Protein AF-0000000078677940 (afdb_homodimer)

Structure (mmCIF, N/CA/C/O backbone):
data_AF-0000000078677940-model_v1
#
loop_
_entity.id
_entity.type
_entity.pdbx_description
1 polymer 'Fibronectin type III domain containing 7'
#
loop_
_atom_site.group_PDB
_atom_site.id
_atom_site.type_symbol
_atom_site.label_atom_id
_atom_site.label_alt_id
_atom_site.label_comp_id
_atom_site.label_asym_id
_atom_site.label_entity_id
_atom_site.label_seq_id
_atom_site.pdbx_PDB_ins_code
_atom_site.Cartn_x
_atom_site.Cartn_y
_atom_site.Cartn_z
_atom_site.occupancy
_atom_site.B_iso_or_equiv
_atom_site.auth_seq_id
_atom_site.auth_comp_id
_atom_site.auth_asym_id
_atom_site.auth_atom_id
_atom_site.pdbx_PDB_model_num
ATOM 1 N N . ALA A 1 1 ? 33.531 -176.25 -99.812 1 46.12 1 ALA A N 1
ATOM 2 C CA . ALA A 1 1 ? 33.312 -174.75 -99.75 1 46.12 1 ALA A CA 1
ATOM 3 C C . ALA A 1 1 ? 33.125 -174.25 -98.312 1 46.12 1 ALA A C 1
ATOM 5 O O . ALA A 1 1 ? 32.312 -174.875 -97.562 1 46.12 1 ALA A O 1
ATOM 6 N N . PRO A 1 2 ? 34.062 -173.375 -97.812 1 52.03 2 PRO A N 1
ATOM 7 C CA . PRO A 1 2 ? 33.969 -173 -96.438 1 52.03 2 PRO A CA 1
ATOM 8 C C . PRO A 1 2 ? 32.656 -172.25 -96.125 1 52.03 2 PRO A C 1
ATOM 10 O O . PRO A 1 2 ? 32.094 -171.625 -97 1 52.03 2 PRO A O 1
ATOM 13 N N . GLU A 1 3 ? 31.984 -172.75 -95.062 1 58.88 3 GLU A N 1
ATOM 14 C CA . GLU A 1 3 ? 30.672 -172.25 -94.625 1 58.88 3 GLU A CA 1
ATOM 15 C C . GLU A 1 3 ? 30.703 -170.75 -94.375 1 58.88 3 GLU A C 1
ATOM 17 O O . GLU A 1 3 ? 31.641 -170.25 -93.75 1 58.88 3 GLU A O 1
ATOM 22 N N . VAL A 1 4 ? 30.156 -169.75 -95.125 1 60.09 4 VAL A N 1
ATOM 23 C CA . VAL A 1 4 ? 30.078 -168.375 -95 1 60.09 4 VAL A CA 1
ATOM 24 C C . VAL A 1 4 ? 29.078 -167.875 -93.938 1 60.09 4 VAL A C 1
ATOM 26 O O . VAL A 1 4 ? 27.984 -168.5 -93.812 1 60.09 4 VAL A O 1
ATOM 29 N N . PRO A 1 5 ? 29.625 -167.125 -92.938 1 63.81 5 PRO A N 1
ATOM 30 C CA . PRO A 1 5 ? 28.719 -166.75 -91.875 1 63.81 5 PRO A CA 1
ATOM 31 C C . PRO A 1 5 ? 27.547 -165.875 -92.375 1 63.81 5 PRO A C 1
ATOM 33 O O . PRO A 1 5 ? 27.688 -165.25 -93.375 1 63.81 5 PRO A O 1
ATOM 36 N N . ALA A 1 6 ? 26.312 -166.25 -92.062 1 63.12 6 ALA A N 1
ATOM 37 C CA . ALA A 1 6 ? 25.078 -165.625 -92.5 1 63.12 6 ALA A CA 1
ATOM 38 C C . ALA A 1 6 ? 24.562 -164.625 -91.375 1 63.12 6 ALA A C 1
ATOM 40 O O . ALA A 1 6 ? 24.594 -165 -90.188 1 63.12 6 ALA A O 1
ATOM 41 N N . ILE A 1 7 ? 24.328 -163.25 -91.688 1 64 7 ILE A N 1
ATOM 42 C CA . ILE A 1 7 ? 23.719 -162.375 -90.75 1 64 7 ILE A CA 1
ATOM 43 C C . ILE A 1 7 ? 22.297 -162.75 -90.438 1 64 7 ILE A C 1
ATOM 45 O O . ILE A 1 7 ? 21.469 -162.875 -91.375 1 64 7 ILE A O 1
ATOM 49 N N . GLU A 1 8 ? 22.031 -163.25 -89.25 1 70.38 8 GLU A N 1
ATOM 50 C CA . GLU A 1 8 ? 20.688 -163.75 -88.875 1 70.38 8 GLU A CA 1
ATOM 51 C C . GLU A 1 8 ? 19.734 -162.625 -88.75 1 70.38 8 GLU A C 1
ATOM 53 O O . GLU A 1 8 ? 18.609 -162.625 -89.25 1 70.38 8 GLU A O 1
ATOM 58 N N . GLN A 1 9 ? 20.094 -161.5 -87.875 1 71.38 9 GLN A N 1
ATOM 59 C CA . GLN A 1 9 ? 19.188 -160.375 -87.688 1 71.38 9 GLN A CA 1
ATOM 60 C C . GLN A 1 9 ? 19.969 -159.125 -87.375 1 71.38 9 GLN A C 1
ATOM 62 O O . GLN A 1 9 ? 21 -159.125 -86.75 1 71.38 9 GLN A O 1
ATOM 67 N N . ALA A 1 10 ? 19.656 -157.875 -88.125 1 66.94 10 ALA A N 1
ATOM 68 C CA . ALA A 1 10 ? 20.203 -156.625 -87.812 1 66.94 10 ALA A CA 1
ATOM 69 C C . ALA A 1 10 ? 19.078 -155.625 -87.5 1 66.94 10 ALA A C 1
ATOM 71 O O . ALA A 1 10 ? 18.078 -155.5 -88.25 1 66.94 10 ALA A O 1
ATOM 72 N N . TYR A 1 11 ? 19.031 -155 -86.25 1 71.88 11 TYR A N 1
ATOM 73 C CA . TYR A 1 11 ? 18 -154 -85.875 1 71.88 11 TYR A CA 1
ATOM 74 C C . TYR A 1 11 ? 18.625 -152.875 -85.188 1 71.88 11 TYR A C 1
ATOM 76 O O . TYR A 1 11 ? 19.75 -152.875 -84.688 1 71.88 11 TYR A O 1
ATOM 84 N N . SER A 1 12 ? 18.047 -151.5 -85.25 1 70 12 SER A N 1
ATOM 85 C CA . SER A 1 12 ? 18.484 -150.25 -84.688 1 70 12 SER A CA 1
ATOM 86 C C . SER A 1 12 ? 17.531 -149.75 -83.562 1 70 12 SER A C 1
ATOM 88 O O . SER A 1 12 ? 16.328 -149.625 -83.812 1 70 12 SER A O 1
ATOM 90 N N . LYS A 1 13 ? 18.094 -149.625 -82.25 1 67.88 13 LYS A N 1
ATOM 91 C CA . LYS A 1 13 ? 17.297 -149.125 -81.125 1 67.88 13 LYS A CA 1
ATOM 92 C C . LYS A 1 13 ? 17.531 -147.625 -81 1 67.88 13 LYS A C 1
ATOM 94 O O . LYS A 1 13 ? 16.641 -146.875 -80.5 1 67.88 13 LYS A O 1
ATOM 99 N N . HIS A 1 14 ? 18.688 -147.125 -81.312 1 72.81 14 HIS A N 1
ATOM 100 C CA . HIS A 1 14 ? 19.047 -145.75 -81.188 1 72.81 14 HIS A CA 1
ATOM 101 C C . HIS A 1 14 ? 19.484 -145.125 -82.562 1 72.81 14 HIS A C 1
ATOM 103 O O . HIS A 1 14 ? 19.984 -145.875 -83.438 1 72.81 14 HIS A O 1
ATOM 109 N N . SER A 1 15 ? 19.141 -143.875 -82.875 1 72.56 15 SER A N 1
ATOM 110 C CA . SER A 1 15 ? 19.422 -143.25 -84.125 1 72.56 15 SER A CA 1
ATOM 111 C C . SER A 1 15 ? 20.906 -143.375 -84.5 1 72.56 15 SER A C 1
ATOM 113 O O . SER A 1 15 ? 21.312 -143.25 -85.625 1 72.56 15 SER A O 1
ATOM 115 N N . ASP A 1 16 ? 21.812 -143.625 -83.5 1 66.5 16 ASP A N 1
ATOM 116 C CA . ASP A 1 16 ? 23.25 -143.625 -83.812 1 66.5 16 ASP A CA 1
ATOM 117 C C . ASP A 1 16 ? 23.844 -145 -83.688 1 66.5 16 ASP A C 1
ATOM 119 O O . ASP A 1 16 ? 25.062 -145.125 -83.688 1 66.5 16 ASP A O 1
ATOM 123 N N . SER A 1 17 ? 23.031 -146.125 -83.625 1 68.06 17 SER A N 1
ATOM 124 C CA . SER A 1 17 ? 23.656 -147.375 -83.438 1 68.06 17 SER A CA 1
ATOM 125 C C . SER A 1 17 ? 22.812 -148.5 -84.125 1 68.06 17 SER A C 1
ATOM 127 O O . SER A 1 17 ? 21.594 -148.375 -84.25 1 68.06 17 SER A O 1
ATOM 129 N N . ILE A 1 18 ? 23.547 -149.625 -84.812 1 69.44 18 ILE A N 1
ATOM 130 C CA . ILE A 1 18 ? 22.938 -150.875 -85.438 1 69.44 18 ILE A CA 1
ATOM 131 C C . ILE A 1 18 ? 23.469 -152.125 -84.688 1 69.44 18 ILE A C 1
ATOM 133 O O . ILE A 1 18 ? 24.672 -152.25 -84.438 1 69.44 18 ILE A O 1
ATOM 137 N N . THR A 1 19 ? 22.625 -152.875 -84.25 1 69.5 19 THR A N 1
ATOM 138 C CA . THR A 1 19 ? 23.016 -154.25 -83.625 1 69.5 19 THR A CA 1
ATOM 139 C C . THR A 1 19 ? 22.859 -155.375 -84.688 1 69.5 19 THR A C 1
ATOM 141 O O . THR A 1 19 ? 21.797 -155.5 -85.25 1 69.5 19 THR A O 1
ATOM 144 N N . VAL A 1 20 ? 23.969 -156.125 -85 1 69.69 20 VAL A N 1
ATOM 145 C CA . VAL A 1 20 ? 24 -157.25 -86 1 69.69 20 VAL A CA 1
ATOM 146 C C . VAL A 1 20 ? 24.281 -158.625 -85.312 1 69.69 20 VAL A C 1
ATOM 148 O O . VAL A 1 20 ? 25.25 -158.625 -84.5 1 69.69 20 VAL A O 1
ATOM 151 N N . GLU A 1 21 ? 23.297 -159.625 -85.375 1 70.44 21 GLU A N 1
ATOM 152 C CA . GLU A 1 21 ? 23.484 -160.875 -84.938 1 70.44 21 GLU A CA 1
ATOM 153 C C . GLU A 1 21 ? 23.844 -161.875 -86.062 1 70.44 21 GLU A C 1
ATOM 155 O O . GLU A 1 21 ? 23.219 -161.875 -87.125 1 70.44 21 GLU A O 1
ATOM 160 N N . PHE A 1 22 ? 24.906 -162.75 -86.062 1 69.75 22 PHE A N 1
ATOM 161 C CA . PHE A 1 22 ? 25.359 -163.625 -87.125 1 69.75 22 PHE A CA 1
ATOM 162 C C . PHE A 1 22 ? 25.734 -165 -86.562 1 69.75 22 PHE A C 1
ATOM 164 O O . PHE A 1 22 ? 25.969 -165.125 -85.375 1 69.75 22 PHE A O 1
ATOM 171 N N . THR A 1 23 ? 25.547 -166 -87.5 1 68.38 23 THR A N 1
ATOM 172 C CA . THR A 1 23 ? 25.859 -167.5 -87.125 1 68.38 23 THR A CA 1
ATOM 173 C C . THR A 1 23 ? 27.359 -167.625 -87.125 1 68.38 23 THR A C 1
ATOM 175 O O . THR A 1 23 ? 28.062 -167.125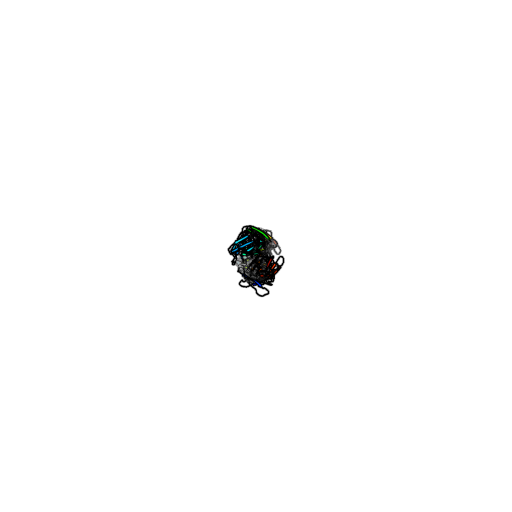 -88 1 68.38 23 THR A O 1
ATOM 178 N N . GLU A 1 24 ? 27.844 -168.375 -86.125 1 67.19 24 GLU A N 1
ATOM 179 C CA . GLU A 1 24 ? 29.25 -168.75 -86 1 67.19 24 GLU A CA 1
ATOM 180 C C . GLU A 1 24 ? 29.625 -169.875 -87 1 67.19 24 GLU A C 1
ATOM 182 O O . GLU A 1 24 ? 28.828 -170.875 -87.188 1 67.19 24 GLU A O 1
ATOM 187 N N . VAL A 1 25 ? 30.5 -169.75 -87.875 1 66.38 25 VAL A N 1
ATOM 188 C CA . VAL A 1 25 ? 31.031 -170.875 -88.688 1 66.38 25 VAL A CA 1
ATOM 189 C C . VAL A 1 25 ? 32.281 -171.375 -88.062 1 66.38 25 VAL A C 1
ATOM 191 O O . VAL A 1 25 ? 33.094 -170.75 -87.438 1 66.38 25 VAL A O 1
ATOM 194 N N . SER A 1 26 ? 32.344 -172.75 -88 1 66.88 26 SER A N 1
ATOM 195 C CA . SER A 1 26 ? 33.438 -173.5 -87.438 1 66.88 26 SER A CA 1
ATOM 196 C C . SER A 1 26 ? 34.75 -173.125 -88.125 1 66.88 26 SER A C 1
ATOM 198 O O . SER A 1 26 ? 34.812 -173.125 -89.375 1 66.88 26 SER A O 1
ATOM 200 N N . GLY A 1 27 ? 35.938 -172.75 -87.375 1 64.38 27 GLY A N 1
ATOM 201 C CA . GLY A 1 27 ? 37.281 -172.5 -87.812 1 64.38 27 GLY A CA 1
ATOM 202 C C . GLY A 1 27 ? 37.562 -171 -88.062 1 64.38 27 GLY A C 1
ATOM 203 O O . GLY A 1 27 ? 38.688 -170.625 -88.375 1 64.38 27 GLY A O 1
ATOM 204 N N . ALA A 1 28 ? 36.531 -170.25 -88.062 1 61.19 28 ALA A N 1
ATOM 205 C CA . ALA A 1 28 ? 36.781 -168.875 -88.312 1 61.19 28 ALA A CA 1
ATOM 206 C C . ALA A 1 28 ? 37.312 -168.125 -87 1 61.19 28 ALA A C 1
ATOM 208 O O . ALA A 1 28 ? 36.812 -168.375 -85.938 1 61.19 28 ALA A O 1
ATOM 209 N N . THR A 1 29 ? 38.469 -167.5 -87 1 64.94 29 THR A N 1
ATOM 210 C CA . THR A 1 29 ? 39.125 -166.875 -85.875 1 64.94 29 THR A CA 1
ATOM 211 C C . THR A 1 29 ? 38.5 -165.5 -85.625 1 64.94 29 THR A C 1
ATOM 213 O O . THR A 1 29 ? 38.5 -165 -84.5 1 64.94 29 THR A O 1
ATOM 216 N N . SER A 1 30 ? 38.188 -164.75 -86.688 1 65.44 30 SER A N 1
ATOM 217 C CA . SER A 1 30 ? 37.594 -163.375 -86.438 1 65.44 30 SER A CA 1
ATOM 218 C C . SER A 1 30 ? 36.594 -163 -87.5 1 65.44 30 SER A C 1
ATOM 220 O O . SER A 1 30 ? 36.594 -163.625 -88.562 1 65.44 30 SER A O 1
ATOM 222 N N . TYR A 1 31 ? 35.469 -162.5 -87.062 1 65.56 31 TYR A N 1
ATOM 223 C CA . TYR A 1 31 ? 34.469 -162 -88 1 65.56 31 TYR A CA 1
ATOM 224 C C . TYR A 1 31 ? 34.531 -160.5 -88.062 1 65.56 31 TYR A C 1
ATOM 226 O O . TYR A 1 31 ? 34.844 -159.75 -87.062 1 65.56 31 TYR A O 1
ATOM 234 N N . VAL A 1 32 ? 34.75 -159.75 -89.125 1 64.62 32 VAL A N 1
ATOM 235 C CA . VAL A 1 32 ? 34.719 -158.375 -89.312 1 64.62 32 VAL A CA 1
ATOM 236 C C . VAL A 1 32 ? 33.406 -157.875 -90 1 64.62 32 VAL A C 1
ATOM 238 O O . VAL A 1 32 ? 33.062 -158.375 -91.062 1 64.62 32 VAL A O 1
ATOM 241 N N . LEU A 1 33 ? 32.5 -157.25 -89.188 1 63.59 33 LEU A N 1
ATOM 242 C CA . LEU A 1 33 ? 31.281 -156.625 -89.75 1 63.59 33 LEU A CA 1
ATOM 243 C C . LEU A 1 33 ? 31.531 -155.25 -90.312 1 63.59 33 LEU A C 1
ATOM 245 O O . LEU A 1 33 ? 32.188 -154.5 -89.688 1 63.59 33 LEU A O 1
ATOM 249 N N . ARG A 1 34 ? 31.438 -155.125 -91.625 1 60.22 34 ARG A N 1
ATOM 250 C CA . ARG A 1 34 ? 31.594 -153.875 -92.312 1 60.22 34 ARG A CA 1
ATOM 251 C C . ARG A 1 34 ? 30.25 -153.25 -92.688 1 60.22 34 ARG A C 1
ATOM 253 O O . ARG A 1 34 ? 29.391 -153.875 -93.25 1 60.22 34 ARG A O 1
ATOM 260 N N . ALA A 1 35 ? 29.688 -152.25 -92.125 1 59.62 35 ALA A N 1
ATOM 261 C CA . ALA A 1 35 ? 28.5 -151.5 -92.5 1 59.62 35 ALA A CA 1
ATOM 262 C C . ALA A 1 35 ? 28.891 -150.25 -93.375 1 59.62 35 ALA A C 1
ATOM 264 O O . ALA A 1 35 ? 29.828 -149.5 -93.062 1 59.62 35 ALA A O 1
ATOM 265 N N . GLU A 1 36 ? 28.766 -150.375 -94.812 1 53.06 36 GLU A N 1
ATOM 266 C CA . GLU A 1 36 ? 29.234 -149.375 -95.812 1 53.06 36 GLU A CA 1
ATOM 267 C C . GLU A 1 36 ? 28.406 -148.125 -95.75 1 53.06 36 GLU A C 1
ATOM 269 O O . GLU A 1 36 ? 27.469 -148 -96.562 1 53.06 36 GLU A O 1
ATOM 274 N N . SER A 1 37 ? 27.656 -147.75 -94.875 1 49.28 37 SER A N 1
ATOM 275 C CA . SER A 1 37 ? 27.266 -146.5 -95.312 1 49.28 37 SER A CA 1
ATOM 276 C C . SER A 1 37 ? 28.5 -145.625 -95.625 1 49.28 37 SER A C 1
ATOM 278 O O . SER A 1 37 ? 29.625 -146 -95.375 1 49.28 37 SER A O 1
ATOM 280 N N . ASP A 1 38 ? 28.516 -144.375 -96.062 1 47.38 38 ASP A N 1
ATOM 281 C CA . ASP A 1 38 ? 29.734 -143.625 -96.375 1 47.38 38 ASP A CA 1
ATOM 282 C C . ASP A 1 38 ? 30.891 -144 -95.438 1 47.38 38 ASP A C 1
ATOM 284 O O . ASP A 1 38 ? 32.062 -144 -95.875 1 47.38 38 ASP A O 1
ATOM 288 N N . ILE A 1 39 ? 30.812 -143.875 -94.062 1 43.53 39 ILE A N 1
ATOM 289 C CA . ILE A 1 39 ? 32 -144.125 -93.312 1 43.53 39 ILE A CA 1
ATOM 290 C C . ILE A 1 39 ? 31.953 -145.5 -92.75 1 43.53 39 ILE A C 1
ATOM 292 O O . ILE A 1 39 ? 31.031 -145.875 -92 1 43.53 39 ILE A O 1
ATOM 296 N N . ALA A 1 40 ? 32.562 -146.5 -93.5 1 47.47 40 ALA A N 1
ATOM 297 C CA . ALA A 1 40 ? 32.812 -147.875 -93.25 1 47.47 40 ALA A CA 1
ATOM 298 C C . ALA A 1 40 ? 33.094 -148.25 -91.75 1 47.47 40 ALA A C 1
ATOM 300 O O . ALA A 1 40 ? 33.969 -147.5 -91.188 1 47.47 40 ALA A O 1
ATOM 301 N N . ILE A 1 41 ? 32.25 -148.25 -90.875 1 49.5 41 ILE A N 1
ATOM 302 C CA . ILE A 1 41 ? 32.625 -148.625 -89.5 1 49.5 41 ILE A CA 1
ATOM 303 C C . ILE A 1 41 ? 32.75 -150.125 -89.375 1 49.5 41 ILE A C 1
ATOM 305 O O . ILE A 1 41 ? 31.797 -150.875 -89.688 1 49.5 41 ILE A O 1
ATOM 309 N N . LEU A 1 42 ? 34.062 -150.5 -89.438 1 50.16 42 LEU A N 1
ATOM 310 C CA . LEU A 1 42 ? 34.531 -151.875 -89.312 1 50.16 42 LEU A CA 1
ATOM 311 C C . LEU A 1 42 ? 34.531 -152.375 -87.875 1 50.16 42 LEU A C 1
ATOM 313 O O . LEU A 1 42 ? 35.031 -151.625 -87 1 50.16 42 LEU A O 1
ATOM 317 N N . GLN A 1 43 ? 33.531 -153 -87.25 1 55.44 43 GLN A N 1
ATOM 318 C CA . GLN A 1 43 ? 33.719 -153.375 -85.875 1 55.44 43 GLN A CA 1
ATOM 319 C C . GLN A 1 43 ? 34 -155 -85.875 1 55.44 43 GLN A C 1
ATOM 321 O O . GLN A 1 43 ? 33.312 -155.75 -86.625 1 55.44 43 GLN A O 1
ATOM 326 N N . ARG A 1 44 ? 35.156 -155.25 -85.375 1 55.78 44 ARG A N 1
ATOM 327 C CA . ARG A 1 44 ? 35.656 -156.625 -85.25 1 55.78 44 ARG A CA 1
ATOM 328 C C . ARG A 1 44 ? 34.875 -157.375 -84.125 1 55.78 44 ARG A C 1
ATOM 330 O O . ARG A 1 44 ? 34.625 -156.875 -83.062 1 55.78 44 ARG A O 1
ATOM 337 N N . ALA A 1 45 ? 33.875 -158.25 -84.562 1 54.19 45 ALA A N 1
ATOM 338 C CA . ALA A 1 45 ? 33.094 -159 -83.5 1 54.19 45 ALA A CA 1
ATOM 339 C C . ALA A 1 45 ? 33.812 -160.25 -83.125 1 54.19 45 ALA A C 1
ATOM 341 O O . ALA A 1 45 ? 34.375 -161 -84 1 54.19 45 ALA A O 1
ATOM 342 N N . LYS A 1 46 ? 34.25 -160.25 -81.812 1 52.34 46 LYS A N 1
ATOM 343 C CA . LYS A 1 46 ? 34.75 -161.5 -81.312 1 52.34 46 LYS A CA 1
ATOM 344 C C . LYS A 1 46 ? 33.719 -162.625 -81.375 1 52.34 46 LYS A C 1
ATOM 346 O O . LYS A 1 46 ? 32.5 -162.375 -81.5 1 52.34 46 LYS A O 1
ATOM 351 N N . ARG A 1 47 ? 34.125 -164 -81.125 1 50.78 47 ARG A N 1
ATOM 352 C CA . ARG A 1 47 ? 33.344 -165.25 -81.125 1 50.78 47 ARG A CA 1
ATOM 353 C C . ARG A 1 47 ? 32.156 -165.125 -80.125 1 50.78 47 ARG A C 1
ATOM 355 O O . ARG A 1 47 ? 32.312 -164.625 -79 1 50.78 47 ARG A O 1
ATOM 362 N N . GLY A 1 48 ? 30.953 -165.375 -80.625 1 50.38 48 GLY A N 1
ATOM 363 C CA . GLY A 1 48 ? 29.766 -165.625 -79.812 1 50.38 48 GLY A CA 1
ATOM 364 C C . GLY A 1 48 ? 28.953 -164.375 -79.562 1 50.38 48 GLY A C 1
ATOM 365 O O . GLY A 1 48 ? 27.875 -164.375 -78.938 1 50.38 48 GLY A O 1
ATOM 366 N N . HIS A 1 49 ? 29.625 -163.125 -79.5 1 53.97 49 HIS A N 1
ATOM 367 C CA . HIS A 1 49 ? 28.797 -162 -79 1 53.97 49 HIS A CA 1
ATOM 368 C C . HIS A 1 49 ? 28.281 -161.125 -80.062 1 53.97 49 HIS A C 1
ATOM 370 O O . HIS A 1 49 ? 28.969 -160.875 -81.062 1 53.97 49 HIS A O 1
ATOM 376 N N . PRO A 1 50 ? 26.906 -160.875 -80.062 1 56.56 50 PRO A N 1
ATOM 377 C CA . PRO A 1 50 ? 26.328 -159.875 -80.938 1 56.56 50 PRO A CA 1
ATOM 378 C C . PRO A 1 50 ? 27.078 -158.5 -80.938 1 56.56 50 PRO A C 1
ATOM 380 O O . PRO A 1 50 ? 27.641 -158.125 -79.875 1 56.56 50 PRO A O 1
ATOM 383 N N . VAL A 1 51 ? 27.688 -157.875 -82 1 57.84 51 VAL A N 1
ATOM 384 C CA . VAL A 1 51 ? 28.406 -156.625 -82.125 1 57.84 51 VAL A CA 1
ATOM 385 C C . VAL A 1 51 ? 27.453 -155.5 -82.5 1 57.84 51 VAL A C 1
ATOM 387 O O . VAL A 1 51 ? 26.516 -155.75 -83.25 1 57.84 51 VAL A O 1
ATOM 390 N N . ASN A 1 52 ? 27.5 -154.375 -81.688 1 54.47 52 ASN A N 1
ATOM 391 C CA . ASN A 1 52 ? 26.703 -153.25 -81.938 1 54.47 52 ASN A CA 1
ATOM 392 C C . ASN A 1 52 ? 27.516 -152.125 -82.562 1 54.47 52 ASN A C 1
ATOM 394 O O . ASN A 1 52 ? 28.125 -151.25 -81.938 1 54.47 52 ASN A O 1
ATOM 398 N N . PRO A 1 53 ? 27.781 -152.125 -83.938 1 55.72 53 PRO A N 1
ATOM 399 C CA . PRO A 1 53 ? 28.531 -151 -84.562 1 55.72 53 PRO A CA 1
ATOM 400 C C . PRO A 1 53 ? 27.812 -149.75 -84.438 1 55.72 53 PRO A C 1
ATOM 402 O O . PRO A 1 53 ? 26.594 -149.625 -84.5 1 55.72 53 PRO A O 1
ATOM 405 N N . VAL A 1 54 ? 28.5 -148.5 -84 1 57.03 54 VAL A N 1
ATOM 406 C CA . VAL A 1 54 ? 28.016 -147.25 -83.875 1 57.03 54 VAL A CA 1
ATOM 407 C C . VAL A 1 54 ? 27.953 -146.5 -85.25 1 57.03 54 VAL A C 1
ATOM 409 O O . VAL A 1 54 ? 28.906 -146.625 -86 1 57.03 54 VAL A O 1
ATOM 412 N N . VAL A 1 55 ? 26.734 -146.375 -85.938 1 54.41 55 VAL A N 1
ATOM 413 C CA . VAL A 1 55 ? 26.562 -145.75 -87.25 1 54.41 55 VAL A CA 1
ATOM 414 C C . VAL A 1 55 ? 26.359 -144.25 -87 1 54.41 55 VAL A C 1
ATOM 416 O O . VAL A 1 55 ? 25.672 -143.75 -86.062 1 54.41 55 VAL A O 1
ATOM 419 N N . THR A 1 56 ? 27.203 -143.375 -87.562 1 52.84 56 THR A N 1
ATOM 420 C CA . THR A 1 56 ? 27.188 -141.875 -87.375 1 52.84 56 THR A CA 1
ATOM 421 C C . THR A 1 56 ? 25.922 -141.375 -88 1 52.84 56 THR A C 1
ATOM 423 O O . THR A 1 56 ? 25.516 -140.25 -87.625 1 52.84 56 THR A O 1
ATOM 426 N N . LEU A 1 57 ? 25.516 -141.75 -89.375 1 53.19 57 LEU A N 1
ATOM 427 C CA . LEU A 1 57 ? 24.406 -141 -90 1 53.19 57 LEU A CA 1
ATOM 428 C C . LEU A 1 57 ? 23.094 -141.75 -89.75 1 53.19 57 LEU A C 1
ATOM 430 O O . LEU A 1 57 ? 22.969 -143 -90.062 1 53.19 57 LEU A O 1
ATOM 434 N N . ALA A 1 58 ? 22.156 -141.25 -89.125 1 55.38 58 ALA A N 1
ATOM 435 C CA . ALA A 1 58 ? 20.812 -141.75 -88.812 1 55.38 58 ALA A CA 1
ATOM 436 C C . ALA A 1 58 ? 19.984 -141.875 -90.062 1 55.38 58 ALA A C 1
ATOM 438 O O . ALA A 1 58 ? 20.109 -141.125 -91 1 55.38 58 ALA A O 1
ATOM 439 N N . CYS A 1 59 ? 19.125 -142.875 -90.375 1 55.94 59 CYS A N 1
ATOM 440 C CA . CYS A 1 59 ? 18.109 -143.125 -91.375 1 55.94 59 CYS A CA 1
ATOM 441 C C . CYS A 1 59 ? 18.75 -143.75 -92.625 1 55.94 59 CYS A C 1
ATOM 443 O O . CYS A 1 59 ? 18.062 -144.125 -93.562 1 55.94 59 CYS A O 1
ATOM 445 N N . CYS A 1 60 ? 20.109 -143.625 -92.875 1 53.53 60 CYS A N 1
ATOM 446 C CA . CYS A 1 60 ? 20.594 -144.125 -94.188 1 53.53 60 CYS A CA 1
ATOM 447 C C . CYS A 1 60 ? 21 -145.625 -94.125 1 53.53 60 CYS A C 1
ATOM 449 O O . CYS A 1 60 ? 21.281 -146.125 -93.062 1 53.53 60 CYS A O 1
ATOM 451 N N . LEU A 1 61 ? 20.578 -146.375 -95.375 1 52.38 61 LEU A N 1
ATOM 452 C CA . LEU A 1 61 ? 20.844 -147.75 -95.812 1 52.38 61 LEU A CA 1
ATOM 453 C C . LEU A 1 61 ? 22.328 -148.125 -95.625 1 52.38 61 LEU A C 1
ATOM 455 O O . LEU A 1 61 ? 23.172 -147.375 -96.25 1 52.38 61 LEU A O 1
ATOM 459 N N . THR A 1 62 ? 22.766 -148.5 -94.562 1 55.81 62 THR A N 1
ATOM 460 C CA . THR A 1 62 ? 24.172 -149 -94.438 1 55.81 62 THR A CA 1
ATOM 461 C C . THR A 1 62 ? 24.344 -150.375 -94.812 1 55.81 62 THR A C 1
ATOM 463 O O . THR A 1 62 ? 23.641 -151.25 -94.25 1 55.81 62 THR A O 1
ATOM 466 N N . PRO A 1 63 ? 24.844 -150.75 -96.062 1 59.84 63 PRO A N 1
ATOM 467 C CA . PRO A 1 63 ? 25.172 -152.25 -96.375 1 59.84 63 PRO A CA 1
ATOM 468 C C . PRO A 1 63 ? 26.078 -152.875 -95.312 1 59.84 63 PRO A C 1
ATOM 470 O O . PRO A 1 63 ? 27 -152.25 -94.812 1 59.84 63 PRO A O 1
ATOM 473 N N . LEU A 1 64 ? 25.641 -154 -94.75 1 61.28 64 LEU A N 1
ATOM 474 C CA . LEU A 1 64 ? 26.438 -154.75 -93.75 1 61.28 64 LEU A CA 1
ATOM 475 C C . LEU A 1 64 ? 27.109 -156 -94.438 1 61.28 64 LEU A C 1
ATOM 477 O O . LEU A 1 64 ? 26.5 -156.625 -95.25 1 61.28 64 LEU A O 1
ATOM 481 N N . ALA A 1 65 ? 28.375 -156 -94.5 1 65.31 65 ALA A N 1
ATOM 482 C CA . ALA A 1 65 ? 29.125 -157.125 -94.938 1 65.31 65 ALA A CA 1
ATOM 483 C C . ALA A 1 65 ? 29.922 -157.75 -93.812 1 65.31 65 ALA A C 1
ATOM 485 O O . ALA A 1 65 ? 30.422 -157 -92.938 1 65.31 65 ALA A O 1
ATOM 486 N N . ILE A 1 66 ? 29.703 -159.125 -93.5 1 62.69 66 ILE A N 1
ATOM 487 C CA . ILE A 1 66 ? 30.469 -159.875 -92.5 1 62.69 66 ILE A CA 1
ATOM 488 C C . ILE A 1 66 ? 31.578 -160.625 -93.188 1 62.69 66 ILE A C 1
ATOM 490 O O . ILE A 1 66 ? 31.375 -161.25 -94.25 1 62.69 66 ILE A O 1
ATOM 494 N N . HIS A 1 67 ? 32.75 -160.375 -92.688 1 64 67 HIS A N 1
ATOM 495 C CA . HIS A 1 67 ? 33.938 -161 -93.188 1 64 67 HIS A CA 1
ATOM 496 C C . HIS A 1 67 ? 34.438 -162 -92.125 1 64 67 HIS A C 1
ATOM 498 O O . HIS A 1 67 ? 34.375 -161.75 -90.938 1 64 67 HIS A O 1
ATOM 504 N N . LYS A 1 68 ? 34.5 -163.375 -92.5 1 63.69 68 LYS A N 1
ATOM 505 C CA . LYS A 1 68 ? 35.219 -164.25 -91.625 1 63.69 68 LYS A CA 1
ATOM 506 C C . LYS A 1 68 ? 36.719 -164.375 -92 1 63.69 68 LYS A C 1
ATOM 508 O O . LYS A 1 68 ? 37.062 -164.25 -93.188 1 63.69 68 LYS A O 1
ATOM 513 N N . THR A 1 69 ? 37.5 -164.125 -91.188 1 62.5 69 THR A N 1
ATOM 514 C CA . THR A 1 69 ? 38.906 -164.25 -91.438 1 62.5 69 THR A CA 1
ATOM 515 C C . THR A 1 69 ? 39.375 -165.625 -90.938 1 62.5 69 THR A C 1
ATOM 517 O O . THR A 1 69 ? 39 -166 -89.875 1 62.5 69 THR A O 1
ATOM 520 N N . MET A 1 70 ? 39.625 -166.5 -91.938 1 56.91 70 MET A N 1
ATOM 521 C CA . MET A 1 70 ? 40.25 -167.75 -91.562 1 56.91 70 MET A CA 1
ATOM 522 C C . MET A 1 70 ? 41.75 -167.625 -91.375 1 56.91 70 MET A C 1
ATOM 524 O O . MET A 1 70 ? 42.312 -166.625 -91.812 1 56.91 70 MET A O 1
ATOM 528 N N . ARG A 1 71 ? 42.344 -168.5 -90.688 1 59.59 71 ARG A N 1
ATOM 529 C CA . ARG A 1 71 ? 43.781 -168.5 -90.438 1 59.59 71 ARG A CA 1
ATOM 530 C C . ARG A 1 71 ? 44.531 -168.375 -91.75 1 59.59 71 ARG A C 1
ATOM 532 O O . ARG A 1 71 ? 45.594 -167.75 -91.875 1 59.59 71 ARG A O 1
ATOM 539 N N . THR A 1 72 ? 44.062 -169.125 -92.812 1 59.19 72 THR A N 1
ATOM 540 C CA . THR A 1 72 ? 44.844 -169.25 -94 1 59.19 72 THR A CA 1
ATOM 541 C C . THR A 1 72 ? 44.562 -168 -94.875 1 59.19 72 THR A C 1
ATOM 543 O O . THR A 1 72 ? 45.031 -168 -96.062 1 59.19 72 THR A O 1
ATOM 546 N N . GLY A 1 73 ? 44.188 -166.875 -94.5 1 52.22 73 GLY A N 1
ATOM 547 C CA . GLY A 1 73 ? 44.188 -165.5 -95.062 1 52.22 73 GLY A CA 1
ATOM 548 C C . GLY A 1 73 ? 42.906 -165.25 -95.875 1 52.22 73 GLY A C 1
ATOM 549 O O . GLY A 1 73 ? 42.75 -164.125 -96.375 1 52.22 73 GLY A O 1
ATOM 550 N N . PHE A 1 74 ? 42.344 -166.25 -96.688 1 47.44 74 PHE A N 1
ATOM 551 C CA . PHE A 1 74 ? 41.375 -165.75 -97.688 1 47.44 74 PHE A CA 1
ATOM 552 C C . PHE A 1 74 ? 40.062 -165.375 -97 1 47.44 74 PHE A C 1
ATOM 554 O O . PHE A 1 74 ? 39.625 -166 -96 1 47.44 74 PHE A O 1
ATOM 561 N N . SER A 1 75 ? 39.781 -164.125 -97.125 1 47.28 75 SER A N 1
ATOM 562 C CA . SER A 1 75 ? 38.656 -163.5 -96.562 1 47.28 75 SER A CA 1
ATOM 563 C C . SER A 1 75 ? 37.469 -163.5 -97.5 1 47.28 75 SER A C 1
ATOM 565 O O . SER A 1 75 ? 37.594 -163.125 -98.688 1 47.28 75 SER A O 1
ATOM 567 N N . LEU A 1 76 ? 36.625 -164.375 -97.812 1 47.84 76 LEU A N 1
ATOM 568 C CA . LEU A 1 76 ? 35.5 -164.375 -98.75 1 47.84 76 LEU A CA 1
ATOM 569 C C . LEU A 1 76 ? 34.344 -163.5 -98.188 1 47.84 76 LEU A C 1
ATOM 571 O O . LEU A 1 76 ? 34.094 -163.625 -96.938 1 47.84 76 LEU A O 1
ATOM 575 N N . TYR A 1 77 ? 34.094 -162.375 -98.938 1 47.78 77 TYR A N 1
ATOM 576 C CA . TYR A 1 77 ? 33.156 -161.25 -98.562 1 47.78 77 TYR A CA 1
ATOM 577 C C . TYR A 1 77 ? 31.734 -161.625 -98.875 1 47.78 77 TYR A C 1
ATOM 579 O O . TYR A 1 77 ? 31.469 -162.25 -99.938 1 47.78 77 TYR A O 1
ATOM 587 N N . LEU A 1 78 ? 30.859 -162 -97.938 1 44.5 78 LEU A N 1
ATOM 588 C CA . LEU A 1 78 ? 29.438 -162.125 -98.312 1 44.5 78 LEU A CA 1
ATOM 589 C C . LEU A 1 78 ? 28.688 -160.875 -97.938 1 44.5 78 LEU A C 1
ATOM 591 O O . LEU A 1 78 ? 28.734 -160.375 -96.812 1 44.5 78 LEU A O 1
ATOM 595 N N . ARG A 1 79 ? 28.594 -159.875 -98.875 1 47.22 79 ARG A N 1
ATOM 596 C CA . ARG A 1 79 ? 27.859 -158.625 -98.812 1 47.22 79 ARG A CA 1
ATOM 597 C C . ARG A 1 79 ? 26.375 -158.75 -98.562 1 47.22 79 ARG A C 1
ATOM 599 O O . ARG A 1 79 ? 25.734 -159.625 -99.25 1 47.22 79 ARG A O 1
ATOM 606 N N . GLU A 1 80 ? 25.953 -159 -97.375 1 48.56 80 GLU A N 1
ATOM 607 C CA . GLU A 1 80 ? 24.516 -159.25 -97.25 1 48.56 80 GLU A CA 1
ATOM 608 C C . GLU A 1 80 ? 23.781 -157.875 -97.125 1 48.56 80 GLU A C 1
ATOM 610 O O . GLU A 1 80 ? 24.406 -156.875 -97.125 1 48.56 80 GLU A O 1
ATOM 615 N N . ASP A 1 81 ? 22.703 -157.625 -96.25 1 53.12 81 ASP A N 1
ATOM 616 C CA . ASP A 1 81 ? 21.359 -157.125 -96.188 1 53.12 81 ASP A CA 1
ATOM 617 C C . ASP A 1 81 ? 21.438 -155.625 -95.625 1 53.12 81 ASP A C 1
ATOM 619 O O . ASP A 1 81 ? 22.25 -155.375 -94.812 1 53.12 81 ASP A O 1
ATOM 623 N N . ARG A 1 82 ? 20.891 -154.5 -96.312 1 57.72 82 ARG A N 1
ATOM 624 C CA . ARG A 1 82 ? 20.703 -153 -96.062 1 57.72 82 ARG A CA 1
ATOM 625 C C . ARG A 1 82 ? 19.781 -152.75 -94.938 1 57.72 82 ARG A C 1
ATOM 627 O O . ARG A 1 82 ? 18.766 -153.5 -94.75 1 57.72 82 ARG A O 1
ATOM 634 N N . MET A 1 83 ? 20.422 -152.25 -93.812 1 60.09 83 MET A N 1
ATOM 635 C CA . MET A 1 83 ? 19.516 -151.875 -92.688 1 60.09 83 MET A CA 1
ATOM 636 C C . MET A 1 83 ? 19.438 -150.375 -92.438 1 60.09 83 MET A C 1
ATOM 638 O O . MET A 1 83 ? 20.422 -149.75 -92.688 1 60.09 83 MET A O 1
ATOM 642 N N . TYR A 1 84 ? 18.203 -149.75 -92.188 1 62.28 84 TYR A N 1
ATOM 643 C CA . TYR A 1 84 ? 17.922 -148.375 -91.875 1 62.28 84 TYR A CA 1
ATOM 644 C C . TYR A 1 84 ? 17.938 -148.125 -90.375 1 62.28 84 TYR A C 1
ATOM 646 O O . TYR A 1 84 ? 17.469 -148.875 -89.625 1 62.28 84 TYR A O 1
ATOM 654 N N . THR A 1 85 ? 18.844 -147 -89.812 1 70.56 85 THR A N 1
ATOM 655 C CA . THR A 1 85 ? 18.766 -146.625 -88.438 1 70.56 85 THR A CA 1
ATOM 656 C C . THR A 1 85 ? 17.469 -145.875 -88.188 1 70.56 85 THR A C 1
ATOM 658 O O . THR A 1 85 ? 16.828 -145.375 -89.125 1 70.56 85 THR A O 1
ATOM 661 N N . VAL A 1 86 ? 17.094 -145.875 -86.75 1 75.44 86 VAL A N 1
ATOM 662 C CA . VAL A 1 86 ? 15.883 -145.125 -86.375 1 75.44 86 VAL A CA 1
ATOM 663 C C . VAL A 1 86 ? 16.125 -143.625 -86.438 1 75.44 86 VAL A C 1
ATOM 665 O O . VAL A 1 86 ? 17.281 -143.125 -86.438 1 75.44 86 VAL A O 1
ATOM 668 N N . VAL A 1 87 ? 15.078 -142.625 -86.562 1 79.69 87 VAL A N 1
ATOM 669 C CA . VAL A 1 87 ? 15.133 -141.25 -86.75 1 79.69 87 VAL A CA 1
ATOM 670 C C . VAL A 1 87 ? 15.531 -140.5 -85.5 1 79.69 87 VAL A C 1
ATOM 672 O O . VAL A 1 87 ? 15.273 -141 -84.375 1 79.69 87 VAL A O 1
ATOM 675 N N . GLN A 1 88 ? 16.344 -139.375 -85.562 1 81.69 88 GLN A N 1
ATOM 676 C CA . GLN A 1 88 ? 16.766 -138.5 -84.438 1 81.69 88 GLN A CA 1
ATOM 677 C C . GLN A 1 88 ? 15.586 -137.875 -83.812 1 81.69 88 GLN A C 1
ATOM 679 O O . GLN A 1 88 ? 14.523 -137.75 -84.438 1 81.69 88 GLN A O 1
ATOM 684 N N . ALA A 1 89 ? 15.891 -137.5 -82.5 1 84.5 89 ALA A N 1
ATOM 685 C CA . ALA A 1 89 ? 14.852 -136.75 -81.688 1 84.5 89 ALA A CA 1
ATOM 686 C C . ALA A 1 89 ? 14.625 -135.375 -82.25 1 84.5 89 ALA A C 1
ATOM 688 O O . ALA A 1 89 ? 15.555 -134.75 -82.75 1 84.5 89 ALA A O 1
ATOM 689 N N . PRO A 1 90 ? 13.367 -134.875 -82.188 1 87.5 90 PRO A N 1
ATOM 690 C CA . PRO A 1 90 ? 13.102 -133.5 -82.562 1 87.5 90 PRO A CA 1
ATOM 691 C C . PRO A 1 90 ? 13.617 -132.5 -81.562 1 87.5 90 PRO A C 1
ATOM 693 O O . PRO A 1 90 ? 13.477 -132.625 -80.375 1 87.5 90 PRO A O 1
ATOM 696 N N . MET A 1 91 ? 14.266 -131.375 -82 1 88.12 91 MET A N 1
ATOM 697 C CA . MET A 1 91 ? 14.734 -130.25 -81.188 1 88.12 91 MET A CA 1
ATOM 698 C C . MET A 1 91 ? 13.602 -129.25 -80.812 1 88.12 91 MET A C 1
ATOM 700 O O . MET A 1 91 ? 13.273 -128.375 -81.625 1 88.12 91 MET A O 1
ATOM 704 N N . LEU A 1 92 ? 13.109 -129.375 -79.562 1 88.62 92 LEU A N 1
ATOM 705 C CA . LEU A 1 92 ? 11.945 -128.625 -79.125 1 88.62 92 LEU A CA 1
ATOM 706 C C . LEU A 1 92 ? 12.367 -127.312 -78.5 1 88.62 92 LEU A C 1
ATOM 708 O O . LEU A 1 92 ? 13.352 -127.25 -77.75 1 88.62 92 LEU A O 1
ATOM 712 N N . THR A 1 93 ? 11.789 -126.188 -78.938 1 89.94 93 THR A N 1
ATOM 713 C CA . THR A 1 93 ? 11.859 -124.875 -78.312 1 89.94 93 THR A CA 1
ATOM 714 C C . THR A 1 93 ? 10.5 -124.438 -77.75 1 89.94 93 THR A C 1
ATOM 716 O O . THR A 1 93 ? 9.484 -124.562 -78.438 1 89.94 93 THR A O 1
ATOM 719 N N . THR A 1 94 ? 10.547 -124.125 -76.375 1 90.31 94 THR A N 1
ATOM 720 C CA . THR A 1 94 ? 9.273 -123.812 -75.75 1 90.31 94 THR A CA 1
ATOM 721 C C . THR A 1 94 ? 9.234 -122.375 -75.312 1 90.31 94 THR A C 1
ATOM 723 O O . THR A 1 94 ? 10.266 -121.812 -74.938 1 90.31 94 THR A O 1
ATOM 726 N N . THR A 1 95 ? 8.078 -121.688 -75.312 1 88.12 95 THR A N 1
ATOM 727 C CA . THR A 1 95 ? 7.777 -120.375 -74.812 1 88.12 95 THR A CA 1
ATOM 728 C C . THR A 1 95 ? 6.387 -120.375 -74.188 1 88.12 95 THR A C 1
ATOM 730 O O . THR A 1 95 ? 5.535 -121.188 -74.5 1 88.12 95 THR A O 1
ATOM 733 N N . SER A 1 96 ? 6.266 -119.562 -73.062 1 90.31 96 SER A N 1
ATOM 734 C CA . SER A 1 96 ? 4.949 -119.375 -72.5 1 90.31 96 SER A CA 1
ATOM 735 C C . SER A 1 96 ? 4.426 -117.938 -72.75 1 90.31 96 SER A C 1
ATOM 737 O O . SER A 1 96 ? 4.75 -117 -72.062 1 90.31 96 SER A O 1
ATOM 739 N N . PRO A 1 97 ? 3.59 -117.75 -73.75 1 86.56 97 PRO A N 1
ATOM 740 C CA . PRO A 1 97 ? 3.082 -116.375 -74.062 1 86.56 97 PRO A CA 1
ATOM 741 C C . PRO A 1 97 ? 2.111 -115.875 -73.062 1 86.56 97 PRO A C 1
ATOM 743 O O . PRO A 1 97 ? 1.953 -114.625 -72.938 1 86.56 97 PRO A O 1
ATOM 746 N N . ASN A 1 98 ? 1.304 -116.75 -72.438 1 86.06 98 ASN A N 1
ATOM 747 C CA . ASN A 1 98 ? 0.382 -116.312 -71.375 1 86.06 98 ASN A CA 1
ATOM 748 C C . ASN A 1 98 ? 0.419 -117.25 -70.188 1 86.06 98 ASN A C 1
ATOM 750 O O . ASN A 1 98 ? 1.26 -118.188 -70.125 1 86.06 98 ASN A O 1
ATOM 754 N N . ASP A 1 99 ? -0.471 -117.062 -69.188 1 86.56 99 ASP A N 1
ATOM 755 C CA . ASP A 1 99 ? -0.4 -117.812 -67.938 1 86.56 99 ASP A CA 1
ATOM 756 C C . ASP A 1 99 ? -1.056 -119.188 -68.125 1 86.56 99 ASP A C 1
ATOM 758 O O . ASP A 1 99 ? -1.035 -120 -67.25 1 86.56 99 ASP A O 1
ATOM 762 N N . ARG A 1 100 ? -1.649 -119.5 -69.375 1 87.19 100 ARG A N 1
ATOM 763 C CA . ARG A 1 100 ? -2.363 -120.812 -69.562 1 87.19 100 ARG A CA 1
ATOM 764 C C . ARG A 1 100 ? -1.86 -121.562 -70.75 1 87.19 100 ARG A C 1
ATOM 766 O O . ARG A 1 100 ? -2.412 -122.625 -71.125 1 87.19 100 ARG A O 1
ATOM 773 N N . THR A 1 101 ? -0.806 -121 -71.312 1 88.94 101 THR A N 1
ATOM 774 C CA . THR A 1 101 ? -0.432 -121.688 -72.562 1 88.94 101 THR A CA 1
ATOM 775 C C . THR A 1 101 ? 1.081 -121.875 -72.688 1 88.94 101 THR A C 1
ATOM 777 O O . THR A 1 101 ? 1.836 -121.062 -72.125 1 88.94 101 THR A O 1
ATOM 780 N N . ILE A 1 102 ? 1.438 -122.938 -73.375 1 91.25 102 ILE A N 1
ATOM 781 C CA . ILE A 1 102 ? 2.824 -123.188 -73.75 1 91.25 102 ILE A CA 1
ATOM 782 C C . ILE A 1 102 ? 2.908 -123.438 -75.25 1 91.25 102 ILE A C 1
ATOM 784 O O . ILE A 1 102 ? 2.164 -124.312 -75.75 1 91.25 102 ILE A O 1
ATOM 788 N N . PHE A 1 103 ? 3.742 -122.812 -75.938 1 92 103 PHE A N 1
ATOM 789 C CA . PHE A 1 103 ? 4 -123 -77.375 1 92 103 PHE A CA 1
ATOM 790 C C . PHE A 1 103 ? 5.297 -123.75 -77.625 1 92 103 PHE A C 1
ATOM 792 O O . PHE A 1 103 ? 6.34 -123.375 -77.062 1 92 103 PHE A O 1
ATOM 799 N N . VAL A 1 104 ? 5.164 -124.75 -78.438 1 89.62 104 VAL A N 1
ATOM 800 C CA . VAL A 1 104 ? 6.312 -125.625 -78.75 1 89.62 104 VAL A CA 1
ATOM 801 C C . VAL A 1 104 ? 6.547 -125.625 -80.25 1 89.62 104 VAL A C 1
ATOM 803 O O . VAL A 1 104 ? 5.605 -125.812 -81 1 89.62 104 VAL A O 1
ATOM 806 N N . ASN A 1 105 ? 7.711 -125.438 -80.625 1 90.56 105 ASN A N 1
ATOM 807 C CA . ASN A 1 105 ? 8.117 -125.5 -82 1 90.56 105 ASN A CA 1
ATOM 808 C C . ASN A 1 105 ? 9.406 -126.312 -82.188 1 90.56 105 ASN A C 1
ATOM 810 O O . ASN A 1 105 ? 10.219 -126.375 -81.25 1 90.56 105 ASN A O 1
ATOM 814 N N . TRP A 1 106 ? 9.5 -127.062 -83.375 1 86.88 106 TRP A N 1
ATOM 815 C CA . TRP A 1 106 ? 10.688 -127.812 -83.625 1 86.88 106 TRP A CA 1
ATOM 816 C C . TRP A 1 106 ? 10.945 -127.938 -85.125 1 86.88 106 TRP A C 1
ATOM 818 O O . TRP A 1 106 ? 10.062 -127.562 -85.938 1 86.88 106 TRP A O 1
ATOM 828 N N . THR A 1 107 ? 12.148 -128.25 -85.438 1 86.5 107 THR A N 1
ATOM 829 C CA . THR A 1 107 ? 12.539 -128.375 -86.875 1 86.5 107 THR A CA 1
ATOM 830 C C . THR A 1 107 ? 12.188 -129.75 -87.375 1 86.5 107 THR A C 1
ATOM 832 O O . THR A 1 107 ? 12.227 -130.75 -86.625 1 86.5 107 THR A O 1
ATOM 835 N N . SER A 1 108 ? 11.781 -129.75 -88.688 1 85.88 108 SER A N 1
ATOM 836 C CA . SER A 1 108 ? 11.422 -131 -89.312 1 85.88 108 SER A CA 1
ATOM 837 C C . SER A 1 108 ? 12.609 -132 -89.312 1 85.88 108 SER A C 1
ATOM 839 O O . SER A 1 108 ? 13.734 -131.625 -89.625 1 85.88 108 SER A O 1
ATOM 841 N N . VAL A 1 109 ? 12.328 -133.125 -88.938 1 82.56 109 VAL A N 1
ATOM 842 C CA . VAL A 1 109 ? 13.336 -134.25 -88.938 1 82.56 109 VAL A CA 1
ATOM 843 C C . VAL A 1 109 ? 13.219 -135 -90.25 1 82.56 109 VAL A C 1
ATOM 845 O O . VAL A 1 109 ? 12.109 -135.375 -90.688 1 82.56 109 VAL A O 1
ATOM 848 N N . GLU A 1 110 ? 14.312 -135.25 -90.875 1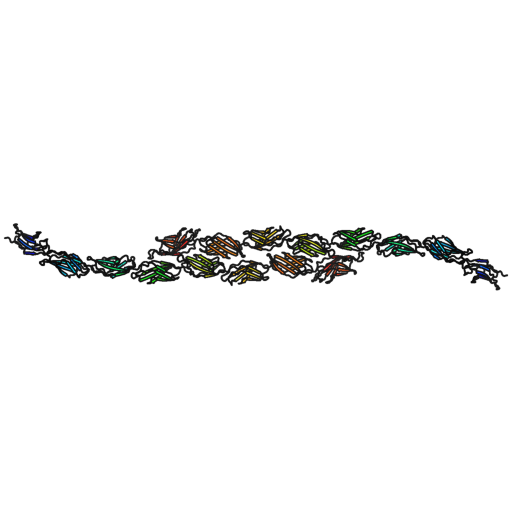 79.31 110 GLU A N 1
ATOM 849 C CA . GLU A 1 110 ? 14.344 -136 -92.125 1 79.31 110 GLU A CA 1
ATOM 850 C C . GLU A 1 110 ? 13.789 -137.5 -91.938 1 79.31 110 GLU A C 1
ATOM 852 O O . GLU A 1 110 ? 14.188 -138.125 -91 1 79.31 110 GLU A O 1
ATOM 857 N N . HIS A 1 111 ? 12.812 -137.875 -92.812 1 77.25 111 HIS A N 1
ATOM 858 C CA . HIS A 1 111 ? 12.188 -139.125 -92.875 1 77.25 111 HIS A CA 1
ATOM 859 C C . HIS A 1 111 ? 11.156 -139.375 -91.75 1 77.25 111 HIS A C 1
ATOM 861 O O . HIS A 1 111 ? 10.734 -140.5 -91.438 1 77.25 111 HIS A O 1
ATOM 867 N N . ALA A 1 112 ? 10.836 -138.25 -91.125 1 77.81 112 ALA A N 1
ATOM 868 C CA . ALA A 1 112 ? 9.805 -138.25 -90.062 1 77.81 112 ALA A CA 1
ATOM 869 C C . ALA A 1 112 ? 8.414 -138.125 -90.688 1 77.81 112 ALA A C 1
ATOM 871 O O . ALA A 1 112 ? 8.188 -137.25 -91.562 1 77.81 112 ALA A O 1
ATOM 872 N N . VAL A 1 113 ? 7.402 -139 -90.375 1 82.5 113 VAL A N 1
ATOM 873 C CA . VAL A 1 113 ? 6.043 -139 -90.875 1 82.5 113 VAL A CA 1
ATOM 874 C C . VAL A 1 113 ? 5.109 -138.5 -89.812 1 82.5 113 VAL A C 1
ATOM 876 O O . VAL A 1 113 ? 4.105 -137.75 -90.062 1 82.5 113 VAL A O 1
ATOM 879 N N . LEU A 1 114 ? 5.492 -138.75 -88.562 1 87.38 114 LEU A N 1
ATOM 880 C CA . LEU A 1 114 ? 4.609 -138.375 -87.438 1 87.38 114 LEU A CA 1
ATOM 881 C C . LEU A 1 114 ? 5.414 -138 -86.188 1 87.38 114 LEU A C 1
ATOM 883 O O . LEU A 1 114 ? 6.469 -138.625 -85.938 1 87.38 114 LEU A O 1
ATOM 887 N N . TYR A 1 115 ? 4.922 -137 -85.625 1 88.31 115 TYR A N 1
ATOM 888 C CA . TYR A 1 115 ? 5.496 -136.625 -84.375 1 88.31 115 TYR A CA 1
ATOM 889 C C . TYR A 1 115 ? 4.512 -136.875 -83.25 1 88.31 115 TYR A C 1
ATOM 891 O O . TYR A 1 115 ? 3.309 -136.625 -83.375 1 88.31 115 TYR A O 1
ATOM 899 N N . THR A 1 116 ? 4.953 -137.375 -82.062 1 88.88 116 THR A N 1
ATOM 900 C CA . THR A 1 116 ? 4.16 -137.5 -80.875 1 88.88 116 THR A CA 1
ATOM 901 C C . THR A 1 116 ? 4.766 -136.625 -79.75 1 88.88 116 THR A C 1
ATOM 903 O O . THR A 1 116 ? 5.93 -136.875 -79.375 1 88.88 116 THR A O 1
ATOM 906 N N . LEU A 1 117 ? 4.004 -135.625 -79.25 1 90.19 117 LEU A N 1
ATOM 907 C CA . LEU A 1 117 ? 4.418 -134.875 -78.125 1 90.19 117 LEU A CA 1
ATOM 908 C C . LEU A 1 117 ? 3.619 -135.125 -76.875 1 90.19 117 LEU A C 1
ATOM 910 O O . LEU A 1 117 ? 2.393 -135.25 -76.938 1 90.19 117 LEU A O 1
ATOM 914 N N . CYS A 1 118 ? 4.371 -135.375 -75.812 1 89.25 118 CYS A N 1
ATOM 915 C CA . CYS A 1 118 ? 3.773 -135.75 -74.5 1 89.25 118 CYS A CA 1
ATOM 916 C C . CYS A 1 118 ? 4.086 -134.625 -73.5 1 89.25 118 CYS A C 1
ATOM 918 O O . CYS A 1 118 ? 5.254 -134.375 -73.188 1 89.25 118 CYS A O 1
ATOM 920 N N . ILE A 1 119 ? 3.033 -133.875 -73 1 88.38 119 ILE A N 1
ATOM 921 C CA . ILE A 1 119 ? 3.201 -132.875 -72 1 88.38 119 ILE A CA 1
ATOM 922 C C . ILE A 1 119 ? 2.828 -133.375 -70.625 1 88.38 119 ILE A C 1
ATOM 924 O O . ILE A 1 119 ? 1.817 -134.125 -70.438 1 88.38 119 ILE A O 1
ATOM 928 N N . ILE A 1 120 ? 3.719 -133.125 -69.562 1 89.31 120 ILE A N 1
ATOM 929 C CA . ILE A 1 120 ? 3.533 -133.625 -68.188 1 89.31 120 ILE A CA 1
ATOM 930 C C . ILE A 1 120 ? 3.783 -132.5 -67.188 1 89.31 120 ILE A C 1
ATOM 932 O O . ILE A 1 120 ? 4.781 -131.75 -67.312 1 89.31 120 ILE A O 1
ATOM 936 N N . ARG A 1 121 ? 2.812 -132.375 -66.312 1 86.12 121 ARG A N 1
ATOM 937 C CA . ARG A 1 121 ? 3.004 -131.375 -65.25 1 86.12 121 ARG A CA 1
ATOM 938 C C . ARG A 1 121 ? 4.059 -131.875 -64.25 1 86.12 121 ARG A C 1
ATOM 940 O O . ARG A 1 121 ? 4.066 -133 -63.875 1 86.12 121 ARG A O 1
ATOM 947 N N . GLU A 1 122 ? 4.961 -130.875 -63.969 1 82.81 122 GLU A N 1
ATOM 948 C CA . GLU A 1 122 ? 5.988 -131.25 -63 1 82.81 122 GLU A CA 1
ATOM 949 C C . GLU A 1 122 ? 5.367 -131.75 -61.688 1 82.81 122 GLU A C 1
ATOM 951 O O . GLU A 1 122 ? 4.594 -131 -61.062 1 82.81 122 GLU A O 1
ATOM 956 N N . GLY A 1 123 ? 5.555 -132.875 -61.156 1 74.75 123 GLY A N 1
ATOM 957 C CA . GLY A 1 123 ? 5.051 -133.5 -59.938 1 74.75 123 GLY A CA 1
ATOM 958 C C . GLY A 1 123 ? 3.787 -134.375 -60.125 1 74.75 123 GLY A C 1
ATOM 959 O O . GLY A 1 123 ? 3.309 -135 -59.219 1 74.75 123 GLY A O 1
ATOM 960 N N . SER A 1 124 ? 3.119 -134.125 -61.219 1 79.5 124 SER A N 1
ATOM 961 C CA . SER A 1 124 ? 1.935 -135 -61.531 1 79.5 124 SER A CA 1
ATOM 962 C C . SER A 1 124 ? 2.27 -136.125 -62.438 1 79.5 124 SER A C 1
ATOM 964 O O . SER A 1 124 ? 3.334 -136.125 -63.062 1 79.5 124 SER A O 1
ATOM 966 N N . SER A 1 125 ? 1.389 -137.25 -62.312 1 78 125 SER A N 1
ATOM 967 C CA . SER A 1 125 ? 1.551 -138.375 -63.188 1 78 125 SER A CA 1
ATOM 968 C C . SER A 1 125 ? 0.627 -138.25 -64.375 1 78 125 SER A C 1
ATOM 970 O O . SER A 1 125 ? 0.688 -139.125 -65.25 1 78 125 SER A O 1
ATOM 972 N N . LEU A 1 126 ? -0.063 -137.25 -64.5 1 78.12 126 LEU A N 1
ATOM 973 C CA . LEU A 1 126 ? -0.998 -137.125 -65.625 1 78.12 126 LEU A CA 1
ATOM 974 C C . LEU A 1 126 ? -0.294 -136.625 -66.875 1 78.12 126 LEU A C 1
ATOM 976 O O . LEU A 1 126 ? 0.335 -135.625 -66.875 1 78.12 126 LEU A O 1
ATOM 980 N N . ARG A 1 127 ? -0.306 -137.625 -67.938 1 82.62 127 ARG A N 1
ATOM 981 C CA . ARG A 1 127 ? 0.346 -137.375 -69.25 1 82.62 127 ARG A CA 1
ATOM 982 C C . ARG A 1 127 ? -0.681 -137.125 -70.312 1 82.62 127 ARG A C 1
ATOM 984 O O . ARG A 1 127 ? -1.747 -137.75 -70.312 1 82.62 127 ARG A O 1
ATOM 991 N N . HIS A 1 128 ? -0.558 -136 -71.062 1 86.62 128 HIS A N 1
ATOM 992 C CA . HIS A 1 128 ? -1.346 -135.75 -72.25 1 86.62 128 HIS A CA 1
ATOM 993 C C . HIS A 1 128 ? -0.49 -135.875 -73.562 1 86.62 128 HIS A C 1
ATOM 995 O O . HIS A 1 128 ? 0.49 -135.125 -73.688 1 86.62 128 HIS A O 1
ATOM 1001 N N . LYS A 1 129 ? -0.858 -136.875 -74.438 1 85.5 129 LYS A N 1
ATOM 1002 C CA . LYS A 1 129 ? -0.113 -137.125 -75.625 1 85.5 129 LYS A CA 1
ATOM 1003 C C . LYS A 1 129 ? -0.849 -136.625 -76.875 1 85.5 129 LYS A C 1
ATOM 1005 O O . LYS A 1 129 ? -2.07 -136.75 -76.938 1 85.5 129 LYS A O 1
ATOM 1010 N N . VAL A 1 130 ? -0.214 -135.875 -77.75 1 89.12 130 VAL A N 1
ATOM 1011 C CA . VAL A 1 130 ? -0.759 -135.375 -79 1 89.12 130 VAL A CA 1
ATOM 1012 C C . VAL A 1 130 ? 0.121 -135.75 -80.125 1 89.12 130 VAL A C 1
ATOM 1014 O O . VAL A 1 130 ? 1.344 -135.625 -80.125 1 89.12 130 VAL A O 1
ATOM 1017 N N . ASN A 1 131 ? -0.582 -136.375 -81.125 1 85.81 131 ASN A N 1
ATOM 1018 C CA . ASN A 1 131 ? 0.087 -136.75 -82.375 1 85.81 131 ASN A CA 1
ATOM 1019 C C . ASN A 1 131 ? -0.148 -135.75 -83.438 1 85.81 131 ASN A C 1
ATOM 1021 O O . ASN A 1 131 ? -1.269 -135.25 -83.625 1 85.81 131 ASN A O 1
ATOM 1025 N N . THR A 1 132 ? 0.798 -135.25 -84 1 85.5 132 THR A N 1
ATOM 1026 C CA . THR A 1 132 ? 0.657 -134.25 -85.062 1 85.5 132 THR A CA 1
ATOM 1027 C C . THR A 1 132 ? 1.683 -134.5 -86.188 1 85.5 132 THR A C 1
ATOM 1029 O O . THR A 1 132 ? 2.727 -135.125 -85.938 1 85.5 132 THR A O 1
ATOM 1032 N N . SER A 1 133 ? 1.278 -134.125 -87.375 1 84.5 133 SER A N 1
ATOM 1033 C CA . SER A 1 133 ? 2.209 -134 -88.5 1 84.5 133 SER A CA 1
ATOM 1034 C C . SER A 1 133 ? 2.818 -132.625 -88.688 1 84.5 133 SER A C 1
ATOM 1036 O O . SER A 1 133 ? 3.688 -132.5 -89.562 1 84.5 133 SER A O 1
ATOM 1038 N N . ASN A 1 134 ? 2.486 -131.625 -87.938 1 85.81 134 ASN A N 1
ATOM 1039 C CA . ASN A 1 134 ? 2.994 -130.375 -88 1 85.81 134 ASN A CA 1
ATOM 1040 C C . ASN A 1 134 ? 4.238 -130.125 -87.125 1 85.81 134 ASN A C 1
ATOM 1042 O O . ASN A 1 134 ? 4.613 -131 -86.375 1 85.81 134 ASN A O 1
ATOM 1046 N N . THR A 1 135 ? 4.953 -129 -87.375 1 89 135 THR A N 1
ATOM 1047 C CA . THR A 1 135 ? 6.168 -128.625 -86.688 1 89 135 THR A CA 1
ATOM 1048 C C . THR A 1 135 ? 5.891 -127.625 -85.562 1 89 135 THR A C 1
ATOM 1050 O O . THR A 1 135 ? 6.812 -127 -85.062 1 89 135 THR A O 1
ATOM 1053 N N . GLU A 1 136 ? 4.668 -127.375 -85.375 1 86.75 136 GLU A N 1
ATOM 1054 C CA . GLU A 1 136 ? 4.328 -126.438 -84.25 1 86.75 136 GLU A CA 1
ATOM 1055 C C . GLU A 1 136 ? 3.064 -126.938 -83.562 1 86.75 136 GLU A C 1
ATOM 1057 O O . GLU A 1 136 ? 2.166 -127.5 -84.188 1 86.75 136 GLU A O 1
ATOM 1062 N N . LEU A 1 137 ? 3.045 -126.75 -82.188 1 89.38 137 LEU A N 1
ATOM 1063 C CA . LEU A 1 137 ? 1.89 -127.125 -81.375 1 89.38 137 LEU A CA 1
ATOM 1064 C C . LEU A 1 137 ? 1.749 -126.188 -80.188 1 89.38 137 LEU A C 1
ATOM 1066 O O . LEU A 1 137 ? 2.75 -125.75 -79.625 1 89.38 137 LEU A O 1
ATOM 1070 N N . THR A 1 138 ? 0.52 -125.812 -79.875 1 86.25 138 THR A N 1
ATOM 1071 C CA . THR A 1 138 ? 0.214 -125 -78.688 1 86.25 138 THR A CA 1
ATOM 1072 C C . THR A 1 138 ? -0.615 -125.75 -77.688 1 86.25 138 THR A C 1
ATOM 1074 O O . THR A 1 138 ? -1.67 -126.312 -78.062 1 86.25 138 THR A O 1
ATOM 1077 N N . PHE A 1 139 ? -0.072 -125.938 -76.5 1 89.62 139 PHE A N 1
ATOM 1078 C CA . PHE A 1 139 ? -0.849 -126.562 -75.438 1 89.62 139 PHE A CA 1
ATOM 1079 C C . PHE A 1 139 ? -1.632 -125.5 -74.688 1 89.62 139 PHE A C 1
ATOM 1081 O O . PHE A 1 139 ? -1.047 -124.5 -74.125 1 89.62 139 PHE A O 1
ATOM 1088 N N . ASP A 1 140 ? -2.947 -125.625 -74.688 1 85.62 140 ASP A N 1
ATOM 1089 C CA . ASP A 1 140 ? -3.826 -124.625 -74 1 85.62 140 ASP A CA 1
ATOM 1090 C C . ASP A 1 140 ? -4.43 -125.25 -72.75 1 85.62 140 ASP A C 1
ATOM 1092 O O . ASP A 1 140 ? -4.344 -126.438 -72.5 1 85.62 140 ASP A O 1
ATOM 1096 N N . GLY A 1 141 ? -4.945 -124.375 -71.75 1 85.5 141 GLY A N 1
ATOM 1097 C CA . GLY A 1 141 ? -5.637 -124.812 -70.5 1 85.5 141 GLY A CA 1
ATOM 1098 C C . GLY A 1 141 ? -4.695 -125.188 -69.375 1 85.5 141 GLY A C 1
ATOM 1099 O O . GLY A 1 141 ? -5.035 -126.062 -68.562 1 85.5 141 GLY A O 1
ATOM 1100 N N . LEU A 1 142 ? -3.559 -124.75 -69.438 1 88 142 LEU A N 1
ATOM 1101 C CA . LEU A 1 142 ? -2.598 -125.125 -68.375 1 88 142 LEU A CA 1
ATOM 1102 C C . LEU A 1 142 ? -2.773 -124.188 -67.188 1 88 142 LEU A C 1
ATOM 1104 O O . LEU A 1 142 ? -3.457 -123.188 -67.25 1 88 142 LEU A O 1
ATOM 1108 N N . GLU A 1 143 ? -2.172 -124.75 -66 1 88.56 143 GLU 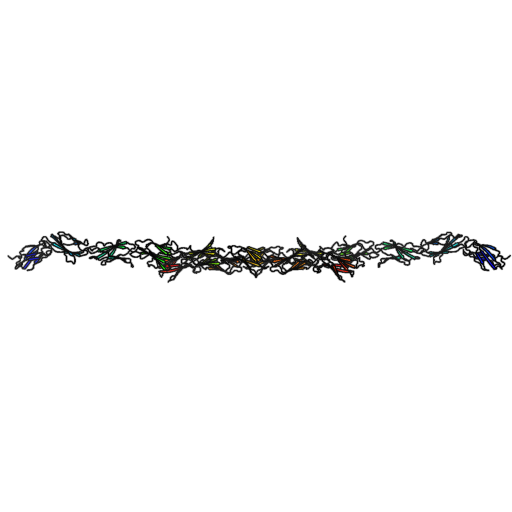A N 1
ATOM 1109 C CA . GLU A 1 143 ? -2.229 -124 -64.75 1 88.56 143 GLU A CA 1
ATOM 1110 C C . GLU A 1 143 ? -1.138 -122.938 -64.688 1 88.56 143 GLU A C 1
ATOM 1112 O O . GLU A 1 143 ? -0.004 -123.188 -65.125 1 88.56 143 GLU A O 1
ATOM 1117 N N . ALA A 1 144 ? -1.485 -121.75 -64.125 1 88.75 144 ALA A N 1
ATOM 1118 C CA . ALA A 1 144 ? -0.555 -120.625 -64.062 1 88.75 144 ALA A CA 1
ATOM 1119 C C . ALA A 1 144 ? 0.571 -120.938 -63.094 1 88.75 144 ALA A C 1
ATOM 1121 O O . ALA A 1 144 ? 0.338 -121.438 -62 1 88.75 144 ALA A O 1
ATOM 1122 N N . GLY A 1 145 ? 1.787 -120.5 -63.344 1 88.5 145 GLY A N 1
ATOM 1123 C CA . GLY A 1 145 ? 2.959 -120.625 -62.5 1 88.5 145 GLY A CA 1
ATOM 1124 C C . GLY A 1 145 ? 3.398 -122.062 -62.281 1 88.5 145 GLY A C 1
ATOM 1125 O O . GLY A 1 145 ? 3.938 -122.375 -61.219 1 88.5 145 GLY A O 1
ATOM 1126 N N . THR A 1 146 ? 3.201 -122.938 -63.125 1 89.12 146 THR A N 1
ATOM 1127 C CA . THR A 1 146 ? 3.545 -124.312 -62.969 1 89.12 146 THR A CA 1
ATOM 1128 C C . THR A 1 146 ? 4.461 -124.812 -64.125 1 89.12 146 THR A C 1
ATOM 1130 O O . THR A 1 146 ? 4.289 -124.375 -65.25 1 89.12 146 THR A O 1
ATOM 1133 N N . THR A 1 147 ? 5.285 -125.688 -63.781 1 89.81 147 THR A N 1
ATOM 1134 C CA . THR A 1 147 ? 6.25 -126.188 -64.75 1 89.81 147 THR A CA 1
ATOM 1135 C C . THR A 1 147 ? 5.723 -127.438 -65.438 1 89.81 147 THR A C 1
ATOM 1137 O O . THR A 1 147 ? 5.262 -128.375 -64.75 1 89.81 147 THR A O 1
ATOM 1140 N N . TYR A 1 148 ? 5.773 -127.438 -66.688 1 90.19 148 TYR A N 1
ATOM 1141 C CA . TYR A 1 148 ? 5.41 -128.625 -67.5 1 90.19 148 TYR A CA 1
ATOM 1142 C C . TYR A 1 148 ? 6.594 -129.125 -68.375 1 90.19 148 TYR A C 1
ATOM 1144 O O . TYR A 1 148 ? 7.363 -128.25 -68.875 1 90.19 148 TYR A O 1
ATOM 1152 N N . CYS A 1 149 ? 6.73 -130.25 -68.438 1 88.69 149 CYS A N 1
ATOM 1153 C CA . CYS A 1 149 ? 7.773 -130.875 -69.25 1 88.69 149 CYS A CA 1
ATOM 1154 C C . CYS A 1 149 ? 7.172 -131.625 -70.438 1 88.69 149 CYS A C 1
ATOM 1156 O O . CYS A 1 149 ? 6.168 -132.25 -70.375 1 88.69 149 CYS A O 1
ATOM 1158 N N . ILE A 1 150 ? 7.746 -131.375 -71.625 1 90.69 150 ILE A N 1
ATOM 1159 C CA . ILE A 1 150 ? 7.281 -131.875 -72.938 1 90.69 150 ILE A CA 1
ATOM 1160 C C . ILE A 1 150 ? 8.336 -132.875 -73.5 1 90.69 150 ILE A C 1
ATOM 1162 O O . ILE A 1 150 ? 9.484 -132.5 -73.75 1 90.69 150 ILE A O 1
ATOM 1166 N N . LYS A 1 151 ? 7.922 -134 -73.75 1 88.25 151 LYS A N 1
ATOM 1167 C CA . LYS A 1 151 ? 8.75 -135.125 -74.375 1 88.25 151 LYS A CA 1
ATOM 1168 C C . LYS A 1 151 ? 8.312 -135.25 -75.875 1 88.25 151 LYS A C 1
ATOM 1170 O O . LYS A 1 151 ? 7.137 -135.5 -76.125 1 88.25 151 LYS A O 1
ATOM 1175 N N . GLY A 1 152 ? 9.172 -135.125 -76.75 1 89.44 152 GLY A N 1
ATOM 1176 C CA . GLY A 1 152 ? 8.922 -135.375 -78.188 1 89.44 152 GLY A CA 1
ATOM 1177 C C . GLY A 1 152 ? 9.578 -136.625 -78.688 1 89.44 152 GLY A C 1
ATOM 1178 O O . GLY A 1 152 ? 10.758 -136.875 -78.438 1 89.44 152 GLY A O 1
ATOM 1179 N N . THR A 1 153 ? 8.789 -137.5 -79.438 1 87.25 153 THR A N 1
ATOM 1180 C CA . THR A 1 153 ? 9.234 -138.625 -80.125 1 87.25 153 THR A CA 1
ATOM 1181 C C . THR A 1 153 ? 8.914 -138.625 -81.625 1 87.25 153 THR A C 1
ATOM 1183 O O . THR A 1 153 ? 7.852 -138.125 -82 1 87.25 153 THR A O 1
ATOM 1186 N N . VAL A 1 154 ? 9.828 -139 -82.375 1 87.38 154 VAL A N 1
ATOM 1187 C CA . VAL A 1 154 ? 9.656 -139 -83.812 1 87.38 154 VAL A CA 1
ATOM 1188 C C . VAL A 1 154 ? 9.406 -140.375 -84.312 1 87.38 154 VAL A C 1
ATOM 1190 O O . VAL A 1 154 ? 10 -141.375 -83.75 1 87.38 154 VAL A O 1
ATOM 1193 N N . TRP A 1 155 ? 8.445 -140.625 -85.312 1 84.75 155 TRP A N 1
ATOM 1194 C CA . TRP A 1 155 ? 8.133 -141.875 -85.938 1 84.75 155 TRP A CA 1
ATOM 1195 C C . TRP A 1 155 ? 8.492 -141.875 -87.438 1 84.75 155 TRP A C 1
ATOM 1197 O O . TRP A 1 155 ? 8.258 -140.875 -88.125 1 84.75 155 TRP A O 1
ATOM 1207 N N . ASP A 1 156 ? 9.016 -142.875 -87.875 1 77.94 156 ASP A N 1
ATOM 1208 C CA . ASP A 1 156 ? 9.383 -143 -89.312 1 77.94 156 ASP A CA 1
ATOM 1209 C C . ASP A 1 156 ? 8.258 -143.625 -90.062 1 77.94 156 ASP A C 1
ATOM 1211 O O . ASP A 1 156 ? 7.191 -143.875 -89.562 1 77.94 156 ASP A O 1
ATOM 1215 N N . SER A 1 157 ? 8.32 -143.875 -91.5 1 77.25 157 SER A N 1
ATOM 1216 C CA . SER A 1 157 ? 7.301 -144.375 -92.375 1 77.25 157 SER A CA 1
ATOM 1217 C C . SER A 1 157 ? 6.93 -145.75 -92.062 1 77.25 157 SER A C 1
ATOM 1219 O O . SER A 1 157 ? 5.824 -146.25 -92.375 1 77.25 157 SER A O 1
ATOM 1221 N N . GLU A 1 158 ? 7.723 -146.5 -91.375 1 78 158 GLU A N 1
ATOM 1222 C CA . GLU A 1 158 ? 7.449 -147.875 -91 1 78 158 GLU A CA 1
ATOM 1223 C C . GLU A 1 158 ? 6.84 -148 -89.625 1 78 158 GLU A C 1
ATOM 1225 O O . GLU A 1 158 ? 6.578 -149.125 -89.125 1 78 158 GLU A O 1
ATOM 1230 N N . GLY A 1 159 ? 6.637 -146.875 -88.938 1 77.12 159 GLY A N 1
ATOM 1231 C CA . GLY A 1 159 ? 6 -146.875 -87.625 1 77.12 159 GLY A CA 1
ATOM 1232 C C . GLY A 1 159 ? 6.98 -147 -86.5 1 77.12 159 GLY A C 1
ATOM 1233 O O . GLY A 1 159 ? 6.582 -147.375 -85.375 1 77.12 159 GLY A O 1
ATOM 1234 N N . ARG A 1 160 ? 8.328 -147 -86.562 1 75.31 160 ARG A N 1
ATOM 1235 C CA . ARG A 1 160 ? 9.32 -147.125 -85.5 1 75.31 160 ARG A CA 1
ATOM 1236 C C . ARG A 1 160 ? 9.57 -145.75 -84.812 1 75.31 160 ARG A C 1
ATOM 1238 O O . ARG A 1 160 ? 9.727 -144.75 -85.5 1 75.31 160 ARG A O 1
ATOM 1245 N N . PRO A 1 161 ? 9.594 -145.875 -83.375 1 76.69 161 PRO A N 1
ATOM 1246 C CA . PRO A 1 161 ? 9.883 -144.625 -82.625 1 76.69 161 PRO A CA 1
ATOM 1247 C C . PRO A 1 161 ? 11.367 -144.25 -82.625 1 76.69 161 PRO A C 1
ATOM 1249 O O . PRO A 1 161 ? 12.211 -145.25 -82.438 1 76.69 161 PRO A O 1
ATOM 1252 N N . GLY A 1 162 ? 11.719 -143.125 -83.062 1 79.06 162 GLY A N 1
ATOM 1253 C CA . GLY A 1 162 ? 13.086 -142.625 -82.938 1 79.06 162 GLY A CA 1
ATOM 1254 C C . GLY A 1 162 ? 13.469 -142.25 -81.562 1 79.06 162 GLY A C 1
ATOM 1255 O O . GLY A 1 162 ? 12.836 -142.625 -80.562 1 79.06 162 GLY A O 1
ATOM 1256 N N . ASP A 1 163 ? 14.672 -141.5 -81.438 1 80 163 ASP A N 1
ATOM 1257 C CA . ASP A 1 163 ? 15.141 -140.875 -80.188 1 80 163 ASP A CA 1
ATOM 1258 C C . ASP A 1 163 ? 14.164 -139.875 -79.625 1 80 163 ASP A C 1
ATOM 1260 O O . ASP A 1 163 ? 13.406 -139.25 -80.375 1 80 163 ASP A O 1
ATOM 1264 N N . ASP A 1 164 ? 14 -139.75 -78.188 1 82.44 164 ASP A N 1
ATOM 1265 C CA . ASP A 1 164 ? 13.102 -138.75 -77.562 1 82.44 164 ASP A CA 1
ATOM 1266 C C . ASP A 1 164 ? 13.883 -137.75 -76.812 1 82.44 164 ASP A C 1
ATOM 1268 O O . ASP A 1 164 ? 15.031 -137.875 -76.438 1 82.44 164 ASP A O 1
ATOM 1272 N N . LEU A 1 165 ? 13.5 -136.375 -76.812 1 85.94 165 LEU A N 1
ATOM 1273 C CA . LEU A 1 165 ? 14.023 -135.25 -76.062 1 85.94 165 LEU A CA 1
ATOM 1274 C C . LEU A 1 165 ? 12.93 -134.625 -75.188 1 85.94 165 LEU A C 1
ATOM 1276 O O . LEU A 1 165 ? 11.773 -134.5 -75.625 1 85.94 165 LEU A O 1
ATOM 1280 N N . THR A 1 166 ? 13.398 -134.25 -73.812 1 86.44 166 THR A N 1
ATOM 1281 C CA . THR A 1 166 ? 12.461 -133.625 -72.875 1 86.44 166 THR A CA 1
ATOM 1282 C C . THR A 1 166 ? 12.867 -132.25 -72.562 1 86.44 166 THR A C 1
ATOM 1284 O O . THR A 1 166 ? 14.031 -131.875 -72.25 1 86.44 166 THR A O 1
ATOM 1287 N N . VAL A 1 167 ? 11.969 -131.125 -72.75 1 88 167 VAL A N 1
ATOM 1288 C CA . VAL A 1 167 ? 12.164 -129.75 -72.375 1 88 167 VAL A CA 1
ATOM 1289 C C . VAL A 1 167 ? 11.055 -129.375 -71.438 1 88 167 VAL A C 1
ATOM 1291 O O . VAL A 1 167 ? 9.906 -129.75 -71.562 1 88 167 VAL A O 1
ATOM 1294 N N . CYS A 1 168 ? 11.5 -128.625 -70.312 1 88.81 168 CYS A N 1
ATOM 1295 C CA . CYS A 1 168 ? 10.523 -128.125 -69.312 1 88.81 168 CYS A CA 1
ATOM 1296 C C . CYS A 1 168 ? 10.305 -126.625 -69.438 1 88.81 168 CYS A C 1
ATOM 1298 O O . CYS A 1 168 ? 11.234 -125.875 -69.812 1 88.81 168 CYS A O 1
ATOM 1300 N N . GLN A 1 169 ? 9.109 -126.188 -69.375 1 89.69 169 GLN A N 1
ATOM 1301 C CA . GLN A 1 169 ? 8.711 -124.75 -69.438 1 89.69 169 GLN A CA 1
ATOM 1302 C C . GLN A 1 169 ? 7.695 -124.438 -68.375 1 89.69 169 GLN A C 1
ATOM 1304 O O . GLN A 1 169 ? 6.719 -125.125 -68.188 1 89.69 169 GLN A O 1
ATOM 1309 N N . ILE A 1 170 ? 8.039 -123.25 -67.625 1 88.56 170 ILE A N 1
ATOM 1310 C CA . ILE A 1 170 ? 7.094 -122.75 -66.625 1 88.56 170 ILE A CA 1
ATOM 1311 C C . ILE A 1 170 ? 6.141 -121.75 -67.25 1 88.56 170 ILE A C 1
ATOM 1313 O O . ILE A 1 170 ? 6.543 -121 -68.188 1 88.56 170 ILE A O 1
ATOM 1317 N N . THR A 1 171 ? 4.883 -121.812 -66.812 1 90.19 171 THR A N 1
ATOM 1318 C CA . THR A 1 171 ? 3.91 -120.812 -67.312 1 90.19 171 THR A CA 1
ATOM 1319 C C . THR A 1 171 ? 4.039 -119.5 -66.5 1 90.19 171 THR A C 1
ATOM 1321 O O . THR A 1 171 ? 4.59 -119.5 -65.438 1 90.19 171 THR A O 1
ATOM 1324 N N . ARG A 1 172 ? 3.586 -118.438 -67.125 1 88.81 172 ARG A N 1
ATOM 1325 C CA . ARG A 1 172 ? 3.6 -117.125 -66.5 1 88.81 172 ARG A CA 1
ATOM 1326 C C . ARG A 1 172 ? 2.742 -117.125 -65.188 1 88.81 172 ARG A C 1
ATOM 1328 O O . ARG A 1 172 ? 1.784 -117.875 -65.125 1 88.81 172 ARG A O 1
ATOM 1335 N N . PRO A 1 173 ? 3.145 -116.25 -64.312 1 90.88 173 PRO A N 1
ATOM 1336 C CA . PRO A 1 173 ? 2.379 -116.188 -63.031 1 90.88 173 PRO A CA 1
ATOM 1337 C C . PRO A 1 173 ? 1.004 -115.562 -63.188 1 90.88 173 PRO A C 1
ATOM 1339 O O . PRO A 1 173 ? 0.762 -114.875 -64.188 1 90.88 173 PRO A O 1
ATOM 1342 N N . LEU A 1 174 ? 0.066 -115.938 -62.188 1 89.5 174 LEU A N 1
ATOM 1343 C CA . LEU A 1 174 ? -1.232 -115.312 -62.094 1 89.5 174 LEU A CA 1
ATOM 1344 C C . LEU A 1 174 ? -1.083 -113.875 -61.562 1 89.5 174 LEU A C 1
ATOM 1346 O O . LEU A 1 174 ? -0.087 -113.562 -60.906 1 89.5 174 LEU A O 1
ATOM 1350 N N . SER A 1 175 ? -2.086 -113.062 -61.906 1 89.25 175 SER A N 1
ATOM 1351 C CA . SER A 1 175 ? -2.082 -111.688 -61.406 1 89.25 175 SER A CA 1
ATOM 1352 C C . SER A 1 175 ? -2.186 -111.688 -59.906 1 89.25 175 SER A C 1
ATOM 1354 O O . SER A 1 175 ? -3.035 -112.312 -59.312 1 89.25 175 SER A O 1
ATOM 1356 N N . PRO A 1 176 ? -1.246 -110.875 -59.281 1 90.31 176 PRO A N 1
ATOM 1357 C CA . PRO A 1 176 ? -1.342 -110.75 -57.812 1 90.31 176 PRO A CA 1
ATOM 1358 C C . PRO A 1 176 ? -2.525 -109.938 -57.375 1 90.31 176 PRO A C 1
ATOM 1360 O O . PRO A 1 176 ? -3.066 -109.125 -58.156 1 90.31 176 PRO A O 1
ATOM 1363 N N . ASN A 1 177 ? -2.992 -110.188 -56.125 1 88.69 177 ASN A N 1
ATOM 1364 C CA . ASN A 1 177 ? -4.039 -109.438 -55.5 1 88.69 177 ASN A CA 1
ATOM 1365 C C . ASN A 1 177 ? -3.475 -108.5 -54.406 1 88.69 177 ASN A C 1
ATOM 1367 O O . ASN A 1 177 ? -2.881 -109 -53.438 1 88.69 177 ASN A O 1
ATOM 1371 N N . VAL A 1 178 ? -3.662 -107.125 -54.656 1 85.31 178 VAL A N 1
ATOM 1372 C CA . VAL A 1 178 ? -3.23 -106.188 -53.625 1 85.31 178 VAL A CA 1
ATOM 1373 C C . VAL A 1 178 ? -4.184 -106.25 -52.438 1 85.31 178 VAL A C 1
ATOM 1375 O O . VAL A 1 178 ? -5.398 -106.125 -52.625 1 85.31 178 VAL A O 1
ATOM 1378 N N . ILE A 1 179 ? -3.559 -106.5 -51.25 1 80.06 179 ILE A N 1
ATOM 1379 C CA . ILE A 1 179 ? -4.379 -106.688 -50.062 1 80.06 179 ILE A CA 1
ATOM 1380 C C . ILE A 1 179 ? -4.523 -105.375 -49.312 1 80.06 179 ILE A C 1
ATOM 1382 O O . ILE A 1 179 ? -5.598 -105.062 -48.781 1 80.06 179 ILE A O 1
ATOM 1386 N N . HIS A 1 180 ? -3.381 -104.812 -49.156 1 87 180 HIS A N 1
ATOM 1387 C CA . HIS A 1 180 ? -3.424 -103.688 -48.219 1 87 180 HIS A CA 1
ATOM 1388 C C . HIS A 1 180 ? -2.355 -102.688 -48.562 1 87 180 HIS A C 1
ATOM 1390 O O . HIS A 1 180 ? -1.25 -103 -48.969 1 87 180 HIS A O 1
ATOM 1396 N N . ILE A 1 181 ? -2.824 -101.375 -48.594 1 85.94 181 ILE A N 1
ATOM 1397 C CA . ILE A 1 181 ? -1.893 -100.25 -48.719 1 85.94 181 ILE A CA 1
ATOM 1398 C C . ILE A 1 181 ? -1.915 -99.438 -47.438 1 85.94 181 ILE A C 1
ATOM 1400 O O . ILE A 1 181 ? -2.982 -99 -46.969 1 85.94 181 ILE A O 1
ATOM 1404 N N . GLN A 1 182 ? -0.708 -99.25 -46.781 1 80.81 182 GLN A N 1
ATOM 1405 C CA . GLN A 1 182 ? -0.639 -98.5 -45.531 1 80.81 182 GLN A CA 1
ATOM 1406 C C . GLN A 1 182 ? 0.412 -97.375 -45.594 1 80.81 182 GLN A C 1
ATOM 1408 O O . GLN A 1 182 ? 1.503 -97.625 -46.125 1 80.81 182 GLN A O 1
ATOM 1413 N N . MET A 1 183 ? -0.12 -96.25 -45.125 1 78.44 183 MET A N 1
ATOM 1414 C CA . MET A 1 183 ? 0.842 -95.188 -45 1 78.44 183 MET A CA 1
ATOM 1415 C C . MET A 1 183 ? 1.558 -95.25 -43.656 1 78.44 183 MET A C 1
ATOM 1417 O O . MET A 1 183 ? 0.918 -95.375 -42.594 1 78.44 183 MET A O 1
ATOM 1421 N N . THR A 1 184 ? 2.895 -95.375 -43.594 1 70.75 184 THR A N 1
ATOM 1422 C CA . THR A 1 184 ? 3.654 -95.438 -42.344 1 70.75 184 THR A CA 1
ATOM 1423 C C . THR A 1 184 ? 4.133 -94 -41.938 1 70.75 184 THR A C 1
ATOM 1425 O O . THR A 1 184 ? 4.621 -93.25 -42.812 1 70.75 184 THR A O 1
ATOM 1428 N N . GLN A 1 185 ? 3.68 -93.438 -40.719 1 64.56 185 GLN A N 1
ATOM 1429 C CA . GLN A 1 185 ? 3.973 -92.125 -40.219 1 64.56 185 GLN A CA 1
ATOM 1430 C C . GLN A 1 185 ? 5.289 -92.125 -39.438 1 64.56 185 GLN A C 1
ATOM 1432 O O . GLN A 1 185 ? 5.652 -91.062 -38.875 1 64.56 185 GLN A O 1
ATOM 1437 N N . GLY A 1 186 ? 6.344 -92.812 -39.781 1 56.31 186 GLY A N 1
ATOM 1438 C CA . GLY A 1 186 ? 7.59 -92.75 -39.031 1 56.31 186 GLY A CA 1
ATOM 1439 C C . GLY A 1 186 ? 8.477 -91.562 -39.5 1 56.31 186 GLY A C 1
ATOM 1440 O O . GLY A 1 186 ? 7.98 -90.5 -39.875 1 56.31 186 GLY A O 1
ATOM 1441 N N . ARG A 1 187 ? 9.836 -91.562 -39.312 1 59.5 187 ARG A N 1
ATOM 1442 C CA . ARG A 1 187 ? 10.844 -90.562 -39.688 1 59.5 187 ARG A CA 1
ATOM 1443 C C . ARG A 1 187 ? 10.797 -90.25 -41.188 1 59.5 187 ARG A C 1
ATOM 1445 O O . ARG A 1 187 ? 11.094 -89.125 -41.594 1 59.5 187 ARG A O 1
ATOM 1452 N N . SER A 1 188 ? 10.57 -91.188 -42 1 62.31 188 SER A N 1
ATOM 1453 C CA . SER A 1 188 ? 10.367 -91.062 -43.438 1 62.31 188 SER A CA 1
ATOM 1454 C C . SER A 1 188 ? 9.016 -91.625 -43.875 1 62.31 188 SER A C 1
ATOM 1456 O O . SER A 1 188 ? 8.633 -92.75 -43.469 1 62.31 188 SER A O 1
ATOM 1458 N N . LEU A 1 189 ? 8.258 -90.625 -44.469 1 70.94 189 LEU A N 1
ATOM 1459 C CA . LEU A 1 189 ? 6.926 -91.062 -44.906 1 70.94 189 LEU A CA 1
ATOM 1460 C C . LEU A 1 189 ? 7.008 -92 -46.094 1 70.94 189 LEU A C 1
ATOM 1462 O O . LEU A 1 189 ? 7.68 -91.688 -47.094 1 70.94 189 LEU A O 1
ATOM 1466 N N . GLU A 1 190 ? 6.645 -93.312 -45.781 1 79.25 190 GLU A N 1
ATOM 1467 C CA . GLU A 1 190 ? 6.648 -94.312 -46.812 1 79.25 190 GLU A CA 1
ATOM 1468 C C . GLU A 1 190 ? 5.273 -94.938 -46.969 1 79.25 190 GLU A C 1
ATOM 1470 O O . GLU A 1 190 ? 4.465 -94.938 -46.031 1 79.25 190 GLU A O 1
ATOM 1475 N N . VAL A 1 191 ? 5.012 -95.438 -48.188 1 84.44 191 VAL A N 1
ATOM 1476 C CA . VAL A 1 191 ? 3.809 -96.188 -48.469 1 84.44 191 VAL A CA 1
ATOM 1477 C C . VAL A 1 191 ? 4.168 -97.688 -48.562 1 84.44 191 VAL A C 1
ATOM 1479 O O . VAL A 1 191 ? 4.992 -98.125 -49.375 1 84.44 191 VAL A O 1
ATOM 1482 N N . ALA A 1 192 ? 3.65 -98.438 -47.656 1 85.62 192 ALA A N 1
ATOM 1483 C CA . ALA A 1 192 ? 3.846 -99.875 -47.688 1 85.62 192 ALA A CA 1
ATOM 1484 C C . ALA A 1 192 ? 2.742 -100.562 -48.469 1 85.62 192 ALA A C 1
ATOM 1486 O O . ALA A 1 192 ? 1.556 -100.312 -48.25 1 85.62 192 ALA A O 1
ATOM 1487 N N . VAL A 1 193 ? 3.137 -101.375 -49.438 1 88.56 193 VAL A N 1
ATOM 1488 C CA . VAL A 1 193 ? 2.203 -102.125 -50.25 1 88.56 193 VAL A CA 1
ATOM 1489 C C . VAL A 1 193 ? 2.334 -103.625 -49.938 1 88.56 193 VAL A C 1
ATOM 1491 O O . VAL A 1 193 ? 3.434 -104.188 -50 1 88.56 193 VAL A O 1
ATOM 1494 N N . TYR A 1 194 ? 1.11 -104.188 -49.656 1 88.38 194 TYR A N 1
ATOM 1495 C CA . TYR A 1 194 ? 1.062 -105.625 -49.375 1 88.38 194 TYR A CA 1
ATOM 1496 C C . TYR A 1 194 ? 0.247 -106.375 -50.406 1 88.38 194 TYR A C 1
ATOM 1498 O O . TYR A 1 194 ? -0.807 -105.875 -50.844 1 88.38 194 TYR A O 1
ATOM 1506 N N . TRP A 1 195 ? 0.726 -107.562 -50.844 1 90.31 195 TRP A N 1
ATOM 1507 C CA . TRP A 1 195 ? 0.016 -108.438 -51.781 1 90.31 195 TRP A CA 1
ATOM 1508 C C . TRP A 1 195 ? 0.141 -109.875 -51.406 1 90.31 195 TRP A C 1
ATOM 1510 O O . TRP A 1 195 ? 0.917 -110.25 -50.531 1 90.31 195 TRP A O 1
ATOM 1520 N N . LEU A 1 196 ? -0.728 -110.688 -52.031 1 88.12 196 LEU A N 1
ATOM 1521 C CA . LEU A 1 196 ? -0.709 -112.125 -51.812 1 88.12 196 LEU A CA 1
ATOM 1522 C C . LEU A 1 196 ? 0.316 -112.812 -52.719 1 88.12 196 LEU A C 1
ATOM 1524 O O . LEU A 1 196 ? 0.466 -112.438 -53.875 1 88.12 196 LEU A O 1
ATOM 1528 N N . SER A 1 197 ? 0.949 -113.75 -52.125 1 88.56 197 SER A N 1
ATOM 1529 C CA . SER A 1 197 ? 1.915 -114.5 -52.906 1 88.56 197 SER A CA 1
ATOM 1530 C C . SER A 1 197 ? 1.224 -115.312 -53.969 1 88.56 197 SER A C 1
ATOM 1532 O O . SER A 1 197 ? 0.161 -115.875 -53.75 1 88.56 197 SER A O 1
ATOM 1534 N N . VAL A 1 198 ? 1.785 -115.312 -55.156 1 89.12 198 VAL A N 1
ATOM 1535 C CA . VAL A 1 198 ? 1.265 -116.062 -56.312 1 89.12 198 VAL A CA 1
ATOM 1536 C C . VAL A 1 198 ? 2.219 -117.188 -56.656 1 89.12 198 VAL A C 1
ATOM 1538 O O . VAL A 1 198 ? 3.438 -117.062 -56.531 1 89.12 198 VAL A O 1
ATOM 1541 N N . GLN A 1 199 ? 1.636 -118.312 -57 1 86.56 199 GLN A N 1
ATOM 1542 C CA . GLN A 1 199 ? 2.404 -119.5 -57.312 1 86.56 199 GLN A CA 1
ATOM 1543 C C . GLN A 1 199 ? 3.318 -119.25 -58.5 1 86.56 199 GLN A C 1
ATOM 1545 O O . GLN A 1 199 ? 2.877 -118.75 -59.562 1 86.56 199 GLN A O 1
ATOM 1550 N N . GLY A 1 200 ? 4.535 -119.688 -58.281 1 86.62 200 GLY A N 1
ATOM 1551 C CA . GLY A 1 200 ? 5.52 -119.625 -59.375 1 86.62 200 GLY A CA 1
ATOM 1552 C C . GLY A 1 200 ? 6.16 -118.25 -59.531 1 86.62 200 GLY A C 1
ATOM 1553 O O . GLY A 1 200 ? 7.012 -118.062 -60.406 1 86.62 200 GLY A O 1
ATOM 1554 N N . ALA A 1 201 ? 5.652 -117.25 -58.781 1 88.19 201 ALA A N 1
ATOM 1555 C CA . ALA A 1 201 ? 6.207 -115.875 -58.906 1 88.19 201 ALA A CA 1
ATOM 1556 C C . ALA A 1 201 ? 7.559 -115.812 -58.219 1 88.19 201 ALA A C 1
ATOM 1558 O O . ALA A 1 201 ? 7.727 -116.312 -57.094 1 88.19 201 ALA A O 1
ATOM 1559 N N . GLU A 1 202 ? 8.617 -115.188 -58.875 1 88.31 202 GLU A N 1
ATOM 1560 C CA . GLU A 1 202 ? 9.953 -115 -58.344 1 88.31 202 GLU A CA 1
ATOM 1561 C C . GLU A 1 202 ? 10.156 -113.562 -57.844 1 88.31 202 GLU A C 1
ATOM 1563 O O . GLU A 1 202 ? 10.891 -113.375 -56.875 1 88.31 202 GLU A O 1
ATOM 1568 N N . ASN A 1 203 ? 9.633 -112.688 -58.562 1 89.12 203 ASN A N 1
ATOM 1569 C CA . ASN A 1 203 ? 9.75 -111.312 -58.219 1 89.12 203 ASN A CA 1
ATOM 1570 C C . ASN A 1 203 ? 8.43 -110.562 -58.406 1 89.12 203 ASN A C 1
ATOM 1572 O O . ASN A 1 203 ? 7.594 -110.938 -59.219 1 89.12 203 ASN A O 1
ATOM 1576 N N . TYR A 1 204 ? 8.281 -109.625 -57.531 1 92.38 204 TYR A N 1
ATOM 1577 C CA . TYR A 1 204 ? 7.109 -108.75 -57.656 1 92.38 204 TYR A CA 1
ATOM 1578 C C . TYR A 1 204 ? 7.52 -107.312 -57.844 1 92.38 204 TYR A C 1
ATOM 1580 O O . TYR A 1 204 ? 8.516 -106.812 -57.25 1 92.38 204 TYR A O 1
ATOM 1588 N N . ILE A 1 205 ? 6.832 -106.562 -58.688 1 90.88 205 ILE A N 1
ATOM 1589 C CA . ILE A 1 205 ? 7.031 -105.125 -58.844 1 90.88 205 ILE A CA 1
ATOM 1590 C C . ILE A 1 205 ? 5.707 -104.375 -58.625 1 90.88 205 ILE A C 1
ATOM 1592 O O . ILE A 1 205 ? 4.711 -104.688 -59.312 1 90.88 205 ILE A O 1
ATOM 1596 N N . ALA A 1 206 ? 5.809 -103.562 -57.625 1 91.5 206 ALA A N 1
ATOM 1597 C CA . ALA A 1 206 ? 4.664 -102.688 -57.406 1 91.5 206 ALA A CA 1
ATOM 1598 C C . ALA A 1 206 ? 4.895 -101.312 -58.062 1 91.5 206 ALA A C 1
ATOM 1600 O O . ALA A 1 206 ? 5.941 -100.688 -57.875 1 91.5 206 ALA A O 1
ATOM 1601 N N . VAL A 1 207 ? 3.873 -100.875 -58.906 1 88.88 207 VAL A N 1
ATOM 1602 C CA . VAL A 1 207 ? 4.008 -99.625 -59.656 1 88.88 207 VAL A CA 1
ATOM 1603 C C . VAL A 1 207 ? 2.82 -98.688 -59.344 1 88.88 207 VAL A C 1
ATOM 1605 O O . VAL A 1 207 ? 1.671 -99.125 -59.344 1 88.88 207 VAL A O 1
ATOM 1608 N N . THR A 1 208 ? 3.215 -97.438 -58.938 1 86.5 208 THR A N 1
ATOM 1609 C CA . THR A 1 208 ? 2.17 -96.438 -58.688 1 86.5 208 THR A CA 1
ATOM 1610 C C . THR A 1 208 ? 1.774 -95.75 -60 1 86.5 208 THR A C 1
ATOM 1612 O O . THR A 1 208 ? 2.488 -95.812 -61 1 86.5 208 THR A O 1
ATOM 1615 N N . SER A 1 209 ? 0.521 -95.062 -60 1 85.62 209 SER A N 1
ATOM 1616 C CA . SER A 1 209 ? 0.015 -94.375 -61.188 1 85.62 209 SER A CA 1
ATOM 1617 C C . SER A 1 209 ? 0.911 -93.188 -61.562 1 85.62 209 SER A C 1
ATOM 1619 O O . SER A 1 209 ? 0.907 -92.75 -62.719 1 85.62 209 SER A O 1
ATOM 1621 N N . ASN A 1 210 ? 1.686 -92.688 -60.656 1 82.88 210 ASN A N 1
ATOM 1622 C CA . ASN A 1 210 ? 2.564 -91.562 -61 1 82.88 210 ASN A CA 1
ATOM 1623 C C . ASN A 1 210 ? 3.961 -92.062 -61.375 1 82.88 210 ASN A C 1
ATOM 1625 O O . ASN A 1 210 ? 4.863 -91.25 -61.594 1 82.88 210 ASN A O 1
ATOM 1629 N N . GLY A 1 211 ? 4.195 -93.25 -61.438 1 81.56 211 GLY A N 1
ATOM 1630 C CA . GLY A 1 211 ? 5.426 -93.812 -62 1 81.56 211 GLY A CA 1
ATOM 1631 C C . GLY A 1 211 ? 6.422 -94.25 -60.969 1 81.56 211 GLY A C 1
ATOM 1632 O O . GLY A 1 211 ? 7.555 -94.625 -61.281 1 81.56 211 GLY A O 1
ATOM 1633 N N . GLN A 1 212 ? 6.094 -94.188 -59.656 1 86.75 212 GLN A N 1
ATOM 1634 C CA . GLN A 1 212 ? 6.992 -94.75 -58.656 1 86.75 212 GLN A CA 1
ATOM 1635 C C . GLN A 1 212 ? 6.824 -96.25 -58.5 1 86.75 212 GLN A C 1
ATOM 1637 O O . GLN A 1 212 ? 5.746 -96.812 -58.781 1 86.75 212 GLN A O 1
ATOM 1642 N N . ASN A 1 213 ? 8.008 -96.938 -58.281 1 86.62 213 ASN A N 1
ATOM 1643 C CA . ASN A 1 213 ? 7.922 -98.375 -58.156 1 86.62 213 ASN A CA 1
ATOM 1644 C C . ASN A 1 213 ? 8.82 -98.938 -57.062 1 86.62 213 ASN A C 1
ATOM 1646 O O . ASN A 1 213 ? 9.703 -98.188 -56.562 1 86.62 213 ASN A O 1
ATOM 1650 N N . CYS A 1 214 ? 8.414 -99.938 -56.5 1 87 214 CYS A N 1
ATOM 1651 C CA . CYS A 1 214 ? 9.219 -100.75 -55.562 1 87 214 CYS A CA 1
ATOM 1652 C C . CYS A 1 214 ? 9.188 -102.25 -55.969 1 87 214 CYS A C 1
ATOM 1654 O O . CYS A 1 214 ? 8.266 -102.688 -56.656 1 87 214 CYS A O 1
ATOM 1656 N N . SER A 1 215 ? 10.312 -102.875 -55.75 1 87.88 215 SER A N 1
ATOM 1657 C CA . SER A 1 215 ? 10.406 -104.312 -56.125 1 87.88 215 SER A CA 1
ATOM 1658 C C . SER A 1 215 ? 10.758 -105.188 -54.906 1 87.88 215 SER A C 1
ATOM 1660 O O . SER A 1 215 ? 11.359 -104.688 -53.938 1 87.88 215 SER A O 1
ATOM 1662 N N . SER A 1 216 ? 10.195 -106.375 -54.781 1 87.75 216 SER A N 1
ATOM 1663 C CA . SER A 1 216 ? 10.484 -107.312 -53.75 1 87.75 216 SER A CA 1
ATOM 1664 C C . SER A 1 216 ? 10.742 -108.688 -54.312 1 87.75 216 SER A C 1
ATOM 1666 O O . SER A 1 216 ? 10.016 -109.125 -55.219 1 87.75 216 SER A O 1
ATOM 1668 N N . GLU A 1 217 ? 11.828 -109.312 -54.031 1 82.88 217 GLU A N 1
ATOM 1669 C CA . GLU A 1 217 ? 12.164 -110.625 -54.562 1 82.88 217 GLU A CA 1
ATOM 1670 C C . GLU A 1 217 ? 11.359 -111.75 -53.875 1 82.88 217 GLU A C 1
ATOM 1672 O O . GLU A 1 217 ? 10.867 -112.688 -54.5 1 82.88 217 GLU A O 1
ATOM 1677 N N . SER A 1 218 ? 11.242 -111.812 -52.594 1 77 218 SER A N 1
ATOM 1678 C CA . SER A 1 218 ? 10.586 -112.875 -51.906 1 77 218 SER A CA 1
ATOM 1679 C C . SER A 1 218 ? 9.547 -112.375 -50.938 1 77 218 SER A C 1
ATOM 1681 O O . SER A 1 218 ? 8.703 -113.188 -50.438 1 77 218 SER A O 1
ATOM 1683 N N . GLN A 1 219 ? 9.492 -111.188 -50.906 1 81.69 219 GLN A N 1
ATOM 1684 C CA . GLN A 1 219 ? 8.555 -110.688 -49.906 1 81.69 219 GLN A CA 1
ATOM 1685 C C . GLN A 1 219 ? 7.273 -110.188 -50.562 1 81.69 219 GLN A C 1
ATOM 1687 O O . GLN A 1 219 ? 7.254 -109.938 -51.75 1 81.69 219 GLN A O 1
ATOM 1692 N N . THR A 1 220 ? 6.184 -110.375 -49.75 1 87.88 220 THR A N 1
ATOM 1693 C CA . THR A 1 220 ? 4.875 -110 -50.25 1 87.88 220 THR A CA 1
ATOM 1694 C C . THR A 1 220 ? 4.574 -108.5 -49.875 1 87.88 220 THR A C 1
ATOM 1696 O O . THR A 1 220 ? 3.422 -108.188 -49.625 1 87.88 220 THR A O 1
ATOM 1699 N N . TYR A 1 221 ? 5.648 -107.75 -49.688 1 88.44 221 TYR A N 1
ATOM 1700 C CA . TYR A 1 221 ? 5.426 -106.375 -49.469 1 88.44 221 TYR A CA 1
ATOM 1701 C C . TYR A 1 221 ? 6.629 -105.5 -49.906 1 88.44 221 TYR A C 1
ATOM 1703 O O . TYR A 1 221 ? 7.73 -106.062 -50.062 1 88.44 221 TYR A O 1
ATOM 1711 N N . CYS A 1 222 ? 6.477 -104.25 -50.25 1 87.94 222 CYS A N 1
ATOM 1712 C CA . CYS A 1 222 ? 7.551 -103.312 -50.531 1 87.94 222 CYS A CA 1
ATOM 1713 C C . CYS A 1 222 ? 7.141 -101.875 -50.156 1 87.94 222 CYS A C 1
ATOM 1715 O O . CYS A 1 222 ? 5.977 -101.625 -49.844 1 87.94 222 CYS A O 1
ATOM 1717 N N . PHE A 1 223 ? 8.234 -101 -50.031 1 85.94 223 PHE A N 1
ATOM 1718 C CA . PHE A 1 223 ? 8 -99.625 -49.625 1 85.94 223 PHE A CA 1
ATOM 1719 C C . PHE A 1 223 ? 8.289 -98.688 -50.781 1 85.94 223 PHE A C 1
ATOM 1721 O O . PHE A 1 223 ? 9.32 -98.812 -51.438 1 85.94 223 PHE A O 1
ATOM 1728 N N . ILE A 1 224 ? 7.336 -97.875 -51.094 1 84.62 224 ILE A N 1
ATOM 1729 C CA . ILE A 1 224 ? 7.535 -96.812 -52.094 1 84.62 224 ILE A CA 1
ATOM 1730 C C . ILE A 1 224 ? 7.895 -95.5 -51.406 1 84.62 224 ILE A C 1
ATOM 1732 O O . ILE A 1 224 ? 7.148 -95.062 -50.562 1 84.62 224 ILE A O 1
ATOM 1736 N N . THR A 1 225 ? 9.148 -94.938 -51.688 1 81.5 225 THR A N 1
ATOM 1737 C CA . THR A 1 225 ? 9.672 -93.688 -51.188 1 81.5 225 THR A CA 1
ATOM 1738 C C . THR A 1 225 ? 10.227 -92.875 -52.312 1 81.5 225 THR A C 1
ATOM 1740 O O . THR A 1 225 ? 10.703 -93.375 -53.312 1 81.5 225 THR A O 1
ATOM 1743 N N . PRO A 1 226 ? 9.93 -91.25 -52.25 1 76.25 226 PRO A N 1
ATOM 1744 C CA . PRO A 1 226 ? 9.328 -90.312 -51.25 1 76.25 226 PRO A CA 1
ATOM 1745 C C . PRO A 1 226 ? 7.832 -90.125 -51.5 1 76.25 226 PRO A C 1
ATOM 1747 O O . PRO A 1 226 ? 7.352 -90.312 -52.625 1 76.25 226 PRO A O 1
ATOM 1750 N N . VAL A 1 227 ? 7.172 -90 -50.344 1 78.06 227 VAL A N 1
ATOM 1751 C CA . VAL A 1 227 ? 5.742 -89.75 -50.469 1 78.06 227 VAL A CA 1
ATOM 1752 C C . VAL A 1 227 ? 5.5 -88.25 -50.375 1 78.06 227 VAL A C 1
ATOM 1754 O O . VAL A 1 227 ? 6.023 -87.562 -49.5 1 78.06 227 VAL A O 1
ATOM 1757 N N . GLU A 1 228 ? 4.84 -87.688 -51.5 1 82.06 228 GLU A N 1
ATOM 1758 C CA . GLU A 1 228 ? 4.453 -86.312 -51.5 1 82.06 228 GLU A CA 1
ATOM 1759 C C . GLU A 1 228 ? 3.072 -86.062 -50.875 1 82.06 228 GLU A C 1
ATOM 1761 O O . GLU A 1 228 ? 2.252 -87 -50.906 1 82.06 228 GLU A O 1
ATOM 1766 N N . CYS A 1 229 ? 2.867 -84.938 -50.312 1 83.5 229 CYS A N 1
ATOM 1767 C CA . CYS A 1 229 ? 1.577 -84.688 -49.688 1 83.5 229 CYS A CA 1
ATOM 1768 C C . CYS A 1 229 ? 0.501 -84.438 -50.75 1 83.5 229 CYS A C 1
ATOM 1770 O O . CYS A 1 229 ? 0.799 -83.938 -51.844 1 83.5 229 CYS A O 1
ATOM 1772 N N . GLY A 1 230 ? -0.788 -84.75 -50.375 1 85.12 230 GLY A N 1
ATOM 1773 C CA . GLY A 1 230 ? -1.967 -84.438 -51.156 1 85.12 230 GLY A CA 1
ATOM 1774 C C . GLY A 1 230 ? -2.049 -85.188 -52.438 1 85.12 230 GLY A C 1
ATOM 1775 O O . GLY A 1 230 ? -2.453 -84.688 -53.469 1 85.12 230 GLY A O 1
ATOM 1776 N N . GLN A 1 231 ? -1.681 -86.375 -52.375 1 84.56 231 GLN A N 1
ATOM 1777 C CA . GLN A 1 231 ? -1.732 -87.125 -53.594 1 84.56 231 GLN A CA 1
ATOM 1778 C C . GLN A 1 231 ? -2.779 -88.25 -53.5 1 84.56 231 GLN A C 1
ATOM 1780 O O . GLN A 1 231 ? -3.041 -88.75 -52.406 1 84.56 231 GLN A O 1
ATOM 1785 N N . ASN A 1 232 ? -3.488 -88.438 -54.656 1 84.81 232 ASN A N 1
ATOM 1786 C CA . ASN A 1 232 ? -4.43 -89.5 -54.875 1 84.81 232 ASN A CA 1
ATOM 1787 C C . ASN A 1 232 ? -3.99 -90.438 -56.031 1 84.81 232 ASN A C 1
ATOM 1789 O O . ASN A 1 232 ? -4.172 -90.062 -57.188 1 84.81 232 ASN A O 1
ATOM 1793 N N . HIS A 1 233 ? -3.363 -91.5 -55.656 1 85.69 233 HIS A N 1
ATOM 1794 C CA . HIS A 1 233 ? -2.814 -92.375 -56.688 1 85.69 233 HIS A CA 1
ATOM 1795 C C . HIS A 1 233 ? -3.264 -93.812 -56.5 1 85.69 233 HIS A C 1
ATOM 1797 O O . HIS A 1 233 ? -3.973 -94.125 -55.531 1 85.69 233 HIS A O 1
ATOM 1803 N N . SER A 1 234 ? -3.088 -94.625 -57.531 1 87.94 234 SER A N 1
ATOM 1804 C CA . SER A 1 234 ? -3.367 -96.062 -57.469 1 87.94 234 SER A CA 1
ATOM 1805 C C . SER A 1 234 ? -2.09 -96.875 -57.625 1 87.94 234 SER A C 1
ATOM 1807 O O . SER A 1 234 ? -1.087 -96.375 -58.156 1 87.94 234 SER A O 1
ATOM 1809 N N . ILE A 1 235 ? -2.123 -98.125 -57.094 1 88 235 ILE A N 1
ATOM 1810 C CA . ILE A 1 235 ? -0.976 -99 -57.156 1 88 235 ILE A CA 1
ATOM 1811 C C . ILE A 1 235 ? -1.389 -100.312 -57.812 1 88 235 ILE A C 1
ATOM 1813 O O . ILE A 1 235 ? -2.496 -100.812 -57.562 1 88 235 ILE A O 1
ATOM 1817 N N . THR A 1 236 ? -0.622 -100.812 -58.781 1 90.12 236 THR A N 1
ATOM 1818 C CA . THR A 1 236 ? -0.76 -102.125 -59.375 1 90.12 236 THR A CA 1
ATOM 1819 C C . THR A 1 236 ? 0.484 -103 -59.125 1 90.12 236 THR A C 1
ATOM 1821 O O . THR A 1 236 ? 1.6 -102.5 -59.094 1 90.12 236 THR A O 1
ATOM 1824 N N . VAL A 1 237 ? 0.259 -104.25 -58.906 1 91.81 237 VAL A N 1
ATOM 1825 C CA . VAL A 1 237 ? 1.359 -105.188 -58.688 1 91.81 237 VAL A CA 1
ATOM 1826 C C . VAL A 1 237 ? 1.44 -106.25 -59.812 1 91.81 237 VAL A C 1
ATOM 1828 O O . VAL A 1 237 ? 0.417 -106.75 -60.25 1 91.81 237 VAL A O 1
ATOM 1831 N N . ILE A 1 238 ? 2.611 -106.5 -60.312 1 91.75 238 ILE A N 1
ATOM 1832 C CA . ILE A 1 238 ? 2.898 -107.438 -61.375 1 91.75 238 ILE A CA 1
ATOM 1833 C C . ILE A 1 238 ? 3.867 -108.5 -60.844 1 91.75 238 ILE A C 1
ATOM 1835 O O . ILE A 1 238 ? 4.891 -108.188 -60.25 1 91.75 238 ILE A O 1
ATOM 1839 N N . ALA A 1 239 ? 3.504 -109.688 -61.031 1 91.69 239 ALA A N 1
ATOM 1840 C CA . ALA A 1 239 ? 4.379 -110.812 -60.656 1 91.69 239 ALA A CA 1
ATOM 1841 C C . ALA A 1 239 ? 5.207 -111.25 -61.875 1 91.69 239 ALA A C 1
ATOM 1843 O O . ALA A 1 239 ? 4.73 -111.25 -63 1 91.69 239 ALA A O 1
ATOM 1844 N N . TYR A 1 240 ? 6.461 -111.688 -61.562 1 90 240 TYR A N 1
ATOM 1845 C CA . TYR A 1 240 ? 7.379 -112.062 -62.625 1 90 240 TYR A CA 1
ATOM 1846 C C . TYR A 1 240 ? 7.969 -113.438 -62.312 1 90 240 TYR A C 1
ATOM 1848 O O . TYR A 1 240 ? 8.219 -113.812 -61.156 1 90 240 TYR A O 1
ATOM 1856 N N . ASN A 1 241 ? 8.18 -114.188 -63.281 1 88 241 ASN A N 1
ATOM 1857 C CA . ASN A 1 241 ? 9.047 -115.375 -63.281 1 88 241 ASN A CA 1
ATOM 1858 C C . ASN A 1 241 ? 9.875 -115.5 -64.562 1 88 241 ASN A C 1
ATOM 1860 O O . ASN A 1 241 ? 9.945 -114.562 -65.312 1 88 241 ASN A O 1
ATOM 1864 N N . SER A 1 242 ? 10.492 -116.688 -64.812 1 84.31 242 SER A N 1
ATOM 1865 C CA . SER A 1 242 ? 11.383 -116.812 -65.938 1 84.31 242 SER A CA 1
ATOM 1866 C C . SER A 1 242 ? 10.617 -116.812 -67.25 1 84.31 242 SER A C 1
ATOM 1868 O O . SER A 1 242 ? 11.188 -116.5 -68.312 1 84.31 242 SER A O 1
ATOM 1870 N N . ALA A 1 243 ? 9.398 -117.125 -67.188 1 87.25 243 ALA A N 1
ATOM 1871 C CA . ALA A 1 243 ? 8.586 -117.125 -68.375 1 87.25 243 ALA A CA 1
ATOM 1872 C C . ALA A 1 243 ? 8.109 -115.688 -68.75 1 87.25 243 ALA A C 1
ATOM 1874 O O . ALA A 1 243 ? 7.797 -115.438 -69.875 1 87.25 243 ALA A O 1
ATOM 1875 N N . GLY A 1 244 ? 8.008 -114.812 -67.75 1 86.25 244 GLY A N 1
ATOM 1876 C CA . GLY A 1 244 ? 7.559 -113.438 -68 1 86.25 244 GLY A CA 1
ATOM 1877 C C . GLY A 1 244 ? 6.707 -112.875 -66.938 1 86.25 244 GLY A C 1
ATOM 1878 O O . GLY A 1 244 ? 6.602 -113.438 -65.812 1 86.25 244 GLY A O 1
ATOM 1879 N N . PRO A 1 245 ? 6.062 -111.688 -67.312 1 86.69 245 PRO A N 1
ATOM 1880 C CA . PRO A 1 245 ? 5.246 -111 -66.312 1 86.69 245 PRO A CA 1
ATOM 1881 C C . PRO A 1 245 ? 3.797 -111.5 -66.312 1 86.69 245 PRO A C 1
ATOM 1883 O O . PRO A 1 245 ? 3.309 -112 -67.312 1 86.69 245 PRO A O 1
ATOM 1886 N N . SER A 1 246 ? 3.135 -111.312 -65.125 1 88.25 246 SER A N 1
ATOM 1887 C CA . SER A 1 246 ? 1.692 -111.5 -65 1 88.25 246 SER A CA 1
ATOM 1888 C C . SER A 1 246 ? 0.929 -110.312 -65.5 1 88.25 246 SER A C 1
ATOM 1890 O O . SER A 1 246 ? 1.528 -109.25 -65.812 1 88.25 246 SER A O 1
ATOM 1892 N N . ASN A 1 247 ? -0.388 -110.562 -65.812 1 87 247 ASN A N 1
ATOM 1893 C CA . ASN A 1 247 ? -1.227 -109.375 -65.938 1 87 247 ASN A CA 1
ATOM 1894 C C . ASN A 1 247 ? -1.235 -108.5 -64.688 1 87 247 ASN A C 1
ATOM 1896 O O . ASN A 1 247 ? -1.145 -109.062 -63.562 1 87 247 ASN A O 1
ATOM 1900 N N . PRO A 1 248 ? -1.248 -107.188 -64.75 1 87.25 248 PRO A N 1
ATOM 1901 C CA . PRO A 1 248 ? -1.274 -106.312 -63.562 1 87.25 248 PRO A CA 1
ATOM 1902 C C . PRO A 1 248 ? -2.527 -106.562 -62.719 1 87.25 248 PRO A C 1
ATOM 1904 O O . PRO A 1 248 ? -3.584 -106.875 -63.25 1 87.25 248 PRO A O 1
ATOM 1907 N N . SER A 1 249 ? -2.27 -106.438 -61.406 1 89.69 249 SER A N 1
ATOM 1908 C CA . SER A 1 249 ? -3.408 -106.5 -60.5 1 89.69 249 SER A CA 1
ATOM 1909 C C . SER A 1 249 ? -4.387 -105.375 -60.719 1 89.69 249 SER A C 1
ATOM 1911 O O . SER A 1 249 ? -4.082 -104.375 -61.438 1 89.69 249 SER A O 1
ATOM 1913 N N . GLN A 1 250 ? -5.676 -105.562 -60.094 1 88.62 250 GLN A N 1
ATOM 1914 C CA . GLN A 1 250 ? -6.621 -104.438 -60.094 1 88.62 250 GLN A CA 1
ATOM 1915 C C . GLN A 1 250 ? -6.07 -103.25 -59.312 1 88.62 250 GLN A C 1
ATOM 1917 O O . GLN A 1 250 ? -5.508 -103.438 -58.219 1 88.62 250 GLN A O 1
ATOM 1922 N N . PRO A 1 251 ? -6.148 -102.125 -59.906 1 88.38 251 PRO A N 1
ATOM 1923 C CA . PRO A 1 251 ? -5.594 -100.938 -59.281 1 88.38 251 PRO A CA 1
ATOM 1924 C C . PRO A 1 251 ? -6.254 -100.625 -57.938 1 88.38 251 PRO A C 1
ATOM 1926 O O . PRO A 1 251 ? -7.48 -100.688 -57.812 1 88.38 251 PRO A O 1
ATOM 1929 N N . ALA A 1 252 ? -5.406 -100.562 -56.906 1 87.81 252 ALA A N 1
ATOM 1930 C CA . ALA A 1 252 ? -5.871 -100.188 -55.562 1 87.81 252 ALA A CA 1
ATOM 1931 C C . ALA A 1 252 ? -5.57 -98.688 -55.312 1 87.81 252 ALA A C 1
ATOM 1933 O O . ALA A 1 252 ? -4.418 -98.25 -55.375 1 87.81 252 ALA A O 1
ATOM 1934 N N . GLU A 1 253 ? -6.625 -97.938 -55 1 87.25 253 GLU A N 1
ATOM 1935 C CA . GLU A 1 253 ? -6.488 -96.5 -54.781 1 87.25 253 GLU A CA 1
ATOM 1936 C C . GLU A 1 253 ? -5.988 -96.188 -53.375 1 87.25 253 GLU A C 1
ATOM 1938 O O . GLU A 1 253 ? -6.324 -96.875 -52.438 1 87.25 253 GLU A O 1
ATOM 1943 N N . TYR A 1 254 ? -5.059 -95.25 -53.281 1 83.69 254 TYR A N 1
ATOM 1944 C CA . TYR A 1 254 ? -4.625 -94.75 -51.969 1 83.69 254 TYR A CA 1
ATOM 1945 C C . TYR A 1 254 ? -4.457 -93.25 -52 1 83.69 254 TYR A C 1
ATOM 1947 O O . TYR A 1 254 ? -4.293 -92.625 -53.062 1 83.69 254 TYR A O 1
ATOM 1955 N N . ILE A 1 255 ? -4.613 -92.625 -50.75 1 85.25 255 ILE A N 1
ATOM 1956 C CA . ILE A 1 255 ? -4.426 -91.188 -50.594 1 85.25 255 ILE A CA 1
ATOM 1957 C C . ILE A 1 255 ? -3.301 -90.938 -49.594 1 85.25 255 ILE A C 1
ATOM 1959 O O . ILE A 1 255 ? -3.064 -91.688 -48.688 1 85.25 255 ILE A O 1
ATOM 1963 N N . THR A 1 256 ? -2.51 -89.875 -49.844 1 85.19 256 THR A N 1
ATOM 1964 C CA . THR A 1 256 ? -1.483 -89.438 -48.906 1 85.19 256 THR A CA 1
ATOM 1965 C C . THR A 1 256 ? -2.02 -88.375 -47.969 1 85.19 256 THR A C 1
ATOM 1967 O O . THR A 1 256 ? -3.156 -87.938 -48.125 1 85.19 256 THR A O 1
ATOM 1970 N N . TYR A 1 257 ? -1.163 -88.125 -46.969 1 85.19 257 TYR A N 1
ATOM 1971 C CA . TYR A 1 257 ? -1.575 -87.062 -46.031 1 85.19 257 TYR A CA 1
ATOM 1972 C C . TYR A 1 257 ? -1.702 -85.688 -46.75 1 85.19 257 TYR A C 1
ATOM 1974 O O . TYR A 1 257 ? -1.021 -85.5 -47.75 1 85.19 257 TYR A O 1
ATOM 1982 N N . PRO A 1 258 ? -2.59 -84.875 -46.25 1 88.94 258 PRO A N 1
ATOM 1983 C CA . PRO A 1 258 ? -2.777 -83.562 -46.906 1 88.94 258 PRO A CA 1
ATOM 1984 C C . PRO A 1 258 ? -1.588 -82.625 -46.688 1 88.94 258 PRO A C 1
ATOM 1986 O O . PRO A 1 258 ? -0.88 -82.75 -45.688 1 88.94 258 PRO A O 1
ATOM 1989 N N . CYS A 1 259 ? -1.392 -81.812 -47.719 1 87.88 259 CYS A N 1
ATOM 1990 C CA . CYS A 1 259 ? -0.383 -80.75 -47.594 1 87.88 259 CYS A CA 1
ATOM 1991 C C . CYS A 1 259 ? -0.815 -79.688 -46.562 1 87.88 259 CYS A C 1
ATOM 1993 O O . CYS A 1 259 ? -2.01 -79.5 -46.344 1 87.88 259 CYS A O 1
ATOM 1995 N N . PRO A 1 260 ? 0.191 -79.062 -45.875 1 87.75 260 PRO A N 1
ATOM 1996 C CA . PRO A 1 260 ? -0.181 -78 -44.969 1 87.75 260 PRO A CA 1
ATOM 1997 C C . PRO A 1 260 ? -0.695 -76.75 -45.688 1 87.75 260 PRO A C 1
ATOM 1999 O O . PRO A 1 260 ? -0.286 -76.5 -46.844 1 87.75 260 PRO A O 1
ATOM 2002 N N . PRO A 1 261 ? -1.636 -76.062 -45 1 88.81 261 PRO A N 1
ATOM 2003 C CA . PRO A 1 261 ? -2.111 -74.875 -45.656 1 88.81 261 PRO A CA 1
ATOM 2004 C C . PRO A 1 261 ? -1.004 -73.812 -45.844 1 88.81 261 PRO A C 1
ATOM 2006 O O . PRO A 1 261 ? -0.158 -73.625 -44.938 1 88.81 261 PRO A O 1
ATOM 2009 N N . GLU A 1 262 ? -0.992 -73.188 -47 1 82.38 262 GLU A N 1
ATOM 2010 C CA . GLU A 1 262 ? 0.064 -72.25 -47.344 1 82.38 262 GLU A CA 1
ATOM 2011 C C . GLU A 1 262 ? -0.135 -70.938 -46.594 1 82.38 262 GLU A C 1
ATOM 2013 O O . GLU A 1 262 ? 0.833 -70.312 -46.156 1 82.38 262 GLU A O 1
ATOM 2018 N N . ASN A 1 263 ? -1.425 -70.5 -46.531 1 87.75 263 ASN A N 1
ATOM 2019 C CA . ASN A 1 263 ? -1.676 -69.188 -45.906 1 87.75 263 ASN A CA 1
ATOM 2020 C C . ASN A 1 263 ? -2.605 -69.312 -44.719 1 87.75 263 ASN A C 1
ATOM 2022 O O . ASN A 1 263 ? -3.719 -69.812 -44.812 1 87.75 263 ASN A O 1
ATOM 2026 N N . ILE A 1 264 ? -2.025 -69.062 -43.562 1 89.44 264 ILE A N 1
ATOM 2027 C CA . ILE A 1 264 ? -2.791 -68.938 -42.312 1 89.44 264 ILE A CA 1
ATOM 2028 C C . ILE A 1 264 ? -2.734 -67.5 -41.812 1 89.44 264 ILE A C 1
ATOM 2030 O O . ILE A 1 264 ? -1.664 -66.875 -41.781 1 89.44 264 ILE A O 1
ATOM 2034 N N . TRP A 1 265 ? -3.914 -66.875 -41.531 1 89.44 265 TRP A N 1
ATOM 2035 C CA . TRP A 1 265 ? -3.9 -65.562 -40.906 1 89.44 265 TRP A CA 1
ATOM 2036 C C . TRP A 1 265 ? -5.035 -65.438 -39.906 1 89.44 265 TRP A C 1
ATOM 2038 O O . TRP A 1 265 ? -5.934 -66.25 -39.844 1 89.44 265 TRP A O 1
ATOM 2048 N N . VAL A 1 266 ? -4.805 -64.438 -39 1 91.31 266 VAL A N 1
ATOM 2049 C CA . VAL A 1 266 ? -5.805 -64.188 -37.969 1 91.31 266 VAL A CA 1
ATOM 2050 C C . VAL A 1 266 ? -6.531 -62.875 -38.281 1 91.31 266 VAL A C 1
ATOM 2052 O O . VAL A 1 266 ? -5.906 -61.875 -38.656 1 91.31 266 VAL A O 1
ATOM 2055 N N . GLU A 1 267 ? -7.891 -62.938 -38.219 1 90.38 267 GLU A N 1
ATOM 2056 C CA . GLU A 1 267 ? -8.727 -61.75 -38.375 1 90.38 267 GLU A CA 1
ATOM 2057 C C . GLU A 1 267 ? -9.398 -61.375 -37.062 1 90.38 267 GLU A C 1
ATOM 2059 O O . GLU A 1 267 ? -9.797 -62.25 -36.281 1 90.38 267 GLU A O 1
ATOM 2064 N N . GLU A 1 268 ? -9.336 -60.031 -36.812 1 89.5 268 GLU A N 1
ATOM 2065 C CA . GLU A 1 268 ? -10.023 -59.469 -35.656 1 89.5 268 GLU A CA 1
ATOM 2066 C C . GLU A 1 268 ? -11 -58.375 -36.062 1 89.5 268 GLU A C 1
ATOM 2068 O O . GLU A 1 268 ? -10.711 -57.188 -35.906 1 89.5 268 GLU A O 1
ATOM 2073 N N . PRO A 1 269 ? -12.227 -58.656 -36.469 1 83.62 269 PRO A N 1
ATOM 2074 C CA . PRO A 1 269 ? -13.172 -57.625 -36.906 1 83.62 269 PRO A CA 1
ATOM 2075 C C . PRO A 1 269 ? -13.594 -56.719 -35.75 1 83.62 269 PRO A C 1
ATOM 2077 O O . PRO A 1 269 ? -13.695 -55.5 -35.938 1 83.62 269 PRO A O 1
ATOM 2080 N N . THR A 1 270 ? -13.984 -57.312 -34.562 1 82.75 270 THR A N 1
ATOM 2081 C CA . THR A 1 270 ? -14.289 -56.562 -33.375 1 82.75 270 THR A CA 1
ATOM 2082 C C . THR A 1 270 ? -13.352 -56.938 -32.219 1 82.75 270 THR A C 1
ATOM 2084 O O . THR A 1 270 ? -12.852 -58.062 -32.188 1 82.75 270 THR A O 1
ATOM 2087 N N . ALA A 1 271 ? -13.133 -55.938 -31.375 1 81.38 271 ALA A N 1
ATOM 2088 C CA . ALA A 1 271 ? -12.203 -56.188 -30.281 1 81.38 271 ALA A CA 1
ATOM 2089 C C . ALA A 1 271 ? -12.633 -57.438 -29.484 1 81.38 271 ALA A C 1
ATOM 2091 O O . ALA A 1 271 ? -13.781 -57.531 -29.047 1 81.38 271 ALA A O 1
ATOM 2092 N N . GLY A 1 272 ? -11.688 -58.375 -29.406 1 85.06 272 GLY A N 1
ATOM 2093 C CA . GLY A 1 272 ? -11.938 -59.562 -28.594 1 85.06 272 GLY A CA 1
ATOM 2094 C C . GLY A 1 272 ? -12.391 -60.75 -29.422 1 85.06 272 GLY A C 1
ATOM 2095 O O . GLY A 1 272 ? -12.32 -61.906 -28.953 1 85.06 272 GLY A O 1
ATOM 2096 N N . ASN A 1 273 ? -12.977 -60.5 -30.594 1 89.75 273 ASN A N 1
ATOM 2097 C CA . ASN A 1 273 ? -13.461 -61.562 -31.469 1 89.75 273 ASN A CA 1
ATOM 2098 C C . ASN A 1 273 ? -12.469 -61.875 -32.594 1 89.75 273 ASN A C 1
ATOM 2100 O O . ASN A 1 273 ? -12.469 -61.219 -33.625 1 89.75 273 ASN A O 1
ATOM 2104 N N . CYS A 1 274 ? -11.703 -62.969 -32.344 1 92.44 274 CYS A N 1
ATOM 2105 C CA . CYS A 1 274 ? -10.688 -63.344 -33.312 1 92.44 274 CYS A CA 1
ATOM 2106 C C . CYS A 1 274 ? -11.078 -64.625 -34.031 1 92.44 274 CYS A C 1
ATOM 2108 O O . CYS A 1 274 ? -11.883 -65.375 -33.531 1 92.44 274 CYS A O 1
ATOM 2110 N N . SER A 1 275 ? -10.641 -64.688 -35.344 1 93 275 SER A N 1
ATOM 2111 C CA . SER A 1 275 ? -10.836 -65.875 -36.156 1 93 275 SER A CA 1
ATOM 2112 C C . SER A 1 275 ? -9.555 -66.25 -36.906 1 93 275 SER A C 1
ATOM 2114 O O . SER A 1 275 ? -8.922 -65.438 -37.5 1 93 275 SER A O 1
ATOM 2116 N N . VAL A 1 276 ? -9.141 -67.5 -36.688 1 93.69 276 VAL A N 1
ATOM 2117 C CA . VAL A 1 276 ? -8.07 -68 -37.531 1 93.69 276 VAL A CA 1
ATOM 2118 C C . VAL A 1 276 ? -8.633 -68.438 -38.875 1 93.69 276 VAL A C 1
ATOM 2120 O O . VAL A 1 276 ? -9.617 -69.188 -38.906 1 93.69 276 VAL A O 1
ATOM 2123 N N . VAL A 1 277 ? -8.039 -67.938 -39.969 1 93.75 277 VAL A N 1
ATOM 2124 C CA . VAL A 1 277 ? -8.508 -68.25 -41.312 1 93.75 277 VAL A CA 1
ATOM 2125 C C . VAL A 1 277 ? -7.367 -68.875 -42.125 1 93.75 277 VAL A C 1
ATOM 2127 O O . VAL A 1 277 ? -6.207 -68.5 -41.969 1 93.75 277 VAL A O 1
ATOM 2130 N N . TRP A 1 278 ? -7.684 -69.812 -42.969 1 93.06 278 TRP A N 1
ATOM 2131 C CA . TRP A 1 278 ? -6.707 -70.438 -43.844 1 93.06 278 TRP A CA 1
ATOM 2132 C C . TRP A 1 278 ? -7.352 -70.875 -45.156 1 93.06 278 TRP A C 1
ATOM 2134 O O . TRP A 1 278 ? -8.578 -70.812 -45.281 1 93.06 278 TRP A O 1
ATOM 2144 N N . GLU A 1 279 ? -6.457 -71.125 -46.062 1 90.94 279 GLU A N 1
ATOM 2145 C CA . GLU A 1 279 ? -6.926 -71.5 -47.406 1 90.94 279 GLU A CA 1
ATOM 2146 C C . GLU A 1 279 ? -7.281 -73 -47.438 1 90.94 279 GLU A C 1
ATOM 2148 O O . GLU A 1 279 ? -6.676 -73.812 -46.719 1 90.94 279 GLU A O 1
ATOM 2153 N N . GLN A 1 280 ? -8.266 -73.312 -48.25 1 90.44 280 GLN A N 1
ATOM 2154 C CA . GLN A 1 280 ? -8.688 -74.688 -48.406 1 90.44 280 GLN A CA 1
ATOM 2155 C C . GLN A 1 280 ? -7.586 -75.562 -49.031 1 90.44 280 GLN A C 1
ATOM 2157 O O . GLN A 1 280 ? -6.918 -75.125 -49.969 1 90.44 280 GLN A O 1
ATOM 2162 N N . VAL A 1 281 ? -7.395 -76.75 -48.406 1 90.94 281 VAL A N 1
ATOM 2163 C CA . VAL A 1 281 ? -6.41 -77.75 -48.906 1 90.94 281 VAL A CA 1
ATOM 2164 C C . VAL A 1 281 ? -7.125 -78.938 -49.531 1 90.94 281 VAL A C 1
ATOM 2166 O O . VAL A 1 281 ? -8.125 -79.375 -49 1 90.94 281 VAL A O 1
ATOM 2169 N N . PRO A 1 282 ? -6.598 -79.438 -50.656 1 88.81 282 PRO A N 1
ATOM 2170 C CA . PRO A 1 282 ? -7.219 -80.562 -51.312 1 88.81 282 PRO A CA 1
ATOM 2171 C C . PRO A 1 282 ? -7.082 -81.875 -50.5 1 88.81 282 PRO A C 1
ATOM 2173 O O . PRO A 1 282 ? -6.09 -82.062 -49.781 1 88.81 282 PRO A O 1
ATOM 2176 N N . LEU A 1 283 ? -8.109 -82.812 -50.625 1 89.69 283 LEU A N 1
ATOM 2177 C CA . LEU A 1 283 ? -8.141 -84.125 -50.031 1 89.69 283 LEU A CA 1
ATOM 2178 C C . LEU A 1 283 ? -8.102 -84.062 -48.531 1 89.69 283 LEU A C 1
ATOM 2180 O O . LEU A 1 283 ? -7.383 -84.875 -47.875 1 89.69 283 LEU A O 1
ATOM 2184 N N . VAL A 1 284 ? -8.727 -83 -47.938 1 91.31 284 VAL A N 1
ATOM 2185 C CA . VAL A 1 284 ? -8.789 -82.875 -46.5 1 91.31 284 VAL A CA 1
ATOM 2186 C C . VAL A 1 284 ? -10.195 -83.188 -46 1 91.31 284 VAL A C 1
ATOM 2188 O O . VAL A 1 284 ? -11.188 -82.875 -46.625 1 91.31 284 VAL A O 1
ATOM 2191 N N . ASP A 1 285 ? -10.32 -84 -44.844 1 91.31 285 ASP A N 1
ATOM 2192 C CA . ASP A 1 285 ? -11.609 -84.312 -44.219 1 91.31 285 ASP A CA 1
ATOM 2193 C C . ASP A 1 285 ? -11.969 -83.25 -43.188 1 91.31 285 ASP A C 1
ATOM 2195 O O . ASP A 1 285 ? -13.125 -82.875 -43.094 1 91.31 285 ASP A O 1
ATOM 2199 N N . TYR A 1 286 ? -10.984 -83 -42.438 1 91.31 286 TYR A N 1
ATOM 2200 C CA . TYR A 1 286 ? -11.188 -81.938 -41.406 1 91.31 286 TYR A CA 1
ATOM 2201 C C . TYR A 1 286 ? -9.859 -81.312 -41.031 1 91.31 286 TYR A C 1
ATOM 2203 O O . TYR A 1 286 ? -8.789 -81.75 -41.406 1 91.31 286 TYR A O 1
ATOM 2211 N N . TYR A 1 287 ? -9.977 -80.125 -40.406 1 93.25 287 TYR A N 1
ATOM 2212 C CA . TYR A 1 287 ? -8.82 -79.375 -39.938 1 93.25 287 TYR A CA 1
ATOM 2213 C C . TYR A 1 287 ? -8.805 -79.312 -38.406 1 93.25 287 TYR A C 1
ATOM 2215 O O . TYR A 1 287 ? -9.859 -79.25 -37.781 1 93.25 287 TYR A O 1
ATOM 2223 N N . ILE A 1 288 ? -7.574 -79.25 -37.844 1 92.19 288 ILE A N 1
ATOM 2224 C CA . ILE A 1 288 ? -7.406 -78.938 -36.438 1 92.19 288 ILE A CA 1
ATOM 2225 C C . ILE A 1 288 ? -6.5 -77.688 -36.344 1 92.19 288 ILE A C 1
ATOM 2227 O O . ILE A 1 288 ? -5.34 -77.75 -36.75 1 92.19 288 ILE A O 1
ATOM 2231 N N . ALA A 1 289 ? -7.121 -76.688 -35.812 1 92.5 289 ALA A N 1
ATOM 2232 C CA . ALA A 1 289 ? -6.359 -75.5 -35.594 1 92.5 289 ALA A CA 1
ATOM 2233 C C . ALA A 1 289 ? -5.93 -75.375 -34.125 1 92.5 289 ALA A C 1
ATOM 2235 O O . ALA A 1 289 ? -6.738 -75.562 -33.219 1 92.5 289 ALA A O 1
ATOM 2236 N N . PHE A 1 290 ? -4.574 -75.125 -33.969 1 88.75 290 PHE A N 1
ATOM 2237 C CA . PHE A 1 290 ? -4.035 -74.875 -32.656 1 88.75 290 PHE A CA 1
ATOM 2238 C C . PHE A 1 290 ? -3.746 -73.438 -32.406 1 88.75 290 PHE A C 1
ATOM 2240 O O . PHE A 1 290 ? -3.061 -72.812 -33.188 1 88.75 290 PHE A O 1
ATOM 2247 N N . ILE A 1 291 ? -4.309 -72.938 -31.312 1 89.69 291 ILE A N 1
ATOM 2248 C CA . ILE A 1 291 ? -4.109 -71.562 -30.906 1 89.69 291 ILE A CA 1
ATOM 2249 C C . ILE A 1 291 ? -3.396 -71.5 -29.547 1 89.69 291 ILE A C 1
ATOM 2251 O O . ILE A 1 291 ? -3.953 -71.938 -28.531 1 89.69 291 ILE A O 1
ATOM 2255 N N . LYS A 1 292 ? -2.205 -70.938 -29.531 1 82 292 LYS A N 1
ATOM 2256 C CA . LYS A 1 292 ? -1.417 -70.812 -28.312 1 82 292 LYS A CA 1
ATOM 2257 C C . LYS A 1 292 ? -1.185 -69.375 -27.953 1 82 292 LYS A C 1
ATOM 2259 O O . LYS A 1 292 ? -0.712 -68.625 -28.781 1 82 292 LYS A O 1
ATOM 2264 N N . ARG A 1 293 ? -1.515 -69.062 -26.734 1 82.81 293 ARG A N 1
ATOM 2265 C CA . ARG A 1 293 ? -1.277 -67.688 -26.25 1 82.81 293 ARG A CA 1
ATOM 2266 C C . ARG A 1 293 ? 0.122 -67.562 -25.656 1 82.81 293 ARG A C 1
ATOM 2268 O O . ARG A 1 293 ? 0.722 -68.562 -25.25 1 82.81 293 ARG A O 1
ATOM 2275 N N . ASP A 1 294 ? 0.713 -66.375 -25.594 1 75.38 294 ASP A N 1
ATOM 2276 C CA . ASP A 1 294 ? 2.098 -66.125 -25.188 1 75.38 294 ASP A CA 1
ATOM 2277 C C . ASP A 1 294 ? 2.285 -66.375 -23.703 1 75.38 294 ASP A C 1
ATOM 2279 O O . ASP A 1 294 ? 3.416 -66.438 -23.203 1 75.38 294 ASP A O 1
ATOM 2283 N N . ASP A 1 295 ? 1.241 -66.562 -22.953 1 72.75 295 ASP A N 1
ATOM 2284 C CA . ASP A 1 295 ? 1.405 -66.938 -21.547 1 72.75 295 ASP A CA 1
ATOM 2285 C C . ASP A 1 295 ? 1.401 -68.438 -21.375 1 72.75 295 ASP A C 1
ATOM 2287 O O . ASP A 1 295 ? 1.606 -68.938 -20.266 1 72.75 295 ASP A O 1
ATOM 2291 N N . GLY A 1 296 ? 1.118 -69.125 -22.391 1 73 296 GLY A N 1
ATOM 2292 C CA . GLY A 1 296 ? 1.193 -70.562 -22.344 1 73 296 GLY A CA 1
ATOM 2293 C C . GLY A 1 296 ? -0.156 -71.25 -22.516 1 73 296 GLY A C 1
ATOM 2294 O O . GLY A 1 296 ? -0.233 -72.5 -22.656 1 73 296 GLY A O 1
ATOM 2295 N N . MET A 1 297 ? -1.2 -70.562 -22.516 1 81 297 MET A N 1
ATOM 2296 C CA . MET A 1 297 ? -2.523 -71.125 -22.688 1 81 297 MET A CA 1
ATOM 2297 C C . MET A 1 297 ? -2.717 -71.625 -24.125 1 81 297 MET A C 1
ATOM 2299 O O . MET A 1 297 ? -2.355 -70.938 -25.078 1 81 297 MET A O 1
ATOM 2303 N N . GLU A 1 298 ? -3.15 -72.875 -24.203 1 85.31 298 GLU A N 1
ATOM 2304 C CA . GLU A 1 298 ? -3.363 -73.438 -25.516 1 85.31 298 GLU A CA 1
ATOM 2305 C C . GLU A 1 298 ? -4.828 -73.875 -25.719 1 85.31 298 GLU A C 1
ATOM 2307 O O . GLU A 1 298 ? -5.484 -74.312 -24.781 1 85.31 298 GLU A O 1
ATOM 2312 N N . LYS A 1 299 ? -5.363 -73.562 -26.859 1 88.5 299 LYS A N 1
ATOM 2313 C CA . LYS A 1 299 ? -6.695 -73.938 -27.297 1 88.5 299 LYS A CA 1
ATOM 2314 C C . LYS A 1 299 ? -6.656 -74.562 -28.703 1 88.5 299 LYS A C 1
ATOM 2316 O O . LYS A 1 299 ? -5.785 -74.25 -29.5 1 88.5 299 LYS A O 1
ATOM 2321 N N . SER A 1 300 ? -7.504 -75.562 -28.906 1 89.88 300 SER A N 1
ATOM 2322 C CA . SER A 1 300 ? -7.59 -76.188 -30.219 1 89.88 300 SER A CA 1
ATOM 2323 C C . SER A 1 300 ? -9.016 -76.125 -30.766 1 89.88 300 SER A C 1
ATOM 2325 O O . SER A 1 300 ? -9.977 -76 -30 1 89.88 300 SER A O 1
ATOM 2327 N N . CYS A 1 301 ? -9.141 -76 -32.062 1 91.56 301 CYS A N 1
ATOM 2328 C CA . CYS A 1 301 ? -10.406 -76 -32.781 1 91.56 301 CYS A CA 1
ATOM 2329 C C . CYS A 1 301 ? -10.438 -77 -33.906 1 91.56 301 CYS A C 1
ATOM 2331 O O . CYS A 1 301 ? -9.555 -77 -34.781 1 91.56 301 CYS A O 1
ATOM 2333 N N . ASN A 1 302 ? -11.453 -77.875 -33.719 1 91.06 302 ASN A N 1
ATOM 2334 C CA . ASN A 1 302 ? -11.695 -78.875 -34.781 1 91.06 302 ASN A CA 1
ATOM 2335 C C . ASN A 1 302 ? -12.836 -78.5 -35.688 1 91.06 302 ASN A C 1
ATOM 2337 O O . ASN A 1 302 ? -13.953 -78.188 -35.219 1 91.06 302 ASN A O 1
ATOM 2341 N N . THR A 1 303 ? -12.578 -78.312 -37 1 92.12 303 THR A N 1
ATOM 2342 C CA . THR A 1 303 ? -13.609 -77.875 -37.906 1 92.12 303 THR A CA 1
ATOM 2343 C C . THR A 1 303 ? -13.43 -78.5 -39.281 1 92.12 303 THR A C 1
ATOM 2345 O O . THR A 1 303 ? -12.344 -78.938 -39.625 1 92.12 303 THR A O 1
ATOM 2348 N N . THR A 1 304 ? -14.594 -78.562 -40.031 1 92 304 THR A N 1
ATOM 2349 C CA . THR A 1 304 ? -14.547 -78.938 -41.438 1 92 304 THR A CA 1
ATOM 2350 C C . THR A 1 304 ? -14.477 -77.688 -42.344 1 92 304 THR A C 1
ATOM 2352 O O . THR A 1 304 ? -14.289 -77.812 -43.531 1 92 304 THR A O 1
ATOM 2355 N N . GLU A 1 305 ? -14.594 -76.562 -41.719 1 91.94 305 GLU A N 1
ATOM 2356 C CA . GLU A 1 305 ? -14.516 -75.312 -42.469 1 91.94 305 GLU A CA 1
ATOM 2357 C C . GLU A 1 305 ? -13.086 -74.75 -42.469 1 91.94 305 GLU A C 1
ATOM 2359 O O . GLU A 1 305 ? -12.148 -75.5 -42.125 1 91.94 305 GLU A O 1
ATOM 2364 N N . THR A 1 306 ? -12.922 -73.625 -43.062 1 93.69 306 THR A N 1
ATOM 2365 C CA . THR A 1 306 ? -11.594 -73 -43.188 1 93.69 306 THR A CA 1
ATOM 2366 C C . THR A 1 306 ? -11.445 -71.875 -42.188 1 93.69 306 THR A C 1
ATOM 2368 O O . THR A 1 306 ? -10.641 -70.938 -42.406 1 93.69 306 THR A O 1
ATOM 2371 N N . THR A 1 307 ? -12.297 -71.812 -41.219 1 93.81 307 THR A N 1
ATOM 2372 C CA . THR A 1 307 ? -12.211 -70.812 -40.219 1 93.81 307 THR A CA 1
ATOM 2373 C C . THR A 1 307 ? -12.508 -71.375 -38.812 1 93.81 307 THR A C 1
ATOM 2375 O O . THR A 1 307 ? -13.258 -72.312 -38.688 1 93.81 307 THR A O 1
ATOM 2378 N N . CYS A 1 308 ? -11.781 -70.875 -37.844 1 93.56 308 CYS A N 1
ATOM 2379 C CA . CYS A 1 308 ? -12.016 -71.188 -36.438 1 93.56 308 CYS A CA 1
ATOM 2380 C C . CYS A 1 308 ? -12.094 -69.875 -35.625 1 93.56 308 CYS A C 1
ATOM 2382 O O . CYS A 1 308 ? -11.148 -69.125 -35.594 1 93.56 308 CYS A O 1
ATOM 2384 N N . GLN A 1 309 ? -13.234 -69.688 -34.938 1 91.81 309 GLN A N 1
ATOM 2385 C CA . GLN A 1 309 ? -13.43 -68.5 -34.094 1 91.81 309 GLN A CA 1
ATOM 2386 C C . GLN A 1 309 ? -12.961 -68.75 -32.688 1 91.81 309 GLN A C 1
ATOM 2388 O O . GLN A 1 309 ? -13.125 -69.875 -32.156 1 91.81 309 GLN A O 1
ATOM 2393 N N . PHE A 1 310 ? -12.297 -67.75 -32 1 90.62 310 PHE A N 1
ATOM 2394 C CA . PHE A 1 310 ? -11.891 -67.875 -30.609 1 90.62 310 PHE A CA 1
ATOM 2395 C C . PHE A 1 310 ? -11.875 -66.5 -29.953 1 90.62 310 PHE A C 1
ATOM 2397 O O . PHE A 1 310 ? -11.828 -65.438 -30.641 1 90.62 310 PHE A O 1
ATOM 2404 N N . PHE A 1 311 ? -12.039 -66.562 -28.641 1 90.25 311 PHE A N 1
ATOM 2405 C CA . PHE A 1 311 ? -11.945 -65.312 -27.875 1 90.25 311 PHE A CA 1
ATOM 2406 C C . PHE A 1 311 ? -10.492 -64.938 -27.641 1 90.25 311 PHE A C 1
ATOM 2408 O O . PHE A 1 311 ? -9.719 -65.75 -27.109 1 90.25 311 PHE A O 1
ATOM 2415 N N . CYS A 1 312 ? -10.086 -63.75 -28.156 1 90.31 312 CYS A N 1
ATOM 2416 C CA . CYS A 1 312 ? -8.727 -63.281 -27.906 1 90.31 312 CYS A CA 1
ATOM 2417 C C . CYS A 1 312 ? -8.727 -62.094 -26.953 1 90.31 312 CYS A C 1
ATOM 2419 O O . CYS A 1 312 ? -9.492 -61.156 -27.125 1 90.31 312 CYS A O 1
ATOM 2421 N N . MET A 1 313 ? -7.926 -62.219 -25.891 1 89.12 313 MET A N 1
ATOM 2422 C CA . MET A 1 313 ? -7.781 -61.188 -24.891 1 89.12 313 MET A CA 1
ATOM 2423 C C . MET A 1 313 ? -6.852 -60.062 -25.375 1 89.12 313 MET A C 1
ATOM 2425 O O . MET A 1 313 ? -6.02 -60.312 -26.25 1 89.12 313 MET A O 1
ATOM 2429 N N . CYS A 1 314 ? -7.008 -58.938 -24.812 1 88.81 314 CYS A N 1
ATOM 2430 C CA . CYS A 1 314 ? -6.141 -57.812 -25.203 1 88.81 314 CYS A CA 1
ATOM 2431 C C . CYS A 1 314 ? -4.727 -58.031 -24.672 1 88.81 314 CYS A C 1
ATOM 2433 O O . CYS A 1 314 ? -4.539 -58.625 -23.609 1 88.81 314 CYS A O 1
ATOM 2435 N N . GLY A 1 315 ? -3.719 -57.531 -25.484 1 88 315 GLY A N 1
ATOM 2436 C CA . GLY A 1 315 ? -2.332 -57.438 -25.062 1 88 315 GLY A CA 1
ATOM 2437 C C . GLY A 1 315 ? -1.599 -58.781 -25.172 1 88 315 GLY A C 1
ATOM 2438 O O . GLY A 1 315 ? -0.472 -58.906 -24.703 1 88 315 GLY A O 1
ATOM 2439 N N . TYR A 1 316 ? -2.186 -59.688 -25.766 1 85.31 316 TYR A N 1
ATOM 2440 C CA . TYR A 1 316 ? -1.546 -61 -25.891 1 85.31 316 TYR A CA 1
ATOM 2441 C C . TYR A 1 316 ? -1.15 -61.281 -27.328 1 85.31 316 TYR A C 1
ATOM 2443 O O . TYR A 1 316 ? -1.671 -60.656 -28.266 1 85.31 316 TYR A O 1
ATOM 2451 N N . THR A 1 317 ? -0.114 -62.094 -27.406 1 83.5 317 THR A N 1
ATOM 2452 C CA . THR A 1 317 ? 0.268 -62.656 -28.703 1 83.5 317 THR A CA 1
ATOM 2453 C C . THR A 1 317 ? -0.213 -64.062 -28.844 1 83.5 317 THR A C 1
ATOM 2455 O O . THR A 1 317 ? -0.042 -64.875 -27.938 1 83.5 317 THR A O 1
ATOM 2458 N N . TYR A 1 318 ? -0.893 -64.375 -29.938 1 85.44 318 TYR A N 1
ATOM 2459 C CA . TYR A 1 318 ? -1.427 -65.688 -30.219 1 85.44 318 TYR A CA 1
ATOM 2460 C C . TYR A 1 318 ? -0.66 -66.375 -31.359 1 85.44 318 TYR A C 1
ATOM 2462 O O . TYR A 1 318 ? -0.492 -65.75 -32.438 1 85.44 318 TYR A O 1
ATOM 2470 N N . LEU A 1 319 ? -0.169 -67.5 -31.031 1 82.88 319 LEU A N 1
ATOM 2471 C CA . LEU A 1 319 ? 0.468 -68.375 -32.031 1 82.88 319 LEU A CA 1
ATOM 2472 C C . LEU A 1 319 ? -0.517 -69.375 -32.594 1 82.88 319 LEU A C 1
ATOM 2474 O O . LEU A 1 319 ? -1.026 -70.25 -31.844 1 82.88 319 LEU A O 1
ATOM 2478 N N . THR A 1 320 ? -0.722 -69.312 -33.938 1 87.62 320 THR A N 1
ATOM 2479 C CA . THR A 1 320 ? -1.726 -70.188 -34.531 1 87.62 320 THR A CA 1
ATOM 2480 C C . THR A 1 320 ? -1.083 -71.125 -35.531 1 87.62 320 THR A C 1
ATOM 2482 O O . THR A 1 320 ? -0.158 -70.75 -36.25 1 87.62 320 THR A O 1
ATOM 2485 N N . THR A 1 321 ? -1.444 -72.375 -35.406 1 87.12 321 THR A N 1
ATOM 2486 C CA . THR A 1 321 ? -1.041 -73.438 -36.344 1 87.12 321 THR A CA 1
ATOM 2487 C C . THR A 1 321 ? -2.246 -74.25 -36.781 1 87.12 321 THR A C 1
ATOM 2489 O O . THR A 1 321 ? -3.168 -74.5 -36 1 87.12 321 THR A O 1
ATOM 2492 N N . VAL A 1 322 ? -2.242 -74.625 -38.125 1 91.62 322 VAL A N 1
ATOM 2493 C CA . VAL A 1 322 ? -3.35 -75.438 -38.656 1 91.62 322 VAL A CA 1
ATOM 2494 C C . VAL A 1 322 ? -2.814 -76.688 -39.281 1 91.62 322 VAL A C 1
ATOM 2496 O O . VAL A 1 322 ? -1.906 -76.688 -40.094 1 91.62 322 VAL A O 1
ATOM 2499 N N . PHE A 1 323 ? -3.387 -77.812 -38.812 1 90.06 323 PHE A N 1
ATOM 2500 C CA . PHE A 1 323 ? -3.039 -79.125 -39.344 1 90.06 323 PHE A CA 1
ATOM 2501 C C . PHE A 1 323 ? -4.223 -79.75 -40.062 1 90.06 323 PHE A C 1
ATOM 2503 O O . PHE A 1 323 ? -5.289 -79.938 -39.469 1 90.06 323 PHE A O 1
ATOM 2510 N N . PRO A 1 324 ? -4.047 -80 -41.344 1 92.25 324 PRO A N 1
ATOM 2511 C CA . PRO A 1 324 ? -5.07 -80.75 -42.094 1 92.25 324 PRO A CA 1
ATOM 2512 C C . PRO A 1 324 ? -4.98 -82.25 -41.844 1 92.25 324 PRO A C 1
ATOM 2514 O O . PRO A 1 324 ? -3.883 -82.75 -41.688 1 92.25 324 PRO A O 1
ATOM 2517 N N . TYR A 1 325 ? -6.238 -82.875 -41.781 1 89.25 325 TYR A N 1
ATOM 2518 C CA . TYR A 1 325 ? -6.309 -84.312 -41.531 1 89.25 325 TYR A CA 1
ATOM 2519 C C . TYR A 1 325 ? -7.133 -85 -42.594 1 89.25 325 TYR A C 1
ATOM 2521 O O . TYR A 1 325 ? -8.117 -84.438 -43.094 1 89.25 325 TYR A O 1
ATOM 2529 N N . ASN A 1 326 ? -6.641 -86.125 -42.938 1 87.88 326 ASN A N 1
ATOM 2530 C CA . ASN A 1 326 ? -7.422 -87.125 -43.719 1 87.88 326 ASN A CA 1
ATOM 2531 C C . ASN A 1 326 ? -7.211 -88.562 -43.219 1 87.88 326 ASN A C 1
ATOM 2533 O O . ASN A 1 326 ? -6.719 -88.75 -42.094 1 87.88 326 ASN A O 1
ATOM 2537 N N . LEU A 1 327 ? -7.676 -89.562 -44 1 80.88 327 LEU A N 1
ATOM 2538 C CA . LEU A 1 327 ? -7.605 -90.938 -43.562 1 80.88 327 LEU A CA 1
ATOM 2539 C C . LEU A 1 327 ? -6.16 -91.375 -43.438 1 80.88 327 LEU A C 1
ATOM 2541 O O . LEU A 1 327 ? -5.863 -92.375 -42.719 1 80.88 327 LEU A O 1
ATOM 2545 N N . ALA A 1 328 ? -5.332 -90.75 -44.188 1 79.25 328 ALA A N 1
ATOM 2546 C CA . ALA A 1 328 ? -3.92 -91.125 -44.156 1 79.25 328 ALA A CA 1
ATOM 2547 C C . ALA A 1 328 ? -3.195 -90.438 -43 1 79.25 328 ALA A C 1
ATOM 2549 O O . ALA A 1 328 ? -2.035 -90.75 -42.719 1 79.25 328 ALA A O 1
ATOM 2550 N N . GLY A 1 329 ? -3.885 -89.562 -42.312 1 80.88 329 GLY A N 1
ATOM 2551 C CA . GLY A 1 329 ? -3.268 -88.812 -41.188 1 80.88 329 GLY A CA 1
ATOM 2552 C C . GLY A 1 329 ? -3.193 -87.312 -41.406 1 80.88 329 GLY A C 1
ATOM 2553 O O . GLY A 1 329 ? -3.992 -86.75 -42.156 1 80.88 329 GLY A O 1
ATOM 2554 N N . SER A 1 330 ? -2.188 -86.688 -40.594 1 82.88 330 SER A N 1
ATOM 2555 C CA . SER A 1 330 ? -2.037 -85.25 -40.688 1 82.88 330 SER A CA 1
ATOM 2556 C C . SER A 1 330 ? -0.689 -84.875 -41.281 1 82.88 330 SER A C 1
ATOM 2558 O O . SER A 1 330 ? 0.225 -85.688 -41.344 1 82.88 330 SER A O 1
ATOM 2560 N N . SER A 1 331 ? -0.651 -83.625 -41.844 1 79.69 331 SER A N 1
ATOM 2561 C CA . SER A 1 331 ? 0.631 -83.062 -42.25 1 79.69 331 SER A CA 1
ATOM 2562 C C . SER A 1 331 ? 1.621 -83.062 -41.094 1 79.69 331 SER A C 1
ATOM 2564 O O . SER A 1 331 ? 1.249 -82.688 -39.969 1 79.69 331 SER A O 1
ATOM 2566 N N . PRO A 1 332 ? 2.873 -83.5 -41.281 1 73.44 332 PRO A N 1
ATOM 2567 C CA . PRO A 1 332 ? 3.867 -83.562 -40.219 1 73.44 332 PRO A CA 1
ATOM 2568 C C . PRO A 1 332 ? 4.289 -82.125 -39.781 1 73.44 332 PRO A C 1
ATOM 2570 O O . PRO A 1 332 ? 4.828 -82 -38.656 1 73.44 332 PRO A O 1
ATOM 2573 N N . TYR A 1 333 ? 4.188 -81.125 -40.625 1 74.69 333 TYR A N 1
ATOM 2574 C CA . TYR A 1 333 ? 4.586 -79.812 -40.25 1 74.69 333 TYR A CA 1
ATOM 2575 C C . TYR A 1 333 ? 3.514 -78.75 -40.656 1 74.69 333 TYR A C 1
ATOM 2577 O O . TYR A 1 333 ? 2.643 -79.062 -41.469 1 74.69 333 TYR A O 1
ATOM 2585 N N . SER A 1 334 ? 3.4 -77.75 -39.875 1 77.62 334 SER A N 1
ATOM 2586 C CA . SER A 1 334 ? 2.523 -76.625 -40.188 1 77.62 334 SER A CA 1
ATOM 2587 C C . SER A 1 334 ? 3.232 -75.25 -39.969 1 77.62 334 SER A C 1
ATOM 2589 O O . SER A 1 334 ? 4.195 -75.188 -39.219 1 77.62 334 SER A O 1
ATOM 2591 N N . HIS A 1 335 ? 2.785 -74.25 -40.781 1 76.25 335 HIS A N 1
ATOM 2592 C CA . HIS A 1 335 ? 3.299 -72.875 -40.562 1 76.25 335 HIS A CA 1
ATOM 2593 C C . HIS A 1 335 ? 2.684 -72.25 -39.344 1 76.25 335 HIS A C 1
ATOM 2595 O O . HIS A 1 335 ? 1.498 -72.438 -39.062 1 76.25 335 HIS A O 1
ATOM 2601 N N . VAL A 1 336 ? 3.609 -71.562 -38.562 1 78.38 336 VAL A N 1
ATOM 2602 C CA . VAL A 1 336 ? 3.121 -70.812 -37.375 1 78.38 336 VAL A CA 1
ATOM 2603 C C . VAL A 1 336 ? 2.916 -69.375 -37.719 1 78.38 336 VAL A C 1
ATOM 2605 O O . VAL A 1 336 ? 3.768 -68.75 -38.375 1 78.38 336 VAL A O 1
ATOM 2608 N N . ARG A 1 337 ? 1.743 -68.875 -37.406 1 79.5 337 ARG A N 1
ATOM 2609 C CA . ARG A 1 337 ? 1.453 -67.438 -37.562 1 79.5 337 ARG A CA 1
ATOM 2610 C C . ARG A 1 337 ? 1.169 -66.812 -36.219 1 79.5 337 ARG A C 1
ATOM 2612 O O . ARG A 1 337 ? 0.403 -67.312 -35.406 1 79.5 337 ARG A O 1
ATOM 2619 N N . ASN A 1 338 ? 1.911 -65.562 -36.062 1 78.62 338 ASN A N 1
ATOM 2620 C CA . ASN A 1 338 ? 1.719 -64.812 -34.812 1 78.62 338 ASN A CA 1
ATOM 2621 C C . ASN A 1 338 ? 0.774 -63.656 -35 1 78.62 338 ASN A C 1
ATOM 2623 O O . ASN A 1 338 ? 0.788 -63 -36.062 1 78.62 338 ASN A O 1
ATOM 2627 N N . TYR A 1 339 ? -0.117 -63.5 -34.031 1 83.69 339 TYR A N 1
ATOM 2628 C CA . TYR A 1 339 ? -1.007 -62.344 -34 1 83.69 339 TYR A CA 1
ATOM 2629 C C . TYR A 1 339 ? -1.045 -61.719 -32.625 1 83.69 339 TYR A C 1
ATOM 2631 O O . TYR A 1 339 ? -1.338 -62.375 -31.641 1 83.69 339 TYR A O 1
ATOM 2639 N N . THR A 1 340 ? -0.628 -60.406 -32.594 1 83.88 340 THR A N 1
ATOM 2640 C CA . THR A 1 340 ? -0.673 -59.688 -31.328 1 83.88 340 THR A CA 1
ATOM 2641 C C . THR A 1 340 ? -1.894 -58.75 -31.297 1 83.88 340 THR A C 1
ATOM 2643 O O . THR A 1 340 ? -2.178 -58.062 -32.25 1 83.88 340 THR A O 1
ATOM 2646 N N . THR A 1 341 ? -2.641 -58.938 -30.188 1 88.62 341 THR A N 1
ATOM 2647 C CA . THR A 1 341 ? -3.822 -58.094 -30.016 1 88.62 341 THR A CA 1
ATOM 2648 C C . THR A 1 341 ? -3.43 -56.719 -29.531 1 88.62 341 THR A C 1
ATOM 2650 O O . THR A 1 341 ? -2.275 -56.469 -29.156 1 88.62 341 THR A O 1
ATOM 2653 N N . ILE A 1 342 ? -4.402 -55.719 -29.609 1 88 342 ILE A N 1
ATOM 2654 C CA . ILE A 1 342 ? -4.184 -54.344 -29.141 1 88 342 ILE A CA 1
ATOM 2655 C C . ILE A 1 342 ? -3.98 -54.344 -27.641 1 88 342 ILE A C 1
ATOM 2657 O O . ILE A 1 342 ? -4.523 -55.188 -26.922 1 88 342 ILE A O 1
ATOM 2661 N N . PRO A 1 343 ? -3.16 -53.375 -27.156 1 91.5 343 PRO A N 1
ATOM 2662 C CA . PRO A 1 343 ? -2.979 -53.281 -25.703 1 91.5 343 PRO A CA 1
ATOM 2663 C C . PRO A 1 343 ? -4.289 -53.062 -24.953 1 91.5 343 PRO A C 1
ATOM 2665 O O . PRO A 1 343 ? -5.215 -52.438 -25.5 1 91.5 343 PRO A O 1
ATOM 2668 N N . CYS A 1 344 ? -4.332 -53.562 -23.688 1 91.75 344 CYS A N 1
ATOM 2669 C CA . CYS A 1 344 ? -5.523 -53.406 -22.859 1 91.75 344 CYS A CA 1
ATOM 2670 C C . CYS A 1 344 ? -5.609 -51.969 -22.328 1 91.75 344 CYS A C 1
ATOM 2672 O O . CYS A 1 344 ? -4.605 -51.25 -22.281 1 91.75 344 CYS A O 1
ATOM 2674 N N . CYS A 1 345 ? -6.867 -51.562 -22.016 1 92.12 345 CYS A N 1
ATOM 2675 C CA . CYS A 1 345 ? -7.062 -50.281 -21.359 1 92.12 345 CYS A CA 1
ATOM 2676 C C . CYS A 1 345 ? -6.785 -50.375 -19.875 1 92.12 345 CYS A C 1
ATOM 2678 O O . CYS A 1 345 ? -7.094 -51.406 -19.25 1 92.12 345 CYS A O 1
ATOM 2680 N N . PRO A 1 346 ? -6.172 -49.312 -19.328 1 91.81 346 PRO A N 1
ATOM 2681 C CA . PRO A 1 346 ? -6.012 -49.312 -17.875 1 91.81 346 PRO A CA 1
ATOM 2682 C C . PRO A 1 346 ? -7.34 -49.156 -17.141 1 91.81 346 PRO A C 1
ATOM 2684 O O . PRO A 1 346 ? -8.188 -48.375 -17.531 1 91.81 346 PRO A O 1
ATOM 2687 N N . ASP A 1 347 ? -7.66 -50.062 -16.094 1 84.19 347 ASP A N 1
ATOM 2688 C CA . ASP A 1 347 ? -8.93 -50.031 -15.375 1 84.19 347 ASP A CA 1
ATOM 2689 C C . ASP A 1 347 ? -8.859 -49.156 -14.133 1 84.19 347 ASP A C 1
ATOM 2691 O O . ASP A 1 347 ? -9.883 -48.688 -13.625 1 84.19 347 ASP A O 1
ATOM 2695 N N . ASP A 1 348 ? -7.727 -48.875 -13.578 1 90.69 348 ASP A N 1
ATOM 2696 C CA . ASP A 1 348 ? -7.602 -48.156 -12.312 1 90.69 348 ASP A CA 1
ATOM 2697 C C . ASP A 1 348 ? -6.914 -46.812 -12.5 1 90.69 348 ASP A C 1
ATOM 2699 O O . ASP A 1 348 ? -5.887 -46.531 -11.867 1 90.69 348 ASP A O 1
ATOM 2703 N N . VAL A 1 349 ? -7.516 -45.906 -13.32 1 93.06 349 VAL A N 1
ATOM 2704 C CA . VAL A 1 349 ? -6.922 -44.594 -13.523 1 93.06 349 VAL A CA 1
ATOM 2705 C C . VAL A 1 349 ? -7.32 -43.688 -12.375 1 93.06 349 VAL A C 1
ATOM 2707 O O . VAL A 1 349 ? -8.508 -43.5 -12.094 1 93.06 349 VAL A O 1
ATOM 2710 N N . THR A 1 350 ? -6.352 -43.219 -11.641 1 94.31 350 THR A N 1
ATOM 2711 C CA . THR A 1 350 ? -6.57 -42.25 -10.562 1 94.31 350 THR A CA 1
ATOM 2712 C C . THR A 1 350 ? -5.977 -40.906 -10.914 1 94.31 350 THR A C 1
ATOM 2714 O O . THR A 1 350 ? -4.859 -40.812 -11.438 1 94.31 350 THR A O 1
ATOM 2717 N N . ILE A 1 351 ? -6.773 -39.875 -10.758 1 93.62 351 ILE A N 1
ATOM 2718 C CA . ILE A 1 351 ? -6.34 -38.5 -11.023 1 93.62 351 ILE A CA 1
ATOM 2719 C C . ILE A 1 351 ? -6.332 -37.688 -9.719 1 93.62 351 ILE A C 1
ATOM 2721 O O . ILE A 1 351 ? -7.344 -37.625 -9.016 1 93.62 351 ILE A O 1
ATOM 2725 N N . ASN A 1 352 ? -5.176 -37.156 -9.391 1 91.38 352 ASN A N 1
ATOM 2726 C CA . ASN A 1 352 ? -5.031 -36.344 -8.18 1 91.38 352 ASN A CA 1
ATOM 2727 C C . ASN A 1 352 ? -4.504 -34.938 -8.5 1 91.38 352 ASN A C 1
ATOM 2729 O O . ASN A 1 352 ? -3.648 -34.781 -9.375 1 91.38 352 ASN A O 1
ATOM 2733 N N . LEU A 1 353 ? -5.07 -34 -7.832 1 89.5 353 LEU A N 1
ATOM 2734 C CA . LEU A 1 353 ? -4.57 -32.656 -7.93 1 89.5 353 LEU A CA 1
ATOM 2735 C C . LEU A 1 353 ? -3.381 -32.438 -7 1 89.5 353 LEU A C 1
ATOM 2737 O O . LEU A 1 353 ? -3.549 -32.312 -5.781 1 89.5 353 LEU A O 1
ATOM 2741 N N . VAL A 1 354 ? -2.141 -32.312 -7.484 1 86.75 354 VAL A N 1
ATOM 2742 C CA . VAL A 1 354 ? -0.931 -32.188 -6.68 1 86.75 354 VAL A CA 1
ATOM 2743 C C . VAL A 1 354 ? -0.608 -30.719 -6.441 1 86.75 354 VAL A C 1
ATOM 2745 O O . VAL A 1 354 ? -0.04 -30.359 -5.41 1 86.75 354 VAL A O 1
ATOM 2748 N N . SER A 1 355 ? -0.814 -29.922 -7.406 1 86.19 355 SER A N 1
ATOM 2749 C CA . SER A 1 355 ? -0.775 -28.469 -7.289 1 86.19 355 SER A CA 1
ATOM 2750 C C . SER A 1 355 ? -2.02 -27.828 -7.895 1 86.19 355 SER A C 1
ATOM 2752 O O . SER A 1 355 ? -2.844 -28.516 -8.5 1 86.19 355 SER A O 1
ATOM 2754 N N . THR A 1 356 ? -2.178 -26.531 -7.75 1 86.12 356 THR A N 1
ATOM 2755 C CA . THR A 1 356 ? -3.404 -25.875 -8.172 1 86.12 356 THR A CA 1
ATOM 2756 C C . THR A 1 356 ? -3.607 -26.016 -9.672 1 86.12 356 THR A C 1
ATOM 2758 O O . THR A 1 356 ? -4.738 -25.938 -10.164 1 86.12 356 THR A O 1
ATOM 2761 N N . GLU A 1 357 ? -2.551 -26.266 -10.469 1 88.19 357 GLU A N 1
ATOM 2762 C CA . GLU A 1 357 ? -2.674 -26.344 -11.922 1 88.19 357 GLU A CA 1
ATOM 2763 C C . GLU A 1 357 ? -2.008 -27.609 -12.469 1 88.19 357 GLU A C 1
ATOM 2765 O O . GLU A 1 357 ? -1.675 -27.688 -13.656 1 88.19 357 GLU A O 1
ATOM 2770 N N . THR A 1 358 ? -1.718 -28.531 -11.57 1 90.94 358 THR A N 1
ATOM 2771 C CA . THR A 1 358 ? -1.037 -29.75 -11.984 1 90.94 358 THR A CA 1
ATOM 2772 C C . THR A 1 358 ? -1.831 -30.984 -11.555 1 90.94 358 THR A C 1
ATOM 2774 O O . THR A 1 358 ? -2.201 -31.109 -10.391 1 90.94 358 THR A O 1
ATOM 2777 N N . LEU A 1 359 ? -2.049 -31.891 -12.531 1 92.19 359 LEU A N 1
ATOM 2778 C CA . LEU A 1 359 ? -2.715 -33.156 -12.281 1 92.19 359 LEU A CA 1
ATOM 2779 C C . LEU A 1 359 ? -1.728 -34.312 -12.391 1 92.19 359 LEU A C 1
ATOM 2781 O O . LEU A 1 359 ? -0.943 -34.375 -13.344 1 92.19 359 LEU A O 1
ATOM 2785 N N . GLU A 1 360 ? -1.747 -35.094 -11.422 1 93 360 GLU A N 1
ATOM 2786 C CA . GLU A 1 360 ? -0.995 -36.344 -11.469 1 93 360 GLU A CA 1
ATOM 2787 C C . GLU A 1 360 ? -1.91 -37.531 -11.773 1 93 360 GLU A C 1
ATOM 2789 O O . GLU A 1 360 ? -2.869 -37.781 -11.039 1 93 360 GLU A O 1
ATOM 2794 N N . ILE A 1 361 ? -1.637 -38.188 -12.844 1 94.81 361 ILE A N 1
ATOM 2795 C CA . ILE A 1 361 ? -2.426 -39.344 -13.281 1 94.81 361 ILE A CA 1
ATOM 2796 C C . ILE A 1 361 ? -1.63 -40.625 -13.062 1 94.81 361 ILE A C 1
ATOM 2798 O O . ILE A 1 361 ? -0.483 -40.75 -13.508 1 94.81 361 ILE A O 1
ATOM 2802 N N . MET A 1 362 ? -2.244 -41.531 -12.375 1 94 362 MET A N 1
ATOM 2803 C CA . MET A 1 362 ? -1.604 -42.812 -12.109 1 94 362 MET A CA 1
ATOM 2804 C C . MET A 1 362 ? -2.516 -43.969 -12.516 1 94 362 MET A C 1
ATOM 2806 O O . MET A 1 362 ? -3.738 -43.875 -12.398 1 94 362 MET A O 1
ATOM 2810 N N . TRP A 1 363 ? -1.952 -45.062 -13.031 1 94.31 363 TRP A N 1
ATOM 2811 C CA . TRP A 1 363 ? -2.674 -46.281 -13.406 1 94.31 363 TRP A CA 1
ATOM 2812 C C . TRP A 1 363 ? -1.778 -47.5 -13.273 1 94.31 363 TRP A C 1
ATOM 2814 O O . TRP A 1 363 ? -0.573 -47.375 -13.047 1 94.31 363 TRP A O 1
ATOM 2824 N N . SER A 1 364 ? -2.354 -48.625 -13.258 1 92 364 SER A N 1
ATOM 2825 C CA . SER A 1 364 ? -1.587 -49.844 -13.242 1 92 364 SER A CA 1
ATOM 2826 C C . SER A 1 364 ? -1.125 -50.25 -14.641 1 92 364 SER A C 1
ATOM 2828 O O . SER A 1 364 ? -1.845 -50.031 -15.617 1 92 364 SER A O 1
ATOM 2830 N N . PRO A 1 365 ? 0.165 -50.719 -14.727 1 90.12 365 PRO A N 1
ATOM 2831 C CA . PRO A 1 365 ? 0.631 -51.188 -16.031 1 90.12 365 PRO A CA 1
ATOM 2832 C C . PRO A 1 365 ? -0.305 -52.219 -16.672 1 90.12 365 PRO A C 1
ATOM 2834 O O . PRO A 1 365 ? -0.862 -53.062 -15.961 1 90.12 365 PRO A O 1
ATOM 2837 N N . VAL A 1 366 ? -0.498 -52.094 -17.984 1 90.5 366 VAL A N 1
ATOM 2838 C CA . VAL A 1 366 ? -1.402 -53 -18.688 1 90.5 366 VAL A CA 1
ATOM 2839 C C . VAL A 1 366 ? -0.61 -53.875 -19.641 1 90.5 366 VAL A C 1
ATOM 2841 O O . VAL A 1 366 ? 0.464 -53.469 -20.109 1 90.5 366 VAL A O 1
ATOM 2844 N N . LYS A 1 367 ? -1.201 -54.938 -19.844 1 85.06 367 LYS A N 1
ATOM 2845 C CA . LYS A 1 367 ? -0.528 -55.906 -20.719 1 85.06 367 LYS A CA 1
ATOM 2846 C C . LYS A 1 367 ? -0.486 -55.406 -22.156 1 85.06 367 LYS A C 1
ATOM 2848 O O . LYS A 1 367 ? -1.476 -54.875 -22.656 1 85.06 367 LYS A O 1
ATOM 2853 N N . GLY A 1 368 ? 0.688 -55.531 -22.734 1 83.62 368 GLY A N 1
ATOM 2854 C CA . GLY A 1 368 ? 0.849 -55.188 -24.141 1 83.62 368 GLY A CA 1
ATOM 2855 C C . GLY A 1 368 ? 1.289 -53.75 -24.375 1 83.62 368 GLY A C 1
ATOM 2856 O O . GLY A 1 368 ? 1.651 -53.406 -25.5 1 83.62 368 GLY A O 1
ATOM 2857 N N . ALA A 1 369 ? 1.195 -52.969 -23.344 1 88.69 369 ALA A N 1
ATOM 2858 C CA . ALA A 1 369 ? 1.52 -51.562 -23.516 1 88.69 369 ALA A CA 1
ATOM 2859 C C . ALA A 1 369 ? 3.023 -51.344 -23.391 1 88.69 369 ALA A C 1
ATOM 2861 O O . ALA A 1 369 ? 3.676 -51.875 -22.5 1 88.69 369 ALA A O 1
ATOM 2862 N N . GLU A 1 370 ? 3.578 -50.594 -24.391 1 83.44 370 GLU A N 1
ATOM 2863 C CA . GLU A 1 370 ? 4.984 -50.188 -24.375 1 83.44 370 GLU A CA 1
ATOM 2864 C C . GLU A 1 370 ? 5.148 -48.719 -24.078 1 83.44 370 GLU A C 1
ATOM 2866 O O . GLU A 1 370 ? 6.219 -48.281 -23.656 1 83.44 370 GLU A O 1
ATOM 2871 N N . LEU A 1 371 ? 4.152 -48.031 -24.406 1 88.25 371 LEU A N 1
ATOM 2872 C CA . LEU A 1 371 ? 4.082 -46.594 -24.219 1 88.25 371 LEU A CA 1
ATOM 2873 C C . LEU A 1 371 ? 2.66 -46.156 -23.891 1 88.25 371 LEU A C 1
ATOM 2875 O O . LEU A 1 371 ? 1.696 -46.781 -24.328 1 88.25 371 LEU A O 1
ATOM 2879 N N . TYR A 1 372 ? 2.611 -45.219 -23.078 1 92.31 372 TYR A N 1
ATOM 2880 C CA . TYR A 1 372 ? 1.304 -44.656 -22.766 1 92.31 372 TYR A CA 1
ATOM 2881 C C . TYR A 1 372 ? 1.202 -43.219 -23.266 1 92.31 372 TYR A C 1
ATOM 2883 O O . TYR A 1 372 ? 2.066 -42.375 -22.969 1 92.31 372 TYR A O 1
ATOM 2891 N N . GLU A 1 373 ? 0.196 -42.906 -23.984 1 92.5 373 GLU A N 1
ATOM 2892 C CA . GLU A 1 373 ? -0.141 -41.531 -24.391 1 92.5 373 GLU A CA 1
ATOM 2893 C C . GLU A 1 373 ? -1.293 -41 -23.562 1 92.5 373 GLU A C 1
ATOM 2895 O O . GLU A 1 373 ? -2.453 -41.344 -23.781 1 92.5 373 GLU A O 1
ATOM 2900 N N . THR A 1 374 ? -0.92 -40.156 -22.688 1 93.25 374 THR A N 1
ATOM 2901 C CA . THR A 1 374 ? -1.944 -39.531 -21.844 1 93.25 374 THR A CA 1
ATOM 2902 C C . THR A 1 374 ? -2.328 -38.156 -22.391 1 93.25 374 THR A C 1
ATOM 2904 O O . THR A 1 374 ? -1.46 -37.312 -22.641 1 93.25 374 THR A O 1
ATOM 2907 N N . THR A 1 375 ? -3.633 -37.938 -22.547 1 91.19 375 THR A N 1
ATOM 2908 C CA . THR A 1 375 ? -4.121 -36.688 -23.078 1 91.19 375 THR A CA 1
ATOM 2909 C C . THR A 1 375 ? -5.137 -36.062 -22.125 1 91.19 375 THR A C 1
ATOM 2911 O O . THR A 1 375 ? -5.91 -36.75 -21.484 1 91.19 375 THR A O 1
ATOM 2914 N N . ALA A 1 376 ? -4.969 -34.781 -22 1 91.19 376 ALA A N 1
ATOM 2915 C CA . ALA A 1 376 ? -5.977 -34 -21.281 1 91.19 376 ALA A CA 1
ATOM 2916 C C . ALA A 1 376 ? -6.625 -32.969 -22.219 1 91.19 376 ALA A C 1
ATOM 2918 O O . ALA A 1 376 ? -5.953 -32.062 -22.719 1 91.19 376 ALA A O 1
ATOM 2919 N N . GLU A 1 377 ? -7.922 -33.156 -22.344 1 91.31 377 GLU A N 1
ATOM 2920 C CA . GLU A 1 377 ? -8.648 -32.312 -23.281 1 91.31 377 GLU A CA 1
ATOM 2921 C C . GLU A 1 377 ? -9.609 -31.375 -22.562 1 91.31 377 GLU A C 1
ATOM 2923 O O . GLU A 1 377 ? -10.281 -31.781 -21.609 1 91.31 377 GLU A O 1
ATOM 2928 N N . GLN A 1 378 ? -9.469 -30.156 -22.938 1 87.31 378 GLN A N 1
ATOM 2929 C CA . GLN A 1 378 ? -10.453 -29.156 -22.562 1 87.31 378 GLN A CA 1
ATOM 2930 C C . GLN A 1 378 ? -11.086 -28.516 -23.797 1 87.31 378 GLN A C 1
ATOM 2932 O O . GLN A 1 378 ? -10.758 -28.875 -24.922 1 87.31 378 GLN A O 1
ATOM 2937 N N . THR A 1 379 ? -12.094 -27.641 -23.75 1 77.69 379 THR A N 1
ATOM 2938 C CA . THR A 1 379 ? -12.898 -27.094 -24.844 1 77.69 379 THR A CA 1
ATOM 2939 C C . THR A 1 379 ? -12 -26.594 -25.969 1 77.69 379 THR A C 1
ATOM 2941 O O . THR A 1 379 ? -12.281 -26.844 -27.141 1 77.69 379 THR A O 1
ATOM 2944 N N . ASN A 1 380 ? -10.875 -26.031 -25.688 1 80.94 380 ASN A N 1
ATOM 2945 C CA . ASN A 1 380 ? -10.125 -25.406 -26.781 1 80.94 380 ASN A CA 1
ATOM 2946 C C . ASN A 1 380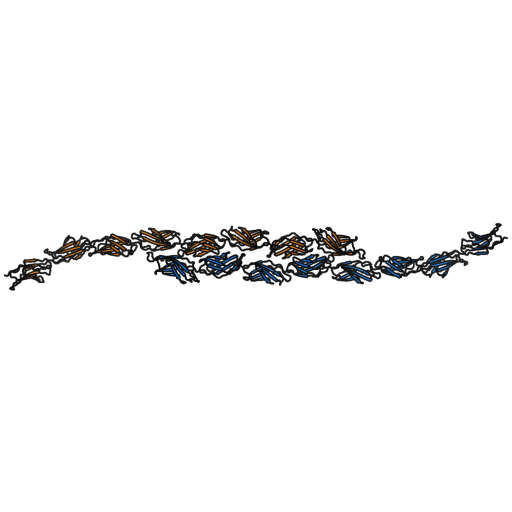 ? -8.656 -25.812 -26.75 1 80.94 380 ASN A C 1
ATOM 2948 O O . ASN A 1 380 ? -7.824 -25.188 -27.422 1 80.94 380 ASN A O 1
ATOM 2952 N N . ASP A 1 381 ? -8.312 -26.75 -25.969 1 82.62 381 ASP A N 1
ATOM 2953 C CA . ASP A 1 381 ? -6.887 -27.062 -25.859 1 82.62 381 ASP A CA 1
ATOM 2954 C C . ASP A 1 381 ? -6.676 -28.516 -25.453 1 82.62 381 ASP A C 1
ATOM 2956 O O . ASP A 1 381 ? -7.523 -29.109 -24.781 1 82.62 381 ASP A O 1
ATOM 2960 N N . VAL A 1 382 ? -5.621 -29.125 -26.078 1 86.19 382 VAL A N 1
ATOM 2961 C CA . VAL A 1 382 ? -5.266 -30.5 -25.734 1 86.19 382 VAL A CA 1
ATOM 2962 C C . VAL A 1 382 ? -3.803 -30.562 -25.297 1 86.19 382 VAL A C 1
ATOM 2964 O O . VAL A 1 382 ? -2.92 -30.062 -26 1 86.19 382 VAL A O 1
ATOM 2967 N N . ILE A 1 383 ? -3.604 -31.203 -24.125 1 85.69 383 ILE A N 1
ATOM 2968 C CA . ILE A 1 383 ? -2.254 -31.406 -23.609 1 85.69 383 ILE A CA 1
ATOM 2969 C C . ILE A 1 383 ? -1.903 -32.875 -23.656 1 85.69 383 ILE A C 1
ATOM 2971 O O . ILE A 1 383 ? -2.738 -33.75 -23.344 1 85.69 383 ILE A O 1
ATOM 2975 N N . HIS A 1 384 ? -0.625 -33.125 -24.062 1 86.75 384 HIS A N 1
ATOM 2976 C CA . HIS A 1 384 ? -0.182 -34.5 -24.234 1 86.75 384 HIS A CA 1
ATOM 2977 C C . HIS A 1 384 ? 0.988 -34.812 -23.312 1 86.75 384 HIS A C 1
ATOM 2979 O O . HIS A 1 384 ? 1.829 -33.969 -23.047 1 86.75 384 HIS A O 1
ATOM 2985 N N . CYS A 1 385 ? 0.957 -36.062 -22.797 1 88.06 385 CYS A N 1
ATOM 2986 C CA . CYS A 1 385 ? 2.076 -36.625 -22.047 1 88.06 385 CYS A CA 1
ATOM 2987 C C . CYS A 1 385 ? 2.344 -38.062 -22.453 1 88.06 385 CYS A C 1
ATOM 2989 O O . CYS A 1 385 ? 1.495 -38.938 -22.266 1 88.06 385 CYS A O 1
ATOM 2991 N N . ASN A 1 386 ? 3.455 -38.25 -23.078 1 88.25 386 ASN A N 1
ATOM 2992 C CA . ASN A 1 386 ? 3.867 -39.594 -23.469 1 88.25 386 ASN A CA 1
ATOM 2993 C C . ASN A 1 386 ? 4.949 -40.156 -22.531 1 88.25 386 ASN A C 1
ATOM 2995 O O . ASN A 1 386 ? 5.98 -39.5 -22.328 1 88.25 386 ASN A O 1
ATOM 2999 N N . ASP A 1 387 ? 4.625 -41.281 -22 1 88.44 387 ASP A N 1
ATOM 3000 C CA . ASP A 1 387 ? 5.602 -41.844 -21.078 1 88.44 387 ASP A CA 1
ATOM 3001 C C . ASP A 1 387 ? 5.562 -43.375 -21.141 1 88.44 387 ASP A C 1
ATOM 3003 O O . ASP A 1 387 ? 4.574 -43.969 -21.578 1 88.44 387 ASP A O 1
ATOM 3007 N N . THR A 1 388 ? 6.703 -43.938 -20.797 1 86.12 388 THR A N 1
ATOM 3008 C CA . THR A 1 388 ? 6.75 -45.406 -20.719 1 86.12 388 THR A CA 1
ATOM 3009 C C . THR A 1 388 ? 6.242 -45.875 -19.359 1 86.12 388 THR A C 1
ATOM 3011 O O . THR A 1 388 ? 5.773 -47 -19.234 1 86.12 388 THR A O 1
ATOM 3014 N N . ALA A 1 389 ? 6.312 -45.031 -18.391 1 88.5 389 ALA A N 1
ATOM 3015 C CA . ALA A 1 389 ? 5.84 -45.375 -17.062 1 88.5 389 ALA A CA 1
ATOM 3016 C C . ALA A 1 389 ? 4.344 -45.094 -16.922 1 88.5 389 ALA A C 1
ATOM 3018 O O . ALA A 1 389 ? 3.797 -44.25 -17.609 1 88.5 389 ALA A O 1
ATOM 3019 N N . PRO A 1 390 ? 3.693 -45.969 -16.047 1 92.44 390 PRO A N 1
ATOM 3020 C CA . PRO A 1 390 ? 2.252 -45.781 -15.844 1 92.44 390 PRO A CA 1
ATOM 3021 C C . PRO A 1 390 ? 1.921 -44.594 -14.938 1 92.44 390 PRO A C 1
ATOM 3023 O O . PRO A 1 390 ? 1.169 -44.75 -13.969 1 92.44 390 PRO A O 1
ATOM 3026 N N . VAL A 1 391 ? 2.486 -43.531 -15.133 1 92.62 391 VAL A N 1
ATOM 3027 C CA . VAL A 1 391 ? 2.248 -42.312 -14.398 1 92.62 391 VAL A CA 1
ATOM 3028 C C . VAL A 1 391 ? 2.562 -41.094 -15.289 1 92.62 391 VAL A C 1
ATOM 3030 O O . VAL A 1 391 ? 3.477 -41.156 -16.109 1 92.62 391 VAL A O 1
ATOM 3033 N N . CYS A 1 392 ? 1.732 -40.094 -15.164 1 92.44 392 CYS A N 1
ATOM 3034 C CA . CYS A 1 392 ? 1.974 -38.844 -15.906 1 92.44 392 CYS A CA 1
ATOM 3035 C C . CYS A 1 392 ? 1.5 -37.656 -15.117 1 92.44 392 CYS A C 1
ATOM 3037 O O . CYS A 1 392 ? 0.556 -37.75 -14.336 1 92.44 392 CYS A O 1
ATOM 3039 N N . ALA A 1 393 ? 2.326 -36.594 -15.273 1 92.81 393 ALA A N 1
ATOM 3040 C CA . ALA A 1 393 ? 1.913 -35.344 -14.68 1 92.81 393 ALA A CA 1
ATOM 3041 C C . ALA A 1 393 ? 1.614 -34.312 -15.766 1 92.81 393 ALA A C 1
ATOM 3043 O O . ALA A 1 393 ? 2.406 -34.125 -16.688 1 92.81 393 ALA A O 1
ATOM 3044 N N . LEU A 1 394 ? 0.453 -33.688 -15.68 1 91.06 394 LEU A N 1
ATOM 3045 C CA . LEU A 1 394 ? 0.084 -32.594 -16.562 1 91.06 394 LEU A CA 1
ATOM 3046 C C . LEU A 1 394 ? 0.106 -31.266 -15.836 1 91.06 394 LEU A C 1
ATOM 3048 O O . LEU A 1 394 ? -0.667 -31.062 -14.891 1 91.06 394 LEU A O 1
ATOM 3052 N N . SER A 1 395 ? 1.009 -30.406 -16.266 1 89.25 395 SER A N 1
ATOM 3053 C CA . SER A 1 395 ? 1.151 -29.109 -15.602 1 89.25 395 SER A CA 1
ATOM 3054 C C . SER A 1 395 ? 0.698 -27.969 -16.516 1 89.25 395 SER A C 1
ATOM 3056 O O . SER A 1 395 ? 0.343 -28.203 -17.672 1 89.25 395 SER A O 1
ATOM 3058 N N . ASP A 1 396 ? 0.632 -26.672 -15.984 1 88.69 396 ASP A N 1
ATOM 3059 C CA . ASP A 1 396 ? 0.242 -25.469 -16.688 1 88.69 396 ASP A CA 1
ATOM 3060 C C . ASP A 1 396 ? -1.204 -25.547 -17.172 1 88.69 396 ASP A C 1
ATOM 3062 O O . ASP A 1 396 ? -1.513 -25.156 -18.297 1 88.69 396 ASP A O 1
ATOM 3066 N N . LEU A 1 397 ? -1.987 -26.156 -16.344 1 90.88 397 LEU A N 1
ATOM 3067 C CA . LEU A 1 397 ? -3.402 -26.25 -16.688 1 90.88 397 LEU A CA 1
ATOM 3068 C C . LEU A 1 397 ? -4.141 -24.969 -16.312 1 90.88 397 LEU A C 1
ATOM 3070 O O . LEU A 1 397 ? -3.703 -24.234 -15.43 1 90.88 397 LEU A O 1
ATOM 3074 N N . THR A 1 398 ? -5.211 -24.703 -17.016 1 91.62 398 THR A N 1
ATOM 3075 C CA . THR A 1 398 ? -6.035 -23.531 -16.703 1 91.62 398 THR A CA 1
ATOM 3076 C C . THR A 1 398 ? -6.824 -23.75 -15.422 1 91.62 398 THR A C 1
ATOM 3078 O O . THR A 1 398 ? -7.332 -24.859 -15.18 1 91.62 398 THR A O 1
ATOM 3081 N N . CYS A 1 399 ? -6.91 -22.781 -14.672 1 91.56 399 CYS A N 1
ATOM 3082 C CA . CYS A 1 399 ? -7.617 -22.891 -13.406 1 91.56 399 CYS A CA 1
ATOM 3083 C C . CYS A 1 399 ? -9.117 -23 -13.625 1 91.56 399 CYS A C 1
ATOM 3085 O O . CYS A 1 399 ? -9.641 -22.562 -14.656 1 91.56 399 CYS A O 1
ATOM 3087 N N . ASN A 1 400 ? -9.789 -23.672 -12.602 1 93 400 ASN A N 1
ATOM 3088 C CA . ASN A 1 400 ? -11.234 -23.859 -12.57 1 93 400 ASN A CA 1
ATOM 3089 C C . ASN A 1 400 ? -11.758 -24.406 -13.898 1 93 400 ASN A C 1
ATOM 3091 O O . ASN A 1 400 ? -12.727 -23.891 -14.453 1 93 400 ASN A O 1
ATOM 3095 N N . THR A 1 401 ? -11.156 -25.391 -14.477 1 91.19 401 THR A N 1
ATOM 3096 C CA . THR A 1 401 ? -11.516 -25.984 -15.758 1 91.19 401 THR A CA 1
ATOM 3097 C C . THR A 1 401 ? -11.562 -27.516 -15.656 1 91.19 401 THR A C 1
ATOM 3099 O O . THR A 1 401 ? -10.711 -28.125 -15.008 1 91.19 401 THR A O 1
ATOM 3102 N N . ALA A 1 402 ? -12.555 -28.078 -16.25 1 91.5 402 ALA A N 1
ATOM 3103 C CA . ALA A 1 402 ? -12.688 -29.531 -16.297 1 91.5 402 ALA A CA 1
ATOM 3104 C C . ALA A 1 402 ? -11.914 -30.125 -17.469 1 91.5 402 ALA A C 1
ATOM 3106 O O . ALA A 1 402 ? -12.094 -29.703 -18.609 1 91.5 402 ALA A O 1
ATOM 3107 N N . TYR A 1 403 ? -11.039 -31.031 -17.125 1 92.44 403 TYR A N 1
ATOM 3108 C CA . TYR A 1 403 ? -10.266 -31.703 -18.156 1 92.44 403 TYR A CA 1
ATOM 3109 C C . TYR A 1 403 ? -10.695 -33.156 -18.281 1 92.44 403 TYR A C 1
ATOM 3111 O O . TYR A 1 403 ? -10.93 -33.844 -17.281 1 92.44 403 TYR A O 1
ATOM 3119 N N . SER A 1 404 ? -10.875 -33.562 -19.516 1 93.88 404 SER A N 1
ATOM 3120 C CA . SER A 1 404 ? -11.094 -34.969 -19.828 1 93.88 404 SER A CA 1
ATOM 3121 C C . SER A 1 404 ? -9.773 -35.688 -20.094 1 93.88 404 SER A C 1
ATOM 3123 O O . SER A 1 404 ? -9.133 -35.469 -21.109 1 93.88 404 SER A O 1
ATOM 3125 N N . VAL A 1 405 ? -9.445 -36.625 -19.188 1 93.56 405 VAL A N 1
ATOM 3126 C CA . VAL A 1 405 ? -8.156 -37.312 -19.266 1 93.56 405 VAL A CA 1
ATOM 3127 C C . VAL A 1 405 ? -8.352 -38.719 -19.812 1 93.56 405 VAL A C 1
ATOM 3129 O O . VAL A 1 405 ? -9.18 -39.5 -19.312 1 93.56 405 VAL A O 1
ATOM 3132 N N . THR A 1 406 ? -7.602 -39.031 -20.859 1 94.12 406 THR A N 1
ATOM 3133 C CA . THR A 1 406 ? -7.625 -40.344 -21.453 1 94.12 406 THR A CA 1
ATOM 3134 C C . THR A 1 406 ? -6.219 -40.938 -21.531 1 94.12 406 THR A C 1
ATOM 3136 O O . THR A 1 406 ? -5.289 -40.281 -22.016 1 94.12 406 THR A O 1
ATOM 3139 N N . VAL A 1 407 ? -6.047 -42.125 -20.922 1 94.75 407 VAL A N 1
ATOM 3140 C CA . VAL A 1 407 ? -4.789 -42.844 -21.031 1 94.75 407 VAL A CA 1
ATOM 3141 C C . VAL A 1 407 ? -4.875 -43.875 -22.172 1 94.75 407 VAL A C 1
ATOM 3143 O O . VAL A 1 407 ? -5.664 -44.812 -22.109 1 94.75 407 VAL A O 1
ATOM 3146 N N . THR A 1 408 ? -4.074 -43.656 -23.172 1 94.38 408 THR A N 1
ATOM 3147 C CA . THR A 1 408 ? -4.066 -44.5 -24.359 1 94.38 408 THR A CA 1
ATOM 3148 C C . THR A 1 408 ? -2.795 -45.344 -24.406 1 94.38 408 THR A C 1
ATOM 3150 O O . THR A 1 408 ? -1.718 -44.844 -24.734 1 94.38 408 THR A O 1
ATOM 3153 N N . PRO A 1 409 ? -2.959 -46.625 -24.094 1 94.25 409 PRO A N 1
ATOM 3154 C CA . PRO A 1 409 ? -1.786 -47.5 -24.219 1 94.25 409 PRO A CA 1
ATOM 3155 C C . PRO A 1 409 ? -1.401 -47.781 -25.672 1 94.25 409 PRO A C 1
ATOM 3157 O O . PRO A 1 409 ? -2.277 -47.938 -26.516 1 94.25 409 PRO A O 1
ATOM 3160 N N . CYS A 1 410 ? -0.053 -47.844 -25.891 1 90.75 410 CYS A N 1
ATOM 3161 C CA . CYS A 1 410 ? 0.438 -48.031 -27.266 1 90.75 410 CYS A CA 1
ATOM 3162 C C . CYS A 1 410 ? 1.465 -49.156 -27.328 1 90.75 410 CYS A C 1
ATOM 3164 O O . CYS A 1 410 ? 2.117 -49.438 -26.328 1 90.75 410 CYS A O 1
ATOM 3166 N N . SER A 1 411 ? 1.479 -49.75 -28.422 1 86.62 411 SER A N 1
ATOM 3167 C CA . SER A 1 411 ? 2.488 -50.75 -28.75 1 86.62 411 SER A CA 1
ATOM 3168 C C . SER A 1 411 ? 3.072 -50.5 -30.125 1 86.62 411 SER A C 1
ATOM 3170 O O . SER A 1 411 ? 2.424 -49.906 -30.984 1 86.62 411 SER A O 1
ATOM 3172 N N . ASP A 1 412 ? 4.293 -50.875 -30.375 1 80.12 412 ASP A N 1
ATOM 3173 C CA . ASP A 1 412 ? 4.953 -50.688 -31.672 1 80.12 412 ASP A CA 1
ATOM 3174 C C . ASP A 1 412 ? 4.289 -51.531 -32.75 1 80.12 412 ASP A C 1
ATOM 3176 O O . ASP A 1 412 ? 4.207 -51.125 -33.906 1 80.12 412 ASP A O 1
ATOM 3180 N N . LEU A 1 413 ? 3.736 -52.594 -32.344 1 76.19 413 LEU A N 1
ATOM 3181 C CA . LEU A 1 413 ? 3.234 -53.594 -33.312 1 76.19 413 LEU A CA 1
ATOM 3182 C C . LEU A 1 413 ? 1.812 -53.25 -33.719 1 76.19 413 LEU A C 1
ATOM 3184 O O . LEU A 1 413 ? 1.471 -53.375 -34.906 1 76.19 413 LEU A O 1
ATOM 3188 N N . ARG A 1 414 ? 0.935 -52.938 -32.844 1 82 414 ARG A N 1
ATOM 3189 C CA . ARG A 1 414 ? -0.488 -52.781 -33.125 1 82 414 ARG A CA 1
ATOM 3190 C C . ARG A 1 414 ? -0.929 -51.344 -33.031 1 82 414 ARG A C 1
ATOM 3192 O O . ARG A 1 414 ? -2.082 -51 -33.312 1 82 414 ARG A O 1
ATOM 3199 N N . GLY A 1 415 ? 0.03 -50.469 -32.625 1 85.62 415 GLY A N 1
ATOM 3200 C CA . GLY A 1 415 ? -0.355 -49.094 -32.438 1 85.62 415 GLY A CA 1
ATOM 3201 C C . GLY A 1 415 ? -0.999 -48.812 -31.078 1 85.62 415 GLY A C 1
ATOM 3202 O O . GLY A 1 415 ? -0.668 -49.469 -30.094 1 85.62 415 GLY A O 1
ATOM 3203 N N . CYS A 1 416 ? -1.923 -47.75 -31.062 1 90.19 416 CYS A N 1
ATOM 3204 C CA . CYS A 1 416 ? -2.482 -47.312 -29.781 1 90.19 416 CYS A CA 1
ATOM 3205 C C . CYS A 1 416 ? -3.947 -47.719 -29.672 1 90.19 416 CYS A C 1
ATOM 3207 O O . CYS A 1 416 ? -4.664 -47.75 -30.672 1 90.19 416 CYS A O 1
ATOM 3209 N N . ASN A 1 417 ? -4.367 -48.156 -28.469 1 91.56 417 ASN A N 1
ATOM 3210 C CA . ASN A 1 417 ? -5.77 -48.438 -28.156 1 91.56 417 ASN A CA 1
ATOM 3211 C C . ASN A 1 417 ? -6.531 -47.156 -27.828 1 91.56 417 ASN A C 1
ATOM 3213 O O . ASN A 1 417 ? -6.496 -46.688 -26.688 1 91.56 417 ASN A O 1
ATOM 3217 N N . ARG A 1 418 ? -7.277 -46.594 -28.688 1 89.44 418 ARG A N 1
ATOM 3218 C CA . ARG A 1 418 ? -7.949 -45.281 -28.516 1 89.44 418 ARG A CA 1
ATOM 3219 C C . ARG A 1 418 ? -9.383 -45.5 -28.047 1 89.44 418 ARG A C 1
ATOM 3221 O O . ARG A 1 418 ? -10.188 -44.562 -28.109 1 89.44 418 ARG A O 1
ATOM 3228 N N . THR A 1 419 ? -9.758 -46.625 -27.609 1 88.31 419 THR A N 1
ATOM 3229 C CA . THR A 1 419 ? -11.125 -46.906 -27.172 1 88.31 419 THR A CA 1
ATOM 3230 C C . THR A 1 419 ? -11.227 -46.781 -25.656 1 88.31 419 THR A C 1
ATOM 3232 O O . THR A 1 419 ? -12.289 -47 -25.078 1 88.31 419 THR A O 1
ATOM 3235 N N . CYS A 1 420 ? -10.141 -46.406 -25.047 1 91.69 420 CYS A N 1
ATOM 3236 C CA . CYS A 1 420 ? -10.141 -46.344 -23.578 1 91.69 420 CYS A CA 1
ATOM 3237 C C . CYS A 1 420 ? -11.023 -45.219 -23.094 1 91.69 420 CYS A C 1
ATOM 3239 O O . CYS A 1 420 ? -11.156 -44.188 -23.766 1 91.69 420 CYS A O 1
ATOM 3241 N N . THR A 1 421 ? -11.656 -45.406 -21.953 1 91.56 421 THR A N 1
ATOM 3242 C CA . THR A 1 421 ? -12.602 -44.469 -21.375 1 91.56 421 THR A CA 1
ATOM 3243 C C . THR A 1 421 ? -11.875 -43.281 -20.797 1 91.56 421 THR A C 1
ATOM 3245 O O . THR A 1 421 ? -10.789 -43.406 -20.219 1 91.56 421 THR A O 1
ATOM 3248 N N . SER A 1 422 ? -12.539 -42.125 -20.938 1 92.31 422 SER A N 1
ATOM 3249 C CA . SER A 1 422 ? -11.984 -40.906 -20.375 1 92.31 422 SER A CA 1
ATOM 3250 C C . SER A 1 422 ? -12.516 -40.625 -18.969 1 92.31 422 SER A C 1
ATOM 3252 O O . SER A 1 422 ? -13.609 -41.094 -18.625 1 92.31 422 SER A O 1
ATOM 3254 N N . HIS A 1 423 ? -11.695 -40 -18.156 1 93.19 423 HIS A N 1
ATOM 3255 C CA . HIS A 1 423 ? -12.07 -39.594 -16.812 1 93.19 423 HIS A CA 1
ATOM 3256 C C . HIS A 1 423 ? -11.977 -38.062 -16.656 1 93.19 423 HIS A C 1
ATOM 3258 O O . HIS A 1 423 ? -10.984 -37.469 -17.062 1 93.19 423 HIS A O 1
ATOM 3264 N N . THR A 1 424 ? -12.992 -37.438 -16.141 1 91.31 424 THR A N 1
ATOM 3265 C CA . THR A 1 424 ? -13.016 -36 -16.031 1 91.31 424 THR A CA 1
ATOM 3266 C C . THR A 1 424 ? -12.602 -35.562 -14.625 1 91.31 424 THR A C 1
ATOM 3268 O O . THR A 1 424 ? -12.992 -36.188 -13.633 1 91.31 424 THR A O 1
ATOM 3271 N N . HIS A 1 425 ? -11.766 -34.562 -14.555 1 92.75 425 HIS A N 1
ATOM 3272 C CA . HIS A 1 425 ? -11.344 -33.969 -13.297 1 92.75 425 HIS A CA 1
ATOM 3273 C C . HIS A 1 425 ? -11.203 -32.438 -13.445 1 92.75 425 HIS A C 1
ATOM 3275 O O . HIS A 1 425 ? -10.719 -31.969 -14.477 1 92.75 425 HIS A O 1
ATOM 3281 N N . GLU A 1 426 ? -11.648 -31.766 -12.438 1 91.31 426 GLU A N 1
ATOM 3282 C CA . GLU A 1 426 ? -11.562 -30.297 -12.469 1 91.31 426 GLU A CA 1
ATOM 3283 C C . GLU A 1 426 ? -10.336 -29.797 -11.719 1 91.31 426 GLU A C 1
ATOM 3285 O O . GLU A 1 426 ? -9.914 -30.406 -10.727 1 91.31 426 GLU A O 1
ATOM 3290 N N . THR A 1 427 ? -9.719 -28.672 -12.258 1 92.56 427 THR A N 1
ATOM 3291 C CA . THR A 1 427 ? -8.578 -28.062 -11.594 1 92.56 427 THR A CA 1
ATOM 3292 C C . THR A 1 427 ? -9.055 -27.109 -10.492 1 92.56 427 THR A C 1
ATOM 3294 O O . THR A 1 427 ? -10.25 -26.859 -10.359 1 92.56 427 THR A O 1
ATOM 3297 N N . ALA A 1 428 ? -8.117 -26.656 -9.641 1 93.5 428 ALA A N 1
ATOM 3298 C CA . ALA A 1 428 ? -8.445 -25.734 -8.547 1 93.5 428 ALA A CA 1
ATOM 3299 C C . ALA A 1 428 ? -8.961 -24.406 -9.086 1 93.5 428 ALA A C 1
ATOM 3301 O O . ALA A 1 428 ? -8.672 -24.047 -10.234 1 93.5 428 ALA A O 1
ATOM 3302 N N . PRO A 1 429 ? -9.812 -23.703 -8.289 1 94.94 429 PRO A N 1
ATOM 3303 C CA . PRO A 1 429 ? -10.344 -22.422 -8.758 1 94.94 429 PRO A CA 1
ATOM 3304 C C . PRO A 1 429 ? -9.258 -21.375 -8.953 1 94.94 429 PRO A C 1
ATOM 3306 O O . PRO A 1 429 ? -8.18 -21.484 -8.367 1 94.94 429 PRO A O 1
ATOM 3309 N N . CYS A 1 430 ? -9.57 -20.359 -9.766 1 94.31 430 CYS A N 1
ATOM 3310 C CA . CYS A 1 430 ? -8.672 -19.25 -10.039 1 94.31 430 CYS A CA 1
ATOM 3311 C C . CYS A 1 430 ? -8.609 -18.297 -8.852 1 94.31 430 CYS A C 1
ATOM 3313 O O . CYS A 1 430 ? -9.578 -18.188 -8.094 1 94.31 430 CYS A O 1
ATOM 3315 N N . ALA A 1 431 ? -7.484 -17.672 -8.773 1 94.69 431 ALA A N 1
ATOM 3316 C CA . ALA A 1 431 ? -7.301 -16.719 -7.684 1 94.69 431 ALA A CA 1
ATOM 3317 C C . ALA A 1 431 ? -8.117 -15.445 -7.926 1 94.69 431 ALA A C 1
ATOM 3319 O O . ALA A 1 431 ? -8.039 -14.844 -9 1 94.69 431 ALA A O 1
ATOM 3320 N N . PRO A 1 432 ? -8.883 -15.062 -6.938 1 95.62 432 PRO A N 1
ATOM 3321 C CA . PRO A 1 432 ? -9.602 -13.797 -7.074 1 95.62 432 PRO A CA 1
ATOM 3322 C C . PRO A 1 432 ? -8.695 -12.578 -6.902 1 95.62 432 PRO A C 1
ATOM 3324 O O . PRO A 1 432 ? -7.664 -12.664 -6.227 1 95.62 432 PRO A O 1
ATOM 3327 N N . GLU A 1 433 ? -9 -11.469 -7.547 1 95.19 433 GLU A N 1
ATOM 3328 C CA . GLU A 1 433 ? -8.258 -10.219 -7.426 1 95.19 433 GLU A CA 1
ATOM 3329 C C . GLU A 1 433 ? -9.078 -9.156 -6.699 1 95.19 433 GLU A C 1
ATOM 3331 O O . GLU A 1 433 ? -10.234 -8.93 -7.031 1 95.19 433 GLU A O 1
ATOM 3336 N N . ILE A 1 434 ? -8.43 -8.547 -5.688 1 95.62 434 ILE A N 1
ATOM 3337 C CA . ILE A 1 434 ? -9.109 -7.48 -4.965 1 95.62 434 ILE A CA 1
ATOM 3338 C C . ILE A 1 434 ? -9.188 -6.234 -5.84 1 95.62 434 ILE A C 1
ATOM 3340 O O . ILE A 1 434 ? -8.156 -5.699 -6.266 1 95.62 434 ILE A O 1
ATOM 3344 N N . LEU A 1 435 ? -10.32 -5.777 -6.078 1 93.88 435 LEU A N 1
ATOM 3345 C CA . LEU A 1 435 ? -10.531 -4.656 -6.988 1 93.88 435 LEU A CA 1
ATOM 3346 C C . LEU A 1 435 ? -10.625 -3.342 -6.223 1 93.88 435 LEU A C 1
ATOM 3348 O O . LEU A 1 435 ? -10 -2.352 -6.602 1 93.88 435 LEU A O 1
ATOM 3352 N N . ASN A 1 436 ? -11.5 -3.359 -5.168 1 93.75 436 ASN A N 1
ATOM 3353 C CA . ASN A 1 436 ? -11.719 -2.119 -4.43 1 93.75 436 ASN A CA 1
ATOM 3354 C C . ASN A 1 436 ? -12.031 -2.389 -2.961 1 93.75 436 ASN A C 1
ATOM 3356 O O . ASN A 1 436 ? -12.609 -3.426 -2.625 1 93.75 436 ASN A O 1
ATOM 3360 N N . LEU A 1 437 ? -11.586 -1.461 -2.195 1 93.56 437 LEU A N 1
ATOM 3361 C CA . LEU A 1 437 ? -11.891 -1.436 -0.77 1 93.56 437 LEU A CA 1
ATOM 3362 C C . LEU A 1 437 ? -12.625 -0.153 -0.393 1 93.56 437 LEU A C 1
ATOM 3364 O O . LEU A 1 437 ? -12.055 0.938 -0.464 1 93.56 437 LEU A O 1
ATOM 3368 N N . THR A 1 438 ? -13.867 -0.226 -0.002 1 92.69 438 THR A N 1
ATOM 3369 C CA . THR A 1 438 ? -14.672 0.955 0.305 1 92.69 438 THR A CA 1
ATOM 3370 C C . THR A 1 438 ? -15.141 0.928 1.757 1 92.69 438 THR A C 1
ATOM 3372 O O . THR A 1 438 ? -15.594 -0.107 2.248 1 92.69 438 THR A O 1
ATOM 3375 N N . GLN A 1 439 ? -15.016 2.02 2.383 1 90.56 439 GLN A N 1
ATOM 3376 C CA . GLN A 1 439 ? -15.5 2.141 3.754 1 90.56 439 GLN A CA 1
ATOM 3377 C C . GLN A 1 439 ? -17 2.43 3.781 1 90.56 439 GLN A C 1
ATOM 3379 O O . GLN A 1 439 ? -17.469 3.387 3.16 1 90.56 439 GLN A O 1
ATOM 3384 N N . THR A 1 440 ? -17.781 1.681 4.441 1 89.94 440 THR A N 1
ATOM 3385 C CA . THR A 1 440 ? -19.219 1.868 4.527 1 89.94 440 THR A CA 1
ATOM 3386 C C . THR A 1 440 ? -19.609 2.572 5.828 1 89.94 440 THR A C 1
ATOM 3388 O O . THR A 1 440 ? -20.5 3.416 5.844 1 89.94 440 THR A O 1
ATOM 3391 N N . ASN A 1 441 ? -19.047 2.148 6.949 1 86.19 441 ASN A N 1
ATOM 3392 C CA . ASN A 1 441 ? -19.203 2.779 8.25 1 86.19 441 ASN A CA 1
ATOM 3393 C C . ASN A 1 441 ? -17.859 2.973 8.953 1 86.19 441 ASN A C 1
ATOM 3395 O O . ASN A 1 441 ? -16.812 2.73 8.359 1 86.19 441 ASN A O 1
ATOM 3399 N N . SER A 1 442 ? -17.891 3.432 10.211 1 83.56 442 SER A N 1
ATOM 3400 C CA . SER A 1 442 ? -16.672 3.762 10.93 1 83.56 442 SER A CA 1
ATOM 3401 C C . SER A 1 442 ? -15.797 2.527 11.133 1 83.56 442 SER A C 1
ATOM 3403 O O . SER A 1 442 ? -14.57 2.629 11.188 1 83.56 442 SER A O 1
ATOM 3405 N N . SER A 1 443 ? -16.422 1.344 11.203 1 89.56 443 SER A N 1
ATOM 3406 C CA . SER A 1 443 ? -15.633 0.157 11.492 1 89.56 443 SER A CA 1
ATOM 3407 C C . SER A 1 443 ? -15.906 -0.955 10.484 1 89.56 443 SER A C 1
ATOM 3409 O O . SER A 1 443 ? -15.57 -2.117 10.727 1 89.56 443 SER A O 1
ATOM 3411 N N . THR A 1 444 ? -16.641 -0.603 9.422 1 93.5 444 THR A N 1
ATOM 3412 C CA . THR A 1 444 ? -17.016 -1.632 8.453 1 93.5 444 THR A CA 1
ATOM 3413 C C . THR A 1 444 ? -16.516 -1.265 7.059 1 93.5 444 THR A C 1
ATOM 3415 O O . THR A 1 444 ? -16.641 -0.114 6.633 1 93.5 444 THR A O 1
ATOM 3418 N N . TYR A 1 445 ? -15.914 -2.246 6.402 1 95 445 TYR A N 1
ATOM 3419 C CA . TYR A 1 445 ? -15.406 -2.062 5.047 1 95 445 TYR A CA 1
ATOM 3420 C C . TYR A 1 445 ? -15.953 -3.133 4.109 1 95 445 TYR A C 1
ATOM 3422 O O . TYR A 1 445 ? -16.062 -4.301 4.492 1 95 445 TYR A O 1
ATOM 3430 N N . ARG A 1 446 ? -16.391 -2.771 2.9 1 95.44 446 ARG A N 1
ATOM 3431 C CA . ARG A 1 446 ? -16.812 -3.695 1.858 1 95.44 446 ARG A CA 1
ATOM 3432 C C . ARG A 1 446 ? -15.695 -3.969 0.866 1 95.44 446 ARG A C 1
ATOM 3434 O O . ARG A 1 446 ? -15.109 -3.035 0.315 1 95.44 446 ARG A O 1
ATOM 3441 N N . VAL A 1 447 ? -15.32 -5.246 0.675 1 96.06 447 VAL A N 1
ATOM 3442 C CA . VAL A 1 447 ? -14.266 -5.676 -0.235 1 96.06 447 VAL A CA 1
ATOM 3443 C C . VAL A 1 447 ? -14.875 -6.195 -1.532 1 96.06 447 VAL A C 1
ATOM 3445 O O . VAL A 1 447 ? -15.672 -7.137 -1.516 1 96.06 447 VAL A O 1
ATOM 3448 N N . PHE A 1 448 ? -14.539 -5.547 -2.629 1 96.25 448 PHE A N 1
ATOM 3449 C CA . PHE A 1 448 ? -14.945 -6.016 -3.949 1 96.25 448 PHE A CA 1
ATOM 3450 C C . PHE A 1 448 ? -13.82 -6.793 -4.617 1 96.25 448 PHE A C 1
ATOM 3452 O O . PHE A 1 448 ? -12.672 -6.34 -4.641 1 96.25 448 PHE A O 1
ATOM 3459 N N . PHE A 1 449 ? -14.07 -7.93 -5.164 1 95.81 449 PHE A N 1
ATOM 3460 C CA . PHE A 1 449 ? -13.055 -8.75 -5.809 1 95.81 449 PHE A CA 1
ATOM 3461 C C . PHE A 1 449 ? -13.609 -9.422 -7.059 1 95.81 449 PHE A C 1
ATOM 3463 O O . PHE A 1 449 ? -14.828 -9.469 -7.254 1 95.81 449 PHE A O 1
ATOM 3470 N N . SER A 1 450 ? -12.742 -9.883 -7.891 1 94.5 450 SER A N 1
ATOM 3471 C CA . SER A 1 450 ? -13.125 -10.555 -9.125 1 94.5 450 SER A CA 1
ATOM 3472 C C . SER A 1 450 ? -13.602 -11.977 -8.852 1 94.5 450 SER A C 1
ATOM 3474 O O . SER A 1 450 ? -13.117 -12.633 -7.926 1 94.5 450 SER A O 1
ATOM 3476 N N . SER A 1 451 ? -14.562 -12.391 -9.633 1 92.25 451 SER A N 1
ATOM 3477 C CA . SER A 1 451 ? -15.078 -13.75 -9.523 1 92.25 451 SER A CA 1
ATOM 3478 C C . SER A 1 451 ? -14.898 -14.516 -10.828 1 92.25 451 SER A C 1
ATOM 3480 O O . SER A 1 451 ? -15.867 -14.797 -11.531 1 92.25 451 SER A O 1
ATOM 3482 N N . PRO A 1 452 ? -13.688 -14.977 -11.125 1 91.31 452 PRO A N 1
ATOM 3483 C CA . PRO A 1 452 ? -13.406 -15.656 -12.398 1 91.31 452 PRO A CA 1
ATOM 3484 C C . PRO A 1 452 ? -13.891 -17.094 -12.414 1 91.31 452 PRO A C 1
ATOM 3486 O O . PRO A 1 452 ? -13.836 -17.766 -13.453 1 91.31 452 PRO A O 1
ATOM 3489 N N . ASN A 1 453 ? -14.383 -17.609 -11.336 1 93.56 453 ASN A N 1
ATOM 3490 C CA . ASN A 1 453 ? -14.695 -19.031 -11.188 1 93.56 453 ASN A CA 1
ATOM 3491 C C . ASN A 1 453 ? -16.172 -19.297 -11.414 1 93.56 453 ASN A C 1
ATOM 3493 O O . ASN A 1 453 ? -16.969 -18.375 -11.609 1 93.56 453 ASN A O 1
ATOM 3497 N N . ALA A 1 454 ? -16.562 -20.562 -11.555 1 90.75 454 ALA A N 1
ATOM 3498 C CA . ALA A 1 454 ? -17.953 -21 -11.75 1 90.75 454 ALA A CA 1
ATOM 3499 C C . ALA A 1 454 ? -18.844 -20.469 -10.633 1 90.75 454 ALA A C 1
ATOM 3501 O O . ALA A 1 454 ? -18.375 -20.125 -9.555 1 90.75 454 ALA A O 1
ATOM 3502 N N . PRO A 1 455 ? -20.125 -20.484 -10.93 1 88.56 455 PRO A N 1
ATOM 3503 C CA . PRO A 1 455 ? -21.047 -20.016 -9.898 1 88.56 455 PRO A CA 1
ATOM 3504 C C . PRO A 1 455 ? -21.047 -20.891 -8.648 1 88.56 455 PRO A C 1
ATOM 3506 O O . PRO A 1 455 ? -20.75 -22.078 -8.734 1 88.56 455 PRO A O 1
ATOM 3509 N N . ASN A 1 456 ? -21.25 -20.531 -7.5 1 87.31 456 ASN A N 1
ATOM 3510 C CA . ASN A 1 456 ? -21.328 -21.203 -6.211 1 87.31 456 ASN A CA 1
ATOM 3511 C C . ASN A 1 456 ? -19.938 -21.438 -5.613 1 87.31 456 ASN A C 1
ATOM 3513 O O . ASN A 1 456 ? -19.781 -22.297 -4.734 1 87.31 456 ASN A O 1
ATOM 3517 N N . THR A 1 457 ? -18.953 -20.891 -6.262 1 93.62 457 THR A N 1
ATOM 3518 C CA . THR A 1 457 ? -17.625 -20.906 -5.652 1 93.62 457 THR A CA 1
ATOM 3519 C C . THR A 1 457 ? -17.609 -20.078 -4.371 1 93.62 457 THR A C 1
ATOM 3521 O O . THR A 1 457 ? -18.188 -19 -4.32 1 93.62 457 THR A O 1
ATOM 3524 N N . ASN A 1 458 ? -17.062 -20.688 -3.354 1 95.75 458 ASN A N 1
ATOM 3525 C CA . ASN A 1 458 ? -16.953 -19.984 -2.08 1 95.75 458 ASN A CA 1
ATOM 3526 C C . ASN A 1 458 ? -15.688 -19.125 -2.023 1 95.75 458 ASN A C 1
ATOM 3528 O O . ASN A 1 458 ? -14.594 -19.609 -2.311 1 95.75 458 ASN A O 1
ATOM 3532 N N . TYR A 1 459 ? -15.906 -17.875 -1.729 1 96.06 459 TYR A N 1
ATOM 3533 C CA . TYR A 1 459 ? -14.773 -16.969 -1.577 1 96.06 459 TYR A CA 1
ATOM 3534 C C . TYR A 1 459 ? -14.562 -16.594 -0.114 1 96.06 459 TYR A C 1
ATOM 3536 O O . TYR A 1 459 ? -15.516 -16.25 0.59 1 96.06 459 TYR A O 1
ATOM 3544 N N . THR A 1 460 ? -13.336 -16.75 0.342 1 96.75 460 THR A N 1
ATOM 3545 C CA . THR A 1 460 ? -12.969 -16.359 1.695 1 96.75 460 THR A CA 1
ATOM 3546 C C . THR A 1 460 ? -12.008 -15.172 1.667 1 96.75 460 THR A C 1
ATOM 3548 O O . THR A 1 460 ? -10.906 -15.266 1.119 1 96.75 460 THR A O 1
ATOM 3551 N N . VAL A 1 461 ? -12.438 -14.086 2.236 1 96.38 461 VAL A N 1
ATOM 3552 C CA . VAL A 1 461 ? -11.609 -12.898 2.334 1 96.38 461 VAL A CA 1
ATOM 3553 C C . VAL A 1 461 ? -11.039 -12.773 3.744 1 96.38 461 VAL A C 1
ATOM 3555 O O . VAL A 1 461 ? -11.773 -12.852 4.73 1 96.38 461 VAL A O 1
ATOM 3558 N N . THR A 1 462 ? -9.781 -12.672 3.812 1 96 462 THR A N 1
ATOM 3559 C CA . THR A 1 462 ? -9.117 -12.578 5.109 1 96 462 THR A CA 1
ATOM 3560 C C . THR A 1 462 ? -8.32 -11.281 5.219 1 96 462 THR A C 1
ATOM 3562 O O . THR A 1 462 ? -7.559 -10.938 4.316 1 96 462 THR A O 1
ATOM 3565 N N . ALA A 1 463 ? -8.539 -10.562 6.227 1 95.5 463 ALA A N 1
ATOM 3566 C CA . ALA A 1 463 ? -7.746 -9.391 6.586 1 95.5 463 ALA A CA 1
ATOM 3567 C C . ALA A 1 463 ? -6.82 -9.688 7.762 1 95.5 463 ALA A C 1
ATOM 3569 O O . ALA A 1 463 ? -7.277 -9.844 8.898 1 95.5 463 ALA A O 1
ATOM 3570 N N . THR A 1 464 ? -5.562 -9.688 7.473 1 94.5 464 THR A N 1
ATOM 3571 C CA . THR A 1 464 ? -4.582 -10.031 8.5 1 94.5 464 THR A CA 1
ATOM 3572 C C . THR A 1 464 ? -3.871 -8.773 9.008 1 94.5 464 THR A C 1
ATOM 3574 O O . THR A 1 464 ? -3.221 -8.07 8.234 1 94.5 464 THR A O 1
ATOM 3577 N N . GLY A 1 465 ? -3.984 -8.539 10.266 1 90.62 465 GLY A N 1
ATOM 3578 C CA . GLY A 1 465 ? -3.307 -7.426 10.914 1 90.62 465 GLY A CA 1
ATOM 3579 C C . GLY A 1 465 ? -2.131 -7.859 11.766 1 90.62 465 GLY A C 1
ATOM 3580 O O . GLY A 1 465 ? -1.701 -9.016 11.703 1 90.62 465 GLY A O 1
ATOM 3581 N N . HIS A 1 466 ? -1.548 -6.957 12.508 1 84.5 466 HIS A N 1
ATOM 3582 C CA . HIS A 1 466 ? -0.402 -7.25 13.359 1 84.5 466 HIS A CA 1
ATOM 3583 C C . HIS A 1 466 ? -0.8 -8.148 14.523 1 84.5 466 HIS A C 1
ATOM 3585 O O . HIS A 1 466 ? -0.046 -9.047 14.906 1 84.5 466 HIS A O 1
ATOM 3591 N N . TYR A 1 467 ? -2.051 -7.992 15.031 1 85.75 467 TYR A N 1
ATOM 3592 C CA . TYR A 1 467 ? -2.42 -8.719 16.25 1 85.75 467 TYR A CA 1
ATOM 3593 C C . TYR A 1 467 ? -3.721 -9.484 16.047 1 85.75 467 TYR A C 1
ATOM 3595 O O . TYR A 1 467 ? -4.125 -10.266 16.906 1 85.75 467 TYR A O 1
ATOM 3603 N N . ASP A 1 468 ? -4.418 -9.18 14.969 1 90.19 468 ASP A N 1
ATOM 3604 C CA . ASP A 1 468 ? -5.723 -9.812 14.797 1 90.19 468 ASP A CA 1
ATOM 3605 C C . ASP A 1 468 ? -5.961 -10.188 13.336 1 90.19 468 ASP A C 1
ATOM 3607 O O . ASP A 1 468 ? -5.215 -9.758 12.453 1 90.19 468 ASP A O 1
ATOM 3611 N N . LYS A 1 469 ? -6.969 -11.133 13.227 1 94 469 LYS A N 1
ATOM 3612 C CA . LYS A 1 469 ? -7.391 -11.602 11.914 1 94 469 LYS A CA 1
ATOM 3613 C C . LYS A 1 469 ? -8.914 -11.555 11.773 1 94 469 LYS A C 1
ATOM 3615 O O . LYS A 1 469 ? -9.633 -11.938 12.695 1 94 469 LYS A O 1
ATOM 3620 N N . HIS A 1 470 ? -9.375 -10.969 10.695 1 94.56 470 HIS A N 1
ATOM 3621 C CA . HIS A 1 470 ? -10.797 -10.906 10.375 1 94.56 470 HIS A CA 1
ATOM 3622 C C . HIS A 1 470 ? -11.102 -11.617 9.062 1 94.56 470 HIS A C 1
ATOM 3624 O O . HIS A 1 470 ? -10.344 -11.508 8.094 1 94.56 470 HIS A O 1
ATOM 3630 N N . THR A 1 471 ? -12.164 -12.422 9.078 1 95.44 471 THR A N 1
ATOM 3631 C CA . THR A 1 471 ? -12.492 -13.195 7.887 1 95.44 471 THR A CA 1
ATOM 3632 C C . THR A 1 471 ? -13.961 -13.008 7.508 1 95.44 471 THR A C 1
ATOM 3634 O O . THR A 1 471 ? -14.805 -12.766 8.375 1 95.44 471 THR A O 1
ATOM 3637 N N . CYS A 1 472 ? -14.289 -12.992 6.27 1 94.94 472 CYS A N 1
ATOM 3638 C CA . CYS A 1 472 ? -15.648 -13.016 5.73 1 94.94 472 CYS A CA 1
ATOM 3639 C C . CYS A 1 472 ? -15.75 -13.992 4.562 1 94.94 472 CYS A C 1
ATOM 3641 O O . CYS A 1 472 ? -14.797 -14.164 3.803 1 94.94 472 CYS A O 1
ATOM 3643 N N . GLN A 1 473 ? -16.812 -14.742 4.496 1 95.69 473 GLN A N 1
ATOM 3644 C CA . GLN A 1 473 ? -17.062 -15.727 3.443 1 95.69 473 GLN A CA 1
ATOM 3645 C C . GLN A 1 473 ? -18.312 -15.367 2.643 1 95.69 473 GLN A C 1
ATOM 3647 O O . GLN A 1 473 ? -19.297 -14.891 3.203 1 95.69 473 GLN A O 1
ATOM 3652 N N . THR A 1 474 ? -18.203 -15.547 1.321 1 94.62 474 THR A N 1
ATOM 3653 C CA . THR A 1 474 ? -19.328 -15.25 0.458 1 94.62 474 THR A CA 1
ATOM 3654 C C . THR A 1 474 ? -19.25 -16.047 -0.839 1 94.62 474 THR A C 1
ATOM 3656 O O . THR A 1 474 ? -18.219 -16.625 -1.148 1 94.62 474 THR A O 1
ATOM 3659 N N . THR A 1 475 ? -20.359 -16.172 -1.569 1 94.12 475 THR A N 1
ATOM 3660 C CA . THR A 1 475 ? -20.406 -16.75 -2.91 1 94.12 475 THR A CA 1
ATOM 3661 C C . THR A 1 475 ? -20.641 -15.656 -3.955 1 94.12 475 THR A C 1
ATOM 3663 O O . THR A 1 475 ? -20.734 -15.945 -5.148 1 94.12 475 THR A O 1
ATOM 3666 N N . ASN A 1 476 ? -20.672 -14.406 -3.414 1 92.56 476 ASN A N 1
ATOM 3667 C CA . ASN A 1 476 ? -20.875 -13.266 -4.297 1 92.56 476 ASN A CA 1
ATOM 3668 C C . ASN A 1 476 ? -19.562 -12.555 -4.602 1 92.56 476 ASN A C 1
ATOM 3670 O O . ASN A 1 476 ? -18.484 -13.109 -4.383 1 92.56 476 ASN A O 1
ATOM 3674 N N . SER A 1 477 ? -19.609 -11.352 -5.203 1 93.19 477 SER A N 1
ATOM 3675 C CA . SER A 1 477 ? -18.422 -10.633 -5.645 1 93.19 477 SER A CA 1
ATOM 3676 C C . SER A 1 477 ? -17.969 -9.609 -4.605 1 93.19 477 SER A C 1
ATOM 3678 O O . SER A 1 477 ? -17.094 -8.789 -4.875 1 93.19 477 SER A O 1
ATOM 3680 N N . SER A 1 478 ? -18.641 -9.602 -3.496 1 94.75 478 SER A N 1
ATOM 3681 C CA . SER A 1 478 ? -18.234 -8.664 -2.449 1 94.75 478 SER A CA 1
ATOM 3682 C C . SER A 1 478 ? -18.484 -9.258 -1.062 1 94.75 478 SER A C 1
ATOM 3684 O O . SER A 1 478 ? -19.297 -10.172 -0.902 1 94.75 478 SER A O 1
ATOM 3686 N N . CYS A 1 479 ? -17.734 -8.789 -0.144 1 94.31 479 CYS A N 1
ATOM 3687 C CA . CYS A 1 479 ? -17.828 -9.211 1.25 1 94.31 479 CYS A CA 1
ATOM 3688 C C . CYS A 1 479 ? -17.578 -8.031 2.189 1 94.31 479 CYS A C 1
ATOM 3690 O O . CYS A 1 479 ? -16.922 -7.062 1.82 1 94.31 479 CYS A O 1
ATOM 3692 N N . GLU A 1 480 ? -18.141 -8.086 3.436 1 94.81 480 GLU A N 1
ATOM 3693 C CA . GLU A 1 480 ? -18 -6.996 4.398 1 94.81 480 GLU A CA 1
ATOM 3694 C C . GLU A 1 480 ? -17.156 -7.434 5.602 1 94.81 480 GLU A C 1
ATOM 3696 O O . GLU A 1 480 ? -17.406 -8.5 6.176 1 94.81 480 GLU A O 1
ATOM 3701 N N . LEU A 1 481 ? -16.188 -6.699 5.828 1 94.75 481 LEU A N 1
ATOM 3702 C CA . LEU A 1 481 ? -15.398 -6.879 7.047 1 94.75 481 LEU A CA 1
ATOM 3703 C C . LEU A 1 481 ? -15.891 -5.949 8.148 1 94.75 481 LEU A C 1
ATOM 3705 O O . LEU A 1 481 ? -15.898 -4.727 7.98 1 94.75 481 LEU A O 1
ATOM 3709 N N . THR A 1 482 ? -16.297 -6.504 9.289 1 92.94 482 THR A N 1
ATOM 3710 C CA . THR A 1 482 ? -16.906 -5.707 10.344 1 92.94 482 THR A CA 1
ATOM 3711 C C . THR A 1 482 ? -15.992 -5.641 11.57 1 92.94 482 THR A C 1
ATOM 3713 O O . THR A 1 482 ? -15.078 -6.453 11.711 1 92.94 482 THR A O 1
ATOM 3716 N N . GLN A 1 483 ? -16.172 -4.602 12.375 1 91.75 483 GLN A N 1
ATOM 3717 C CA . GLN A 1 483 ? -15.555 -4.406 13.68 1 91.75 483 GLN A CA 1
ATOM 3718 C C . GLN A 1 483 ? -14.039 -4.262 13.555 1 91.75 483 GLN A C 1
ATOM 3720 O O . GLN A 1 483 ? -13.289 -4.867 14.328 1 91.75 483 GLN A O 1
ATOM 3725 N N . LEU A 1 484 ? -13.633 -3.549 12.508 1 92 484 LEU A N 1
ATOM 3726 C CA . LEU A 1 484 ? -12.203 -3.27 12.406 1 92 484 LEU A CA 1
ATOM 3727 C C . LEU A 1 484 ? -11.805 -2.111 13.312 1 92 484 LEU A C 1
ATOM 3729 O O . LEU A 1 484 ? -12.414 -1.039 13.258 1 92 484 LEU A O 1
ATOM 3733 N N . PRO A 1 485 ? -10.93 -2.369 14.188 1 92.25 485 PRO A N 1
ATOM 3734 C CA . PRO A 1 485 ? -10.5 -1.295 15.086 1 92.25 485 PRO A CA 1
ATOM 3735 C C . PRO A 1 485 ? -9.922 -0.096 14.336 1 92.25 485 PRO A C 1
ATOM 3737 O O . PRO A 1 485 ? -9.398 -0.247 13.227 1 92.25 485 PRO A O 1
ATOM 3740 N N . CYS A 1 486 ? -9.969 1.097 14.953 1 91.38 486 CYS A N 1
ATOM 3741 C CA . CYS A 1 486 ? -9.398 2.299 14.352 1 91.38 486 CYS A CA 1
ATOM 3742 C C . CYS A 1 486 ? -7.879 2.301 14.469 1 91.38 486 CYS A C 1
ATOM 3744 O O . CYS A 1 486 ? -7.32 1.654 15.359 1 91.38 486 CYS A O 1
ATOM 3746 N N . GLY A 1 487 ? -7.273 2.998 13.469 1 93 487 GLY A N 1
ATOM 3747 C CA . GLY A 1 487 ? -5.832 3.189 13.484 1 93 487 GLY A CA 1
ATOM 3748 C C . GLY A 1 487 ? -5.059 1.907 13.242 1 93 487 GLY A C 1
ATOM 3749 O O . GLY A 1 487 ? -3.992 1.698 13.828 1 93 487 GLY A O 1
ATOM 3750 N N . SER A 1 488 ? -5.578 1.023 12.539 1 91.88 488 SER A N 1
ATOM 3751 C CA . SER A 1 488 ? -4.926 -0.252 12.258 1 91.88 488 SER A CA 1
ATOM 3752 C C . SER A 1 488 ? -4.723 -0.452 10.758 1 91.88 488 SER A C 1
ATOM 3754 O O . SER A 1 488 ? -5.34 0.239 9.945 1 91.88 488 SER A O 1
ATOM 3756 N N . THR A 1 489 ? -3.693 -1.325 10.43 1 92.19 489 THR A N 1
ATOM 3757 C CA . THR A 1 489 ? -3.414 -1.692 9.047 1 92.19 489 THR A CA 1
ATOM 3758 C C . THR A 1 489 ? -3.588 -3.193 8.844 1 92.19 489 THR A C 1
ATOM 3760 O O . THR A 1 489 ? -3.162 -3.994 9.68 1 92.19 489 THR A O 1
ATOM 3763 N N . TYR A 1 490 ? -4.234 -3.562 7.711 1 93.69 490 TYR A N 1
ATOM 3764 C CA . TYR A 1 490 ? -4.5 -4.965 7.406 1 93.69 490 TYR A CA 1
ATOM 3765 C C . TYR A 1 490 ? -4.062 -5.309 5.984 1 93.69 490 TYR A C 1
ATOM 3767 O O . TYR A 1 490 ? -4.117 -4.461 5.09 1 93.69 490 TYR A O 1
ATOM 3775 N N . ASP A 1 491 ? -3.605 -6.531 5.867 1 94.81 491 ASP A N 1
ATOM 3776 C CA . ASP A 1 491 ? -3.422 -7.117 4.543 1 94.81 491 ASP A CA 1
ATOM 3777 C C . ASP A 1 491 ? -4.633 -7.953 4.141 1 94.81 491 ASP A C 1
ATOM 3779 O O . ASP A 1 491 ? -4.895 -9 4.734 1 94.81 491 ASP A O 1
ATOM 3783 N N . VAL A 1 492 ? -5.309 -7.516 3.055 1 95.88 492 VAL A N 1
ATOM 3784 C CA . VAL A 1 492 ? -6.543 -8.172 2.652 1 95.88 492 VAL A CA 1
ATOM 3785 C C . VAL A 1 492 ? -6.277 -9.078 1.448 1 95.88 492 VAL A C 1
ATOM 3787 O O . VAL A 1 492 ? -5.703 -8.641 0.45 1 95.88 492 VAL A O 1
ATOM 3790 N N . MET A 1 493 ? -6.645 -10.273 1.592 1 95.81 493 MET A N 1
ATOM 3791 C CA . MET A 1 493 ? -6.484 -11.25 0.518 1 95.81 493 MET A CA 1
ATOM 3792 C C . MET A 1 493 ? -7.727 -12.125 0.387 1 95.81 493 MET A C 1
ATOM 3794 O O . MET A 1 493 ? -8.461 -12.312 1.355 1 95.81 493 MET A O 1
ATOM 3798 N N . ALA A 1 494 ? -7.969 -12.625 -0.815 1 96.06 494 ALA A N 1
ATOM 3799 C CA . ALA A 1 494 ? -9.109 -13.5 -1.081 1 96.06 494 ALA A CA 1
ATOM 3800 C C . ALA A 1 494 ? -8.648 -14.844 -1.641 1 96.06 494 ALA A C 1
ATOM 3802 O O . ALA A 1 494 ? -7.656 -14.914 -2.363 1 96.06 494 ALA A O 1
ATOM 3803 N N . VAL A 1 495 ? -9.328 -15.859 -1.233 1 95.69 495 VAL A N 1
ATOM 3804 C CA . VAL A 1 495 ? -9.055 -17.219 -1.708 1 95.69 495 VAL A CA 1
ATOM 3805 C C . VAL A 1 495 ? -10.359 -17.875 -2.15 1 95.69 495 VAL A C 1
ATOM 3807 O O . VAL A 1 495 ? -11.398 -17.719 -1.505 1 95.69 495 VAL A O 1
ATOM 3810 N N . ALA A 1 496 ? -10.312 -18.5 -3.279 1 96.12 496 ALA A N 1
ATOM 3811 C CA . ALA A 1 496 ? -11.461 -19.234 -3.779 1 96.12 496 ALA A CA 1
ATOM 3812 C C . ALA A 1 496 ? -11.359 -20.719 -3.406 1 96.12 496 ALA A C 1
ATOM 3814 O O . ALA A 1 496 ? -10.281 -21.297 -3.461 1 96.12 496 ALA A O 1
ATOM 3815 N N . THR A 1 497 ? -12.445 -21.297 -2.984 1 94.69 497 THR A N 1
ATOM 3816 C CA . THR A 1 497 ? -12.5 -22.719 -2.629 1 94.69 497 THR A CA 1
ATOM 3817 C C . THR A 1 497 ? -13.688 -23.391 -3.307 1 94.69 497 THR A C 1
ATOM 3819 O O . THR A 1 497 ? -14.805 -22.859 -3.301 1 94.69 497 THR A O 1
ATOM 3822 N N . THR A 1 498 ? -13.484 -24.453 -3.967 1 91.81 498 THR A N 1
ATOM 3823 C CA . THR A 1 498 ? -14.523 -25.297 -4.551 1 91.81 498 THR A CA 1
ATOM 3824 C C . THR A 1 498 ? -14.5 -26.688 -3.928 1 91.81 498 THR A C 1
ATOM 3826 O O . THR A 1 498 ? -13.789 -26.922 -2.943 1 91.81 498 THR A O 1
ATOM 3829 N N . LYS A 1 499 ? -15.281 -27.688 -4.484 1 88.44 499 LYS A N 1
ATOM 3830 C CA . LYS A 1 499 ? -15.32 -29.062 -3.975 1 88.44 499 LYS A CA 1
ATOM 3831 C C . LYS A 1 499 ? -14 -29.781 -4.227 1 88.44 499 LYS A C 1
ATOM 3833 O O . LYS A 1 499 ? -13.633 -30.688 -3.479 1 88.44 499 LYS A O 1
ATOM 3838 N N . VAL A 1 500 ? -13.305 -29.344 -5.242 1 87.31 500 VAL A N 1
ATOM 3839 C CA . VAL A 1 500 ? -12.062 -30 -5.629 1 87.31 500 VAL A CA 1
ATOM 3840 C C . VAL A 1 500 ? -10.938 -29.578 -4.676 1 87.31 500 VAL A C 1
ATOM 3842 O O . VAL A 1 500 ? -10.055 -30.391 -4.359 1 87.31 500 VAL A O 1
ATOM 3845 N N . GLY A 1 501 ? -11.023 -28.281 -4.277 1 88.38 501 GLY A N 1
ATOM 3846 C CA . GLY A 1 501 ? -9.992 -27.797 -3.379 1 88.38 501 GLY A CA 1
ATOM 3847 C C . GLY A 1 501 ? -9.875 -26.281 -3.35 1 88.38 501 GLY A C 1
ATOM 3848 O O . GLY A 1 501 ? -10.781 -25.578 -3.795 1 88.38 501 GLY A O 1
ATOM 3849 N N . ARG A 1 502 ? -8.703 -25.891 -2.719 1 91.5 502 ARG A N 1
ATOM 3850 C CA . ARG A 1 502 ? -8.422 -24.469 -2.566 1 91.5 502 ARG A CA 1
ATOM 3851 C C . ARG A 1 502 ? -7.516 -23.969 -3.684 1 91.5 502 ARG A C 1
ATOM 3853 O O . ARG A 1 502 ? -6.574 -24.656 -4.086 1 91.5 502 ARG A O 1
ATOM 3860 N N . GLY A 1 503 ? -7.891 -22.812 -4.207 1 92.88 503 GLY A N 1
ATOM 3861 C CA . GLY A 1 503 ? -7.035 -22.203 -5.219 1 92.88 503 GLY A CA 1
ATOM 3862 C C . GLY A 1 503 ? -5.891 -21.406 -4.629 1 92.88 503 GLY A C 1
ATOM 3863 O O . GLY A 1 503 ? -5.699 -21.391 -3.41 1 92.88 503 GLY A O 1
ATOM 3864 N N . LEU A 1 504 ? -5.094 -20.812 -5.527 1 93.31 504 LEU A N 1
ATOM 3865 C CA . LEU A 1 504 ? -4.035 -19.906 -5.098 1 93.31 504 LEU A CA 1
ATOM 3866 C C . LEU A 1 504 ? -4.617 -18.641 -4.473 1 93.31 504 LEU A C 1
ATOM 3868 O O . LEU A 1 504 ? -5.66 -18.156 -4.91 1 93.31 504 LEU A O 1
ATOM 3872 N N . PRO A 1 505 ? -4.012 -18.219 -3.445 1 94.19 505 PRO A N 1
ATOM 3873 C CA . PRO A 1 505 ? -4.484 -16.953 -2.881 1 94.19 505 PRO A CA 1
ATOM 3874 C C . PRO A 1 505 ? -4.266 -15.773 -3.822 1 94.19 505 PRO A C 1
ATOM 3876 O O . PRO A 1 505 ? -3.254 -15.719 -4.527 1 94.19 505 PRO A O 1
ATOM 3879 N N . GLY A 1 506 ? -5.25 -14.883 -3.859 1 94.12 506 GLY A N 1
ATOM 3880 C CA . GLY A 1 506 ? -5.055 -13.656 -4.613 1 94.12 506 GLY A CA 1
ATOM 3881 C C . GLY A 1 506 ? -4.016 -12.734 -4.004 1 94.12 506 GLY A C 1
ATOM 3882 O O . GLY A 1 506 ? -3.547 -12.977 -2.889 1 94.12 506 GLY A O 1
ATOM 3883 N N . PHE A 1 507 ? -3.635 -11.711 -4.777 1 94.88 507 PHE A N 1
ATOM 3884 C CA . PHE A 1 507 ? -2.68 -10.734 -4.266 1 94.88 507 PHE A CA 1
ATOM 3885 C C . PHE A 1 507 ? -3.309 -9.883 -3.168 1 94.88 507 PHE A C 1
ATOM 3887 O O . PHE A 1 507 ? -4.484 -9.531 -3.252 1 94.88 507 PHE A O 1
ATOM 3894 N N . SER A 1 508 ? -2.508 -9.602 -2.266 1 95.31 508 SER A N 1
ATOM 3895 C CA . SER A 1 508 ? -3.01 -8.859 -1.117 1 95.31 508 SER A CA 1
ATOM 3896 C C . SER A 1 508 ? -2.994 -7.355 -1.383 1 95.31 508 SER A C 1
ATOM 3898 O O . SER A 1 508 ? -2.188 -6.867 -2.178 1 95.31 508 SER A O 1
ATOM 3900 N N . LYS A 1 509 ? -3.936 -6.676 -0.769 1 93.94 509 LYS A N 1
ATOM 3901 C CA . LYS A 1 509 ? -4.016 -5.219 -0.774 1 93.94 509 LYS A CA 1
ATOM 3902 C C . LYS A 1 509 ? -4.055 -4.664 0.648 1 93.94 509 LYS A C 1
ATOM 3904 O O . LYS A 1 509 ? -4.699 -5.242 1.526 1 93.94 509 LYS A O 1
ATOM 3909 N N . THR A 1 510 ? -3.363 -3.635 0.839 1 92.56 510 THR A N 1
ATOM 3910 C CA . THR A 1 510 ? -3.287 -3.055 2.176 1 92.56 510 THR A CA 1
ATOM 3911 C C . THR A 1 510 ? -4.527 -2.215 2.473 1 92.56 510 THR A C 1
ATOM 3913 O O . THR A 1 510 ? -4.938 -1.394 1.65 1 92.56 510 THR A O 1
ATOM 3916 N N . LEU A 1 511 ? -5.133 -2.463 3.627 1 93.06 511 LEU A N 1
ATOM 3917 C CA . LEU A 1 511 ? -6.266 -1.698 4.141 1 93.06 511 LEU A CA 1
ATOM 3918 C C . LEU A 1 511 ? -5.895 -0.977 5.434 1 93.06 511 LEU A C 1
ATOM 3920 O O . LEU A 1 511 ? -5.488 -1.612 6.41 1 93.06 511 LEU A O 1
ATOM 3924 N N . GLU A 1 512 ? -5.961 0.3 5.41 1 92.62 512 GLU A N 1
ATOM 3925 C CA . GLU A 1 512 ? -5.699 1.105 6.598 1 92.62 512 GLU A CA 1
ATOM 3926 C C . GLU A 1 512 ? -6.98 1.753 7.121 1 92.62 512 GLU A C 1
ATOM 3928 O O . GLU A 1 512 ? -7.719 2.381 6.359 1 92.62 512 GLU A O 1
ATOM 3933 N N . THR A 1 513 ? -7.25 1.542 8.391 1 92.5 513 THR A N 1
ATOM 3934 C CA . THR A 1 513 ? -8.383 2.211 9.016 1 92.5 513 THR A CA 1
ATOM 3935 C C . THR A 1 513 ? -7.988 3.596 9.523 1 92.5 513 THR A C 1
ATOM 3937 O O . THR A 1 513 ? -6.824 3.826 9.859 1 92.5 513 THR A O 1
ATOM 3940 N N . GLY A 1 514 ? -8.875 4.504 9.523 1 91.81 514 GLY A N 1
ATOM 3941 C CA . GLY A 1 514 ? -8.594 5.84 10.016 1 91.81 514 GLY A CA 1
ATOM 3942 C C . GLY A 1 514 ? -8.086 5.852 11.445 1 91.81 514 GLY A C 1
ATOM 3943 O O . GLY A 1 514 ? -8.438 4.984 12.242 1 91.81 514 GLY A O 1
ATOM 3944 N N . PRO A 1 515 ? -7.227 6.855 11.711 1 94.5 515 PRO A N 1
ATOM 3945 C CA . PRO A 1 515 ? -6.742 6.957 13.086 1 94.5 515 PRO A CA 1
ATOM 3946 C C . PRO A 1 515 ? -7.871 7.133 14.102 1 94.5 515 PRO A C 1
ATOM 3948 O O . PRO A 1 515 ? -8.945 7.637 13.75 1 94.5 515 PRO A O 1
ATOM 3951 N N . CYS A 1 516 ? -7.617 6.691 15.352 1 94.88 516 CYS A N 1
ATOM 3952 C CA . CYS A 1 516 ? -8.602 6.863 16.406 1 94.88 516 CYS A CA 1
ATOM 3953 C C . CYS A 1 516 ? -8.672 8.32 16.859 1 94.88 516 CYS A C 1
ATOM 3955 O O . CYS A 1 516 ? -7.648 9 16.922 1 94.88 516 CYS A O 1
ATOM 3957 N N . CYS A 1 517 ? -9.875 8.75 17.172 1 94.56 517 CYS A N 1
ATOM 3958 C CA . CYS A 1 517 ? -10.039 10.078 17.75 1 94.56 517 CYS A CA 1
ATOM 3959 C C . CYS A 1 517 ? -9.508 10.117 19.172 1 94.56 517 CYS A C 1
ATOM 3961 O O . CYS A 1 517 ? -9.688 9.164 19.938 1 94.56 517 CYS A O 1
ATOM 3963 N N . PRO A 1 518 ? -8.797 11.227 19.484 1 95.06 518 PRO A N 1
ATOM 3964 C CA . PRO A 1 518 ? -8.391 11.359 20.891 1 95.06 518 PRO A CA 1
ATOM 3965 C C . PRO A 1 518 ? -9.562 11.281 21.859 1 95.06 518 PRO A C 1
ATOM 3967 O O . PRO A 1 518 ? -10.656 11.781 21.562 1 95.06 518 PRO A O 1
ATOM 3970 N N . SER A 1 519 ? -9.352 10.625 23.016 1 93.19 519 SER A N 1
ATOM 3971 C CA . SER A 1 519 ? -10.422 10.383 23.984 1 93.19 519 SER A CA 1
ATOM 3972 C C . SER A 1 519 ? -10.867 11.68 24.656 1 93.19 519 SER A C 1
ATOM 3974 O O . SER A 1 519 ? -12.008 11.789 25.094 1 93.19 519 SER A O 1
ATOM 3976 N N . SER A 1 520 ? -9.891 12.609 24.75 1 92.44 520 SER A N 1
ATOM 3977 C CA . SER A 1 520 ? -10.242 13.859 25.406 1 92.44 520 SER A CA 1
ATOM 3978 C C . SER A 1 520 ? -9.516 15.047 24.781 1 92.44 520 SER A C 1
ATOM 3980 O O . SER A 1 520 ? -8.391 14.906 24.297 1 92.44 520 SER A O 1
ATOM 3982 N N . VAL A 1 521 ? -10.219 16.172 24.734 1 94.62 521 VAL A N 1
ATOM 3983 C CA . VAL A 1 521 ? -9.664 17.453 24.281 1 94.62 521 VAL A CA 1
ATOM 3984 C C . VAL A 1 521 ? -9.969 18.531 25.328 1 94.62 521 VAL A C 1
ATOM 3986 O O . VAL A 1 521 ? -11.078 18.594 25.859 1 94.62 521 VAL A O 1
ATOM 3989 N N . ASN A 1 522 ? -8.914 19.219 25.703 1 95.25 522 ASN A N 1
ATOM 3990 C CA . ASN A 1 522 ? -9.062 20.312 26.656 1 95.25 522 ASN A CA 1
ATOM 3991 C C . ASN A 1 522 ? -8.602 21.641 26.062 1 95.25 522 ASN A C 1
ATOM 3993 O O . ASN A 1 522 ? -7.488 21.75 25.531 1 95.25 522 ASN A O 1
ATOM 3997 N N . VAL A 1 523 ? -9.531 22.609 26.141 1 94.38 523 VAL A N 1
ATOM 3998 C CA . VAL A 1 523 ? -9.195 23.953 25.703 1 94.38 523 VAL A CA 1
ATOM 3999 C C . VAL A 1 523 ? -9.047 24.875 26.906 1 94.38 523 VAL A C 1
ATOM 4001 O O . VAL A 1 523 ? -10 25.062 27.672 1 94.38 523 VAL A O 1
ATOM 4004 N N . SER A 1 524 ? -7.844 25.422 27.062 1 92.75 524 SER A N 1
ATOM 4005 C CA . SER A 1 524 ? -7.574 26.344 28.172 1 92.75 524 SER A CA 1
ATOM 4006 C C . SER A 1 524 ? -7.156 27.719 27.641 1 92.75 524 SER A C 1
ATOM 4008 O O . SER A 1 524 ? -6.262 27.828 26.797 1 92.75 524 SER A O 1
ATOM 4010 N N . GLN A 1 525 ? -7.84 28.703 28.125 1 91.19 525 GLN A N 1
ATOM 4011 C CA . GLN A 1 525 ? -7.488 30.062 27.734 1 91.19 525 GLN A CA 1
ATOM 4012 C C . GLN A 1 525 ? -6.258 30.547 28.5 1 91.19 525 GLN A C 1
ATOM 4014 O O . GLN A 1 525 ? -6.203 30.453 29.734 1 91.19 525 GLN A O 1
ATOM 4019 N N . VAL A 1 526 ? -5.238 31.031 27.812 1 90.44 526 VAL A N 1
ATOM 4020 C CA . VAL A 1 526 ? -3.984 31.5 28.406 1 90.44 526 VAL A CA 1
ATOM 4021 C C . VAL A 1 526 ? -4.027 33 28.578 1 90.44 526 VAL A C 1
ATOM 4023 O O . VAL A 1 526 ? -3.564 33.531 29.594 1 90.44 526 VAL A O 1
ATOM 4026 N N . THR A 1 527 ? -4.414 33.75 27.578 1 91.62 527 THR A N 1
ATOM 4027 C CA . THR A 1 527 ? -4.688 35.188 27.609 1 91.62 527 THR A CA 1
ATOM 4028 C C . THR A 1 527 ? -6.055 35.469 27 1 91.62 527 THR A C 1
ATOM 4030 O O . THR A 1 527 ? -6.812 34.562 26.688 1 91.62 527 THR A O 1
ATOM 4033 N N . GLN A 1 528 ? -6.352 36.719 26.938 1 88.31 528 GLN A N 1
ATOM 4034 C CA . GLN A 1 528 ? -7.652 37.062 26.375 1 88.31 528 GLN A CA 1
ATOM 4035 C C . GLN A 1 528 ? -7.785 36.594 24.938 1 88.31 528 GLN A C 1
ATOM 4037 O O . GLN A 1 528 ? -8.891 36.281 24.484 1 88.31 528 GLN A O 1
ATOM 4042 N N . ALA A 1 529 ? -6.648 36.5 24.203 1 90.69 529 ALA A N 1
ATOM 4043 C CA . ALA A 1 529 ? -6.742 36.188 22.781 1 90.69 529 ALA A CA 1
ATOM 4044 C C . ALA A 1 529 ? -5.98 34.906 22.453 1 90.69 529 ALA A C 1
ATOM 4046 O O . ALA A 1 529 ? -5.82 34.562 21.297 1 90.69 529 ALA A O 1
ATOM 4047 N N . MET A 1 530 ? -5.508 34.188 23.484 1 92.62 530 MET A N 1
ATOM 4048 C CA . MET A 1 530 ? -4.723 32.969 23.25 1 92.62 530 MET A CA 1
ATOM 4049 C C . MET A 1 530 ? -5.297 31.797 24.016 1 92.62 530 MET A C 1
ATOM 4051 O O . MET A 1 530 ? -5.707 31.938 25.172 1 92.62 530 MET A O 1
ATOM 4055 N N . THR A 1 531 ? -5.285 30.688 23.359 1 93 531 THR A N 1
ATOM 4056 C CA . THR A 1 531 ? -5.734 29.453 23.969 1 93 531 THR A CA 1
ATOM 4057 C C . THR A 1 531 ? -4.73 28.328 23.734 1 93 531 THR A C 1
ATOM 4059 O O . THR A 1 531 ? -3.98 28.359 22.75 1 93 531 THR A O 1
ATOM 4062 N N . ASN A 1 532 ? -4.688 27.469 24.688 1 94.5 532 ASN A N 1
ATOM 4063 C CA . ASN A 1 532 ? -3.928 26.234 24.547 1 94.5 532 ASN A CA 1
ATOM 4064 C C . ASN A 1 532 ? -4.848 25.016 24.484 1 94.5 532 ASN A C 1
ATOM 4066 O O . ASN A 1 532 ? -5.613 24.766 25.406 1 94.5 532 ASN A O 1
ATOM 4070 N N . VAL A 1 533 ? -4.785 24.391 23.375 1 95.31 533 VAL A N 1
ATOM 4071 C CA . VAL A 1 533 ? -5.586 23.188 23.203 1 95.31 533 VAL A CA 1
ATOM 4072 C C . VAL A 1 533 ? -4.711 21.953 23.406 1 95.31 533 VAL A C 1
ATOM 4074 O O . VAL A 1 533 ? -3.658 21.812 22.781 1 95.31 533 VAL A O 1
ATOM 4077 N N . THR A 1 534 ? -5.133 21.078 24.297 1 96.25 534 THR A N 1
ATOM 4078 C CA . THR A 1 534 ? -4.422 19.828 24.578 1 96.25 534 THR A CA 1
ATOM 4079 C C . THR A 1 534 ? -5.332 18.625 24.359 1 96.25 534 THR A C 1
ATOM 4081 O O . THR A 1 534 ? -6.539 18.703 24.594 1 96.25 534 THR A O 1
ATOM 4084 N N . TRP A 1 535 ? -4.789 17.5 23.891 1 96.25 535 TRP A N 1
ATOM 4085 C CA . TRP A 1 535 ? -5.574 16.281 23.656 1 96.25 535 TRP A CA 1
ATOM 4086 C C . TRP A 1 535 ? -4.734 15.039 23.891 1 96.25 535 TRP A C 1
ATOM 4088 O O . TRP A 1 535 ? -3.516 15.125 24.062 1 96.25 535 TRP A O 1
ATOM 4098 N N . SER A 1 536 ? -5.387 13.914 24.062 1 95.69 536 SER A N 1
ATOM 4099 C CA . SER A 1 536 ? -4.703 12.633 24.188 1 95.69 536 SER A CA 1
ATOM 4100 C C . SER A 1 536 ? -4.262 12.102 22.828 1 95.69 536 SER A C 1
ATOM 4102 O O . SER A 1 536 ? -4.766 12.531 21.797 1 95.69 536 SER A O 1
ATOM 4104 N N . SER A 1 537 ? -3.293 11.211 22.875 1 94.75 537 SER A N 1
ATOM 4105 C CA . SER A 1 537 ? -2.818 10.633 21.625 1 94.75 537 SER A CA 1
ATOM 4106 C C . SER A 1 537 ? -3.844 9.664 21.031 1 94.75 537 SER A C 1
ATOM 4108 O O . SER A 1 537 ? -4.504 8.93 21.766 1 94.75 537 SER A O 1
ATOM 4110 N N . GLY A 1 538 ? -4.059 9.781 19.766 1 93 538 GLY A N 1
ATOM 4111 C CA . GLY A 1 538 ? -4.895 8.828 19.047 1 93 538 GLY A CA 1
ATOM 4112 C C . GLY A 1 538 ? -4.102 7.707 18.406 1 93 538 GLY A C 1
ATOM 4113 O O . GLY A 1 538 ? -3.111 7.957 17.719 1 93 538 GLY A O 1
ATOM 4114 N N . THR A 1 539 ? -4.551 6.504 18.641 1 93.12 539 THR A N 1
ATOM 4115 C CA . THR A 1 539 ? -3.861 5.371 18.031 1 93.12 539 THR A CA 1
ATOM 4116 C C . THR A 1 539 ? -3.857 5.488 16.516 1 93.12 539 THR A C 1
ATOM 4118 O O . THR A 1 539 ? -4.902 5.719 15.898 1 93.12 539 THR A O 1
ATOM 4121 N N . GLY A 1 540 ? -2.668 5.379 15.891 1 93.06 540 GLY A N 1
ATOM 4122 C CA . GLY A 1 540 ? -2.539 5.422 14.438 1 93.06 540 GLY A CA 1
ATOM 4123 C C . GLY A 1 540 ? -2.328 6.824 13.898 1 93.06 540 GLY A C 1
ATOM 4124 O O . GLY A 1 540 ? -2.092 7.008 12.703 1 93.06 540 GLY A O 1
ATOM 4125 N N . ALA A 1 541 ? -2.498 7.805 14.742 1 95.12 541 ALA A N 1
ATOM 4126 C CA . ALA A 1 541 ? -2.342 9.188 14.297 1 95.12 541 ALA A CA 1
ATOM 4127 C C . ALA A 1 541 ? -0.892 9.648 14.43 1 95.12 541 ALA A C 1
ATOM 4129 O O . ALA A 1 541 ? -0.232 9.352 15.43 1 95.12 541 ALA A O 1
ATOM 4130 N N . ARG A 1 542 ? -0.379 10.328 13.461 1 93.94 542 ARG A N 1
ATOM 4131 C CA . ARG A 1 542 ? 0.96 10.906 13.5 1 93.94 542 ARG A CA 1
ATOM 4132 C C . ARG A 1 542 ? 0.9 12.414 13.75 1 93.94 542 ARG A C 1
ATOM 4134 O O . ARG A 1 542 ? 1.749 12.969 14.445 1 93.94 542 ARG A O 1
ATOM 4141 N N . SER A 1 543 ? -0.057 13.016 13.117 1 94.44 543 SER A N 1
ATOM 4142 C CA . SER A 1 543 ? -0.217 14.461 13.266 1 94.44 543 SER A CA 1
ATOM 4143 C C . SER A 1 543 ? -1.678 14.836 13.484 1 94.44 543 SER A C 1
ATOM 4145 O O . SER A 1 543 ? -2.57 14 13.32 1 94.44 543 SER A O 1
ATOM 4147 N N . TYR A 1 544 ? -1.89 16.078 13.938 1 95.44 544 TYR A N 1
ATOM 4148 C CA . TYR A 1 544 ? -3.23 16.547 14.273 1 95.44 544 TYR A CA 1
ATOM 4149 C C . TYR A 1 544 ? -3.475 17.938 13.727 1 95.44 544 TYR A C 1
ATOM 4151 O O . TYR A 1 544 ? -2.564 18.781 13.703 1 95.44 544 TYR A O 1
ATOM 4159 N N . ILE A 1 545 ? -4.68 18.172 13.273 1 95.38 545 ILE A N 1
ATOM 4160 C CA . ILE A 1 545 ? -5.164 19.5 12.953 1 95.38 545 ILE A CA 1
ATOM 4161 C C . ILE A 1 545 ? -6.328 19.875 13.867 1 95.38 545 ILE A C 1
ATOM 4163 O O . ILE A 1 545 ? -7.367 19.203 13.859 1 95.38 545 ILE A O 1
ATOM 4167 N N . THR A 1 546 ? -6.109 20.828 14.633 1 94.62 546 THR A N 1
ATOM 4168 C CA . THR A 1 546 ? -7.168 21.312 15.508 1 94.62 546 THR A CA 1
ATOM 4169 C C . THR A 1 546 ? -7.707 22.656 15.016 1 94.62 546 THR A C 1
ATOM 4171 O O . THR A 1 546 ? -6.941 23.5 14.547 1 94.62 546 THR A O 1
ATOM 4174 N N . THR A 1 547 ? -9 22.781 15.055 1 94.62 547 THR A N 1
ATOM 4175 C CA . THR A 1 547 ? -9.656 23.984 14.562 1 94.62 547 THR A CA 1
ATOM 4176 C C . THR A 1 547 ? -10.695 24.484 15.562 1 94.62 547 THR A C 1
ATOM 4178 O O . THR A 1 547 ? -11.492 23.703 16.078 1 94.62 547 THR A O 1
ATOM 4181 N N . LEU A 1 548 ? -10.594 25.75 15.859 1 94.06 548 LEU A N 1
ATOM 4182 C CA . LEU A 1 548 ? -11.633 26.469 16.594 1 94.06 548 LEU A CA 1
ATOM 4183 C C . LEU A 1 548 ? -12.422 27.391 15.656 1 94.06 548 LEU A C 1
ATOM 4185 O O . LEU A 1 548 ? -11.859 28.312 15.078 1 94.06 548 LEU A O 1
ATOM 4189 N N . THR A 1 549 ? -13.656 27.094 15.539 1 93.19 549 THR A N 1
ATOM 4190 C CA . THR A 1 549 ? -14.453 27.844 14.578 1 93.19 549 THR A CA 1
ATOM 4191 C C . THR A 1 549 ? -15.625 28.547 15.273 1 93.19 549 THR A C 1
ATOM 4193 O O . THR A 1 549 ? -16.266 27.953 16.156 1 93.19 549 THR A O 1
ATOM 4196 N N . SER A 1 550 ? -15.75 29.781 15 1 91.94 550 SER A N 1
ATOM 4197 C CA . SER A 1 550 ? -16.891 30.594 15.406 1 91.94 550 SER A CA 1
ATOM 4198 C C . SER A 1 550 ? -17.25 31.625 14.344 1 91.94 550 SER A C 1
ATOM 4200 O O . SER A 1 550 ? -16.5 31.797 13.375 1 91.94 550 SER A O 1
ATOM 4202 N N . SER A 1 551 ? -18.406 32.281 14.328 1 87.56 551 SER A N 1
ATOM 4203 C CA . SER A 1 551 ? -18.797 33.312 13.391 1 87.56 551 SER A CA 1
ATOM 4204 C C . SER A 1 551 ? -17.906 34.562 13.531 1 87.56 551 SER A C 1
ATOM 4206 O O . SER A 1 551 ? -17.75 35.312 12.578 1 87.56 551 SER A O 1
ATOM 4208 N N . ARG A 1 552 ? -17.219 34.688 14.633 1 87.12 552 ARG A N 1
ATOM 4209 C CA . ARG A 1 552 ? -16.438 35.875 14.898 1 87.12 552 ARG A CA 1
ATOM 4210 C C . ARG A 1 552 ? -14.945 35.562 14.914 1 87.12 552 ARG A C 1
ATOM 4212 O O . ARG A 1 552 ? -14.117 36.438 15.219 1 87.12 552 ARG A O 1
ATOM 4219 N N . GLY A 1 553 ? -14.656 34.281 14.68 1 84.31 553 GLY A N 1
ATOM 4220 C CA . GLY A 1 553 ? -13.242 33.938 14.727 1 84.31 553 GLY A CA 1
ATOM 4221 C C . GLY A 1 553 ? -12.93 32.562 14.219 1 84.31 553 GLY A C 1
ATOM 4222 O O . GLY A 1 553 ? -13.789 31.672 14.242 1 84.31 553 GLY A O 1
ATOM 4223 N N . HIS A 1 554 ? -11.703 32.375 13.742 1 89.56 554 HIS A N 1
ATOM 4224 C CA . HIS A 1 554 ? -11.219 31.109 13.227 1 89.56 554 HIS A CA 1
ATOM 4225 C C . HIS A 1 554 ? -9.742 30.891 13.555 1 89.56 554 HIS A C 1
ATOM 4227 O O . HIS A 1 554 ? -8.93 31.797 13.359 1 89.56 554 HIS A O 1
ATOM 4233 N N . ALA A 1 555 ? -9.5 29.797 14.234 1 90.38 555 ALA A N 1
ATOM 4234 C CA . ALA A 1 555 ? -8.109 29.438 14.523 1 90.38 555 ALA A CA 1
ATOM 4235 C C . ALA A 1 555 ? -7.836 27.984 14.156 1 90.38 555 ALA A C 1
ATOM 4237 O O . ALA A 1 555 ? -8.672 27.109 14.383 1 90.38 555 ALA A O 1
ATOM 4238 N N . LYS A 1 556 ? -6.703 27.734 13.539 1 92.38 556 LYS A N 1
ATOM 4239 C CA . LYS A 1 556 ? -6.309 26.406 13.094 1 92.38 556 LYS A CA 1
ATOM 4240 C C . LYS A 1 556 ? -4.836 26.141 13.398 1 92.38 556 LYS A C 1
ATOM 4242 O O . LYS A 1 556 ? -4.008 27.047 13.344 1 92.38 556 LYS A O 1
ATOM 4247 N N . CYS A 1 557 ? -4.531 24.953 13.773 1 93 557 CYS A N 1
ATOM 4248 C CA . CYS A 1 557 ? -3.166 24.562 14.117 1 93 557 CYS A CA 1
ATOM 4249 C C . CYS A 1 557 ? -2.877 23.141 13.664 1 93 557 CYS A C 1
ATOM 4251 O O . CYS A 1 557 ? -3.66 22.219 13.93 1 93 557 CYS A O 1
ATOM 4253 N N . HIS A 1 558 ? -1.819 22.922 12.891 1 92.62 558 HIS A N 1
ATOM 4254 C CA . HIS A 1 558 ? -1.342 21.625 12.453 1 92.62 558 HIS A CA 1
ATOM 4255 C C . HIS A 1 558 ? -0.033 21.25 13.141 1 92.62 558 HIS A C 1
ATOM 4257 O O . HIS A 1 558 ? 0.974 21.953 12.984 1 92.62 558 HIS A O 1
ATOM 4263 N N . THR A 1 559 ? -0.023 20.156 13.883 1 92.56 559 THR A N 1
ATOM 4264 C CA . THR A 1 559 ? 1.152 19.828 14.688 1 92.56 559 THR A CA 1
ATOM 4265 C C . THR A 1 559 ? 1.336 18.312 14.773 1 92.56 559 THR A C 1
ATOM 4267 O O . THR A 1 559 ? 0.424 17.547 14.445 1 92.56 559 THR A O 1
ATOM 4270 N N . LEU A 1 560 ? 2.568 17.906 15.156 1 93.31 560 LEU A N 1
ATOM 4271 C CA . LEU A 1 560 ? 2.889 16.516 15.461 1 93.31 560 LEU A CA 1
ATOM 4272 C C . LEU A 1 560 ? 2.684 16.219 16.953 1 93.31 560 LEU A C 1
ATOM 4274 O O . LEU A 1 560 ? 2.65 15.055 17.359 1 93.31 560 LEU A O 1
ATOM 4278 N N . ASP A 1 561 ? 2.479 17.312 17.688 1 93.19 561 ASP A N 1
ATOM 4279 C CA . ASP A 1 561 ? 2.354 17.188 19.125 1 93.19 561 ASP A CA 1
ATOM 4280 C C . ASP A 1 561 ? 0.895 17 19.547 1 93.19 561 ASP A C 1
ATOM 4282 O O . ASP A 1 561 ? 0.01 16.922 18.688 1 93.19 561 ASP A O 1
ATOM 4286 N N . THR A 1 562 ? 0.707 16.812 20.875 1 95.44 562 THR A N 1
ATOM 4287 C CA . THR A 1 562 ? -0.642 16.641 21.406 1 95.44 562 THR A CA 1
ATOM 4288 C C . THR A 1 562 ? -1.159 17.922 22.016 1 95.44 562 THR A C 1
ATOM 4290 O O . THR A 1 562 ? -1.978 17.891 22.938 1 95.44 562 THR A O 1
ATOM 4293 N N . HIS A 1 563 ? -0.584 19 21.625 1 94.81 563 HIS A N 1
ATOM 4294 C CA . HIS A 1 563 ? -1.024 20.312 22.078 1 94.81 563 HIS A CA 1
ATOM 4295 C C . HIS A 1 563 ? -0.72 21.375 21.031 1 94.81 563 HIS A C 1
ATOM 4297 O O . HIS A 1 563 ? 0.146 21.188 20.172 1 94.81 563 HIS A O 1
ATOM 4303 N N . CYS A 1 564 ? -1.446 22.469 21.109 1 93.56 564 CYS A N 1
ATOM 4304 C CA . CYS A 1 564 ? -1.246 23.578 20.188 1 93.56 564 CYS A CA 1
ATOM 4305 C C . CYS A 1 564 ? -1.67 24.906 20.812 1 93.56 564 CYS A C 1
ATOM 4307 O O . CYS A 1 564 ? -2.723 24.984 21.438 1 93.56 564 CYS A O 1
ATOM 4309 N N . LEU A 1 565 ? -0.755 25.781 20.672 1 93.56 565 LEU A N 1
ATOM 4310 C CA . LEU A 1 565 ? -1.069 27.156 21.062 1 93.56 565 LEU A CA 1
ATOM 4311 C C . LEU A 1 565 ? -1.722 27.922 19.922 1 93.56 565 LEU A C 1
ATOM 4313 O O . LEU A 1 565 ? -1.16 28 18.828 1 93.56 565 LEU A O 1
ATOM 4317 N N . MET A 1 566 ? -2.895 28.406 20.188 1 91.75 566 MET A N 1
ATOM 4318 C CA . MET A 1 566 ? -3.615 29.125 19.141 1 91.75 566 MET A CA 1
ATOM 4319 C C . MET A 1 566 ? -3.961 30.531 19.594 1 91.75 566 MET A C 1
ATOM 4321 O O . MET A 1 566 ? -4.363 30.75 20.734 1 91.75 566 MET A O 1
ATOM 4325 N N . GLY A 1 567 ? -3.729 31.453 18.703 1 89.69 567 GLY A N 1
ATOM 4326 C CA . GLY A 1 567 ? -4.035 32.844 18.984 1 89.69 567 GLY A CA 1
ATOM 4327 C C . GLY A 1 567 ? -5.188 33.375 18.172 1 89.69 567 GLY A C 1
ATOM 4328 O O . GLY A 1 567 ? -5.922 32.625 17.531 1 89.69 567 GLY A O 1
ATOM 4329 N N . CYS A 1 568 ? -5.488 34.656 18.312 1 84.31 568 CYS A N 1
ATOM 4330 C CA . CYS A 1 568 ? -6.496 35.406 17.578 1 84.31 568 CYS A CA 1
ATOM 4331 C C . CYS A 1 568 ? -7.898 34.969 17.953 1 84.31 568 CYS A C 1
ATOM 4333 O O . CYS A 1 568 ? -8.789 34.906 17.094 1 84.31 568 CYS A O 1
ATOM 4335 N N . ILE A 1 569 ? -8.016 34.594 19.188 1 89.94 569 ILE A N 1
ATOM 4336 C CA . ILE A 1 569 ? -9.336 34.219 19.703 1 89.94 569 ILE A CA 1
ATOM 4337 C C . ILE A 1 569 ? -10.078 35.5 20.125 1 89.94 569 ILE A C 1
ATOM 4339 O O . ILE A 1 569 ? -9.516 36.344 20.797 1 89.94 569 ILE A O 1
ATOM 4343 N N . THR A 1 570 ? -11.32 35.562 19.719 1 89.06 570 THR A N 1
ATOM 4344 C CA . THR A 1 570 ? -12.141 36.719 20.078 1 89.06 570 THR A CA 1
ATOM 4345 C C . THR A 1 570 ? -12.789 36.5 21.438 1 89.06 570 THR A C 1
ATOM 4347 O O . THR A 1 570 ? -13.305 35.438 21.734 1 89.06 570 THR A O 1
ATOM 4350 N N . CYS A 1 571 ? -12.734 37.5 22.25 1 87.31 571 CYS A N 1
ATOM 4351 C CA . CYS A 1 571 ? -13.312 37.406 23.578 1 87.31 571 CYS A CA 1
ATOM 4352 C C . CYS A 1 571 ? -14.836 37.312 23.5 1 87.31 571 CYS A C 1
ATOM 4354 O O . CYS A 1 571 ? -15.438 37.812 22.547 1 87.31 571 CYS A O 1
ATOM 4356 N N . GLY A 1 572 ? -15.414 36.594 24.531 1 86.31 572 GLY A N 1
ATOM 4357 C CA . GLY A 1 572 ? -16.859 36.438 24.656 1 86.31 572 GLY A CA 1
ATOM 4358 C C . GLY A 1 572 ? -17.484 35.688 23.5 1 86.31 572 GLY A C 1
ATOM 4359 O O . GLY A 1 572 ? -18.562 36.062 23.031 1 86.31 572 GLY A O 1
ATOM 4360 N N . THR A 1 573 ? -16.828 34.781 22.953 1 89.38 573 THR A N 1
ATOM 4361 C CA . THR A 1 573 ? -17.297 34.031 21.781 1 89.38 573 THR A CA 1
ATOM 4362 C C . THR A 1 573 ? -17.25 32.531 22.031 1 89.38 573 THR A C 1
ATOM 4364 O O . THR A 1 573 ? -16.328 32.031 22.672 1 89.38 573 THR A O 1
ATOM 4367 N N . ASN A 1 574 ? -18.344 31.859 21.547 1 91.81 574 ASN A N 1
ATOM 4368 C CA . ASN A 1 574 ? -18.375 30.406 21.594 1 91.81 574 ASN A CA 1
ATOM 4369 C C . ASN A 1 574 ? -17.734 29.781 20.359 1 91.81 574 ASN A C 1
ATOM 4371 O O . ASN A 1 574 ? -18.031 30.188 19.234 1 91.81 574 ASN A O 1
ATOM 4375 N N . TYR A 1 575 ? -16.875 28.844 20.625 1 94.19 575 TYR A N 1
ATOM 4376 C CA . TYR A 1 575 ? -16.172 28.188 19.531 1 94.19 575 TYR A CA 1
ATOM 4377 C C . TYR A 1 575 ? -16.516 26.703 19.469 1 94.19 575 TYR A C 1
ATOM 4379 O O . TYR A 1 575 ? -16.656 26.062 20.5 1 94.19 575 TYR A O 1
ATOM 4387 N N . SER A 1 576 ? -16.719 26.188 18.234 1 95.06 576 SER A N 1
ATOM 4388 C CA . SER A 1 576 ? -16.734 24.75 18.031 1 95.06 576 SER A CA 1
ATOM 4389 C C . SER A 1 576 ? -15.32 24.188 17.953 1 95.06 576 SER A C 1
ATOM 4391 O O . SER A 1 576 ? -14.422 24.828 17.406 1 95.06 576 SER A O 1
ATOM 4393 N N . VAL A 1 577 ? -15.164 23.047 18.641 1 95 577 VAL A N 1
ATOM 4394 C CA . VAL A 1 577 ? -13.844 22.422 18.656 1 95 577 VAL A CA 1
ATOM 4395 C C . VAL A 1 577 ? -13.844 21.188 17.766 1 95 577 VAL A C 1
ATOM 4397 O O . VAL A 1 577 ? -14.555 20.219 18.047 1 95 577 VAL A O 1
ATOM 4400 N N . ASN A 1 578 ? -13.07 21.25 16.688 1 95.56 578 ASN A N 1
ATOM 4401 C CA . ASN A 1 578 ? -12.891 20.141 15.758 1 95.56 578 ASN A CA 1
ATOM 4402 C C . ASN A 1 578 ? -11.43 19.703 15.688 1 95.56 578 ASN A C 1
ATOM 4404 O O . ASN A 1 578 ? -10.523 20.531 15.703 1 95.56 578 ASN A O 1
ATOM 4408 N N . LEU A 1 579 ? -11.273 18.422 15.719 1 96.44 579 LEU A N 1
ATOM 4409 C CA . LEU A 1 579 ? -9.922 17.859 15.625 1 96.44 579 LEU A CA 1
ATOM 4410 C C . LEU A 1 579 ? -9.844 16.797 14.539 1 96.44 579 LEU A C 1
ATOM 4412 O O . LEU A 1 579 ? -10.727 15.93 14.453 1 96.44 579 LEU A O 1
ATOM 4416 N N . GLU A 1 580 ? -8.836 16.922 13.688 1 96.12 580 GLU A N 1
ATOM 4417 C CA . GLU A 1 580 ? -8.555 15.914 12.672 1 96.12 580 GLU A CA 1
ATOM 4418 C C . GLU A 1 580 ? -7.301 15.117 13.016 1 96.12 580 GLU A C 1
ATOM 4420 O O . GLU A 1 580 ? -6.219 15.695 13.164 1 96.12 580 GLU A O 1
ATOM 4425 N N . ALA A 1 581 ? -7.488 13.875 13.203 1 96.25 581 ALA A N 1
ATOM 4426 C CA . ALA A 1 581 ? -6.34 12.992 13.383 1 96.25 581 ALA A CA 1
ATOM 4427 C C . ALA A 1 581 ? -5.867 12.43 12.047 1 96.25 581 ALA A C 1
ATOM 4429 O O . ALA A 1 581 ? -6.664 11.906 11.266 1 96.25 581 ALA A O 1
ATOM 4430 N N . ILE A 1 582 ? -4.547 12.461 11.734 1 95.56 582 ILE A N 1
ATOM 4431 C CA . ILE A 1 582 ? -4.012 12.07 10.438 1 95.56 582 ILE A CA 1
ATOM 4432 C C . ILE A 1 582 ? -2.939 11 10.617 1 95.56 582 ILE A C 1
ATOM 4434 O O . ILE A 1 582 ? -2.037 11.148 11.445 1 95.56 582 ILE A O 1
ATOM 4438 N N . SER A 1 583 ? -3.012 10.016 9.844 1 94.88 583 SER A N 1
ATOM 4439 C CA . SER A 1 583 ? -2.035 8.93 9.914 1 94.88 583 SER A CA 1
ATOM 4440 C C . SER A 1 583 ? -0.783 9.266 9.109 1 94.88 583 SER A C 1
ATOM 4442 O O . SER A 1 583 ? -0.711 10.312 8.469 1 94.88 583 SER A O 1
ATOM 4444 N N . SER A 1 584 ? 0.225 8.398 9.125 1 93.88 584 SER A N 1
ATOM 4445 C CA . SER A 1 584 ? 1.483 8.602 8.414 1 93.88 584 SER A CA 1
ATOM 4446 C C . SER A 1 584 ? 1.277 8.555 6.906 1 93.88 584 SER A C 1
ATOM 4448 O O . SER A 1 584 ? 2.039 9.164 6.152 1 93.88 584 SER A O 1
ATOM 4450 N N . THR A 1 585 ? 0.227 7.863 6.48 1 93.38 585 THR A N 1
ATOM 4451 C CA . THR A 1 585 ? -0.027 7.723 5.051 1 93.38 585 THR A CA 1
ATOM 4452 C C . THR A 1 585 ? -0.984 8.805 4.562 1 93.38 585 THR A C 1
ATOM 4454 O O . THR A 1 585 ? -1.238 8.922 3.363 1 93.38 585 THR A O 1
ATOM 4457 N N . GLY A 1 586 ? -1.595 9.547 5.5 1 92.44 586 GLY A N 1
ATOM 4458 C CA . GLY A 1 586 ? -2.447 10.656 5.109 1 92.44 586 GLY A CA 1
ATOM 4459 C C . GLY A 1 586 ? -3.922 10.391 5.348 1 92.44 586 GLY A C 1
ATOM 4460 O O . GLY A 1 586 ? -4.77 11.219 5 1 92.44 586 GLY A O 1
ATOM 4461 N N . HIS A 1 587 ? -4.254 9.227 5.844 1 92.25 587 HIS A N 1
ATOM 4462 C CA . HIS A 1 587 ? -5.641 8.953 6.199 1 92.25 587 HIS A CA 1
ATOM 4463 C C . HIS A 1 587 ? -6.102 9.836 7.355 1 92.25 587 HIS A C 1
ATOM 4465 O O . HIS A 1 587 ? -5.395 9.977 8.352 1 92.25 587 HIS A O 1
ATOM 4471 N N . THR A 1 588 ? -7.316 10.445 7.227 1 93.62 588 THR A N 1
ATOM 4472 C CA . THR A 1 588 ? -7.777 11.438 8.188 1 93.62 588 THR A CA 1
ATOM 4473 C C . THR A 1 588 ? -9.078 10.984 8.852 1 93.62 588 THR A C 1
ATOM 4475 O O . THR A 1 588 ? -9.922 10.367 8.211 1 93.62 588 THR A O 1
ATOM 4478 N N . SER A 1 589 ? -9.219 11.148 10.164 1 93.81 589 SER A N 1
ATOM 4479 C CA . SER A 1 589 ? -10.445 10.969 10.93 1 93.81 589 SER A CA 1
ATOM 4480 C C . SER A 1 589 ? -10.922 12.297 11.523 1 93.81 589 SER A C 1
ATOM 4482 O O . SER A 1 589 ? -10.148 13 12.172 1 93.81 589 SER A O 1
ATOM 4484 N N . GLU A 1 590 ? -12.117 12.664 11.273 1 93.62 590 GLU A N 1
ATOM 4485 C CA . GLU A 1 590 ? -12.703 13.883 11.828 1 93.62 590 GLU A CA 1
ATOM 4486 C C . GLU A 1 590 ? -13.32 13.625 13.195 1 93.62 590 GLU A C 1
ATOM 4488 O O . GLU A 1 590 ? -14.164 12.742 13.352 1 93.62 590 GLU A O 1
ATOM 4493 N N . CYS A 1 591 ? -12.852 14.414 14.141 1 94.81 591 CYS A N 1
ATOM 4494 C CA . CYS A 1 591 ? -13.32 14.273 15.516 1 94.81 591 CYS A CA 1
ATOM 4495 C C . CYS A 1 591 ? -13.984 15.555 16 1 94.81 591 CYS A C 1
ATOM 4497 O O . CYS A 1 591 ? -13.43 16.641 15.859 1 94.81 591 CYS A O 1
ATOM 4499 N N . ARG A 1 592 ? -15.195 15.398 16.578 1 93.75 592 ARG A N 1
ATOM 4500 C CA . ARG A 1 592 ? -15.93 16.547 17.109 1 93.75 592 ARG A CA 1
ATOM 4501 C C . ARG A 1 592 ? -16.047 16.469 18.625 1 93.75 592 ARG A C 1
ATOM 4503 O O . ARG A 1 592 ? -16.297 15.383 19.188 1 93.75 592 ARG A O 1
ATOM 4510 N N . TYR A 1 593 ? -15.797 17.625 19.234 1 93.81 593 TYR A N 1
ATOM 4511 C CA . TYR A 1 593 ? -15.852 17.672 20.688 1 93.81 593 TYR A CA 1
ATOM 4512 C C . TYR A 1 593 ? -16.766 18.812 21.156 1 93.81 593 TYR A C 1
ATOM 4514 O O . TYR A 1 593 ? -17.281 19.578 20.344 1 93.81 593 TYR A O 1
ATOM 4522 N N . ARG A 1 594 ? -16.891 18.844 22.484 1 89.81 594 ARG A N 1
ATOM 4523 C CA . ARG A 1 594 ? -17.703 19.891 23.062 1 89.81 594 ARG A CA 1
ATOM 4524 C C . ARG A 1 594 ? -17.078 21.266 22.812 1 89.81 594 ARG A C 1
ATOM 4526 O O . ARG A 1 594 ? -15.859 21.422 22.859 1 89.81 594 ARG A O 1
ATOM 4533 N N . GLY A 1 595 ? -17.859 22.188 22.578 1 89.88 595 GLY A N 1
ATOM 4534 C CA . GLY A 1 595 ? -17.406 23.531 22.266 1 89.88 595 GLY A CA 1
ATOM 4535 C C . GLY A 1 595 ? -16.734 24.234 23.422 1 89.88 595 GLY A C 1
ATOM 4536 O O . GLY A 1 595 ? -16.734 23.719 24.547 1 89.88 595 GLY A O 1
ATOM 4537 N N . PHE A 1 596 ? -16.031 25.328 23.219 1 89.88 596 PHE A N 1
ATOM 4538 C CA . PHE A 1 596 ? -15.305 26.188 24.125 1 89.88 596 PHE A CA 1
ATOM 4539 C C . PHE A 1 596 ? -15.844 27.625 24.078 1 89.88 596 PHE A C 1
ATOM 4541 O O . PHE A 1 596 ? -16.188 28.109 23 1 89.88 596 PHE A O 1
ATOM 4548 N N . SER A 1 597 ? -16.016 28.156 25.219 1 89.88 597 SER A N 1
ATOM 4549 C CA . SER A 1 597 ? -16.406 29.562 25.281 1 89.88 597 SER A CA 1
ATOM 4550 C C . SER A 1 597 ? -15.297 30.422 25.859 1 89.88 597 SER A C 1
ATOM 4552 O O . SER A 1 597 ? -14.82 30.156 26.969 1 89.88 597 SER A O 1
ATOM 4554 N N . SER A 1 598 ? -14.914 31.438 25.141 1 89.88 598 SER A N 1
ATOM 4555 C CA . SER A 1 598 ? -13.875 32.344 25.625 1 89.88 598 SER A CA 1
ATOM 4556 C C . SER A 1 598 ? -14.43 33.281 26.688 1 89.88 598 SER A C 1
ATOM 4558 O O . SER A 1 598 ? -15.641 33.5 26.781 1 89.88 598 SER A O 1
ATOM 4560 N N . SER A 1 599 ? -13.523 33.844 27.484 1 88.81 599 SER A N 1
ATOM 4561 C CA . SER A 1 599 ? -13.906 34.781 28.531 1 88.81 599 SER A CA 1
ATOM 4562 C C . SER A 1 599 ? -14.461 36.094 27.938 1 88.81 599 SER A C 1
ATOM 4564 O O . SER A 1 599 ? -14.133 36.438 26.812 1 88.81 599 SER A O 1
ATOM 4566 N N . PRO A 1 600 ? -15.336 36.719 28.719 1 88.56 600 PRO A N 1
ATOM 4567 C CA . PRO A 1 600 ? -15.836 38 28.25 1 88.56 600 PRO A CA 1
ATOM 4568 C C . PRO A 1 600 ? -14.727 39.031 28.016 1 88.56 600 PRO A C 1
ATOM 4570 O O . PRO A 1 600 ? -13.664 38.938 28.641 1 88.56 600 PRO A O 1
ATOM 4573 N N . CYS A 1 601 ? -14.992 40.062 27.172 1 87.5 601 CYS A N 1
ATOM 4574 C CA . CYS A 1 601 ? -14.008 41.094 26.828 1 87.5 601 CYS A CA 1
ATOM 4575 C C . CYS A 1 601 ? -13.828 42.062 27.984 1 87.5 601 CYS A C 1
ATOM 4577 O O . CYS A 1 601 ? -14.789 42.406 28.672 1 87.5 601 CYS A O 1
ATOM 4579 N N . CYS A 1 602 ? -12.609 42.5 28.078 1 87.12 602 CYS A N 1
ATOM 4580 C CA . CYS A 1 602 ? -12.344 43.594 29.031 1 87.12 602 CYS A CA 1
ATOM 4581 C C . CYS A 1 602 ? -12.969 44.906 28.562 1 87.12 602 CYS A C 1
ATOM 4583 O O . CYS A 1 602 ? -13 45.188 27.359 1 87.12 602 CYS A O 1
ATOM 4585 N N . PRO A 1 603 ? -13.461 45.656 29.516 1 87.31 603 PRO A N 1
ATOM 4586 C CA . PRO A 1 603 ? -14.055 46.938 29.141 1 87.31 603 PRO A CA 1
ATOM 4587 C C . PRO A 1 603 ? -13.023 47.906 28.578 1 87.31 603 PRO A C 1
ATOM 4589 O O . PRO A 1 603 ? -11.828 47.781 28.859 1 87.31 603 PRO A O 1
ATOM 4592 N N . THR A 1 604 ? -13.594 48.844 27.703 1 83.88 604 THR A N 1
ATOM 4593 C CA . THR A 1 604 ? -12.742 49.844 27.078 1 83.88 604 THR A CA 1
ATOM 4594 C C . THR A 1 604 ? -13.109 51.25 27.594 1 83.88 604 THR A C 1
ATOM 4596 O O . THR A 1 604 ? -14.141 51.406 28.234 1 83.88 604 THR A O 1
ATOM 4599 N N . ASN A 1 605 ? -12.203 52.156 27.406 1 84.06 605 ASN A N 1
ATOM 4600 C CA . ASN A 1 605 ? -12.438 53.562 27.734 1 84.06 605 ASN A CA 1
ATOM 4601 C C . ASN A 1 605 ? -12.688 53.75 29.234 1 84.06 605 ASN A C 1
ATOM 4603 O O . ASN A 1 605 ? -13.68 54.375 29.625 1 84.06 605 ASN A O 1
ATOM 4607 N N . LEU A 1 606 ? -11.844 53.188 29.984 1 86.81 606 LEU A N 1
ATOM 4608 C CA . LEU A 1 606 ? -11.93 53.344 31.438 1 86.81 606 LEU A CA 1
ATOM 4609 C C . LEU A 1 606 ? -11.516 54.781 31.844 1 86.81 606 LEU A C 1
ATOM 4611 O O . LEU A 1 606 ? -10.422 55.219 31.531 1 86.81 606 LEU A O 1
ATOM 4615 N N . LYS A 1 607 ? -12.469 55.406 32.531 1 84.12 607 LYS A N 1
ATOM 4616 C CA . LYS A 1 607 ? -12.211 56.75 33 1 84.12 607 LYS A CA 1
ATOM 4617 C C . LYS A 1 607 ? -12.555 56.906 34.5 1 84.12 607 LYS A C 1
ATOM 4619 O O . LYS A 1 607 ? -13.438 56.219 35 1 84.12 607 LYS A O 1
ATOM 4624 N N . LEU A 1 608 ? -11.742 57.656 35.125 1 85.44 608 LEU A N 1
ATOM 4625 C CA . LEU A 1 608 ? -11.992 57.969 36.531 1 85.44 608 LEU A CA 1
ATOM 4626 C C . LEU A 1 608 ? -12.344 59.438 36.719 1 85.44 608 LEU A C 1
ATOM 4628 O O . LEU A 1 608 ? -11.602 60.312 36.281 1 85.44 608 LEU A O 1
ATOM 4632 N N . TYR A 1 609 ? -13.539 59.656 37.281 1 81.62 609 TYR A N 1
ATOM 4633 C CA . TYR A 1 609 ? -14.023 61 37.531 1 81.62 609 TYR A CA 1
ATOM 4634 C C . TYR A 1 609 ? -14.156 61.281 39 1 81.62 609 TYR A C 1
ATOM 4636 O O . TYR A 1 609 ? -14.508 60.375 39.781 1 81.62 609 TYR A O 1
ATOM 4644 N N . ARG A 1 610 ? -13.75 62.406 39.406 1 79.31 610 ARG A N 1
ATOM 4645 C CA . ARG A 1 610 ? -14.086 62.844 40.75 1 79.31 610 ARG A CA 1
ATOM 4646 C C . ARG A 1 610 ? -15.367 63.688 40.75 1 79.31 610 ARG A C 1
ATOM 4648 O O . ARG A 1 610 ? -15.469 64.688 40 1 79.31 610 ARG A O 1
ATOM 4655 N N . MET A 1 611 ? -16.219 63.219 41.5 1 77.31 611 MET A N 1
ATOM 4656 C CA . MET A 1 611 ? -17.516 63.906 41.562 1 77.31 611 MET A CA 1
ATOM 4657 C C . MET A 1 611 ? -17.547 64.875 42.719 1 77.31 611 MET A C 1
ATOM 4659 O O . MET A 1 611 ? -16.656 64.875 43.562 1 77.31 611 MET A O 1
ATOM 4663 N N . ASP A 1 612 ? -18.531 65.812 42.719 1 72.12 612 ASP A N 1
ATOM 4664 C CA . ASP A 1 612 ? -18.688 66.875 43.719 1 72.12 612 ASP A CA 1
ATOM 4665 C C . ASP A 1 612 ? -18.828 66.312 45.125 1 72.12 612 ASP A C 1
ATOM 4667 O O . ASP A 1 612 ? -18.391 66.938 46.094 1 72.12 612 ASP A O 1
ATOM 4671 N N . ASN A 1 613 ? -19.406 65.312 45.406 1 71.5 613 ASN A N 1
ATOM 4672 C CA . ASN A 1 613 ? -19.672 64.812 46.719 1 71.5 613 ASN A CA 1
ATOM 4673 C C . ASN A 1 613 ? -18.547 63.844 47.188 1 71.5 613 ASN A C 1
ATOM 4675 O O . ASN A 1 613 ? -18.812 62.875 47.875 1 71.5 613 ASN A O 1
ATOM 4679 N N . ASN A 1 614 ? -17.266 64.125 46.906 1 78.31 614 ASN A N 1
ATOM 4680 C CA . ASN A 1 614 ? -16.109 63.344 47.281 1 78.31 614 ASN A CA 1
ATOM 4681 C C . ASN A 1 614 ? -16.266 61.906 46.812 1 78.31 614 ASN A C 1
ATOM 4683 O O . ASN A 1 614 ? -15.938 60.969 47.562 1 78.31 614 ASN A O 1
ATOM 4687 N N . THR A 1 615 ? -17.031 61.812 45.844 1 84.19 615 THR A N 1
ATOM 4688 C CA . THR A 1 615 ? -17.188 60.469 45.25 1 84.19 615 THR A CA 1
ATOM 4689 C C . THR A 1 615 ? -16.391 60.344 43.969 1 84.19 615 THR A C 1
ATOM 4691 O O . THR A 1 615 ? -16.219 61.344 43.219 1 84.19 615 THR A O 1
ATOM 4694 N N . LEU A 1 616 ? -15.773 59.156 43.875 1 86.94 616 LEU A N 1
ATOM 4695 C CA . LEU A 1 616 ? -15.078 58.812 42.625 1 86.94 616 LEU A CA 1
ATOM 4696 C C . LEU A 1 616 ? -15.953 57.938 41.75 1 86.94 616 LEU A C 1
ATOM 4698 O O . LEU A 1 616 ? -16.609 57 42.219 1 86.94 616 LEU A O 1
ATOM 4702 N N . ARG A 1 617 ? -16.156 58.281 40.562 1 90.31 617 ARG A N 1
ATOM 4703 C CA . ARG A 1 617 ? -16.891 57.469 39.594 1 90.31 617 ARG A CA 1
ATOM 4704 C C . ARG A 1 617 ? -15.953 56.875 38.562 1 90.31 617 ARG A C 1
ATOM 4706 O O . ARG A 1 617 ? -15.219 57.625 37.875 1 90.31 617 ARG A O 1
ATOM 4713 N N . VAL A 1 618 ? -15.969 55.531 38.5 1 91.19 618 VAL A N 1
ATOM 4714 C CA . VAL A 1 618 ? -15.281 54.844 37.406 1 91.19 618 VAL A CA 1
ATOM 4715 C C . VAL A 1 618 ? -16.266 54.531 36.312 1 91.19 618 VAL A C 1
ATOM 4717 O O . VAL A 1 618 ? -17.297 53.875 36.531 1 91.19 618 VAL A O 1
ATOM 4720 N N . GLN A 1 619 ? -15.969 55.094 35.094 1 90.75 619 GLN A N 1
ATOM 4721 C CA . GLN A 1 619 ? -16.828 54.844 33.938 1 90.75 619 GLN A CA 1
ATOM 4722 C C . GLN A 1 619 ? -16.062 54.125 32.844 1 90.75 619 GLN A C 1
ATOM 4724 O O . GLN A 1 619 ? -14.875 54.375 32.625 1 90.75 619 GLN A O 1
ATOM 4729 N N . TRP A 1 620 ? -16.812 53.156 32.156 1 90.25 620 TRP A N 1
ATOM 4730 C CA . TRP A 1 620 ? -16.188 52.375 31.078 1 90.25 620 TRP A CA 1
ATOM 4731 C C . TRP A 1 620 ? -17.188 52.062 29.969 1 90.25 620 TRP A C 1
ATOM 4733 O O . TRP A 1 620 ? -18.359 52.406 30.078 1 90.25 620 TRP A O 1
ATOM 4743 N N . ARG A 1 621 ? -16.609 51.594 28.812 1 86.88 621 ARG A N 1
ATOM 4744 C CA . ARG A 1 621 ? -17.422 51.094 27.703 1 86.88 621 ARG A CA 1
ATOM 4745 C C . ARG A 1 621 ? -17.266 49.594 27.562 1 86.88 621 ARG A C 1
ATOM 4747 O O . ARG A 1 621 ? -16.141 49.062 27.594 1 86.88 621 ARG A O 1
ATOM 4754 N N . SER A 1 622 ? -18.375 48.938 27.594 1 82.62 622 SER A N 1
ATOM 4755 C CA . SER A 1 622 ? -18.344 47.5 27.453 1 82.62 622 SER A CA 1
ATOM 4756 C C . SER A 1 622 ? -18.484 47.094 25.984 1 82.62 622 SER A C 1
ATOM 4758 O O . SER A 1 622 ? -19.219 47.719 25.219 1 82.62 622 SER A O 1
ATOM 4760 N N . ILE A 1 623 ? -17.594 46.156 25.688 1 75.69 623 ILE A N 1
ATOM 4761 C CA . ILE A 1 623 ? -17.656 45.594 24.344 1 75.69 623 ILE A CA 1
ATOM 4762 C C . ILE A 1 623 ? -18.516 44.312 24.359 1 75.69 623 ILE A C 1
ATOM 4764 O O . ILE A 1 623 ? -18.297 43.438 25.188 1 75.69 623 ILE A O 1
ATOM 4768 N N . GLY A 1 624 ? -19.562 44.219 23.516 1 69.44 624 GLY A N 1
ATOM 4769 C CA . GLY A 1 624 ? -20.391 43.031 23.375 1 69.44 624 GLY A CA 1
ATOM 4770 C C . GLY A 1 624 ? -21.703 43.125 24.156 1 69.44 624 GLY A C 1
ATOM 4771 O O . GLY A 1 624 ? -22.109 44.219 24.578 1 69.44 624 GLY A O 1
ATOM 4772 N N . PRO A 1 625 ? -22.359 41.906 24.328 1 66.94 625 PRO A N 1
ATOM 4773 C CA . PRO A 1 625 ? -23.656 41.906 25.016 1 66.94 625 PRO A CA 1
ATOM 4774 C C . PRO A 1 625 ? -23.531 42.219 26.5 1 66.94 625 PRO A C 1
ATOM 4776 O O . PRO A 1 625 ? -22.562 41.812 27.141 1 66.94 625 PRO A O 1
ATOM 4779 N N . GLN A 1 626 ? -24.109 43.219 26.984 1 68.31 626 GLN A N 1
ATOM 4780 C CA . GLN A 1 626 ? -24.062 43.719 28.344 1 68.31 626 GLN A CA 1
ATOM 4781 C C . GLN A 1 626 ? -24.75 42.781 29.312 1 68.31 626 GLN A C 1
ATOM 4783 O O . GLN A 1 626 ? -25.688 43.156 30.016 1 68.31 626 GLN A O 1
ATOM 4788 N N . THR A 1 627 ? -24.188 41.562 29.297 1 74.75 627 THR A N 1
ATOM 4789 C CA . THR A 1 627 ? -24.859 40.562 30.109 1 74.75 627 THR A CA 1
ATOM 4790 C C . THR A 1 627 ? -24.031 40.219 31.344 1 74.75 627 THR A C 1
ATOM 4792 O O . THR A 1 627 ? -24.469 39.438 32.188 1 74.75 627 THR A O 1
ATOM 4795 N N . HIS A 1 628 ? -22.922 40.906 31.531 1 85 628 HIS A N 1
ATOM 4796 C CA . HIS A 1 628 ? -22.078 40.469 32.625 1 85 628 HIS A CA 1
ATOM 4797 C C . HIS A 1 628 ? -21.953 41.562 33.688 1 85 628 HIS A C 1
ATOM 4799 O O . HIS A 1 628 ? -21.969 42.75 33.375 1 85 628 HIS A O 1
ATOM 4805 N N . ASN A 1 629 ? -21.844 41.062 34.875 1 87.81 629 ASN A N 1
ATOM 4806 C CA . ASN A 1 629 ? -21.469 41.969 35.969 1 87.81 629 ASN A CA 1
ATOM 4807 C C . ASN A 1 629 ? -20.016 42.406 35.844 1 87.81 629 ASN A C 1
ATOM 4809 O O . ASN A 1 629 ? -19.203 41.688 35.219 1 87.81 629 ASN A O 1
ATOM 4813 N N . HIS A 1 630 ? -19.75 43.625 36.312 1 91.94 630 HIS A N 1
ATOM 4814 C CA . HIS A 1 630 ? -18.375 44.094 36.312 1 91.94 630 HIS A CA 1
ATOM 4815 C C . HIS A 1 630 ? -17.891 44.406 37.719 1 91.94 630 HIS A C 1
ATOM 4817 O O . HIS A 1 630 ? -18.641 44.875 38.562 1 91.94 630 HIS A O 1
ATOM 4823 N N . THR A 1 631 ? -16.734 43.906 38 1 91.81 631 THR A N 1
ATOM 4824 C CA . THR A 1 631 ? -16.062 44.25 39.219 1 91.81 631 THR A CA 1
ATOM 4825 C C . THR A 1 631 ? -15.023 45.344 39 1 91.81 631 THR A C 1
ATOM 4827 O O . THR A 1 631 ? -14.219 45.25 38.062 1 91.81 631 THR A O 1
ATOM 4830 N N . VAL A 1 632 ? -15.039 46.375 39.781 1 93.38 632 VAL A N 1
ATOM 4831 C CA . VAL A 1 632 ? -14.109 47.5 39.656 1 93.38 632 VAL A CA 1
ATOM 4832 C C . VAL A 1 632 ? -13.242 47.625 40.906 1 93.38 632 VAL A C 1
ATOM 4834 O O . VAL A 1 632 ? -13.766 47.75 42 1 93.38 632 VAL A O 1
ATOM 4837 N N . ASP A 1 633 ? -11.953 47.531 40.719 1 91.94 633 ASP A N 1
ATOM 4838 C CA . ASP A 1 633 ? -11 47.656 41.812 1 91.94 633 ASP A CA 1
ATOM 4839 C C . ASP A 1 633 ? -10.148 48.906 41.656 1 91.94 633 ASP A C 1
ATOM 4841 O O . ASP A 1 633 ? -9.609 49.156 40.594 1 91.94 633 ASP A O 1
ATOM 4845 N N . LEU A 1 634 ? -10.102 49.625 42.719 1 89.81 634 LEU A N 1
ATOM 4846 C CA . LEU A 1 634 ? -9.227 50.781 42.812 1 89.81 634 LEU A CA 1
ATOM 4847 C C . LEU A 1 634 ? -8.125 50.562 43.812 1 89.81 634 LEU A C 1
ATOM 4849 O O . LEU A 1 634 ? -8.398 50.438 45.031 1 89.81 634 LEU A O 1
ATOM 4853 N N . TYR A 1 635 ? -6.918 50.531 43.281 1 87.44 635 TYR A N 1
ATOM 4854 C CA . TYR A 1 635 ? -5.773 50.344 44.156 1 87.44 635 TYR A CA 1
ATOM 4855 C C . TYR A 1 635 ? -5.051 51.688 44.406 1 87.44 635 TYR A C 1
ATOM 4857 O O . TYR A 1 635 ? -4.449 52.219 43.469 1 87.44 635 TYR A O 1
ATOM 4865 N N . GLY A 1 636 ? -5.043 52.062 45.5 1 77.69 636 GLY A N 1
ATOM 4866 C CA . GLY A 1 636 ? -4.336 53.281 45.906 1 77.69 636 GLY A CA 1
ATOM 4867 C C . GLY A 1 636 ? -3.156 53.031 46.812 1 77.69 636 GLY A C 1
ATOM 4868 O O . GLY A 1 636 ? -2.895 51.875 47.188 1 77.69 636 GLY A O 1
ATOM 4869 N N . THR A 1 637 ? -2.24 53.969 47.094 1 73.62 637 THR A N 1
ATOM 4870 C CA . THR A 1 637 ? -1.108 53.844 48 1 73.62 637 THR A CA 1
ATOM 4871 C C . THR A 1 637 ? -1.589 53.594 49.406 1 73.62 637 THR A C 1
ATOM 4873 O O . THR A 1 637 ? -0.951 52.844 50.156 1 73.62 637 THR A O 1
ATOM 4876 N N . GLY A 1 638 ? -2.689 54.094 49.781 1 71.62 638 GLY A N 1
ATOM 4877 C CA . GLY A 1 638 ? -3.146 53.938 51.156 1 71.62 638 GLY A CA 1
ATOM 4878 C C . GLY A 1 638 ? -4.363 53.062 51.281 1 71.62 638 GLY A C 1
ATOM 4879 O O . GLY A 1 638 ? -4.488 52.312 52.281 1 71.62 638 GLY A O 1
ATOM 4880 N N . THR A 1 639 ? -5.367 53.188 50.438 1 80.06 639 THR A N 1
ATOM 4881 C CA . THR A 1 639 ? -6.613 52.438 50.562 1 80.06 639 THR A CA 1
ATOM 4882 C C . THR A 1 639 ? -7.008 51.812 49.219 1 80.06 639 THR A C 1
ATOM 4884 O O . THR A 1 639 ? -6.758 52.375 48.156 1 80.06 639 THR A O 1
ATOM 4887 N N . ASN A 1 640 ? -7.488 50.469 49.344 1 87.88 640 ASN A N 1
ATOM 4888 C CA . ASN A 1 640 ? -8.062 49.812 48.188 1 87.88 640 ASN A CA 1
ATOM 4889 C C . ASN A 1 640 ? -9.586 49.781 48.219 1 87.88 640 ASN A C 1
ATOM 4891 O O . ASN A 1 640 ? -10.172 49.656 49.312 1 87.88 640 ASN A O 1
ATOM 4895 N N . TYR A 1 641 ? -10.211 50.125 47.125 1 89.75 641 TYR A N 1
ATOM 4896 C CA . TYR A 1 641 ? -11.664 50.094 47 1 89.75 641 TYR A CA 1
ATOM 4897 C C . TYR A 1 641 ? -12.125 49.062 46 1 89.75 641 TYR A C 1
ATOM 4899 O O . TYR A 1 641 ? -11.398 48.75 45.031 1 89.75 641 TYR A O 1
ATOM 4907 N N . THR A 1 642 ? -13.188 48.375 46.312 1 91.25 642 THR A N 1
ATOM 4908 C CA . THR A 1 642 ? -13.82 47.469 45.344 1 91.25 642 THR A CA 1
ATOM 4909 C C . THR A 1 642 ? -15.297 47.812 45.188 1 91.25 642 THR A C 1
ATOM 4911 O O . THR A 1 642 ? -15.977 48.156 46.188 1 91.25 642 THR A O 1
ATOM 4914 N N . CYS A 1 643 ? -15.758 47.906 44.031 1 91.56 643 CYS A N 1
ATOM 4915 C CA . CYS A 1 643 ? -17.172 48.125 43.719 1 91.56 643 CYS A CA 1
ATOM 4916 C C . CYS A 1 643 ? -17.641 47.156 42.656 1 91.56 643 CYS A C 1
ATOM 4918 O O . CYS A 1 643 ? -16.859 46.688 41.844 1 91.56 643 CYS A O 1
ATOM 4920 N N . ILE A 1 644 ? -18.922 46.688 42.688 1 91.5 644 ILE A N 1
ATOM 4921 C CA . ILE A 1 644 ? -19.516 45.781 41.719 1 91.5 644 ILE A CA 1
ATOM 4922 C C . ILE A 1 644 ? -20.625 46.5 40.969 1 91.5 644 ILE A C 1
ATOM 4924 O O . ILE A 1 644 ? -21.516 47.094 41.562 1 91.5 644 ILE A O 1
ATOM 4928 N N . ALA A 1 645 ? -20.453 46.531 39.656 1 91.69 645 ALA A N 1
ATOM 4929 C CA . ALA A 1 645 ? -21.484 47.062 38.781 1 91.69 645 ALA A CA 1
ATOM 4930 C C . ALA A 1 645 ? -22.328 45.969 38.156 1 91.69 645 ALA A C 1
ATOM 4932 O O . ALA A 1 645 ? -21.781 44.969 37.656 1 91.69 645 ALA A O 1
ATOM 4933 N N . ALA A 1 646 ? -23.688 46.094 38.281 1 88.69 646 ALA A N 1
ATOM 4934 C CA . ALA A 1 646 ? -24.578 45.094 37.719 1 88.69 646 ALA A CA 1
ATOM 4935 C C . ALA A 1 646 ? -24.516 45.094 36.219 1 88.69 646 ALA A C 1
ATOM 4937 O O . ALA A 1 646 ? -23.984 46.031 35.594 1 88.69 646 ALA A O 1
ATOM 4938 N N . ALA A 1 647 ? -25.141 44 35.562 1 85.88 647 ALA A N 1
ATOM 4939 C CA . ALA A 1 647 ? -25.156 43.875 34.125 1 85.88 647 ALA A CA 1
ATOM 4940 C C . ALA A 1 647 ? -25.859 45.062 33.469 1 85.88 647 ALA A C 1
ATOM 4942 O O . ALA A 1 647 ? -26.953 45.469 33.875 1 85.88 647 ALA A O 1
ATOM 4943 N N . GLY A 1 648 ? -25.188 45.656 32.531 1 85.56 648 GLY A N 1
ATOM 4944 C CA . GLY A 1 648 ? -25.781 46.781 31.812 1 85.56 648 GLY A CA 1
ATOM 4945 C C . GLY A 1 648 ? -25.328 48.125 32.312 1 85.56 648 GLY A C 1
ATOM 4946 O O . GLY A 1 648 ? -25.438 49.125 31.609 1 85.56 648 GLY A O 1
ATOM 4947 N N . ILE A 1 649 ? -24.828 48.156 33.625 1 88.88 649 ILE A N 1
ATOM 4948 C CA . ILE A 1 649 ? -24.328 49.406 34.188 1 88.88 649 ILE A CA 1
ATOM 4949 C C . ILE A 1 649 ? -22.875 49.594 33.781 1 88.88 649 ILE A C 1
ATOM 4951 O O . ILE A 1 649 ? -22.062 48.656 33.781 1 88.88 649 ILE A O 1
ATOM 4955 N N . ARG A 1 650 ? -22.562 50.844 33.312 1 90.94 650 ARG A N 1
ATOM 4956 C CA . ARG A 1 650 ? -21.234 51.094 32.781 1 90.94 650 ARG A CA 1
ATOM 4957 C C . ARG A 1 650 ? -20.453 52.031 33.688 1 90.94 650 ARG A C 1
ATOM 4959 O O . ARG A 1 650 ? -19.531 52.719 33.25 1 90.94 650 ARG A O 1
ATOM 4966 N N . TYR A 1 651 ? -20.859 52.156 34.906 1 91.81 651 TYR A N 1
ATOM 4967 C CA . TYR A 1 651 ? -20.109 52.969 35.875 1 91.81 651 TYR A CA 1
ATOM 4968 C C . TYR A 1 651 ? -20.203 52.406 37.281 1 91.81 651 TYR A C 1
ATOM 4970 O O . TYR A 1 651 ? -21.078 51.594 37.562 1 91.81 651 TYR A O 1
ATOM 4978 N N . CYS A 1 652 ? -19.25 52.75 38.125 1 91.88 652 CYS A N 1
ATOM 4979 C CA . CYS A 1 652 ? -19.219 52.406 39.562 1 91.88 652 CYS A CA 1
ATOM 4980 C C . CYS A 1 652 ? -18.781 53.594 40.406 1 91.88 652 CYS A C 1
ATOM 4982 O O . CYS A 1 652 ? -17.75 54.219 40.094 1 91.88 652 CYS A O 1
ATOM 4984 N N . ASP A 1 653 ? -19.562 53.844 41.375 1 90.25 653 ASP A N 1
ATOM 4985 C CA . ASP A 1 653 ? -19.266 54.969 42.25 1 90.25 653 ASP A CA 1
ATOM 4986 C C . ASP A 1 653 ? -18.641 54.5 43.562 1 90.25 653 ASP A C 1
ATOM 4988 O O . ASP A 1 653 ? -19.125 53.531 44.156 1 90.25 653 ASP A O 1
ATOM 4992 N N . ILE A 1 654 ? -17.578 55.125 43.938 1 88.88 654 ILE A N 1
ATOM 4993 C CA . ILE A 1 654 ? -16.859 54.781 45.156 1 88.88 654 ILE A CA 1
ATOM 4994 C C . ILE A 1 654 ? -16.688 56.031 46 1 88.88 654 ILE A C 1
ATOM 4996 O O . ILE A 1 654 ? -16.359 57.125 45.5 1 88.88 654 ILE A O 1
ATOM 5000 N N . GLN A 1 655 ? -16.891 55.906 47.281 1 84.5 655 GLN A N 1
ATOM 5001 C CA . GLN A 1 655 ? -16.688 57.031 48.188 1 84.5 655 GLN A CA 1
ATOM 5002 C C . GLN A 1 655 ? -15.211 57.219 48.5 1 84.5 655 GLN A C 1
ATOM 5004 O O . GLN A 1 655 ? -14.531 56.281 48.938 1 84.5 655 GLN A O 1
ATOM 5009 N N . GLU A 1 656 ? -14.734 58.406 48.062 1 78.75 656 GLU A N 1
ATOM 5010 C CA . GLU A 1 656 ? -13.32 58.75 48.25 1 78.75 656 GLU A CA 1
ATOM 5011 C C . GLU A 1 656 ? -13.031 59.125 49.719 1 78.75 656 GLU A C 1
ATOM 5013 O O . GLU A 1 656 ? -13.703 60 50.281 1 78.75 656 GLU A O 1
ATOM 5018 N N . GLU A 1 657 ? -12.141 58.531 50.344 1 72.75 657 GLU A N 1
ATOM 5019 C CA . GLU A 1 657 ? -11.789 58.875 51.719 1 72.75 657 GLU A CA 1
ATOM 5020 C C . GLU A 1 657 ? -10.617 59.844 51.781 1 72.75 657 GLU A C 1
ATOM 5022 O O . GLU A 1 657 ? -10.555 60.719 52.656 1 72.75 657 GLU A O 1
ATOM 5027 N N . ILE A 1 658 ? -9.625 59.719 50.938 1 70.31 658 ILE A N 1
ATOM 5028 C CA . ILE A 1 658 ? -8.43 60.531 50.938 1 70.31 658 ILE A CA 1
ATOM 5029 C C . ILE A 1 658 ? -8.203 61.156 49.562 1 70.31 658 ILE A C 1
ATOM 5031 O O . ILE A 1 658 ? -8.211 60.438 48.562 1 70.31 658 ILE A O 1
ATOM 5035 N N . CYS A 1 659 ? -8.125 62.531 49.562 1 68.94 659 CYS A N 1
ATOM 5036 C CA . CYS A 1 659 ? -7.863 63.156 48.281 1 68.94 659 CYS A CA 1
ATOM 5037 C C . CYS A 1 659 ? -6.371 63.188 47.969 1 68.94 659 CYS A C 1
ATOM 5039 O O . CYS A 1 659 ? -5.551 62.938 48.875 1 68.94 659 CYS A O 1
ATOM 5041 N N . GLY A 1 660 ? -5.949 63.156 46.656 1 63.44 660 GLY A N 1
ATOM 5042 C CA . GLY A 1 660 ? -4.574 63.344 46.219 1 63.44 660 GLY A CA 1
ATOM 5043 C C . GLY A 1 660 ? -3.846 62.062 45.969 1 63.44 660 GLY A C 1
ATOM 5044 O O . GLY A 1 660 ? -2.613 62 45.938 1 63.44 660 GLY A O 1
ATOM 5045 N N . GLU A 1 661 ? -4.504 61.031 45.781 1 70.31 661 GLU A N 1
ATOM 5046 C CA . GLU A 1 661 ? -3.852 59.75 45.594 1 70.31 661 GLU A CA 1
ATOM 5047 C C . GLU A 1 661 ? -3.848 59.344 44.125 1 70.31 661 GLU A C 1
ATOM 5049 O O . GLU A 1 661 ? -4.605 59.906 43.312 1 70.31 661 GLU A O 1
ATOM 5054 N N . VAL A 1 662 ? -2.789 58.531 43.812 1 74.25 662 VAL A N 1
ATOM 5055 C CA . VAL A 1 662 ? -2.744 57.875 42.5 1 74.25 662 VAL A CA 1
ATOM 5056 C C . VAL A 1 662 ? -3.398 56.5 42.625 1 74.25 662 VAL A C 1
ATOM 5058 O O . VAL A 1 662 ? -3.059 55.719 43.5 1 74.25 662 VAL A O 1
ATOM 5061 N N . TYR A 1 663 ? -4.43 56.344 41.781 1 81.06 663 TYR A N 1
ATOM 5062 C CA . TYR A 1 663 ? -5.148 55.062 41.781 1 81.06 663 TYR A CA 1
ATOM 5063 C C . TYR A 1 663 ? -4.832 54.25 40.562 1 81.06 663 TYR A C 1
ATOM 5065 O O . TYR A 1 663 ? -4.758 54.781 39.438 1 81.06 663 TYR A O 1
ATOM 5073 N N . ARG A 1 664 ? -4.66 52.844 40.844 1 86.56 664 ARG A N 1
ATOM 5074 C CA . ARG A 1 664 ? -4.715 51.875 39.75 1 86.56 664 ARG A CA 1
ATOM 5075 C C . ARG A 1 664 ? -6.102 51.25 39.656 1 86.56 664 ARG A C 1
ATOM 5077 O O . ARG A 1 664 ? -6.551 50.562 40.594 1 86.56 664 ARG A O 1
ATOM 5084 N N . VAL A 1 665 ? -6.699 51.562 38.594 1 89.38 665 VAL A N 1
ATOM 5085 C CA . VAL A 1 665 ? -8.094 51.125 38.438 1 89.38 665 VAL A CA 1
ATOM 5086 C C . VAL A 1 665 ? -8.18 49.969 37.469 1 89.38 665 VAL A C 1
ATOM 5088 O O . VAL A 1 665 ? -7.578 49.969 36.406 1 89.38 665 VAL A O 1
ATOM 5091 N N . VAL A 1 666 ? -8.852 48.844 37.969 1 90.38 666 VAL A N 1
ATOM 5092 C CA . VAL A 1 666 ? -9.102 47.688 37.125 1 90.38 666 VAL A CA 1
ATOM 5093 C C . VAL A 1 666 ? -10.594 47.406 37.062 1 90.38 666 VAL A C 1
ATOM 5095 O O . VAL A 1 666 ? -11.25 47.344 38.125 1 90.38 666 VAL A O 1
ATOM 5098 N N . ALA A 1 667 ? -11.117 47.375 35.875 1 91.06 667 ALA A N 1
ATOM 5099 C CA . ALA A 1 667 ? -12.492 46.906 35.656 1 91.06 667 ALA A CA 1
ATOM 5100 C C . ALA A 1 667 ? -12.523 45.594 34.938 1 91.06 667 ALA A C 1
ATOM 5102 O O . ALA A 1 667 ? -11.961 45.469 33.844 1 91.06 667 ALA A O 1
ATOM 5103 N N . ALA A 1 668 ? -13.141 44.562 35.562 1 91.25 668 ALA A N 1
ATOM 5104 C CA . ALA A 1 668 ? -13.172 43.25 34.938 1 91.25 668 ALA A CA 1
ATOM 5105 C C . ALA A 1 668 ? -14.578 42.656 34.969 1 91.25 668 ALA A C 1
ATOM 5107 O O . ALA A 1 668 ? -15.305 42.812 35.969 1 91.25 668 ALA A O 1
ATOM 5108 N N . PRO A 1 669 ? -14.961 42.094 33.875 1 90.69 669 PRO A N 1
ATOM 5109 C CA . PRO A 1 669 ? -16.25 41.375 33.875 1 90.69 669 PRO A CA 1
ATOM 5110 C C . PRO A 1 669 ? -16.219 40.062 34.656 1 90.69 669 PRO A C 1
ATOM 5112 O O . PRO A 1 669 ? -15.148 39.469 34.812 1 90.69 669 PRO A O 1
ATOM 5115 N N . VAL A 1 670 ? -17.359 39.719 35.219 1 87.94 670 VAL A N 1
ATOM 5116 C CA . VAL A 1 670 ? -17.5 38.438 35.906 1 87.94 670 VAL A CA 1
ATOM 5117 C C . VAL A 1 670 ? -18.25 37.469 35 1 87.94 670 VAL A C 1
ATOM 5119 O O . VAL A 1 670 ? -19.359 37.75 34.562 1 87.94 670 VAL A O 1
ATOM 5122 N N . GLY A 1 671 ? -17.547 36.344 34.719 1 78.88 671 GLY A N 1
ATOM 5123 C CA . GLY A 1 671 ? -18.141 35.344 33.844 1 78.88 671 GLY A CA 1
ATOM 5124 C C . GLY A 1 671 ? -19.375 34.688 34.406 1 78.88 671 GLY A C 1
ATOM 5125 O O . GLY A 1 671 ? -19.75 34.969 35.562 1 78.88 671 GLY A O 1
ATOM 5126 N N . GLN A 1 672 ? -20.016 33.812 33.562 1 73.5 672 GLN A N 1
ATOM 5127 C CA . GLN A 1 672 ? -21.219 33.125 33.969 1 73.5 672 GLN A CA 1
ATOM 5128 C C . GLN A 1 672 ? -20.953 32.188 35.156 1 73.5 672 GLN A C 1
ATOM 5130 O O . GLN A 1 672 ? -21.844 31.938 35.969 1 73.5 672 GLN A O 1
ATOM 5135 N N . ASN A 1 673 ? -19.703 31.812 35.25 1 73.69 673 ASN A N 1
ATOM 5136 C CA . ASN A 1 673 ? -19.344 30.922 36.344 1 73.69 673 ASN A CA 1
ATOM 5137 C C . ASN A 1 673 ? -18.953 31.703 37.594 1 73.69 673 ASN A C 1
ATOM 5139 O O . ASN A 1 673 ? -18.609 31.125 38.625 1 73.69 673 ASN A O 1
ATOM 5143 N N . GLY A 1 674 ? -19.094 33 37.562 1 76.19 674 GLY A N 1
ATOM 5144 C CA . GLY A 1 674 ? -18.812 33.844 38.719 1 76.19 674 GLY A CA 1
ATOM 5145 C C . GLY A 1 674 ? -17.344 34.188 38.875 1 76.19 674 GLY A C 1
ATOM 5146 O O . GLY A 1 674 ? -16.938 34.781 39.844 1 76.19 674 GLY A O 1
ATOM 5147 N N . VAL A 1 675 ? -16.594 33.656 37.938 1 81.06 675 VAL A N 1
ATOM 5148 C CA . VAL A 1 675 ? -15.164 33.875 38.062 1 81.06 675 VAL A CA 1
ATOM 5149 C C . VAL A 1 675 ? -14.781 35.188 37.344 1 81.06 675 VAL A C 1
ATOM 5151 O O . VAL A 1 675 ? -15.211 35.438 36.219 1 81.06 675 VAL A O 1
ATOM 5154 N N . LYS A 1 676 ? -14.125 36.062 38.094 1 86.62 676 LYS A N 1
ATOM 5155 C CA . LYS A 1 676 ? -13.617 37.312 37.531 1 86.62 676 LYS A CA 1
ATOM 5156 C C . LYS A 1 676 ? -12.562 37.062 36.469 1 86.62 676 LYS A C 1
ATOM 5158 O O . LYS A 1 676 ? -11.711 36.188 36.625 1 86.62 676 LYS A O 1
ATOM 5163 N N . VAL A 1 677 ? -12.727 37.812 35.344 1 86.81 677 VAL A N 1
ATOM 5164 C CA . VAL A 1 677 ? -11.734 37.719 34.281 1 86.81 677 VAL A CA 1
ATOM 5165 C C . VAL A 1 677 ? -10.414 38.312 34.75 1 86.81 677 VAL A C 1
ATOM 5167 O O . VAL A 1 677 ? -10.383 39.469 35.188 1 86.81 677 VAL A O 1
ATOM 5170 N N . ASN A 1 678 ? -9.344 37.594 34.719 1 84.75 678 ASN A N 1
ATOM 5171 C CA . ASN A 1 678 ? -8.055 38.031 35.25 1 84.75 678 ASN A CA 1
ATOM 5172 C C . ASN A 1 678 ? -7.145 38.594 34.156 1 84.75 678 ASN A C 1
ATOM 5174 O O . ASN A 1 678 ? -5.969 38.844 34.375 1 84.75 678 ASN A O 1
ATOM 5178 N N . PHE A 1 679 ? -7.656 38.875 33.031 1 86.38 679 PHE A N 1
ATOM 5179 C CA . PHE A 1 679 ? -6.82 39.312 31.906 1 86.38 679 PHE A CA 1
ATOM 5180 C C . PHE A 1 679 ? -6.848 40.812 31.75 1 86.38 679 PHE A C 1
ATOM 5182 O O . PHE A 1 679 ? -6.07 41.375 30.969 1 86.38 679 PHE A O 1
ATOM 5189 N N . CYS A 1 680 ? -7.723 41.5 32.469 1 87 680 CYS A N 1
ATOM 5190 C CA . CYS A 1 680 ? -7.863 42.938 32.312 1 87 680 CYS A CA 1
ATOM 5191 C C . CYS A 1 680 ? -6.758 43.688 33.031 1 87 680 CYS A C 1
ATOM 5193 O O . CYS A 1 680 ? -6.445 43.375 34.188 1 87 680 CYS A O 1
ATOM 5195 N N . GLN A 1 681 ? -6.176 44.594 32.375 1 84.19 681 GLN A N 1
ATOM 5196 C CA . GLN A 1 681 ? -5.039 45.344 32.906 1 84.19 681 GLN A CA 1
ATOM 5197 C C . GLN A 1 681 ? -5.492 46.594 33.656 1 84.19 681 GLN A C 1
ATOM 5199 O O . GLN A 1 681 ? -6.441 47.25 33.219 1 84.19 681 GLN A O 1
ATOM 5204 N N . PRO A 1 682 ? -4.762 46.875 34.688 1 86.12 682 PRO A N 1
ATOM 5205 C CA . PRO A 1 682 ? -5.098 48.094 35.438 1 86.12 682 PRO A CA 1
ATOM 5206 C C . PRO A 1 682 ? -4.648 49.344 34.719 1 86.12 682 PRO A C 1
ATOM 5208 O O . PRO A 1 682 ? -3.699 49.312 33.938 1 86.12 682 PRO A O 1
ATOM 5211 N N . ARG A 1 683 ? -5.371 50.438 35.062 1 80.81 683 ARG A N 1
ATOM 5212 C CA . ARG A 1 683 ? -5.035 51.781 34.594 1 80.81 683 ARG A CA 1
ATOM 5213 C C . ARG A 1 683 ? -4.781 52.75 35.75 1 80.81 683 ARG A C 1
ATOM 5215 O O . ARG A 1 683 ? -5.453 52.656 36.781 1 80.81 683 ARG A O 1
ATOM 5222 N N . THR A 1 684 ? -3.789 53.594 35.562 1 76.75 684 THR A N 1
ATOM 5223 C CA . THR A 1 684 ? -3.398 54.5 36.625 1 76.75 684 THR A CA 1
ATOM 5224 C C . THR A 1 684 ? -3.986 55.875 36.406 1 76.75 684 THR A C 1
ATOM 5226 O O . THR A 1 684 ? -3.906 56.438 35.312 1 76.75 684 THR A O 1
ATOM 5229 N N . TYR A 1 685 ? -4.594 56.438 37.438 1 77.31 685 TYR A N 1
ATOM 5230 C CA . TYR A 1 685 ? -5.176 57.75 37.406 1 77.31 685 TYR A CA 1
ATOM 5231 C C . TYR A 1 685 ? -4.723 58.562 38.625 1 77.31 685 TYR A C 1
ATOM 5233 O O . TYR A 1 685 ? -4.578 58 39.719 1 77.31 685 TYR A O 1
ATOM 5241 N N . SER A 1 686 ? -4.418 59.812 38.438 1 72.06 686 SER A N 1
ATOM 5242 C CA . SER A 1 686 ? -4.098 60.688 39.562 1 72.06 686 SER A CA 1
ATOM 5243 C C . SER A 1 686 ? -5.273 61.594 39.906 1 72.06 686 SER A C 1
ATOM 5245 O O . SER A 1 686 ? -5.848 62.25 39 1 72.06 686 SER A O 1
ATOM 5247 N N . VAL A 1 687 ? -5.691 61.531 41.188 1 72.62 687 VAL A N 1
ATOM 5248 C CA . VAL A 1 687 ? -6.789 62.375 41.656 1 72.62 687 VAL A CA 1
ATOM 5249 C C . VAL A 1 687 ? -6.238 63.5 42.5 1 72.62 687 VAL A C 1
ATOM 5251 O O . VAL A 1 687 ? -5.562 63.25 43.5 1 72.62 687 VAL A O 1
ATOM 5254 N N . LEU A 1 688 ? -6.484 64.75 42.062 1 65.5 688 LEU A N 1
ATOM 5255 C CA . LEU A 1 688 ? -6.012 65.875 42.812 1 65.5 688 LEU A CA 1
ATOM 5256 C C . LEU A 1 688 ? -7.074 66.375 43.781 1 65.5 688 LEU A C 1
ATOM 5258 O O . LEU A 1 688 ? -8.273 66.188 43.562 1 65.5 688 LEU A O 1
ATOM 5262 N N . CYS A 1 689 ? -6.73 66.812 45.062 1 62.88 689 CYS A N 1
ATOM 5263 C CA . CYS A 1 689 ? -7.637 67.312 46.094 1 62.88 689 CYS A CA 1
ATOM 5264 C C . CYS A 1 689 ? -8.211 68.688 45.688 1 62.88 689 CYS A C 1
ATOM 5266 O O . CYS A 1 689 ? -7.559 69.438 45 1 62.88 689 CYS A O 1
ATOM 5268 N N . PRO A 1 690 ? -9.672 68.75 46.219 1 54.12 690 PRO A N 1
ATOM 5269 C CA . PRO A 1 690 ? -10.281 70.062 46 1 54.12 690 PRO A CA 1
ATOM 5270 C C . PRO A 1 690 ? -9.594 71.125 46.812 1 54.12 690 PRO A C 1
ATOM 5272 O O . PRO A 1 690 ? -9.133 70.938 47.938 1 54.12 690 PRO A O 1
ATOM 5275 N N . GLY A 1 691 ? -9.438 72.5 46.344 1 50.62 691 GLY A N 1
ATOM 5276 C CA . GLY A 1 691 ? -8.805 73.625 46.938 1 50.62 691 GLY A CA 1
ATOM 5277 C C . GLY A 1 691 ? -7.355 73.812 46.531 1 50.62 691 GLY A C 1
ATOM 5278 O O . GLY A 1 691 ? -6.715 74.812 46.906 1 50.62 691 GLY A O 1
ATOM 5279 N N . SER A 1 692 ? -6.746 72.75 46.688 1 43.91 692 SER A N 1
ATOM 5280 C CA . SER A 1 692 ? -5.438 73.125 46.125 1 43.91 692 SER A CA 1
ATOM 5281 C C . SER A 1 692 ? -5.566 73.75 44.781 1 43.91 692 SER A C 1
ATOM 5283 O O . SER A 1 692 ? -6.516 73.5 44.031 1 43.91 692 SER A O 1
ATOM 5285 N N . ASN A 1 693 ? -5.102 75.062 44.75 1 39.22 693 ASN A N 1
ATOM 5286 C CA . ASN A 1 693 ? -5.203 75.938 43.625 1 39.22 693 ASN A CA 1
ATOM 5287 C C . ASN A 1 693 ? -5.383 75.188 42.312 1 39.22 693 ASN A C 1
ATOM 5289 O O . ASN A 1 693 ? -5.234 75.75 41.219 1 39.22 693 ASN A O 1
ATOM 5293 N N . ALA A 1 694 ? -5.148 74 42.438 1 40.53 694 ALA A N 1
ATOM 5294 C CA . ALA A 1 694 ? -5.223 73.312 41.156 1 40.53 694 ALA A CA 1
ATOM 5295 C C . ALA A 1 694 ? -6.641 72.812 40.875 1 40.53 694 ALA A C 1
ATOM 5297 O O . ALA A 1 694 ? -7.254 72.125 41.688 1 40.53 694 ALA A O 1
ATOM 5298 N N . GLY A 1 695 ? -7.602 73.688 40.375 1 33.09 695 GLY A N 1
ATOM 5299 C CA . GLY A 1 695 ? -8.914 73.312 39.906 1 33.09 695 GLY A CA 1
ATOM 5300 C C . GLY A 1 695 ? -9.039 71.812 39.688 1 33.09 695 GLY A C 1
ATOM 5301 O O . GLY A 1 695 ? -8.039 71.125 39.531 1 33.09 695 GLY A O 1
ATOM 5302 N N . VAL A 1 696 ? -10.25 71.312 40.156 1 36.19 696 VAL A N 1
ATOM 5303 C CA . VAL A 1 696 ? -10.875 70 40.156 1 36.19 696 VAL A CA 1
ATOM 5304 C C . VAL A 1 696 ? -10.695 69.375 38.781 1 36.19 696 VAL A C 1
ATOM 5306 O O . VAL A 1 696 ? -11.469 69.625 37.875 1 36.19 696 VAL A O 1
ATOM 5309 N N . GLU A 1 697 ? -10.008 69.875 37.875 1 37.34 697 GLU A N 1
ATOM 5310 C CA . GLU A 1 697 ? -10.266 69.25 36.594 1 37.34 697 GLU A CA 1
ATOM 5311 C C . GLU A 1 697 ? -10.273 67.75 36.719 1 37.34 697 GLU A C 1
ATOM 5313 O O . GLU A 1 697 ? -9.57 67.188 37.562 1 37.34 697 GLU A O 1
ATOM 5318 N N . VAL A 1 698 ? -11.352 67.125 36.281 1 41.47 698 VAL A N 1
ATOM 5319 C CA . VAL A 1 698 ? -11.508 65.812 35.812 1 41.47 698 VAL A CA 1
ATOM 5320 C C . VAL A 1 698 ? -10.141 65.188 35.469 1 41.47 698 VAL A C 1
ATOM 5322 O O . VAL A 1 698 ? -9.375 65.812 34.719 1 41.47 698 VAL A O 1
ATOM 5325 N N . ILE A 1 699 ? -9.531 64.688 36.219 1 44.38 699 ILE A N 1
ATOM 5326 C CA . ILE A 1 699 ? -8.414 64 35.562 1 44.38 699 ILE A CA 1
ATOM 5327 C C . ILE A 1 699 ? -8.852 63.469 34.219 1 44.38 699 ILE A C 1
ATOM 5329 O O . ILE A 1 699 ? -9.062 62.25 34.094 1 44.38 699 ILE A O 1
ATOM 5333 N N . SER A 1 700 ? -10.141 63.781 33.812 1 37.06 700 SER A N 1
ATOM 5334 C CA . SER A 1 700 ? -10.727 63.219 32.594 1 37.06 700 SER A CA 1
ATOM 5335 C C . SER A 1 700 ? -9.852 63.5 31.375 1 37.06 700 SER A C 1
ATOM 5337 O O . SER A 1 700 ? -9.031 64.438 31.406 1 37.06 700 SER A O 1
ATOM 5339 N N . ARG A 1 701 ? -9.727 62.594 30.344 1 34.94 701 ARG A N 1
ATOM 5340 C CA . ARG A 1 701 ? -9.617 62.719 28.891 1 34.94 701 ARG A CA 1
ATOM 5341 C C . ARG A 1 701 ? -10.562 63.812 28.375 1 34.94 701 ARG A C 1
ATOM 5343 O O . ARG A 1 701 ? -11.781 63.625 28.359 1 34.94 701 ARG A O 1
ATOM 5350 N N . GLY A 1 702 ? -10.43 65.062 28.594 1 31.02 702 GLY A N 1
ATOM 5351 C CA . GLY A 1 702 ? -11.281 66.188 28.25 1 31.02 702 GLY A CA 1
ATOM 5352 C C . GLY A 1 702 ? -12.102 66 27 1 31.02 702 GLY A C 1
ATOM 5353 O O . GLY A 1 702 ? -11.805 65.062 26.219 1 31.02 702 GLY A O 1
ATOM 5354 N N . ARG A 1 703 ? -13.164 67.125 26.562 1 31.7 703 ARG A N 1
ATOM 5355 C CA . ARG A 1 703 ? -14.344 67.438 25.766 1 31.7 703 ARG A CA 1
ATOM 5356 C C . ARG A 1 703 ? -14.094 67.125 24.297 1 31.7 703 ARG A C 1
ATOM 5358 O O . ARG A 1 703 ? -12.961 67.188 23.812 1 31.7 703 ARG A O 1
ATOM 5365 N N . ARG A 1 704 ? -15.258 66.812 23.578 1 26.16 704 ARG A N 1
ATOM 5366 C CA . ARG A 1 704 ? -15.625 66.938 22.172 1 26.16 704 ARG A CA 1
ATOM 5367 C C . ARG A 1 704 ? -15.258 68.312 21.625 1 26.16 704 ARG A C 1
ATOM 5369 O O . ARG A 1 704 ? -15.688 69.375 22.172 1 26.16 704 ARG A O 1
ATOM 5376 N N . SER A 1 705 ? -14.164 68.688 21.094 1 17.38 705 SER A N 1
ATOM 5377 C CA . SER A 1 705 ? -14.594 69.5 19.969 1 17.38 705 SER A CA 1
ATOM 5378 C C . SER A 1 705 ? -15.625 68.75 19.109 1 17.38 705 SER A C 1
ATOM 5380 O O . SER A 1 705 ? -15.57 67.562 18.969 1 17.38 705 SER A O 1
ATOM 5382 N N . ALA B 1 1 ? -35.156 176.75 99.312 1 46.84 1 ALA B N 1
ATOM 5383 C CA . ALA B 1 1 ? -35.469 175.75 98.25 1 46.84 1 ALA B CA 1
ATOM 5384 C C . ALA B 1 1 ? -34.688 174.5 98.375 1 46.84 1 ALA B C 1
ATOM 5386 O O . ALA B 1 1 ? -33.469 174.5 98.5 1 46.84 1 ALA B O 1
ATOM 5387 N N . PRO B 1 2 ? -35.406 173.375 98.625 1 51.75 2 PRO B N 1
ATOM 5388 C CA . PRO B 1 2 ? -34.656 172.125 98.875 1 51.75 2 PRO B CA 1
ATOM 5389 C C . PRO B 1 2 ? -33.75 171.75 97.688 1 51.75 2 PRO B C 1
ATOM 5391 O O . PRO B 1 2 ? -34.062 172 96.5 1 51.75 2 PRO B O 1
ATOM 5394 N N . GLU B 1 3 ? -32.469 171.5 98 1 58.56 3 GLU B N 1
ATOM 5395 C CA . GLU B 1 3 ? -31.422 171.25 97 1 58.56 3 GLU B CA 1
ATOM 5396 C C . GLU B 1 3 ? -31.75 170 96.188 1 58.56 3 GLU B C 1
ATOM 5398 O O . GLU B 1 3 ? -32.219 169 96.688 1 58.56 3 GLU B O 1
ATOM 5403 N N . VAL B 1 4 ? -32.094 170 94.875 1 60.16 4 VAL B N 1
ATOM 5404 C CA . VAL B 1 4 ? -32.406 169 93.875 1 60.16 4 VAL B CA 1
ATOM 5405 C C . VAL B 1 4 ? -31.156 168.25 93.5 1 60.16 4 VAL B C 1
ATOM 5407 O O . VAL B 1 4 ? -30.109 168.75 93.25 1 60.16 4 VAL B O 1
ATOM 5410 N N . PRO B 1 5 ? -31.219 166.875 93.75 1 62.62 5 PRO B N 1
ATOM 5411 C CA . PRO B 1 5 ? -30.047 166.125 93.375 1 62.62 5 PRO B CA 1
ATOM 5412 C C . PRO B 1 5 ? -29.703 166.25 91.875 1 62.62 5 PRO B C 1
ATOM 5414 O O . PRO B 1 5 ? -30.609 166.375 91.062 1 62.62 5 PRO B O 1
ATOM 5417 N N . ALA B 1 6 ? -28.484 166.5 91.5 1 62.88 6 ALA B N 1
ATOM 5418 C CA . ALA B 1 6 ? -28 166.75 90.125 1 62.88 6 ALA B CA 1
ATOM 5419 C C . ALA B 1 6 ? -27.234 165.5 89.688 1 62.88 6 ALA B C 1
ATOM 5421 O O . ALA B 1 6 ? -26.453 164.875 90.438 1 62.88 6 ALA B O 1
ATOM 5422 N N . ILE B 1 7 ? -27.672 164.875 88.5 1 64 7 ILE B N 1
ATOM 5423 C CA . ILE B 1 7 ? -26.953 163.75 87.875 1 64 7 ILE B CA 1
ATOM 5424 C C . ILE B 1 7 ? -25.578 164.25 87.438 1 64 7 ILE B C 1
ATOM 5426 O O . ILE B 1 7 ? -25.469 165.125 86.625 1 64 7 ILE B O 1
ATOM 5430 N N . GLU B 1 8 ? -24.516 163.75 88.125 1 69.5 8 GLU B N 1
ATOM 5431 C CA . GLU B 1 8 ? -23.172 164.25 87.812 1 69.5 8 GLU B CA 1
ATOM 5432 C C . GLU B 1 8 ? -22.719 163.625 86.5 1 69.5 8 GLU B C 1
ATOM 5434 O O . GLU B 1 8 ? -22.172 164.25 85.625 1 69.5 8 GLU B O 1
ATOM 5439 N N . GLN B 1 9 ? -22.766 162.25 86.375 1 71.19 9 GLN B N 1
ATOM 5440 C CA . GLN B 1 9 ? -22.297 161.625 85.125 1 71.19 9 GLN B CA 1
ATOM 5441 C C . GLN B 1 9 ? -23.047 160.375 84.812 1 71.19 9 GLN B C 1
ATOM 5443 O O . GLN B 1 9 ? -23.406 159.625 85.75 1 71.19 9 GLN B O 1
ATOM 5448 N N . ALA B 1 10 ? -23.641 160 83.5 1 66.19 10 ALA B N 1
ATOM 5449 C CA . ALA B 1 10 ? -24.219 158.75 83.062 1 66.19 10 ALA B CA 1
ATOM 5450 C C . ALA B 1 10 ? -23.484 158.25 81.812 1 66.19 10 ALA B C 1
ATOM 5452 O O . ALA B 1 10 ? -23.188 159 80.875 1 66.19 10 ALA B O 1
ATOM 5453 N N . TYR B 1 11 ? -22.812 157 81.938 1 72 11 TYR B N 1
ATOM 5454 C CA . TYR B 1 11 ? -22.109 156.375 80.812 1 72 11 TYR B CA 1
ATOM 5455 C C . TYR B 1 11 ? -22.469 155 80.625 1 72 11 TYR B C 1
ATOM 5457 O O . TYR B 1 11 ? -23 154.375 81.562 1 72 11 TYR B O 1
ATOM 5465 N N . SER B 1 12 ? -22.469 154.25 79.312 1 69.62 12 SER B N 1
ATOM 5466 C CA . SER B 1 12 ? -22.766 152.875 79 1 69.62 12 SER B CA 1
ATOM 5467 C C . SER B 1 12 ? -21.516 152.125 78.562 1 69.62 12 SER B C 1
ATOM 5469 O O . SER B 1 12 ? -20.781 152.625 77.688 1 69.62 12 SER B O 1
ATOM 5471 N N . LYS B 1 13 ? -21.141 151 79.312 1 67.94 13 LYS B N 1
ATOM 5472 C CA . LYS B 1 13 ? -20.031 150.125 78.938 1 67.94 13 LYS B CA 1
ATOM 5473 C C . LYS B 1 13 ? -20.5 148.875 78.125 1 67.94 13 LYS B C 1
ATOM 5475 O O . LYS B 1 13 ? -19.75 148.375 77.312 1 67.94 13 LYS B O 1
ATOM 5480 N N . HIS B 1 14 ? -21.688 148.375 78.312 1 73.19 14 HIS B N 1
ATOM 5481 C CA . HIS B 1 14 ? -22.297 147.25 77.625 1 73.19 14 HIS B CA 1
ATOM 5482 C C . HIS B 1 14 ? -23.594 147.75 76.938 1 73.19 14 HIS B C 1
ATOM 5484 O O . HIS B 1 14 ? -24.281 148.625 77.375 1 73.19 14 HIS B O 1
ATOM 5490 N N . SER B 1 15 ? -23.844 147.125 75.812 1 72.31 15 SER B N 1
ATOM 5491 C CA . SER B 1 15 ? -25.031 147.5 75 1 72.31 15 SER B CA 1
ATOM 5492 C C . SER B 1 15 ? -26.297 147.375 75.812 1 72.31 15 SER B C 1
ATOM 5494 O O . SER B 1 15 ? -27.344 147.875 75.5 1 72.31 15 SER B O 1
ATOM 5496 N N . ASP B 1 16 ? -26.344 146.625 76.938 1 66.25 16 ASP B N 1
ATOM 5497 C CA . ASP B 1 16 ? -27.578 146.375 77.625 1 66.25 16 ASP B CA 1
ATOM 5498 C C . ASP B 1 16 ? -27.562 147 79 1 66.25 16 ASP B C 1
ATOM 5500 O O . ASP B 1 16 ? -28.406 146.75 79.875 1 66.25 16 ASP B O 1
ATOM 5504 N N . SER B 1 17 ? -26.625 148 79.312 1 67.88 17 SER B N 1
ATOM 5505 C CA . SER B 1 17 ? -26.609 148.625 80.625 1 67.88 17 SER B CA 1
ATOM 5506 C C . SER B 1 17 ? -26.109 150 80.625 1 67.88 17 SER B C 1
ATOM 5508 O O . SER B 1 17 ? -25.328 150.375 79.75 1 67.88 17 SER B O 1
ATOM 5510 N N . ILE B 1 18 ? -26.797 151.125 81.562 1 69.31 18 ILE B N 1
ATOM 5511 C CA . ILE B 1 18 ? -26.375 152.5 81.812 1 69.31 18 ILE B CA 1
ATOM 5512 C C . ILE B 1 18 ? -25.984 152.625 83.25 1 69.31 18 ILE B C 1
ATOM 5514 O O . ILE B 1 18 ? -26.688 152.125 84.125 1 69.31 18 ILE B O 1
ATOM 5518 N N . THR B 1 19 ? -24.828 153.25 83.5 1 69.31 19 THR B N 1
ATOM 5519 C CA . THR B 1 19 ? -24.391 153.5 84.875 1 69.31 19 THR B CA 1
ATOM 5520 C C . THR B 1 19 ? -24.594 155 85.125 1 69.31 19 THR B C 1
ATOM 5522 O O . THR B 1 19 ? -24.125 155.875 84.312 1 69.31 19 THR B O 1
ATOM 5525 N N . VAL B 1 20 ? -25.422 155.5 86.188 1 69.38 20 VAL B N 1
ATOM 5526 C CA . VAL B 1 20 ? -25.734 156.875 86.562 1 69.38 20 VAL B CA 1
ATOM 5527 C C . VAL B 1 20 ? -25.125 157.25 87.938 1 69.38 20 VAL B C 1
ATOM 5529 O O . VAL B 1 20 ? -25.344 156.5 88.875 1 69.38 20 VAL B O 1
ATOM 5532 N N . GLU B 1 21 ? -24.188 158.375 87.938 1 69.94 21 GLU B N 1
ATOM 5533 C CA . GLU B 1 21 ? -23.656 158.875 89.188 1 69.94 21 GLU B CA 1
ATOM 5534 C C . GLU B 1 21 ? -24.359 160.25 89.562 1 69.94 21 GLU B C 1
ATOM 5536 O O . GLU B 1 21 ? -24.531 161.125 88.688 1 69.94 21 GLU B O 1
ATOM 5541 N N . PHE B 1 22 ? -24.922 160.5 90.75 1 69.62 22 PHE B N 1
ATOM 5542 C CA . PHE B 1 22 ? -25.641 161.625 91.188 1 69.62 22 PHE B CA 1
ATOM 5543 C C . PHE B 1 22 ? -25.188 162.125 92.562 1 69.62 22 PHE B C 1
ATOM 5545 O O . PHE B 1 22 ? -24.594 161.25 93.312 1 69.62 22 PHE B O 1
ATOM 5552 N N . THR B 1 23 ? -25.297 163.5 92.812 1 68.56 23 THR B N 1
ATOM 5553 C CA . THR B 1 23 ? -24.906 164.125 94.062 1 68.56 23 THR B CA 1
ATOM 5554 C C . THR B 1 23 ? -25.953 163.875 95.125 1 68.56 23 THR B C 1
ATOM 5556 O O . THR B 1 23 ? -27.156 163.875 94.875 1 68.56 23 THR B O 1
ATOM 5559 N N . GLU B 1 24 ? -25.469 163.625 96.312 1 67.38 24 GLU B N 1
ATOM 5560 C CA . GLU B 1 24 ? -26.344 163.375 97.5 1 67.38 24 GLU B CA 1
ATOM 5561 C C . GLU B 1 24 ? -26.844 164.625 98.062 1 67.38 24 GLU B C 1
ATOM 5563 O O . GLU B 1 24 ? -26.109 165.625 98.125 1 67.38 24 GLU B O 1
ATOM 5568 N N . VAL B 1 25 ? -28.062 165 98.125 1 66.31 25 VAL B N 1
ATOM 5569 C CA . VAL B 1 25 ? -28.609 166.125 98.812 1 66.31 25 VAL B CA 1
ATOM 5570 C C . VAL B 1 25 ? -28.984 165.75 100.25 1 66.31 25 VAL B C 1
ATOM 5572 O O . VAL B 1 25 ? -29.453 164.625 100.5 1 66.31 25 VAL B O 1
ATOM 5575 N N . SER B 1 26 ? -28.562 166.625 101.125 1 66.12 26 SER B N 1
ATOM 5576 C CA . SER B 1 26 ? -28.797 166.5 102.562 1 66.12 26 SER B CA 1
ATOM 5577 C C . SER B 1 26 ? -30.297 166.375 102.875 1 66.12 26 SER B C 1
ATOM 5579 O O . SER B 1 26 ? -31.062 167.25 102.375 1 66.12 26 SER B O 1
ATOM 5581 N N . GLY B 1 27 ? -30.828 165.375 103.625 1 64.31 27 GLY B N 1
ATOM 5582 C CA . GLY B 1 27 ? -32.188 165.125 104.062 1 64.31 27 GLY B CA 1
ATOM 5583 C C . GLY B 1 27 ? -33 164.25 103.125 1 64.31 27 GLY B C 1
ATOM 5584 O O . GLY B 1 27 ? -34.156 164 103.438 1 64.31 27 GLY B O 1
ATOM 5585 N N . ALA B 1 28 ? -32.469 164 102 1 61.06 28 ALA B N 1
ATOM 5586 C CA . ALA B 1 28 ? -33.25 163.125 101.062 1 61.06 28 ALA B CA 1
ATOM 5587 C C . ALA B 1 28 ? -33.125 161.625 101.5 1 61.06 28 ALA B C 1
ATOM 5589 O O . ALA B 1 28 ? -32.062 161.125 101.875 1 61.06 28 ALA B O 1
ATOM 5590 N N . THR B 1 29 ? -34.219 160.875 101.75 1 64.75 29 THR B N 1
ATOM 5591 C CA . THR B 1 29 ? -34.25 159.5 102.25 1 64.75 29 THR B CA 1
ATOM 5592 C C . THR B 1 29 ? -34.062 158.5 101.062 1 64.75 29 THR B C 1
ATOM 5594 O O . THR B 1 29 ? -33.562 157.375 101.25 1 64.75 29 THR B O 1
ATOM 5597 N N . SER B 1 30 ? -34.625 158.875 99.875 1 64.81 30 SER B N 1
ATOM 5598 C CA . SER B 1 30 ? -34.438 157.875 98.812 1 64.81 30 SER B CA 1
ATOM 5599 C C . SER B 1 30 ? -34.406 158.625 97.438 1 64.81 30 SER B C 1
ATOM 5601 O O . SER B 1 30 ? -34.875 159.75 97.375 1 64.81 30 SER B O 1
ATOM 5603 N N . TYR B 1 31 ? -33.469 158.25 96.562 1 65.19 31 TYR B N 1
ATOM 5604 C CA . TYR B 1 31 ? -33.406 158.75 95.25 1 65.19 31 TYR B CA 1
ATOM 5605 C C . TYR B 1 31 ? -33.938 157.75 94.188 1 65.19 31 TYR B C 1
ATOM 5607 O O . TYR B 1 31 ? -33.781 156.5 94.375 1 65.19 31 TYR B O 1
ATOM 5615 N N . VAL B 1 32 ? -34.906 157.875 93.438 1 63.88 32 VAL B N 1
ATOM 5616 C CA . VAL B 1 32 ? -35.438 157.125 92.375 1 63.88 32 VAL B CA 1
ATOM 5617 C C . VAL B 1 32 ? -35 157.625 91 1 63.88 32 VAL B C 1
ATOM 5619 O O . VAL B 1 32 ? -35.219 158.75 90.688 1 63.88 32 VAL B O 1
ATOM 5622 N N . LEU B 1 33 ? -34.031 156.875 90.375 1 63.31 33 LEU B N 1
ATOM 5623 C CA . LEU B 1 33 ? -33.594 157.125 89.062 1 63.31 33 LEU B CA 1
ATOM 5624 C C . LEU B 1 33 ? -34.531 156.5 88 1 63.31 33 LEU B C 1
ATOM 5626 O O . LEU B 1 33 ? -34.844 155.375 88.125 1 63.31 33 LEU B O 1
ATOM 5630 N N . ARG B 1 34 ? -35.312 157.375 87.25 1 60.03 34 ARG B N 1
ATOM 5631 C CA . ARG B 1 34 ? -36.219 156.875 86.25 1 60.03 34 ARG B CA 1
ATOM 5632 C C . ARG B 1 34 ? -35.625 157.125 84.812 1 60.03 34 ARG B C 1
ATOM 5634 O O . ARG B 1 34 ? -35.094 158.125 84.562 1 60.03 34 ARG B O 1
ATOM 5641 N N . ALA B 1 35 ? -35.156 156.125 84.125 1 59.38 35 ALA B N 1
ATOM 5642 C CA . ALA B 1 35 ? -34.719 156.25 82.688 1 59.38 35 ALA B CA 1
ATOM 5643 C C . ALA B 1 35 ? -35.875 155.875 81.75 1 59.38 35 ALA B C 1
ATOM 5645 O O . ALA B 1 35 ? -36.594 154.875 81.938 1 59.38 35 ALA B O 1
ATOM 5646 N N . GLU B 1 36 ? -36.656 157 81.188 1 52.97 36 GLU B N 1
ATOM 5647 C CA . GLU B 1 36 ? -37.875 156.875 80.375 1 52.97 36 GLU B CA 1
ATOM 5648 C C . GLU B 1 36 ? -37.625 156.25 79.062 1 52.97 36 GLU B C 1
ATOM 5650 O O . GLU B 1 36 ? -37.312 157 78.062 1 52.97 36 GLU B O 1
ATOM 5655 N N . SER B 1 37 ? -36.656 155.5 78.812 1 49.06 37 SER B N 1
ATOM 5656 C CA . SER B 1 37 ? -36.969 155 77.5 1 49.06 37 SER B CA 1
ATOM 5657 C C . SER B 1 37 ? -38.344 154.375 77.438 1 49.06 37 SER B C 1
ATOM 5659 O O . SER B 1 37 ? -39.031 154.25 78.438 1 49.06 37 SER B O 1
ATOM 5661 N N . ASP B 1 38 ? -39.062 153.875 76.375 1 47.66 38 ASP B N 1
ATOM 5662 C CA . ASP B 1 38 ? -40.406 153.25 76.375 1 47.66 38 ASP B CA 1
ATOM 5663 C C . ASP B 1 38 ? -40.688 152.625 77.75 1 47.66 38 ASP B C 1
ATOM 5665 O O . ASP B 1 38 ? -41.844 152.75 78.25 1 47.66 38 ASP B O 1
ATOM 5669 N N . ILE B 1 39 ? -39.906 151.625 78.25 1 43.78 39 ILE B N 1
ATOM 5670 C CA . ILE B 1 39 ? -40.312 151 79.438 1 43.78 39 ILE B CA 1
ATOM 5671 C C . ILE B 1 39 ? -39.531 151.5 80.625 1 43.78 39 ILE B C 1
ATOM 5673 O O . ILE B 1 39 ? -38.281 151.5 80.625 1 43.78 39 ILE B O 1
ATOM 5677 N N . ALA B 1 40 ? -40.094 152.625 81.312 1 47.62 40 ALA B N 1
ATOM 5678 C CA . ALA B 1 40 ? -39.688 153.25 82.562 1 47.62 40 ALA B CA 1
ATOM 5679 C C . ALA B 1 40 ? -39 152.375 83.562 1 47.62 40 ALA B C 1
ATOM 5681 O O . ALA B 1 40 ? -39.5 151.25 83.875 1 47.62 40 ALA B O 1
ATOM 5682 N N . ILE B 1 41 ? -37.781 152 83.438 1 49.75 41 ILE B N 1
ATOM 5683 C CA . ILE B 1 41 ? -37.188 151.125 84.5 1 49.75 41 ILE B CA 1
ATOM 5684 C C . ILE B 1 41 ? -36.688 152 85.625 1 49.75 41 ILE B C 1
ATOM 5686 O O . ILE B 1 41 ? -35.969 153 85.375 1 49.75 41 ILE B O 1
ATOM 5690 N N . LEU B 1 42 ? -37.562 152.125 86.625 1 51.16 42 LEU B N 1
ATOM 5691 C CA . LEU B 1 42 ? -37.406 152.75 87.875 1 51.16 42 LEU B CA 1
ATOM 5692 C C . LEU B 1 42 ? -36.438 152.125 88.812 1 51.16 42 LEU B C 1
ATOM 5694 O O . LEU B 1 42 ? -36.5 150.875 89 1 51.16 42 LEU B O 1
ATOM 5698 N N . GLN B 1 43 ? -35.094 152.375 88.812 1 55.78 43 GLN B N 1
ATOM 5699 C CA . GLN B 1 43 ? -34.281 151.75 89.875 1 55.78 43 GLN B CA 1
ATOM 5700 C C . GLN B 1 43 ? -34 152.625 91.062 1 55.78 43 GLN B C 1
ATOM 5702 O O . GLN B 1 43 ? -33.688 153.875 90.812 1 55.78 43 GLN B O 1
ATOM 5707 N N . ARG B 1 44 ? -34.469 152.25 92.188 1 56.94 44 ARG B N 1
ATOM 5708 C CA . ARG B 1 44 ? -34.344 152.875 93.438 1 56.94 44 ARG B CA 1
ATOM 5709 C C . ARG B 1 44 ? -32.875 152.875 93.938 1 56.94 44 ARG B C 1
ATOM 5711 O O . ARG B 1 44 ? -32.219 151.875 93.875 1 56.94 44 ARG B O 1
ATOM 5718 N N . ALA B 1 45 ? -32.062 154.125 93.688 1 54.59 45 ALA B N 1
ATOM 5719 C CA . ALA B 1 45 ? -30.688 154.125 94.188 1 54.59 45 ALA B CA 1
ATOM 5720 C C . ALA B 1 45 ? -30.609 154.5 95.625 1 54.59 45 ALA B C 1
ATOM 5722 O O . ALA B 1 45 ? -31.344 155.375 96.062 1 54.59 45 ALA B O 1
ATOM 5723 N N . LYS B 1 46 ? -30.109 153.5 96.438 1 53.31 46 LYS B N 1
ATOM 5724 C CA . LYS B 1 46 ? -29.812 153.75 97.812 1 53.31 46 LYS B CA 1
ATOM 5725 C C . LYS B 1 46 ? -28.812 155 97.875 1 53.31 46 LYS B C 1
ATOM 5727 O O . LYS B 1 46 ? -28.094 155.25 96.938 1 53.31 46 LYS B O 1
ATOM 5732 N N . ARG B 1 47 ? -28.547 155.5 99.125 1 50.41 47 ARG B N 1
ATOM 5733 C CA . ARG B 1 47 ? -27.625 156.5 99.625 1 50.41 47 ARG B CA 1
ATOM 5734 C C . ARG B 1 47 ? -26.203 156.125 99.188 1 50.41 47 ARG B C 1
ATOM 5736 O O . ARG B 1 47 ? -25.719 155.125 99.375 1 50.41 47 ARG B O 1
ATOM 5743 N N . GLY B 1 48 ? -25.516 157 98.375 1 50.41 48 GLY B N 1
ATOM 5744 C CA . GLY B 1 48 ? -24.094 157 98.188 1 50.41 48 GLY B CA 1
ATOM 5745 C C . GLY B 1 48 ? -23.688 156.125 97 1 50.41 48 GLY B C 1
ATOM 5746 O O . GLY B 1 48 ? -22.516 156.125 96.625 1 50.41 48 GLY B O 1
ATOM 5747 N N . HIS B 1 49 ? -24.469 155.125 96.625 1 53.09 49 HIS B N 1
ATOM 5748 C CA . HIS B 1 49 ? -23.859 154.25 95.625 1 53.09 49 HIS B CA 1
ATOM 5749 C C . HIS B 1 49 ? -24.391 154.5 94.25 1 53.09 49 HIS B C 1
ATOM 5751 O O . HIS B 1 49 ? -25.578 154.875 94.062 1 53.09 49 HIS B O 1
ATOM 5757 N N . PRO B 1 50 ? -23.422 154.625 93.25 1 56.47 50 PRO B N 1
ATOM 5758 C CA . PRO B 1 50 ? -23.781 154.75 91.812 1 56.47 50 PRO B CA 1
ATOM 5759 C C . PRO B 1 50 ? -24.719 153.625 91.375 1 56.47 50 PRO B C 1
ATOM 5761 O O . PRO B 1 50 ? -24.625 152.5 91.938 1 56.47 50 PRO B O 1
ATOM 5764 N N . VAL B 1 51 ? -25.984 153.75 90.812 1 57.59 51 VAL B N 1
ATOM 5765 C CA . VAL B 1 51 ? -26.938 152.75 90.375 1 57.59 51 VAL B CA 1
ATOM 5766 C C . VAL B 1 51 ? -26.766 152.5 88.875 1 57.59 51 VAL B C 1
ATOM 5768 O O . VAL B 1 51 ? -26.469 153.375 88.125 1 57.59 51 VAL B O 1
ATOM 5771 N N . ASN B 1 52 ? -26.625 151.125 88.5 1 53.28 52 ASN B N 1
ATOM 5772 C CA . ASN B 1 52 ? -26.469 150.75 87.125 1 53.28 52 ASN B CA 1
ATOM 5773 C C . ASN B 1 52 ? -27.797 150.125 86.625 1 53.28 52 ASN B C 1
ATOM 5775 O O . ASN B 1 52 ? -28.078 149 86.688 1 53.28 52 ASN B O 1
ATOM 5779 N N . PRO B 1 53 ? -28.766 151 86.188 1 55.97 53 PRO B N 1
ATOM 5780 C CA . PRO B 1 53 ? -30.016 150.375 85.688 1 55.97 53 PRO B CA 1
ATOM 5781 C C . PRO B 1 53 ? -29.812 149.625 84.375 1 55.97 53 PRO B C 1
ATOM 5783 O O . PRO B 1 53 ? -28.969 150 83.5 1 55.97 53 PRO B O 1
ATOM 5786 N N . VAL B 1 54 ? -30.312 148.375 84.188 1 56.31 54 VAL B N 1
ATOM 5787 C CA . VAL B 1 54 ? -30.266 147.5 83.062 1 56.31 54 VAL B CA 1
ATOM 5788 C C . VAL B 1 54 ? -31.25 148 82 1 56.31 54 VAL B C 1
ATOM 5790 O O . VAL B 1 54 ? -32.406 148.25 82.25 1 56.31 54 VAL B O 1
ATOM 5793 N N . VAL B 1 55 ? -30.812 148.75 80.875 1 54.19 55 VAL B N 1
ATOM 5794 C CA . VAL B 1 55 ? -31.656 149.25 79.75 1 54.19 55 VAL B CA 1
ATOM 5795 C C . VAL B 1 55 ? -31.797 148.125 78.688 1 54.19 55 VAL B C 1
ATOM 5797 O O . VAL B 1 55 ? -30.828 147.375 78.375 1 54.19 55 VAL B O 1
ATOM 5800 N N . THR B 1 56 ? -32.969 147.625 78.5 1 52.78 56 THR B N 1
ATOM 5801 C CA . THR B 1 56 ? -33.312 146.5 77.562 1 52.78 56 THR B CA 1
ATOM 5802 C C . THR B 1 56 ? -32.875 146.875 76.125 1 52.78 56 THR B C 1
ATOM 5804 O O . THR B 1 56 ? -32.688 146 75.25 1 52.78 56 THR B O 1
ATOM 5807 N N . LEU B 1 57 ? -33.312 148.25 75.562 1 53.09 57 LEU B N 1
ATOM 5808 C CA . LEU B 1 57 ? -33.094 148.5 74.188 1 53.09 57 LEU B CA 1
ATOM 5809 C C . LEU B 1 57 ? -31.75 149.25 73.938 1 53.09 57 LEU B C 1
ATOM 5811 O O . LEU B 1 57 ? -31.5 150.25 74.562 1 53.09 57 LEU B O 1
ATOM 5815 N N . ALA B 1 58 ? -30.859 148.625 73.312 1 55.25 58 ALA B N 1
ATOM 5816 C CA . ALA B 1 58 ? -29.531 149.125 73 1 55.25 58 ALA B CA 1
ATOM 5817 C C . ALA B 1 58 ? -29.656 150.375 72.062 1 55.25 58 ALA B C 1
ATOM 5819 O O . ALA B 1 58 ? -30.531 150.5 71.188 1 55.25 58 ALA B O 1
ATOM 5820 N N . CYS B 1 59 ? -28.922 151.5 72.062 1 55.56 59 CYS B N 1
ATOM 5821 C CA . CYS B 1 59 ? -28.672 152.75 71.312 1 55.56 59 CYS B CA 1
ATOM 5822 C C . CYS B 1 59 ? -29.734 153.75 71.562 1 55.56 59 CYS B C 1
ATOM 5824 O O . CYS B 1 59 ? -29.672 154.875 71.062 1 55.56 59 CYS B O 1
ATOM 5826 N N . CYS B 1 60 ? -30.938 153.5 72.188 1 53.06 60 CYS B N 1
ATOM 5827 C CA . CYS B 1 60 ? -31.953 154.5 72.25 1 53.06 60 CYS B CA 1
ATOM 5828 C C . CYS B 1 60 ? -31.812 155.375 73.5 1 53.06 60 CYS B C 1
ATOM 5830 O O . CYS B 1 60 ? -31.234 154.875 74.5 1 53.06 60 CYS B O 1
ATOM 5832 N N . LEU B 1 61 ? -32.031 156.875 73.25 1 52.34 61 LEU B N 1
ATOM 5833 C CA . LEU B 1 61 ? -32.094 158 74.188 1 52.34 61 LEU B CA 1
ATOM 5834 C C . LEU B 1 61 ? -33 157.625 75.375 1 52.34 61 LEU B C 1
ATOM 5836 O O . LEU B 1 61 ? -34.188 157.375 75.188 1 52.34 61 LEU B O 1
ATOM 5840 N N . THR B 1 62 ? -32.531 157.125 76.438 1 55.59 62 THR B N 1
ATOM 5841 C CA . THR B 1 62 ? -33.406 157 77.562 1 55.59 62 THR B CA 1
ATOM 5842 C C . THR B 1 62 ? -33.344 158.125 78.562 1 55.59 62 THR B C 1
ATOM 5844 O O . THR B 1 62 ? -32.25 158.5 78.938 1 55.59 62 THR B O 1
ATOM 5847 N N . PRO B 1 63 ? -34.375 159.125 78.562 1 59.31 63 PRO B N 1
ATOM 5848 C CA . PRO B 1 63 ? -34.375 160.125 79.562 1 59.31 63 PRO B CA 1
ATOM 5849 C C . PRO B 1 63 ? -34.25 159.625 81 1 59.31 63 PRO B C 1
ATOM 5851 O O . PRO B 1 63 ? -34.844 158.625 81.312 1 59.31 63 PRO B O 1
ATOM 5854 N N . LEU B 1 64 ? -33.219 160.25 81.812 1 60.69 64 LEU B N 1
ATOM 5855 C CA . LEU B 1 64 ? -33 159.875 83.188 1 60.69 64 LEU B CA 1
ATOM 5856 C C . LEU B 1 64 ? -33.562 160.875 84.125 1 60.69 64 LEU B C 1
ATOM 5858 O O . LEU B 1 64 ? -33.406 162.125 83.875 1 60.69 64 LEU B O 1
ATOM 5862 N N . ALA B 1 65 ? -34.562 160.625 84.812 1 64.62 65 ALA B N 1
ATOM 5863 C CA . ALA B 1 65 ? -35.062 161.5 85.875 1 64.62 65 ALA B CA 1
ATOM 5864 C C . ALA B 1 65 ? -34.812 161 87.25 1 64.62 65 ALA B C 1
ATOM 5866 O O . ALA B 1 65 ? -34.875 159.75 87.438 1 64.62 65 ALA B O 1
ATOM 5867 N N . ILE B 1 66 ? -34.094 161.75 88.125 1 62.44 66 ILE B N 1
ATOM 5868 C CA . ILE B 1 66 ? -33.844 161.375 89.5 1 62.44 66 ILE B CA 1
ATOM 5869 C C . ILE B 1 66 ? -34.875 162.125 90.438 1 62.44 66 ILE B C 1
ATOM 5871 O O . ILE B 1 66 ? -35.156 163.25 90.25 1 62.44 66 ILE B O 1
ATOM 5875 N N . HIS B 1 67 ? -35.562 161.25 91.062 1 63.5 67 HIS B N 1
ATOM 5876 C CA . HIS B 1 67 ? -36.531 161.75 92.062 1 63.5 67 HIS B CA 1
ATOM 5877 C C . HIS B 1 67 ? -36 161.625 93.5 1 63.5 67 HIS B C 1
ATOM 5879 O O . HIS B 1 67 ? -35.344 160.625 93.812 1 63.5 67 HIS B O 1
ATOM 5885 N N . LYS B 1 68 ? -35.844 162.875 94.25 1 62.97 68 LYS B N 1
ATOM 5886 C CA . LYS B 1 68 ? -35.594 162.75 95.688 1 62.97 68 LYS B CA 1
ATOM 5887 C C . LYS B 1 68 ? -36.906 162.625 96.438 1 62.97 68 LYS B C 1
ATOM 5889 O O . LYS B 1 68 ? -37.906 163.25 96.062 1 62.97 68 LYS B O 1
ATOM 5894 N N . THR B 1 69 ? -37.156 161.75 97.062 1 61.47 69 THR B N 1
ATOM 5895 C CA . THR B 1 69 ? -38.344 161.625 97.938 1 61.47 69 THR B CA 1
ATOM 5896 C C . THR B 1 69 ? -38 162.125 99.312 1 61.47 69 THR B C 1
ATOM 5898 O O . THR B 1 69 ? -36.969 161.75 99.875 1 61.47 69 THR B O 1
ATOM 5901 N N . MET B 1 70 ? -38.375 163.5 99.625 1 55.09 70 MET B N 1
ATOM 5902 C CA . MET B 1 70 ? -38.25 164 101 1 55.09 70 MET B CA 1
ATOM 5903 C C . MET B 1 70 ? -39.344 163.375 101.875 1 55.09 70 MET B C 1
ATOM 5905 O O . MET B 1 70 ? -40.375 162.875 101.375 1 55.09 70 MET B O 1
ATOM 5909 N N . ARG B 1 71 ? -39.094 163.375 103.188 1 58.94 71 ARG B N 1
ATOM 5910 C CA . ARG B 1 71 ? -40.094 163 104.125 1 58.94 71 ARG B CA 1
ATOM 5911 C C . ARG B 1 71 ? -41.438 163.625 103.938 1 58.94 71 ARG B C 1
ATOM 5913 O O . ARG B 1 71 ? -42.5 163.125 104.125 1 58.94 71 ARG B O 1
ATOM 5920 N N . THR B 1 72 ? -41.375 165 103.75 1 57.59 72 THR B N 1
ATOM 5921 C CA . THR B 1 72 ? -42.625 165.875 103.75 1 57.59 72 THR B CA 1
ATOM 5922 C C . THR B 1 72 ? -43.312 165.625 102.375 1 57.59 72 THR B C 1
ATOM 5924 O O . THR B 1 72 ? -44.344 166.375 102.125 1 57.59 72 THR B O 1
ATOM 5927 N N . GLY B 1 73 ? -43.25 164.625 101.625 1 50.5 73 GLY B N 1
ATOM 5928 C CA . GLY B 1 73 ? -44.031 164.25 100.438 1 50.5 73 GLY B CA 1
ATOM 5929 C C . GLY B 1 73 ? -43.594 164.875 99.125 1 50.5 73 GLY B C 1
ATOM 5930 O O . GLY B 1 73 ? -44.125 164.5 98.125 1 50.5 73 GLY B O 1
ATOM 5931 N N . PHE B 1 74 ? -43.344 166.25 99.125 1 45.75 74 PHE B N 1
ATOM 5932 C CA . PHE B 1 74 ? -43.25 166.875 97.812 1 45.75 74 PHE B CA 1
ATOM 5933 C C . PHE B 1 74 ? -42 166.5 97.062 1 45.75 74 PHE B C 1
ATOM 5935 O O . PHE B 1 74 ? -40.938 166.25 97.625 1 45.75 74 PHE B O 1
ATOM 5942 N N . SER B 1 75 ? -42.25 165.625 96.125 1 45 75 SER B N 1
ATOM 5943 C CA . SER B 1 75 ? -41.188 165.125 95.312 1 45 75 SER B CA 1
ATOM 5944 C C . SER B 1 75 ? -40.906 166 94.062 1 45 75 SER B C 1
ATOM 5946 O O . SER B 1 75 ? -41.812 166.375 93.375 1 45 75 SER B O 1
ATOM 5948 N N . LEU B 1 76 ? -40.219 167 94 1 47.62 76 LEU B N 1
ATOM 5949 C CA . LEU B 1 76 ? -40 167.875 92.75 1 47.62 76 LEU B CA 1
ATOM 5950 C C . LEU B 1 76 ? -39 167.125 91.875 1 47.62 76 LEU B C 1
ATOM 5952 O O . LEU B 1 76 ? -38 166.5 92.312 1 47.62 76 LEU B O 1
ATOM 5956 N N . TYR B 1 77 ? -39.594 166.625 90.688 1 47.25 77 TYR B N 1
ATOM 5957 C CA . TYR B 1 77 ? -38.875 165.75 89.688 1 47.25 77 TYR B CA 1
ATOM 5958 C C . TYR B 1 77 ? -38.062 166.625 88.75 1 47.25 77 TYR B C 1
ATOM 5960 O O . TYR B 1 77 ? -38.469 167.75 88.375 1 47.25 77 TYR B O 1
ATOM 5968 N N . LEU B 1 78 ? -36.656 166.75 88.938 1 43.25 78 LEU B N 1
ATOM 5969 C CA . LEU B 1 78 ? -35.875 167.375 87.875 1 43.25 78 LEU B CA 1
ATOM 5970 C C . LEU B 1 78 ? -35.5 166.375 86.75 1 43.25 78 LEU B C 1
ATOM 5972 O O . LEU B 1 78 ? -34.969 165.375 87.062 1 43.25 78 LEU B O 1
ATOM 5976 N N . ARG B 1 79 ? -36.281 166.375 85.625 1 46.78 79 ARG B N 1
ATOM 5977 C CA . ARG B 1 79 ? -36.094 165.625 84.438 1 46.78 79 ARG B CA 1
ATOM 5978 C C . ARG B 1 79 ? -34.812 166 83.688 1 46.78 79 ARG B C 1
ATOM 5980 O O . ARG B 1 79 ? -34.5 167.125 83.5 1 46.78 79 ARG B O 1
ATOM 5987 N N . GLU B 1 80 ? -33.625 165.5 84.125 1 47.59 80 GLU B N 1
ATOM 5988 C CA . GLU B 1 80 ? -32.562 166 83.25 1 47.59 80 GLU B CA 1
ATOM 5989 C C . GLU B 1 80 ? -32.375 165.125 82.062 1 47.59 80 GLU B C 1
ATOM 5991 O O . GLU B 1 80 ? -33.062 164 81.938 1 47.59 80 GLU B O 1
ATOM 5996 N N . ASP B 1 81 ? -31.031 164.5 81.75 1 52.25 81 ASP B N 1
ATOM 5997 C CA . ASP B 1 81 ? -30.156 164.5 80.562 1 52.25 81 ASP B CA 1
ATOM 5998 C C . ASP B 1 81 ? -30.281 163.125 79.875 1 52.25 81 ASP B C 1
ATOM 6000 O O . ASP B 1 81 ? -30.438 162.125 80.562 1 52.25 81 ASP B O 1
ATOM 6004 N N . ARG B 1 82 ? -30.547 162.875 78.5 1 58.06 82 ARG B N 1
ATOM 6005 C CA . ARG B 1 82 ? -30.656 161.75 77.5 1 58.06 82 ARG B CA 1
ATOM 6006 C C . ARG B 1 82 ? -29.312 161.125 77.312 1 58.06 82 ARG B C 1
ATOM 6008 O O . ARG B 1 82 ? -28.281 161.75 77.188 1 58.06 82 ARG B O 1
ATOM 6015 N N . MET B 1 83 ? -29.312 159.75 77.75 1 59.38 83 MET B N 1
ATOM 6016 C CA . MET B 1 83 ? -28.047 159.125 77.5 1 59.38 83 MET B CA 1
ATOM 6017 C C . MET B 1 83 ? -28.266 158 76.5 1 59.38 83 MET B C 1
ATOM 6019 O O . MET B 1 83 ? -29.312 157.375 76.562 1 59.38 83 MET B O 1
ATOM 6023 N N . TYR B 1 84 ? -27.344 157.625 75.438 1 62.47 84 TYR B N 1
ATOM 6024 C CA . TYR B 1 84 ? -27.344 156.625 74.375 1 62.47 84 TYR B CA 1
ATOM 6025 C C . TYR B 1 84 ? -26.5 155.375 74.875 1 62.47 84 TYR B C 1
ATOM 6027 O O . TYR B 1 84 ? -25.438 155.625 75.438 1 62.47 84 TYR B O 1
ATOM 6035 N N . THR B 1 85 ? -27.125 154 74.938 1 70.75 85 THR B N 1
ATOM 6036 C CA . THR B 1 85 ? -26.312 152.875 75.188 1 70.75 85 THR B CA 1
ATOM 6037 C C . THR B 1 85 ? -25.406 152.625 74 1 70.75 85 THR B C 1
ATOM 6039 O O . THR B 1 85 ? -25.641 153.125 72.875 1 70.75 85 THR B O 1
ATOM 6042 N N . VAL B 1 86 ? -24.25 151.75 74.25 1 75.56 86 VAL B N 1
ATOM 6043 C CA . VAL B 1 86 ? -23.328 151.375 73.188 1 75.56 86 VAL B CA 1
ATOM 6044 C C . VAL B 1 86 ? -23.969 150.25 72.312 1 75.56 86 VAL B C 1
ATOM 6046 O O . VAL B 1 86 ? -24.938 149.625 72.688 1 75.56 86 VAL B O 1
ATOM 6049 N N . VAL B 1 87 ? -23.5 150.125 71 1 79.69 87 VAL B N 1
ATOM 6050 C CA . VAL B 1 87 ? -24.078 149.25 69.938 1 79.69 87 VAL B CA 1
ATOM 6051 C C . VAL B 1 87 ? -23.75 147.75 70.188 1 79.69 87 VAL B C 1
ATOM 6053 O O . VAL B 1 87 ? -22.75 147.5 70.875 1 79.69 87 VAL B O 1
ATOM 6056 N N . GLN B 1 88 ? -24.703 146.75 69.875 1 81.5 88 GLN B N 1
ATOM 6057 C CA . GLN B 1 88 ? -24.547 145.375 70 1 81.5 88 GLN B CA 1
ATOM 6058 C C . GLN B 1 88 ? -23.453 144.75 69.062 1 81.5 88 GLN B C 1
ATOM 6060 O O . GLN B 1 88 ? -23.109 145.375 68.125 1 81.5 88 GLN B O 1
ATOM 6065 N N . ALA B 1 89 ? -22.969 143.5 69.5 1 84.44 89 ALA B N 1
ATOM 6066 C CA . ALA B 1 89 ? -21.922 142.875 68.75 1 84.44 89 ALA B CA 1
ATOM 6067 C C . ALA B 1 89 ? -22.469 142.375 67.438 1 84.44 89 ALA B C 1
ATOM 6069 O O . ALA B 1 89 ? -23.641 142 67.312 1 84.44 89 ALA B O 1
ATOM 6070 N N . PRO B 1 90 ? -21.656 142.375 66.312 1 87.44 90 PRO B N 1
ATOM 6071 C CA . PRO B 1 90 ? -22.078 141.75 65.062 1 87.44 90 PRO B CA 1
ATOM 6072 C C . PRO B 1 90 ? -22.109 140.25 65.062 1 87.44 90 PRO B C 1
ATOM 6074 O O . PRO B 1 90 ? -21.203 139.625 65.625 1 87.44 90 PRO B O 1
ATOM 6077 N N . MET B 1 91 ? -23.188 139.625 64.5 1 88.44 91 MET B N 1
ATOM 6078 C CA . MET B 1 91 ? -23.297 138.125 64.438 1 88.44 91 MET B CA 1
ATOM 6079 C C . MET B 1 91 ? -22.516 137.625 63.219 1 88.44 91 MET B C 1
ATOM 6081 O O . MET B 1 91 ? -23 137.625 62.094 1 88.44 91 MET B O 1
ATOM 6085 N N . LEU B 1 92 ? -21.297 137.125 63.531 1 88.94 92 LEU B N 1
ATOM 6086 C CA . LEU B 1 92 ? -20.391 136.625 62.5 1 88.94 92 LEU B CA 1
ATOM 6087 C C . LEU B 1 92 ? -20.688 135.25 62.062 1 88.94 92 LEU B C 1
ATOM 6089 O O . LEU B 1 92 ? -20.969 134.375 62.906 1 88.94 92 LEU B O 1
ATOM 6093 N N . THR B 1 93 ? -20.844 134.875 60.75 1 90.38 93 THR B N 1
ATOM 6094 C CA . THR B 1 93 ? -20.875 133.5 60.156 1 90.38 93 THR B CA 1
ATOM 6095 C C . THR B 1 93 ? -19.641 133.375 59.281 1 90.38 93 THR B C 1
ATOM 6097 O O . THR B 1 93 ? -19.281 134.25 58.469 1 90.38 93 THR B O 1
ATOM 6100 N N . THR B 1 94 ? -18.922 132.25 59.656 1 90.31 94 THR B N 1
ATOM 6101 C CA . THR B 1 94 ? -17.672 132 58.938 1 90.31 94 THR B CA 1
ATOM 6102 C C . THR B 1 94 ? -17.734 130.75 58.125 1 90.31 94 THR B C 1
ATOM 6104 O O . THR B 1 94 ? -18.422 129.75 58.5 1 90.31 94 THR B O 1
ATOM 6107 N N . THR B 1 95 ? -17.109 130.625 56.906 1 88.31 95 THR B N 1
ATOM 6108 C CA . THR B 1 95 ? -16.922 129.5 56.031 1 88.31 95 THR B CA 1
ATOM 6109 C C . THR B 1 95 ? -15.516 129.5 55.438 1 88.31 95 THR B C 1
ATOM 6111 O O . THR B 1 95 ? -14.883 130.5 55.344 1 88.31 95 THR B O 1
ATOM 6114 N N . SER B 1 96 ? -14.992 128.25 55.281 1 90.38 96 SER B N 1
ATOM 6115 C CA . SER B 1 96 ? -13.711 128.125 54.594 1 90.38 96 SER B CA 1
ATOM 6116 C C . SER B 1 96 ? -13.883 127.562 53.188 1 90.38 96 SER B C 1
ATOM 6118 O O . SER B 1 96 ? -13.945 126.312 53.031 1 90.38 96 SER B O 1
ATOM 6120 N N . PRO B 1 97 ? -13.938 128.375 52.125 1 86.5 97 PRO B N 1
ATOM 6121 C CA . PRO B 1 97 ? -14.141 127.812 50.781 1 86.5 97 PRO B CA 1
ATOM 6122 C C . PRO B 1 97 ? -12.93 127.062 50.25 1 86.5 97 PRO B C 1
ATOM 6124 O O . PRO B 1 97 ? -13.07 126.188 49.344 1 86.5 97 PRO B O 1
ATOM 6127 N N . ASN B 1 98 ? -11.734 127.5 50.562 1 86.12 98 ASN B N 1
ATOM 6128 C CA . ASN B 1 98 ? -10.523 126.812 50.156 1 86.12 98 ASN B CA 1
ATOM 6129 C C . ASN B 1 98 ? -9.547 126.625 51.344 1 86.12 98 ASN B C 1
ATOM 6131 O O . ASN B 1 98 ? -9.891 126.938 52.469 1 86.12 98 ASN B O 1
ATOM 6135 N N . ASP B 1 99 ? -8.328 126.062 51.031 1 86.5 99 ASP B N 1
ATOM 6136 C CA . ASP B 1 99 ? -7.398 125.75 52.125 1 86.5 99 ASP B CA 1
ATOM 6137 C C . ASP B 1 99 ? -6.656 127 52.594 1 86.5 99 ASP B C 1
ATOM 6139 O O . ASP B 1 99 ? -5.871 126.938 53.531 1 86.5 99 ASP B O 1
ATOM 6143 N N . ARG B 1 100 ? -6.922 128.25 51.969 1 87.38 100 ARG B N 1
ATOM 6144 C CA . ARG B 1 100 ? -6.141 129.375 52.344 1 87.38 100 ARG B CA 1
ATOM 6145 C C . ARG B 1 100 ? -7.051 130.625 52.656 1 87.38 100 ARG B C 1
ATOM 6147 O O . ARG B 1 100 ? -6.574 131.75 52.906 1 87.38 100 ARG B O 1
ATOM 6154 N N . THR B 1 101 ? -8.328 130.25 52.719 1 88.94 101 THR B N 1
ATOM 6155 C CA . THR B 1 101 ? -9.211 131.5 52.875 1 88.94 101 THR B CA 1
ATOM 6156 C C . THR B 1 101 ? -10.32 131.125 53.875 1 88.94 101 THR B C 1
ATOM 6158 O O . THR B 1 101 ? -10.742 130 54 1 88.94 101 THR B O 1
ATOM 6161 N N . ILE B 1 102 ? -10.719 132.25 54.562 1 91.19 102 ILE B N 1
ATOM 6162 C CA . ILE B 1 102 ? -11.898 132.25 55.406 1 91.19 102 ILE B CA 1
ATOM 6163 C C . ILE B 1 102 ? -12.812 133.375 55.031 1 91.19 102 ILE B C 1
ATOM 6165 O O . ILE B 1 102 ? -12.367 134.5 54.938 1 91.19 102 ILE B O 1
ATOM 6169 N N . PHE B 1 103 ? -14.023 133 54.781 1 92.25 103 PHE B N 1
ATOM 6170 C CA . PHE B 1 103 ? -15.055 134 54.469 1 92.25 103 PHE B CA 1
ATOM 6171 C C . PHE B 1 103 ? -15.93 134.25 55.688 1 92.25 103 PHE B C 1
ATOM 6173 O O . PHE B 1 103 ? -16.438 133.375 56.312 1 92.25 103 PHE B O 1
ATOM 6180 N N . VAL B 1 104 ? -16.062 135.625 56 1 89.5 104 VAL B N 1
ATOM 6181 C CA . VAL B 1 104 ? -16.875 136.125 57.125 1 89.5 104 VAL B CA 1
ATOM 6182 C C . VAL B 1 104 ? -17.969 137 56.656 1 89.5 104 VAL B C 1
ATOM 6184 O O . VAL B 1 104 ? -17.719 138 55.875 1 89.5 104 VAL B O 1
ATOM 6187 N N . ASN B 1 105 ? -19.125 136.75 57.062 1 90.56 105 ASN B N 1
ATOM 6188 C CA . ASN B 1 105 ? -20.266 137.625 56.812 1 90.56 105 ASN B CA 1
ATOM 6189 C C . ASN B 1 105 ? -21.094 137.875 58.094 1 90.56 105 ASN B C 1
ATOM 6191 O O . ASN B 1 105 ? -21.078 137 59 1 90.56 105 ASN B O 1
ATOM 6195 N N . TRP B 1 106 ? -21.688 139.125 58.156 1 86.88 106 TRP B N 1
ATOM 6196 C CA . TRP B 1 106 ? -22.516 139.5 59.312 1 86.88 106 TRP B CA 1
ATOM 6197 C C . TRP B 1 106 ? -23.609 140.5 58.875 1 86.88 106 TRP B C 1
ATOM 6199 O O . TRP B 1 106 ? -23.562 141 57.812 1 86.88 106 TRP B O 1
ATOM 6209 N N . THR B 1 107 ? -24.625 140.5 59.75 1 86.5 107 THR B N 1
ATOM 6210 C CA . THR B 1 107 ? -25.734 141.375 59.5 1 86.5 107 THR B CA 1
ATOM 6211 C C . THR B 1 107 ? -25.422 142.875 60.031 1 86.5 107 THR B C 1
ATOM 6213 O O . THR B 1 107 ? -24.719 143 61.031 1 86.5 107 THR B O 1
ATOM 6216 N N . SER B 1 108 ? -25.938 143.75 59.25 1 85.88 108 SER B N 1
ATOM 6217 C CA . SER B 1 108 ? -25.719 145.25 59.656 1 85.88 108 SER B CA 1
ATOM 6218 C C . SER B 1 108 ? -26.328 145.5 61 1 85.88 108 SER B C 1
ATOM 6220 O O . SER B 1 108 ? -27.453 145 61.312 1 85.88 108 SER B O 1
ATOM 6222 N N . VAL B 1 109 ? -25.578 146.125 61.781 1 82.88 109 VAL B N 1
ATOM 6223 C CA . VAL B 1 109 ? -26.047 146.5 63.094 1 82.88 109 VAL B CA 1
ATOM 6224 C C . VAL B 1 109 ? -26.531 148 63.062 1 82.88 109 VAL B C 1
ATOM 6226 O O . VAL B 1 109 ? -25.891 148.875 62.469 1 82.88 109 VAL B O 1
ATOM 6229 N N . GLU B 1 110 ? -27.656 148.125 63.688 1 79.44 110 GLU B N 1
ATOM 6230 C CA . GLU B 1 110 ? -28.25 149.5 63.719 1 79.44 110 GLU B CA 1
ATOM 6231 C C . GLU B 1 110 ? -27.344 150.5 64.438 1 79.44 110 GLU B C 1
ATOM 6233 O O . GLU B 1 110 ? -26.859 150.25 65.562 1 79.44 110 GLU B O 1
ATOM 6238 N N . HIS B 1 111 ? -27.078 151.75 63.781 1 77.06 111 HIS B N 1
ATOM 6239 C CA . HIS B 1 111 ? -26.297 152.75 64.312 1 77.06 111 HIS B CA 1
ATOM 6240 C C . HIS B 1 111 ? -24.797 152.5 64.25 1 77.06 111 HIS B C 1
ATOM 6242 O O . HIS B 1 111 ? -24 153.125 64.875 1 77.06 111 HIS B O 1
ATOM 6248 N N . ALA B 1 112 ? -24.469 151.375 63.531 1 78.19 112 ALA B N 1
ATOM 6249 C CA . ALA B 1 112 ? -23.047 151.125 63.375 1 78.19 112 ALA B CA 1
ATOM 6250 C C . ALA B 1 112 ? -22.453 151.875 62.188 1 78.19 112 ALA B C 1
ATOM 6252 O O . ALA B 1 112 ? -23.062 151.875 61.125 1 78.19 112 ALA B O 1
ATOM 6253 N N . VAL B 1 113 ? -21.25 152.625 62.344 1 82.56 113 VAL B N 1
ATOM 6254 C CA . VAL B 1 113 ? -20.594 153.25 61.25 1 82.56 113 VAL B CA 1
ATOM 6255 C C . VAL B 1 113 ? -19.375 152.5 60.781 1 82.56 113 VAL B C 1
ATOM 6257 O O . VAL B 1 113 ? -19 152.625 59.594 1 82.56 113 VAL B O 1
ATOM 6260 N N . LEU B 1 114 ? -18.797 151.75 61.688 1 87.31 114 LEU B N 1
ATOM 6261 C CA . LEU B 1 114 ? -17.578 151 61.344 1 87.31 114 LEU B CA 1
ATOM 6262 C C . LEU B 1 114 ? -17.5 149.75 62.094 1 87.31 114 LEU B C 1
ATOM 6264 O O . LEU B 1 114 ? -17.953 149.625 63.219 1 87.31 114 LEU B O 1
ATOM 6268 N N . TYR B 1 115 ? -17.078 148.875 61.344 1 88.31 115 TYR B N 1
ATOM 6269 C CA . TYR B 1 115 ? -16.812 147.5 61.938 1 88.31 115 TYR B CA 1
ATOM 6270 C C . TYR B 1 115 ? -15.312 147.25 61.969 1 88.31 115 TYR B C 1
ATOM 6272 O O . TYR B 1 115 ? -14.594 147.5 61 1 88.31 115 TYR B O 1
ATOM 6280 N N . THR B 1 116 ? -14.75 146.75 63.094 1 89.38 116 THR B N 1
ATOM 6281 C CA . THR B 1 116 ? -13.383 146.25 63.188 1 89.38 116 THR B CA 1
ATOM 6282 C C . THR B 1 116 ? -13.359 144.75 63.406 1 89.38 116 THR B C 1
ATOM 6284 O O . THR B 1 116 ? -13.945 144.25 64.375 1 89.38 116 THR B O 1
ATOM 6287 N N . LEU B 1 117 ? -12.805 143.875 62.438 1 90.19 117 LEU B N 1
ATOM 6288 C CA . LEU B 1 117 ? -12.625 142.5 62.562 1 90.19 117 LEU B CA 1
ATOM 6289 C C . LEU B 1 117 ? -11.164 142.125 62.844 1 90.19 117 LEU B C 1
ATOM 6291 O O . LEU B 1 117 ? -10.266 142.625 62.156 1 90.19 117 LEU B O 1
ATOM 6295 N N . CYS B 1 118 ? -10.961 141.375 63.906 1 89.31 118 CYS B N 1
ATOM 6296 C CA . CYS B 1 118 ? -9.633 140.875 64.312 1 89.31 118 CYS B CA 1
ATOM 6297 C C . CYS B 1 118 ? -9.531 139.375 64.125 1 89.31 118 CYS B C 1
ATOM 6299 O O . CYS B 1 118 ? -10.281 138.625 64.75 1 89.31 118 CYS B O 1
ATOM 6301 N N . ILE B 1 119 ? -8.648 138.875 63.188 1 88.69 119 ILE B N 1
ATOM 6302 C CA . ILE B 1 119 ? -8.43 137.5 63 1 88.69 119 ILE B CA 1
ATOM 6303 C C . ILE B 1 119 ? -7.145 137 63.719 1 88.69 119 ILE B C 1
ATOM 6305 O O . ILE B 1 119 ? -6.129 137.75 63.625 1 88.69 119 ILE B O 1
ATOM 6309 N N . ILE B 1 120 ? -7.199 135.875 64.562 1 89.44 120 ILE B N 1
ATOM 6310 C CA . ILE B 1 120 ? -6.082 135.375 65.312 1 89.44 120 ILE B CA 1
ATOM 6311 C C . ILE B 1 120 ? -5.984 133.875 65.062 1 89.44 120 ILE B C 1
ATOM 6313 O O . ILE B 1 120 ? -6.988 133.125 65.125 1 89.44 120 ILE B O 1
ATOM 6317 N N . ARG B 1 121 ? -4.781 133.375 64.688 1 86.06 121 ARG B N 1
ATOM 6318 C CA . ARG B 1 121 ? -4.516 132 64.562 1 86.06 121 ARG B CA 1
ATOM 6319 C C . ARG B 1 121 ? -4.539 131.25 65.938 1 86.06 121 ARG B C 1
ATOM 6321 O O . ARG B 1 121 ? -3.992 131.875 66.875 1 86.06 121 ARG B O 1
ATOM 6328 N N . GLU B 1 122 ? -5.254 130.25 65.938 1 83.06 122 GLU B N 1
ATOM 6329 C CA . GLU B 1 122 ? -5.293 129.5 67.25 1 83.06 122 GLU B CA 1
ATOM 6330 C C . GLU B 1 122 ? -3.891 129.125 67.688 1 83.06 122 GLU B C 1
ATOM 6332 O O . GLU B 1 122 ? -3.139 128.5 67 1 83.06 122 GLU B O 1
ATOM 6337 N N . GLY B 1 123 ? -3.383 129.5 68.875 1 75.31 123 GLY B N 1
ATOM 6338 C CA . GLY B 1 123 ? -2.082 129.25 69.438 1 75.31 123 GLY B CA 1
ATOM 6339 C C . GLY B 1 123 ? -1.066 130.375 69.188 1 75.31 123 GLY B C 1
ATOM 6340 O O . GLY B 1 123 ? 0.04 130.375 69.688 1 75.31 123 GLY B O 1
ATOM 6341 N N . SER B 1 124 ? -1.312 131.125 68.25 1 80.06 124 SER B N 1
ATOM 6342 C CA . SER B 1 124 ? -0.42 132.25 67.938 1 80.06 124 SER B CA 1
ATOM 6343 C C . SER B 1 124 ? -0.927 133.625 68.562 1 80.06 124 SER B C 1
ATOM 6345 O O . SER B 1 124 ? -2.088 133.625 68.938 1 80.06 124 SER B O 1
ATOM 6347 N N . SER B 1 125 ? 0.103 134.5 68.812 1 78.56 125 SER B N 1
ATOM 6348 C CA . SER B 1 125 ? -0.233 135.75 69.375 1 78.56 125 SER B CA 1
ATOM 6349 C C . SER B 1 125 ? -0.336 136.875 68.25 1 78.56 125 SER B C 1
ATOM 6351 O O . SER B 1 125 ? -0.704 138 68.5 1 78.56 125 SER B O 1
ATOM 6353 N N . LEU B 1 126 ? -0.188 136.375 67.062 1 78.44 126 LEU B N 1
ATOM 6354 C CA . LEU B 1 126 ? -0.224 137.375 66 1 78.44 126 LEU B CA 1
ATOM 6355 C C . LEU B 1 126 ? -1.66 137.75 65.562 1 78.44 126 LEU B C 1
ATOM 6357 O O . LEU B 1 126 ? -2.422 136.75 65.25 1 78.44 126 LEU B O 1
ATOM 6361 N N . ARG B 1 127 ? -2.061 139.125 65.812 1 82.69 127 ARG B N 1
ATOM 6362 C CA . ARG B 1 127 ? -3.404 139.5 65.5 1 82.69 127 ARG B CA 1
ATOM 6363 C C . ARG B 1 127 ? -3.41 140.375 64.25 1 82.69 127 ARG B C 1
ATOM 6365 O O . ARG B 1 127 ? -2.475 141.25 64 1 82.69 127 ARG B O 1
ATOM 6372 N N . HIS B 1 128 ? -4.258 140.125 63.281 1 86.88 128 HIS B N 1
ATOM 6373 C CA . HIS B 1 128 ? -4.508 141 62.125 1 86.88 128 HIS B CA 1
ATOM 6374 C C . HIS B 1 128 ? -5.891 141.625 62.188 1 86.88 128 HIS B C 1
ATOM 6376 O O . HIS B 1 128 ? -6.902 141 62.219 1 86.88 128 HIS B O 1
ATOM 6382 N N . LYS B 1 129 ? -5.887 143 62.312 1 85.56 129 LYS B N 1
ATOM 6383 C CA . LYS B 1 129 ? -7.129 143.75 62.438 1 85.56 129 LYS B CA 1
ATOM 6384 C C . LYS B 1 129 ? -7.5 144.5 61.125 1 85.56 129 LYS B C 1
ATOM 6386 O O . LYS B 1 129 ? -6.637 145 60.406 1 85.56 129 LYS B O 1
ATOM 6391 N N . VAL B 1 130 ? -8.703 144.375 60.656 1 89.25 130 VAL B N 1
ATOM 6392 C CA . VAL B 1 130 ? -9.227 145 59.469 1 89.25 130 VAL B CA 1
ATOM 6393 C C . VAL B 1 130 ? -10.484 145.875 59.844 1 89.25 130 VAL B C 1
ATOM 6395 O O . VAL B 1 130 ? -11.391 145.25 60.469 1 89.25 130 VAL B O 1
ATOM 6398 N N . ASN B 1 131 ? -10.391 147.125 59.469 1 85.69 131 ASN B N 1
ATOM 6399 C CA . ASN B 1 131 ? -11.57 148 59.594 1 85.69 131 ASN B CA 1
ATOM 6400 C C . ASN B 1 131 ? -12.352 148.125 58.281 1 85.69 131 ASN B C 1
ATOM 6402 O O . ASN B 1 131 ? -11.766 148.25 57.219 1 85.69 131 ASN B O 1
ATOM 6406 N N . THR B 1 132 ? -13.523 147.875 58.312 1 85.25 132 THR B N 1
ATOM 6407 C CA . THR B 1 132 ? -14.344 147.875 57.125 1 85.25 132 THR B CA 1
ATOM 6408 C C . THR B 1 132 ? -15.727 148.5 57.438 1 85.25 132 THR B C 1
ATOM 6410 O O . THR B 1 132 ? -16.188 148.375 58.562 1 85.25 132 THR B O 1
ATOM 6413 N N . SER B 1 133 ? -16.297 149.125 56.438 1 84.56 133 SER B N 1
ATOM 6414 C CA . SER B 1 133 ? -17.688 149.625 56.5 1 84.56 133 SER B CA 1
ATOM 6415 C C . SER B 1 133 ? -18.625 148.625 55.844 1 84.56 133 SER B C 1
ATOM 6417 O O . SER B 1 133 ? -19.844 148.75 55.875 1 84.56 133 SER B O 1
ATOM 6419 N N . ASN B 1 134 ? -18.156 147.5 55.312 1 86.12 134 ASN B N 1
ATOM 6420 C CA . ASN B 1 134 ? -18.953 146.5 54.625 1 86.12 134 ASN B CA 1
ATOM 6421 C C . ASN B 1 134 ? -19.391 145.375 55.594 1 86.12 134 ASN B C 1
ATOM 6423 O O . ASN B 1 134 ? -18.953 145.375 56.719 1 86.12 134 ASN B O 1
ATOM 6427 N N . THR B 1 135 ? -20.406 144.625 55.125 1 89.25 135 THR B N 1
ATOM 6428 C CA . THR B 1 135 ? -20.922 143.5 55.938 1 89.25 135 THR B CA 1
ATOM 6429 C C . THR B 1 135 ? -20.328 142.125 55.5 1 89.25 135 THR B C 1
ATOM 6431 O O . THR B 1 135 ? -20.875 141.125 55.812 1 89.25 135 THR B O 1
ATOM 6434 N N . GLU B 1 136 ? -19.344 142.25 54.656 1 86.75 136 GLU B N 1
ATOM 6435 C CA . GLU B 1 136 ? -18.656 141 54.281 1 86.75 136 GLU B CA 1
ATOM 6436 C C . GLU B 1 136 ? -17.141 141.25 54.125 1 86.75 136 GLU B C 1
ATOM 6438 O O . GLU B 1 136 ? -16.719 142.25 53.719 1 86.75 136 GLU B O 1
ATOM 6443 N N . LEU B 1 137 ? -16.359 140.25 54.562 1 89.5 137 LEU B N 1
ATOM 6444 C CA . LEU B 1 137 ? -14.914 140.25 54.438 1 89.5 137 LEU B CA 1
ATOM 6445 C C . LEU B 1 137 ? -14.328 138.875 54.219 1 89.5 137 LEU B C 1
ATOM 6447 O O . LEU B 1 137 ? -14.812 137.875 54.75 1 89.5 137 LEU B O 1
ATOM 6451 N N . THR B 1 138 ? -13.328 138.75 53.312 1 87.19 138 THR B N 1
ATOM 6452 C CA . THR B 1 138 ? -12.594 137.5 53.062 1 87.19 138 THR B CA 1
ATOM 6453 C C . THR B 1 138 ? -11.141 137.625 53.5 1 87.19 138 THR B C 1
ATOM 6455 O O . THR B 1 138 ? -10.438 138.625 53.094 1 87.19 138 THR B O 1
ATOM 6458 N N . PHE B 1 139 ? -10.773 136.875 54.438 1 89.75 139 PHE B N 1
ATOM 6459 C CA . PHE B 1 139 ? -9.367 136.75 54.812 1 89.75 139 PHE B CA 1
ATOM 6460 C C . PHE B 1 139 ? -8.617 135.75 53.906 1 89.75 139 PHE B C 1
ATOM 6462 O O . PHE B 1 139 ? -8.969 134.625 53.844 1 89.75 139 PHE B O 1
ATOM 6469 N N . ASP B 1 140 ? -7.621 136.25 53.188 1 85.69 140 ASP B N 1
ATOM 6470 C CA . ASP B 1 140 ? -6.82 135.5 52.281 1 85.69 140 ASP B CA 1
ATOM 6471 C C . ASP B 1 140 ? -5.422 135.25 52.844 1 85.69 140 ASP B C 1
ATOM 6473 O O . ASP B 1 140 ? -5.02 135.875 53.812 1 85.69 140 ASP B O 1
ATOM 6477 N N . GLY B 1 141 ? -4.637 134.125 52.344 1 85.31 141 GLY B N 1
ATOM 6478 C CA . GLY B 1 141 ? -3.26 133.875 52.719 1 85.31 141 GLY B CA 1
ATOM 6479 C C . GLY B 1 141 ? -3.143 133.125 54.031 1 85.31 141 GLY B C 1
ATOM 6480 O O . GLY B 1 141 ? -2.148 133.25 54.75 1 85.31 141 GLY B O 1
ATOM 6481 N N . LEU B 1 142 ? -4.117 132.375 54.406 1 88.12 142 LEU B N 1
ATOM 6482 C CA . LEU B 1 142 ? -4.078 131.625 55.625 1 88.12 142 LEU B CA 1
ATOM 6483 C C . LEU B 1 142 ? -3.43 130.25 55.406 1 88.12 142 LEU B C 1
ATOM 6485 O O . LEU B 1 142 ? -3.242 129.875 54.281 1 88.12 142 LEU B O 1
ATOM 6489 N N . GLU B 1 143 ? -2.961 129.625 56.625 1 88.25 143 GLU B N 1
ATOM 6490 C CA . GLU B 1 143 ? -2.354 128.375 56.562 1 88.25 143 GLU B CA 1
ATOM 6491 C C . GLU B 1 143 ? -3.418 127.25 56.531 1 88.25 143 GLU B C 1
ATOM 6493 O O . GLU B 1 143 ? -4.441 127.375 57.188 1 88.25 143 GLU B O 1
ATOM 6498 N N . ALA B 1 144 ? -3.139 126.188 55.719 1 88.62 144 ALA B N 1
ATOM 6499 C CA . ALA B 1 144 ? -4.094 125.125 55.531 1 88.62 144 ALA B CA 1
ATOM 6500 C C . ALA B 1 144 ? -4.223 124.312 56.812 1 88.62 144 ALA B C 1
ATOM 6502 O O . ALA B 1 144 ? -3.229 124 57.469 1 88.62 144 ALA B O 1
ATOM 6503 N N . GLY B 1 145 ? -5.379 123.812 57.156 1 88.56 145 GLY B N 1
ATOM 6504 C CA . GLY B 1 145 ? -5.668 122.938 58.281 1 88.56 145 GLY B CA 1
ATOM 6505 C C . GLY B 1 145 ? -5.449 123.625 59.625 1 88.56 145 GLY B C 1
ATOM 6506 O O . GLY B 1 145 ? -5.09 123 60.594 1 88.56 145 GLY B O 1
ATOM 6507 N N . THR B 1 146 ? -5.605 124.812 59.781 1 89.06 146 THR B N 1
ATOM 6508 C CA . THR B 1 146 ? -5.379 125.562 61 1 89.06 146 THR B CA 1
ATOM 6509 C C . THR B 1 146 ? -6.629 126.375 61.406 1 89.06 146 THR B C 1
ATOM 6511 O O . THR B 1 146 ? -7.336 126.875 60.531 1 89.06 146 THR B O 1
ATOM 6514 N N . THR B 1 147 ? -6.801 126.438 62.656 1 89.75 147 THR B N 1
ATOM 6515 C CA . THR B 1 147 ? -7.965 127.125 63.188 1 89.75 147 THR B CA 1
ATOM 6516 C C . THR B 1 147 ? -7.648 128.625 63.469 1 89.75 147 THR B C 1
ATOM 6518 O O . THR B 1 147 ? -6.629 128.875 64.062 1 89.75 147 THR B O 1
ATOM 6521 N N . TYR B 1 148 ? -8.508 129.5 62.969 1 90.12 148 TYR B N 1
ATOM 6522 C CA . TYR B 1 148 ? -8.438 130.875 63.188 1 90.12 148 TYR B CA 1
ATOM 6523 C C . TYR B 1 148 ? -9.688 131.375 63.906 1 90.12 148 TYR B C 1
ATOM 6525 O O . TYR B 1 148 ? -10.797 131 63.625 1 90.12 148 TYR B O 1
ATOM 6533 N N . CYS B 1 149 ? -9.492 132.25 64.812 1 88.62 149 CYS B N 1
ATOM 6534 C CA . CYS B 1 149 ? -10.602 132.875 65.5 1 88.62 149 CYS B CA 1
ATOM 6535 C C . CYS B 1 149 ? -10.727 134.375 65.125 1 88.62 149 CYS B C 1
ATOM 6537 O O . CYS B 1 149 ? -9.727 135 65 1 88.62 149 CYS B O 1
ATOM 6539 N N . ILE B 1 150 ? -11.945 134.75 64.812 1 90.75 150 ILE B N 1
ATOM 6540 C CA . ILE B 1 150 ? -12.258 136.125 64.375 1 90.75 150 ILE B CA 1
ATOM 6541 C C . ILE B 1 150 ? -13.133 136.875 65.438 1 90.75 150 ILE B C 1
ATOM 6543 O O . ILE B 1 150 ? -14.211 136.375 65.812 1 90.75 150 ILE B O 1
ATOM 6547 N N . LYS B 1 151 ? -12.648 138 65.938 1 88.06 151 LYS B N 1
ATOM 6548 C CA . LYS B 1 151 ? -13.367 138.75 66.875 1 88.06 151 LYS B CA 1
ATOM 6549 C C . LYS B 1 151 ? -13.891 140.125 66.188 1 88.06 151 LYS B C 1
ATOM 6551 O O . LYS B 1 151 ? -13.133 140.75 65.5 1 88.06 151 LYS B O 1
ATOM 6556 N N . GLY B 1 152 ? -15.164 140.25 66.188 1 89.31 152 GLY B N 1
ATOM 6557 C CA . GLY B 1 152 ? -15.805 141.5 65.625 1 89.31 152 GLY B CA 1
ATOM 6558 C C . GLY B 1 152 ? -16.266 142.5 66.688 1 89.31 152 GLY B C 1
ATOM 6559 O O . GLY B 1 152 ? -16.891 142 67.688 1 89.31 152 GLY B O 1
ATOM 6560 N N . THR B 1 153 ? -15.906 143.75 66.438 1 87.12 153 THR B N 1
ATOM 6561 C CA . THR B 1 153 ? -16.312 144.875 67.25 1 87.12 153 THR B CA 1
ATOM 6562 C C . THR B 1 153 ? -17.016 146 66.438 1 87.12 153 THR B C 1
ATOM 6564 O O . THR B 1 153 ? -16.625 146.25 65.312 1 87.12 153 THR B O 1
ATOM 6567 N N . VAL B 1 154 ? -18.094 146.375 66.938 1 87.62 154 VAL B N 1
ATOM 6568 C CA . VAL B 1 154 ? -18.859 147.375 66.25 1 87.62 154 VAL B CA 1
ATOM 6569 C C . VAL B 1 154 ? -18.594 148.75 66.938 1 87.62 154 VAL B C 1
ATOM 6571 O O . VAL B 1 154 ? -18.438 148.875 68.125 1 87.62 154 VAL B O 1
ATOM 6574 N N . TRP B 1 155 ? -18.453 149.875 66.062 1 84.38 155 TRP B N 1
ATOM 6575 C CA . TRP B 1 155 ? -18.25 151.25 66.5 1 84.38 155 TRP B CA 1
ATOM 6576 C C . TRP B 1 155 ? -19.438 152.125 66.125 1 84.38 155 TRP B C 1
ATOM 6578 O O . TRP B 1 155 ? -19.969 152 65 1 84.38 155 TRP B O 1
ATOM 6588 N N . ASP B 1 156 ? -19.875 152.875 66.938 1 77.88 156 ASP B N 1
ATOM 6589 C CA . ASP B 1 156 ? -20.984 153.875 66.688 1 77.88 156 ASP B CA 1
ATOM 6590 C C . ASP B 1 156 ? -20.484 155.125 66.125 1 77.88 156 ASP B C 1
ATOM 6592 O O . ASP B 1 156 ? -19.281 155.375 65.938 1 77.88 156 ASP B O 1
ATOM 6596 N N . SER B 1 157 ? -21.328 156.25 65.688 1 77.25 157 SER B N 1
ATOM 6597 C CA . SER B 1 157 ? -21 157.5 65.062 1 77.25 157 SER B CA 1
ATOM 6598 C C . SER B 1 157 ? -20.125 158.375 66 1 77.25 157 SER B C 1
ATOM 6600 O O . SER B 1 157 ? -19.375 159.25 65.5 1 77.25 157 SER B O 1
ATOM 6602 N N . GLU B 1 158 ? -20.094 158.125 67.312 1 77.88 158 GLU B N 1
ATOM 6603 C CA . GLU B 1 158 ? -19.281 158.875 68.25 1 77.88 158 GLU B CA 1
ATOM 6604 C C . GLU B 1 158 ? -17.938 158.25 68.5 1 77.88 158 GLU B C 1
ATOM 6606 O O . GLU B 1 158 ? -17.141 158.75 69.25 1 77.88 158 GLU B O 1
ATOM 6611 N N . GLY B 1 159 ? -17.672 157.125 67.812 1 77.25 159 GLY B N 1
ATOM 6612 C CA . GLY B 1 159 ? -16.406 156.375 67.938 1 77.25 159 GLY B CA 1
ATOM 6613 C C . GLY B 1 159 ? -16.359 155.5 69.188 1 77.25 159 GLY B C 1
ATOM 6614 O O . GLY B 1 159 ? -15.273 155.125 69.625 1 77.25 159 GLY B O 1
ATOM 6615 N N . ARG B 1 160 ? -17.391 155 69.875 1 75.25 160 ARG B N 1
ATOM 6616 C CA . ARG B 1 160 ? -17.422 154.125 71 1 75.25 160 ARG B CA 1
ATOM 6617 C C . ARG B 1 160 ? -17.547 152.625 70.5 1 75.25 160 ARG B C 1
ATOM 6619 O O . ARG B 1 160 ? -18.359 152.375 69.625 1 75.25 160 ARG B O 1
ATOM 6626 N N . PRO B 1 161 ? -16.641 151.875 71.188 1 76.81 161 PRO B N 1
ATOM 6627 C CA . PRO B 1 161 ? -16.719 150.5 70.812 1 76.81 161 PRO B CA 1
ATOM 6628 C C . PRO B 1 161 ? -17.891 149.75 71.5 1 76.81 161 PRO B C 1
ATOM 6630 O O . PRO B 1 161 ? -18.156 150 72.688 1 76.81 161 PRO B O 1
ATOM 6633 N N . GLY B 1 162 ? -18.766 149 70.688 1 79.19 162 GLY B N 1
ATOM 6634 C CA . GLY B 1 162 ? -19.828 148.25 71.188 1 79.19 162 GLY B CA 1
ATOM 6635 C C . GLY B 1 162 ? -19.359 146.875 71.688 1 79.19 162 GLY B C 1
ATOM 6636 O O . GLY B 1 162 ? -18.172 146.75 72 1 79.19 162 GLY B O 1
ATOM 6637 N N . ASP B 1 163 ? -20.359 145.875 72 1 79.69 163 ASP B N 1
ATOM 6638 C CA . ASP B 1 163 ? -20.047 144.625 72.375 1 79.69 163 ASP B CA 1
ATOM 6639 C C . ASP B 1 163 ? -19.281 143.875 71.312 1 79.69 163 ASP B C 1
ATOM 6641 O O . ASP B 1 163 ? -19.359 144.125 70.125 1 79.69 163 ASP B O 1
ATOM 6645 N N . ASP B 1 164 ? -18.297 142.875 71.688 1 82.69 164 ASP B N 1
ATOM 6646 C CA . ASP B 1 164 ? -17.516 142 70.75 1 82.69 164 ASP B CA 1
ATOM 6647 C C . ASP B 1 164 ? -17.938 140.625 70.75 1 82.69 164 ASP B C 1
ATOM 6649 O O . ASP B 1 164 ? -18.469 140.125 71.75 1 82.69 164 ASP B O 1
ATOM 6653 N N . LEU B 1 165 ? -18 139.75 69.625 1 86.25 165 LEU B N 1
ATOM 6654 C CA . LEU B 1 165 ? -18.234 138.375 69.5 1 86.25 165 LEU B CA 1
ATOM 6655 C C . LEU B 1 165 ? -17.062 137.75 68.75 1 86.25 165 LEU B C 1
ATOM 6657 O O . LEU B 1 165 ? -16.484 138.25 67.812 1 86.25 165 LEU B O 1
ATOM 6661 N N . THR B 1 166 ? -16.656 136.375 69.312 1 87.25 166 THR B N 1
ATOM 6662 C CA . THR B 1 166 ? -15.547 135.625 68.75 1 87.25 166 THR B CA 1
ATOM 6663 C C . THR B 1 166 ? -16.047 134.375 68.125 1 87.25 166 THR B C 1
ATOM 6665 O O . THR B 1 166 ? -16.781 133.625 68.75 1 87.25 166 THR B O 1
ATOM 6668 N N . VAL B 1 167 ? -15.781 134.125 66.812 1 88.25 167 VAL B N 1
ATOM 6669 C CA . VAL B 1 167 ? -16.062 132.875 66.125 1 88.25 167 VAL B CA 1
ATOM 6670 C C . VAL B 1 167 ? -14.773 132.25 65.562 1 88.25 167 VAL B C 1
ATOM 6672 O O . VAL B 1 167 ? -13.891 133 65.125 1 88.25 167 VAL B O 1
ATOM 6675 N N . CYS B 1 168 ? -14.609 130.875 65.75 1 88.75 168 CYS B N 1
ATOM 6676 C CA . CYS B 1 168 ? -13.414 130.125 65.25 1 88.75 168 CYS B CA 1
ATOM 6677 C C . CYS B 1 168 ? -13.75 129.375 64 1 88.75 168 CYS B C 1
ATOM 6679 O O . CYS B 1 168 ? -14.844 128.75 63.938 1 88.75 168 CYS B O 1
ATOM 6681 N N . GLN B 1 169 ? -12.93 129.375 63.031 1 89.62 169 GLN B N 1
ATOM 6682 C CA . GLN B 1 169 ? -13.078 128.625 61.781 1 89.62 169 GLN B CA 1
ATOM 6683 C C . GLN B 1 169 ? -11.75 127.938 61.375 1 89.62 169 GLN B C 1
ATOM 6685 O O . GLN B 1 169 ? -10.719 128.625 61.375 1 89.62 169 GLN B O 1
ATOM 6690 N N . ILE B 1 170 ? -11.836 126.562 61.125 1 88.69 170 ILE B N 1
ATOM 6691 C CA . ILE B 1 170 ? -10.664 125.875 60.594 1 88.69 170 ILE B CA 1
ATOM 6692 C C . ILE B 1 170 ? -10.656 125.938 59.062 1 88.69 170 ILE B C 1
ATOM 6694 O O . ILE B 1 170 ? -11.711 125.875 58.438 1 88.69 170 ILE B O 1
ATOM 6698 N N . THR B 1 171 ? -9.438 126.062 58.531 1 90.19 171 THR B N 1
ATOM 6699 C CA . THR B 1 171 ? -9.289 126 57.062 1 90.19 171 THR B CA 1
ATOM 6700 C C . THR B 1 171 ? -9.273 124.562 56.562 1 90.19 171 THR B C 1
ATOM 6702 O O . THR B 1 171 ? -9.008 123.625 57.312 1 90.19 171 THR B O 1
ATOM 6705 N N . ARG B 1 172 ? -9.641 124.375 55.25 1 88.69 172 ARG B N 1
ATOM 6706 C CA . ARG B 1 172 ? -9.594 123.062 54.625 1 88.69 172 ARG B CA 1
ATOM 6707 C C . ARG B 1 172 ? -8.18 122.5 54.625 1 88.69 172 ARG B C 1
ATOM 6709 O O . ARG B 1 172 ? -7.203 123.25 54.625 1 88.69 172 ARG B O 1
ATOM 6716 N N . PRO B 1 173 ? -8.117 121.125 54.656 1 90.88 173 PRO B N 1
ATOM 6717 C CA . PRO B 1 173 ? -6.785 120.562 54.688 1 90.88 173 PRO B CA 1
ATOM 6718 C C . PRO B 1 173 ? -6.055 120.625 53.344 1 90.88 173 PRO B C 1
ATOM 6720 O O . PRO B 1 173 ? -6.684 120.875 52.312 1 90.88 173 PRO B O 1
ATOM 6723 N N . LEU B 1 174 ? -4.621 120.5 53.438 1 89.56 174 LEU B N 1
ATOM 6724 C CA . LEU B 1 174 ? -3.801 120.375 52.25 1 89.56 174 LEU B CA 1
ATOM 6725 C C . LEU B 1 174 ? -3.982 119 51.562 1 89.56 174 LEU B C 1
ATOM 6727 O O . LEU B 1 174 ? -4.395 118.062 52.219 1 89.56 174 LEU B O 1
ATOM 6731 N N . SER B 1 175 ? -3.678 119 50.281 1 89.25 175 SER B N 1
ATOM 6732 C CA . SER B 1 175 ? -3.752 117.75 49.531 1 89.25 175 SER B CA 1
ATOM 6733 C C . SER B 1 175 ? -2.74 116.75 50.062 1 89.25 175 SER B C 1
ATOM 6735 O O . SER B 1 175 ? -1.565 117.062 50.25 1 89.25 175 SER B O 1
ATOM 6737 N N . PRO B 1 176 ? -3.254 115.562 50.375 1 90.31 176 PRO B N 1
ATOM 6738 C CA . PRO B 1 176 ? -2.311 114.5 50.844 1 90.31 176 PRO B CA 1
ATOM 6739 C C . PRO B 1 176 ? -1.401 114 49.719 1 90.31 176 PRO B C 1
ATOM 6741 O O . PRO B 1 176 ? -1.708 114.188 48.531 1 90.31 176 PRO B O 1
ATOM 6744 N N . ASN B 1 177 ? -0.194 113.5 50.125 1 88.5 177 ASN B N 1
ATOM 6745 C CA . ASN B 1 177 ? 0.736 112.875 49.219 1 88.5 177 ASN B CA 1
ATOM 6746 C C . ASN B 1 177 ? 0.757 111.375 49.375 1 88.5 177 ASN B C 1
ATOM 6748 O O . ASN B 1 177 ? 1.055 110.875 50.469 1 88.5 177 ASN B O 1
ATOM 6752 N N . VAL B 1 178 ? 0.364 110.688 48.219 1 84.94 178 VAL B N 1
ATOM 6753 C CA . VAL B 1 178 ? 0.42 109.188 48.25 1 84.94 178 VAL B CA 1
ATOM 6754 C C . VAL B 1 178 ? 1.874 108.75 48.219 1 84.94 178 VAL B C 1
ATOM 6756 O O . VAL B 1 178 ? 2.619 109.125 47.312 1 84.94 178 VAL B O 1
ATOM 6759 N N . ILE B 1 179 ? 2.232 107.875 49.25 1 79.75 179 ILE B N 1
ATOM 6760 C CA . ILE B 1 179 ? 3.627 107.5 49.375 1 79.75 179 ILE B CA 1
ATOM 6761 C C . ILE B 1 179 ? 3.828 106.125 48.688 1 79.75 179 ILE B C 1
ATOM 6763 O O . ILE B 1 179 ? 4.855 105.938 48.031 1 79.75 179 ILE B O 1
ATOM 6767 N N . HIS B 1 180 ? 2.941 105.312 49.062 1 86.88 180 HIS B N 1
ATOM 6768 C CA . HIS B 1 180 ? 3.227 103.938 48.625 1 86.88 180 HIS B CA 1
ATOM 6769 C C . HIS B 1 180 ? 1.942 103.125 48.438 1 86.88 180 HIS B C 1
ATOM 6771 O O . HIS B 1 180 ? 0.978 103.312 49.188 1 86.88 180 HIS B O 1
ATOM 6777 N N . ILE B 1 181 ? 1.911 102.438 47.281 1 85.94 181 ILE B N 1
ATOM 6778 C CA . ILE B 1 181 ? 0.845 101.5 47.031 1 85.94 181 ILE B CA 1
ATOM 6779 C C . ILE B 1 181 ? 1.427 100.062 46.969 1 85.94 181 ILE B C 1
ATOM 6781 O O . ILE B 1 181 ? 2.398 99.812 46.25 1 85.94 181 ILE B O 1
ATOM 6785 N N . GLN B 1 182 ? 0.914 99.125 47.844 1 80.38 182 GLN B N 1
ATOM 6786 C CA . GLN B 1 182 ? 1.433 97.75 47.906 1 80.38 182 GLN B CA 1
ATOM 6787 C C . GLN B 1 182 ? 0.31 96.75 47.75 1 80.38 182 GLN B C 1
ATOM 6789 O O . GLN B 1 182 ? -0.766 96.938 48.312 1 80.38 182 GLN B O 1
ATOM 6794 N N . MET B 1 183 ? 0.667 95.812 46.812 1 78.31 183 MET B N 1
ATOM 6795 C CA . MET B 1 183 ? -0.257 94.688 46.719 1 78.31 183 MET B CA 1
ATOM 6796 C C . MET B 1 183 ? 0.078 93.625 47.75 1 78.31 183 MET B C 1
ATOM 6798 O O . MET B 1 183 ? 1.24 93.25 47.906 1 78.31 183 MET B O 1
ATOM 6802 N N . THR B 1 184 ? -0.811 93.25 48.688 1 70.31 184 THR B N 1
ATOM 6803 C CA . THR B 1 184 ? -0.584 92.188 49.688 1 70.31 184 THR B CA 1
ATOM 6804 C C . THR B 1 184 ? -1.094 90.875 49.156 1 70.31 184 THR B C 1
ATOM 6806 O O . THR B 1 184 ? -2.191 90.812 48.594 1 70.31 184 THR B O 1
ATOM 6809 N N . GLN B 1 185 ? -0.151 89.812 49 1 64.69 185 GLN B N 1
ATOM 6810 C CA . GLN B 1 185 ? -0.433 88.438 48.469 1 64.69 185 GLN B CA 1
ATOM 6811 C C . GLN B 1 185 ? -0.903 87.5 49.562 1 64.69 185 GLN B C 1
ATOM 6813 O O . GLN B 1 185 ? -1.147 86.312 49.312 1 64.69 185 GLN B O 1
ATOM 6818 N N . GLY B 1 186 ? -1.724 87.875 50.562 1 56.22 186 GLY B N 1
ATOM 6819 C CA . GLY B 1 186 ? -2.186 86.938 51.562 1 56.22 186 GLY B CA 1
ATOM 6820 C C . GLY B 1 186 ? -3.449 86.25 51.156 1 56.22 186 GLY B C 1
ATOM 6821 O O . GLY B 1 186 ? -3.646 85.938 49.969 1 56.22 186 GLY B O 1
ATOM 6822 N N . ARG B 1 187 ? -4.344 85.688 52.062 1 59.22 187 ARG B N 1
ATOM 6823 C CA . ARG B 1 187 ? -5.602 85 51.875 1 59.22 187 ARG B CA 1
ATOM 6824 C C . ARG B 1 187 ? -6.582 85.812 51.031 1 59.22 187 ARG B C 1
ATOM 6826 O O . ARG B 1 187 ? -7.391 85.25 50.312 1 59.22 187 ARG B O 1
ATOM 6833 N N . SER B 1 188 ? -6.637 87.062 51.188 1 62.31 188 SER B N 1
ATOM 6834 C CA . SER B 1 188 ? -7.426 88 50.375 1 62.31 188 SER B CA 1
ATOM 6835 C C . SER B 1 188 ? -6.547 89.062 49.75 1 62.31 188 SER B C 1
ATOM 6837 O O . SER B 1 188 ? -5.691 89.625 50.438 1 62.31 188 SER B O 1
ATOM 6839 N N . LEU B 1 189 ? -6.656 89 48.375 1 70.75 189 LEU B N 1
ATOM 6840 C CA . LEU B 1 189 ? -5.84 90 47.656 1 70.75 189 LEU B CA 1
ATOM 6841 C C . LEU B 1 189 ? -6.355 91.438 47.875 1 70.75 189 LEU B C 1
ATOM 6843 O O . LEU B 1 189 ? -7.547 91.688 47.688 1 70.75 189 LEU B O 1
ATOM 6847 N N . GLU B 1 190 ? -5.52 92.188 48.656 1 79 190 GLU B N 1
ATOM 6848 C CA . GLU B 1 190 ? -5.875 93.562 48.938 1 79 190 GLU B CA 1
ATOM 6849 C C . GLU B 1 190 ? -4.766 94.5 48.5 1 79 190 GLU B C 1
ATOM 6851 O O . GLU B 1 190 ? -3.615 94.125 48.344 1 79 190 GLU B O 1
ATOM 6856 N N . VAL B 1 191 ? -5.215 95.75 48.156 1 84.25 191 VAL B N 1
ATOM 6857 C CA . VAL B 1 191 ? -4.281 96.812 47.844 1 84.25 191 VAL B CA 1
ATOM 6858 C C . VAL B 1 191 ? -4.184 97.75 49.031 1 84.25 191 VAL B C 1
ATOM 6860 O O . VAL B 1 191 ? -5.191 98.312 49.469 1 84.25 191 VAL B O 1
ATOM 6863 N N . ALA B 1 192 ? -3.064 97.812 49.562 1 85.38 192 ALA B N 1
ATOM 6864 C CA . ALA B 1 192 ? -2.809 98.75 50.656 1 85.38 192 ALA B CA 1
ATOM 6865 C C . ALA B 1 192 ? -2.301 100.125 50.125 1 85.38 192 ALA B C 1
ATOM 6867 O O . ALA B 1 192 ? -1.353 100.125 49.344 1 85.38 192 ALA B O 1
ATOM 6868 N N . VAL B 1 193 ? -2.957 101.188 50.562 1 88.44 193 VAL B N 1
ATOM 6869 C CA . VAL B 1 193 ? -2.574 102.562 50.188 1 88.44 193 VAL B CA 1
ATOM 6870 C C . VAL B 1 193 ? -2.061 103.312 51.406 1 88.44 193 VAL B C 1
ATOM 6872 O O . VAL B 1 193 ? -2.74 103.375 52.438 1 88.44 193 VAL B O 1
ATOM 6875 N N . TYR B 1 194 ? -0.836 103.875 51.156 1 88.38 194 TYR B N 1
ATOM 6876 C CA . TYR B 1 194 ? -0.217 104.625 52.219 1 88.38 194 TYR B CA 1
ATOM 6877 C C . TYR B 1 194 ? -0.068 106.125 51.781 1 88.38 194 TYR B C 1
ATOM 6879 O O . TYR B 1 194 ? 0.294 106.375 50.656 1 88.38 194 TYR B O 1
ATOM 6887 N N . TRP B 1 195 ? -0.341 107.062 52.75 1 90.06 195 TRP B N 1
ATOM 6888 C CA . TRP B 1 195 ? -0.186 108.5 52.5 1 90.06 195 TRP B CA 1
ATOM 6889 C C . TRP B 1 195 ? 0.368 109.188 53.719 1 90.06 195 TRP B C 1
ATOM 6891 O O . TRP B 1 195 ? 0.455 108.562 54.812 1 90.06 195 TRP B O 1
ATOM 6901 N N . LEU B 1 196 ? 0.813 110.375 53.5 1 88 196 LEU B N 1
ATOM 6902 C CA . LEU B 1 196 ? 1.339 111.25 54.562 1 88 196 LEU B CA 1
ATOM 6903 C C . LEU B 1 196 ? 0.214 111.938 55.281 1 88 196 LEU B C 1
ATOM 6905 O O . LEU B 1 196 ? -0.728 112.438 54.656 1 88 196 LEU B O 1
ATOM 6909 N N . SER B 1 197 ? 0.385 112 56.562 1 88.5 197 SER B N 1
ATOM 6910 C CA . SER B 1 197 ? -0.595 112.75 57.344 1 88.5 197 SER B CA 1
ATOM 6911 C C . SER B 1 197 ? -0.54 114.25 57.031 1 88.5 197 SER B C 1
ATOM 6913 O O . SER B 1 197 ? 0.544 114.812 56.875 1 88.5 197 SER B O 1
ATOM 6915 N N . VAL B 1 198 ? -1.705 114.812 56.906 1 88.94 198 VAL B N 1
ATOM 6916 C CA . VAL B 1 198 ? -1.829 116.25 56.656 1 88.94 198 VAL B CA 1
ATOM 6917 C C . VAL B 1 198 ? -2.416 117 57.875 1 88.94 198 VAL B C 1
ATOM 6919 O O . VAL B 1 198 ? -3.277 116.438 58.562 1 88.94 198 VAL B O 1
ATOM 6922 N N . GLN B 1 199 ? -1.89 118.125 58.125 1 86.31 199 GLN B N 1
ATOM 6923 C CA . GLN B 1 199 ? -2.312 118.938 59.281 1 86.31 199 GLN B CA 1
ATOM 6924 C C . GLN B 1 199 ? -3.793 119.25 59.188 1 86.31 199 GLN B C 1
ATOM 6926 O O . GLN B 1 199 ? -4.254 119.75 58.156 1 86.31 199 GLN B O 1
ATOM 6931 N N . GLY B 1 200 ? -4.453 119.062 60.312 1 86.12 200 GLY B N 1
ATOM 6932 C CA . GLY B 1 200 ? -5.852 119.438 60.438 1 86.12 200 GLY B CA 1
ATOM 6933 C C . GLY B 1 200 ? -6.805 118.375 59.812 1 86.12 200 GLY B C 1
ATOM 6934 O O . GLY B 1 200 ? -8.023 118.562 59.844 1 86.12 200 GLY B O 1
ATOM 6935 N N . ALA B 1 201 ? -6.246 117.375 59.094 1 88.19 201 ALA B N 1
ATOM 6936 C CA . ALA B 1 201 ? -7.105 116.375 58.469 1 88.19 201 ALA B CA 1
ATOM 6937 C C . ALA B 1 201 ? -7.688 115.375 59.5 1 88.19 201 ALA B C 1
ATOM 6939 O O . ALA B 1 201 ? -6.98 114.938 60.406 1 88.19 201 ALA B O 1
ATOM 6940 N N . GLU B 1 202 ? -9.047 115.125 59.469 1 88.31 202 GLU B N 1
ATOM 6941 C CA . GLU B 1 202 ? -9.734 114.25 60.375 1 88.31 202 GLU B CA 1
ATOM 6942 C C . GLU B 1 202 ? -9.961 112.875 59.719 1 88.31 202 GLU B C 1
ATOM 6944 O O . GLU B 1 202 ? -9.945 111.812 60.375 1 88.31 202 GLU B O 1
ATOM 6949 N N . ASN B 1 203 ? -10.273 112.875 58.5 1 89.12 203 ASN B N 1
ATOM 6950 C CA . ASN B 1 203 ? -10.547 111.688 57.75 1 89.12 203 ASN B CA 1
ATOM 6951 C C . ASN B 1 203 ? -9.891 111.75 56.344 1 89.12 203 ASN B C 1
ATOM 6953 O O . ASN B 1 203 ? -9.656 112.812 55.812 1 89.12 203 ASN B O 1
ATOM 6957 N N . TYR B 1 204 ? -9.492 110.562 56 1 92.25 204 TYR B N 1
ATOM 6958 C CA . TYR B 1 204 ? -8.953 110.438 54.656 1 92.25 204 TYR B CA 1
ATOM 6959 C C . TYR B 1 204 ? -9.781 109.438 53.812 1 92.25 204 TYR B C 1
ATOM 6961 O O . TYR B 1 204 ? -10.281 108.438 54.344 1 92.25 204 TYR B O 1
ATOM 6969 N N . ILE B 1 205 ? -9.977 109.688 52.531 1 90.69 205 ILE B N 1
ATOM 6970 C CA . ILE B 1 205 ? -10.641 108.75 51.594 1 90.69 205 ILE B CA 1
ATOM 6971 C C . ILE B 1 205 ? -9.742 108.562 50.406 1 90.69 205 ILE B C 1
ATOM 6973 O O . ILE B 1 205 ? -9.336 109.5 49.719 1 90.69 205 ILE B O 1
ATOM 6977 N N . ALA B 1 206 ? -9.406 107.312 50.312 1 91.38 206 ALA B N 1
ATOM 6978 C CA . ALA B 1 206 ? -8.688 106.875 49.094 1 91.38 206 ALA B CA 1
ATOM 6979 C C . ALA B 1 206 ? -9.641 106.312 48.062 1 91.38 206 ALA B C 1
ATOM 6981 O O . ALA B 1 206 ? -10.469 105.5 48.344 1 91.38 206 ALA B O 1
ATOM 6982 N N . VAL B 1 207 ? -9.547 106.938 46.781 1 88.81 207 VAL B N 1
ATOM 6983 C CA . VAL B 1 207 ? -10.445 106.5 45.688 1 88.81 207 VAL B CA 1
ATOM 6984 C C . VAL B 1 207 ? -9.633 106.062 44.5 1 88.81 207 VAL B C 1
ATOM 6986 O O . VAL B 1 207 ? -8.664 106.688 44.094 1 88.81 207 VAL B O 1
ATOM 6989 N N . THR B 1 208 ? -10.016 104.812 44.031 1 86.31 208 THR B N 1
ATOM 6990 C CA . THR B 1 208 ? -9.383 104.312 42.812 1 86.31 208 THR B CA 1
ATOM 6991 C C . THR B 1 208 ? -10.094 104.812 41.562 1 86.31 208 THR B C 1
ATOM 6993 O O . THR B 1 208 ? -11.211 105.312 41.656 1 86.31 208 THR B O 1
ATOM 6996 N N . SER B 1 209 ? -9.375 104.75 40.344 1 85.19 209 SER B N 1
ATOM 6997 C CA . SER B 1 209 ? -9.93 105.25 39.062 1 85.19 209 SER B CA 1
ATOM 6998 C C . SER B 1 209 ? -11.156 104.438 38.656 1 85.19 209 SER B C 1
ATOM 7000 O O . SER B 1 209 ? -11.992 104.875 37.875 1 85.19 209 SER B O 1
ATOM 7002 N N . ASN B 1 210 ? -11.305 103.25 39.188 1 82.44 210 ASN B N 1
ATOM 7003 C CA . ASN B 1 210 ? -12.453 102.375 38.812 1 82.44 210 ASN B CA 1
ATOM 7004 C C . ASN B 1 210 ? -13.586 102.562 39.844 1 82.44 210 ASN B C 1
ATOM 7006 O O . ASN B 1 210 ? -14.609 101.875 39.75 1 82.44 210 ASN B O 1
ATOM 7010 N N . GLY B 1 211 ? -13.461 103.375 40.781 1 81.31 211 GLY B N 1
ATOM 7011 C CA . GLY B 1 211 ? -14.57 103.688 41.656 1 81.31 211 GLY B CA 1
ATOM 7012 C C . GLY B 1 211 ? -14.516 103 43 1 81.31 211 GLY B C 1
ATOM 7013 O O . GLY B 1 211 ? -15.453 103.125 43.812 1 81.31 211 GLY B O 1
ATOM 7014 N N . GLN B 1 212 ? -13.484 102.188 43.281 1 86.56 212 GLN B N 1
ATOM 7015 C CA . GLN B 1 212 ? -13.352 101.625 44.625 1 86.56 212 GLN B CA 1
ATOM 7016 C C . GLN B 1 212 ? -12.727 102.625 45.594 1 86.56 212 GLN B C 1
ATOM 7018 O O . GLN B 1 212 ? -11.953 103.5 45.188 1 86.56 212 GLN B O 1
ATOM 7023 N N . ASN B 1 213 ? -13.266 102.562 46.875 1 86.38 213 ASN B N 1
ATOM 7024 C CA . ASN B 1 213 ? -12.734 103.5 47.844 1 86.38 213 ASN B CA 1
ATOM 7025 C C . ASN B 1 213 ? -12.555 102.812 49.219 1 86.38 213 ASN B C 1
ATOM 7027 O O . ASN B 1 213 ? -13.086 101.75 49.469 1 86.38 213 ASN B O 1
ATOM 7031 N N . CYS B 1 214 ? -11.617 103.25 49.906 1 86.94 214 CYS B N 1
ATOM 7032 C CA . CYS B 1 214 ? -11.414 102.938 51.312 1 86.94 214 CYS B CA 1
ATOM 7033 C C . CYS B 1 214 ? -11.219 104.25 52.156 1 86.94 214 CYS B C 1
ATOM 7035 O O . CYS B 1 214 ? -10.859 105.25 51.594 1 86.94 214 CYS B O 1
ATOM 7037 N N . SER B 1 215 ? -11.742 104.188 53.344 1 87.69 215 SER B N 1
ATOM 7038 C CA . SER B 1 215 ? -11.641 105.375 54.219 1 87.69 215 SER B CA 1
ATOM 7039 C C . SER B 1 215 ? -10.906 105 55.531 1 87.69 215 SER B C 1
ATOM 7041 O O . SER B 1 215 ? -10.883 103.875 55.938 1 87.69 215 SER B O 1
ATOM 7043 N N . SER B 1 216 ? -10.086 105.938 56.031 1 87.81 216 SER B N 1
ATOM 7044 C CA . SER B 1 216 ? -9.367 105.812 57.312 1 87.81 216 SER B CA 1
ATOM 7045 C C . SER B 1 216 ? -9.539 107.062 58.156 1 87.81 216 SER B C 1
ATOM 7047 O O . SER B 1 216 ? -9.445 108.188 57.656 1 87.81 216 SER B O 1
ATOM 7049 N N . GLU B 1 217 ? -9.984 106.938 59.375 1 82.88 217 GLU B N 1
ATOM 7050 C CA . GLU B 1 217 ? -10.195 108.062 60.25 1 82.88 217 GLU B CA 1
ATOM 7051 C C . GLU B 1 217 ? -8.867 108.625 60.812 1 82.88 217 GLU B C 1
ATOM 7053 O O . GLU B 1 217 ? -8.648 109.812 60.875 1 82.88 217 GLU B O 1
ATOM 7058 N N . SER B 1 218 ? -7.984 107.812 61.312 1 76.88 218 SER B N 1
ATOM 7059 C CA . SER B 1 218 ? -6.766 108.312 61.938 1 76.88 218 SER B CA 1
ATOM 7060 C C . SER B 1 218 ? -5.531 107.625 61.375 1 76.88 218 SER B C 1
ATOM 7062 O O . SER B 1 218 ? -4.406 108.062 61.594 1 76.88 218 SER B O 1
ATOM 7064 N N . GLN B 1 219 ? -5.793 106.812 60.531 1 81.5 219 GLN B N 1
ATOM 7065 C CA . GLN B 1 219 ? -4.621 106.125 60.031 1 81.5 219 GLN B CA 1
ATOM 7066 C C . GLN B 1 219 ? -4.234 106.625 58.625 1 81.5 219 GLN B C 1
ATOM 7068 O O . GLN B 1 219 ? -5.047 107.188 57.938 1 81.5 219 GLN B O 1
ATOM 7073 N N . THR B 1 220 ? -2.889 106.5 58.406 1 87.81 220 THR B N 1
ATOM 7074 C CA . THR B 1 220 ? -2.35 107 57.125 1 87.81 220 THR B CA 1
ATOM 7075 C C . THR B 1 220 ? -2.299 105.875 56.125 1 87.81 220 THR B C 1
ATOM 7077 O O . THR B 1 220 ? -1.385 105.75 55.312 1 87.81 220 THR B O 1
ATOM 7080 N N . TYR B 1 221 ? -3.178 104.875 56.344 1 88.12 221 TYR B N 1
ATOM 7081 C CA . TYR B 1 221 ? -3.266 103.812 55.344 1 88.12 221 TYR B CA 1
ATOM 7082 C C . TYR B 1 221 ? -4.656 103.188 55.312 1 88.12 221 TYR B C 1
ATOM 7084 O O . TYR B 1 221 ? -5.41 103.375 56.281 1 88.12 221 TYR B O 1
ATOM 7092 N N . CYS B 1 222 ? -5.117 102.625 54.219 1 87.81 222 CYS B N 1
ATOM 7093 C CA . CYS B 1 222 ? -6.344 101.875 54.125 1 87.81 222 CYS B CA 1
ATOM 7094 C C . CYS B 1 222 ? -6.199 100.75 53.062 1 87.81 222 CYS B C 1
ATOM 7096 O O . CYS B 1 222 ? -5.215 100.75 52.312 1 87.81 222 CYS B O 1
ATOM 7098 N N . PHE B 1 223 ? -7.16 99.75 53.188 1 85.62 223 PHE B N 1
ATOM 7099 C CA . PHE B 1 223 ? -7.129 98.625 52.25 1 85.62 223 PHE B CA 1
ATOM 7100 C C . PHE B 1 223 ? -8.32 98.688 51.312 1 85.62 223 PHE B C 1
ATOM 7102 O O . PHE B 1 223 ? -9.453 98.875 51.719 1 85.62 223 PHE B O 1
ATOM 7109 N N . ILE B 1 224 ? -8.047 98.625 50.031 1 84.5 224 ILE B N 1
ATOM 7110 C CA . ILE B 1 224 ? -9.102 98.5 49.031 1 84.5 224 ILE B CA 1
ATOM 7111 C C . ILE B 1 224 ? -9.297 97.062 48.656 1 84.5 224 ILE B C 1
ATOM 7113 O O . ILE B 1 224 ? -8.359 96.375 48.219 1 84.5 224 ILE B O 1
ATOM 7117 N N . THR B 1 225 ? -10.539 96.5 48.938 1 81.19 225 THR B N 1
ATOM 7118 C CA . THR B 1 225 ? -10.969 95.125 48.594 1 81.19 225 THR B CA 1
ATOM 7119 C C . THR B 1 225 ? -12.32 95.188 47.875 1 81.19 225 THR B C 1
ATOM 7121 O O . THR B 1 225 ? -13.133 96.062 48.125 1 81.19 225 THR B O 1
ATOM 7124 N N . PRO B 1 226 ? -12.5 94.125 46.625 1 75.88 226 PRO B N 1
ATOM 7125 C CA . PRO B 1 226 ? -11.703 93 46.031 1 75.88 226 PRO B CA 1
ATOM 7126 C C . PRO B 1 226 ? -10.82 93.5 44.875 1 75.88 226 PRO B C 1
ATOM 7128 O O . PRO B 1 226 ? -11.109 94.5 44.25 1 75.88 226 PRO B O 1
ATOM 7131 N N . VAL B 1 227 ? -9.656 92.875 44.875 1 77.56 227 VAL B N 1
ATOM 7132 C CA . VAL B 1 227 ? -8.766 93.188 43.75 1 77.56 227 VAL B CA 1
ATOM 7133 C C . VAL B 1 227 ? -8.969 92.188 42.625 1 77.56 227 VAL B C 1
ATOM 7135 O O . VAL B 1 227 ? -8.992 91 42.844 1 77.56 227 VAL B O 1
ATOM 7138 N N . GLU B 1 228 ? -9.328 92.812 41.406 1 81.88 228 GLU B N 1
ATOM 7139 C CA . GLU B 1 228 ? -9.445 91.938 40.219 1 81.88 228 GLU B CA 1
ATOM 7140 C C . GLU B 1 228 ? -8.102 91.812 39.469 1 81.88 228 GLU B C 1
ATOM 7142 O O . GLU B 1 228 ? -7.242 92.688 39.625 1 81.88 228 GLU B O 1
ATOM 7147 N N . CYS B 1 229 ? -7.934 90.75 38.781 1 83.38 229 CYS B N 1
ATOM 7148 C CA . CYS B 1 229 ? -6.68 90.562 38.094 1 83.38 229 CYS B CA 1
ATOM 7149 C C . CYS B 1 229 ? -6.613 91.375 36.844 1 83.38 229 CYS B C 1
ATOM 7151 O O . CYS B 1 229 ? -7.645 91.75 36.25 1 83.38 229 CYS B O 1
ATOM 7153 N N . GLY B 1 230 ? -5.332 91.75 36.438 1 84.31 230 GLY B N 1
ATOM 7154 C CA . GLY B 1 230 ? -5.051 92.438 35.156 1 84.31 230 GLY B CA 1
ATOM 7155 C C . GLY B 1 230 ? -5.57 93.812 35.125 1 84.31 230 GLY B C 1
ATOM 7156 O O . GLY B 1 230 ? -6.066 94.312 34.062 1 84.31 230 GLY B O 1
ATOM 7157 N N . GLN B 1 231 ? -5.461 94.438 36.156 1 84.19 231 GLN B N 1
ATOM 7158 C CA . GLN B 1 231 ? -5.961 95.812 36.125 1 84.19 231 GLN B CA 1
ATOM 7159 C C . GLN B 1 231 ? -4.82 96.812 36.312 1 84.19 231 GLN B C 1
ATOM 7161 O O . GLN B 1 231 ? -3.809 96.5 36.938 1 84.19 231 GLN B O 1
ATOM 7166 N N . ASN B 1 232 ? -4.992 97.938 35.562 1 84.25 232 ASN B N 1
ATOM 7167 C CA . ASN B 1 232 ? -4.133 99.125 35.656 1 84.25 232 ASN B CA 1
ATOM 7168 C C . ASN B 1 232 ? -4.926 100.375 36.062 1 84.25 232 ASN B C 1
ATOM 7170 O O . ASN B 1 232 ? -5.625 100.938 35.25 1 84.25 232 ASN B O 1
ATOM 7174 N N . HIS B 1 233 ? -4.836 100.625 37.344 1 85.31 233 HIS B N 1
ATOM 7175 C CA . HIS B 1 233 ? -5.641 101.75 37.844 1 85.31 233 HIS B CA 1
ATOM 7176 C C . HIS B 1 233 ? -4.785 102.75 38.625 1 85.31 233 HIS B C 1
ATOM 7178 O O . HIS B 1 233 ? -3.58 102.5 38.781 1 85.31 233 HIS B O 1
ATOM 7184 N N . SER B 1 234 ? -5.32 103.938 38.875 1 87.62 234 SER B N 1
ATOM 7185 C CA . SER B 1 234 ? -4.688 104.938 39.688 1 87.62 234 SER B CA 1
ATOM 7186 C C . SER B 1 234 ? -5.492 105.188 40.969 1 87.62 234 SER B C 1
ATOM 7188 O O . SER B 1 234 ? -6.684 104.938 41.031 1 87.62 234 SER B O 1
ATOM 7190 N N . ILE B 1 235 ? -4.785 105.688 42 1 88 235 ILE B N 1
ATOM 7191 C CA . ILE B 1 235 ? -5.406 106 43.281 1 88 235 ILE B CA 1
ATOM 7192 C C . ILE B 1 235 ? -5.141 107.438 43.656 1 88 235 ILE B C 1
ATOM 7194 O O . ILE B 1 235 ? -4.055 108 43.406 1 88 235 ILE B O 1
ATOM 7198 N N . THR B 1 236 ? -6.176 108.188 44.094 1 90 236 THR B N 1
ATOM 7199 C CA . THR B 1 236 ? -6.09 109.5 44.656 1 90 236 THR B CA 1
ATOM 7200 C C . THR B 1 236 ? -6.605 109.562 46.094 1 90 236 THR B C 1
ATOM 7202 O O . THR B 1 236 ? -7.531 108.812 46.438 1 90 236 THR B O 1
ATOM 7205 N N . VAL B 1 237 ? -5.965 110.375 46.906 1 91.75 237 VAL B N 1
ATOM 7206 C CA . VAL B 1 237 ? -6.355 110.5 48.312 1 91.75 237 VAL B CA 1
ATOM 7207 C C . VAL B 1 237 ? -6.836 111.875 48.594 1 91.75 237 VAL B C 1
ATOM 7209 O O . VAL B 1 237 ? -6.227 112.875 48.125 1 91.75 237 VAL B O 1
ATOM 7212 N N . ILE B 1 238 ? -7.918 112.062 49.281 1 91.62 238 ILE B N 1
ATOM 7213 C CA . ILE B 1 238 ? -8.523 113.312 49.688 1 91.62 238 ILE B CA 1
ATOM 7214 C C . ILE B 1 238 ? -8.617 113.375 51.219 1 91.62 238 ILE B C 1
ATOM 7216 O O . ILE B 1 238 ? -9.07 112.438 51.844 1 91.62 238 ILE B O 1
ATOM 7220 N N . ALA B 1 239 ? -8.148 114.438 51.719 1 91.56 239 ALA B N 1
ATOM 7221 C CA . ALA B 1 239 ? -8.258 114.688 53.156 1 91.56 239 ALA B CA 1
ATOM 7222 C C . ALA B 1 239 ? -9.484 115.5 53.469 1 91.56 239 ALA B C 1
ATOM 7224 O O . ALA B 1 239 ? -9.852 116.375 52.688 1 91.56 239 ALA B O 1
ATOM 7225 N N . TYR B 1 240 ? -10.094 115.188 54.656 1 89.81 240 TYR B N 1
ATOM 7226 C CA . TYR B 1 240 ? -11.305 115.875 55.062 1 89.81 240 TYR B CA 1
ATOM 7227 C C . TYR B 1 240 ? -11.156 116.438 56.5 1 89.81 240 TYR B C 1
ATOM 7229 O O . TYR B 1 240 ? -10.523 115.812 57.344 1 89.81 240 TYR B O 1
ATOM 7237 N N . ASN B 1 241 ? -11.727 117.562 56.719 1 87.75 241 ASN B N 1
ATOM 7238 C CA . ASN B 1 241 ? -12.016 118.062 58.062 1 87.75 241 ASN B CA 1
ATOM 7239 C C . ASN B 1 241 ? -13.391 118.688 58.094 1 87.75 241 ASN B C 1
ATOM 7241 O O . ASN B 1 241 ? -14.188 118.562 57.188 1 87.75 241 ASN B O 1
ATOM 7245 N N . SER B 1 242 ? -13.695 119.5 59.188 1 84.31 242 SER B N 1
ATOM 7246 C CA . SER B 1 242 ? -15.016 120.062 59.375 1 84.31 242 SER B CA 1
ATOM 7247 C C . SER B 1 242 ? -15.281 121.188 58.375 1 84.31 242 SER B C 1
ATOM 7249 O O . SER B 1 242 ? -16.438 121.5 58.062 1 84.31 242 SER B O 1
ATOM 7251 N N . ALA B 1 243 ? -14.242 121.75 57.875 1 87.56 243 ALA B N 1
ATOM 7252 C CA . ALA B 1 243 ? -14.398 122.812 56.906 1 87.56 243 ALA B CA 1
ATOM 7253 C C . ALA B 1 243 ? -14.656 122.188 55.5 1 87.56 243 ALA B C 1
ATOM 7255 O O . ALA B 1 243 ? -15.219 122.875 54.656 1 87.56 243 ALA B O 1
ATOM 7256 N N . GLY B 1 244 ? -14.234 121 55.219 1 86.06 244 GLY B N 1
ATOM 7257 C CA . GLY B 1 244 ? -14.445 120.375 53.906 1 86.06 244 GLY B CA 1
ATOM 7258 C C . GLY B 1 244 ? -13.289 119.5 53.438 1 86.06 244 GLY B C 1
ATOM 7259 O O . GLY B 1 244 ? -12.383 119.25 54.219 1 86.06 244 GLY B O 1
ATOM 7260 N N . PRO B 1 245 ? -13.391 119.188 52.094 1 87.06 245 PRO B N 1
ATOM 7261 C CA . PRO B 1 245 ? -12.359 118.312 51.531 1 87.06 245 PRO B CA 1
ATOM 7262 C C . PRO B 1 245 ? -11.156 119.062 50.969 1 87.06 245 PRO B C 1
ATOM 7264 O O . PRO B 1 245 ? -11.281 120.25 50.625 1 87.06 245 PRO B O 1
ATOM 7267 N N . SER B 1 246 ? -9.984 118.375 50.969 1 88.44 246 SER B N 1
ATOM 7268 C CA . SER B 1 246 ? -8.812 118.875 50.25 1 88.44 246 SER B CA 1
ATOM 7269 C C . SER B 1 246 ? -8.898 118.625 48.75 1 88.44 246 SER B C 1
ATOM 7271 O O . SER B 1 246 ? -9.805 117.938 48.312 1 88.44 246 SER B O 1
ATOM 7273 N N . ASN B 1 247 ? -8.031 119.375 48 1 87.06 247 ASN B N 1
ATOM 7274 C CA . ASN B 1 247 ? -7.832 118.938 46.625 1 87.06 247 ASN B CA 1
ATOM 7275 C C . ASN B 1 247 ? -7.262 117.5 46.562 1 87.06 247 ASN B C 1
ATOM 7277 O O . ASN B 1 247 ? -6.5 117.125 47.438 1 87.06 247 ASN B O 1
ATOM 7281 N N . PRO B 1 248 ? -7.691 116.688 45.594 1 87.25 248 PRO B N 1
ATOM 7282 C CA . PRO B 1 248 ? -7.16 115.312 45.469 1 87.25 248 PRO B CA 1
ATOM 7283 C C . PRO B 1 248 ? -5.656 115.312 45.219 1 87.25 248 PRO B C 1
ATOM 7285 O O . PRO B 1 248 ? -5.121 116.188 44.594 1 87.25 248 PRO B O 1
ATOM 7288 N N . SER B 1 249 ? -5.051 114.188 45.812 1 89.62 249 SER B N 1
ATOM 7289 C CA . SER B 1 249 ? -3.627 114 45.562 1 89.62 249 SER B CA 1
ATOM 7290 C C . SER B 1 249 ? -3.367 113.688 44.094 1 89.62 249 SER B C 1
ATOM 7292 O O . SER B 1 249 ? -4.305 113.438 43.312 1 89.62 249 SER B O 1
ATOM 7294 N N . GLN B 1 250 ? -1.965 113.812 43.719 1 88.5 250 GLN B N 1
ATOM 7295 C CA . GLN B 1 250 ? -1.575 113.375 42.375 1 88.5 250 GLN B CA 1
ATOM 7296 C C . GLN B 1 250 ? -1.833 111.875 42.219 1 88.5 250 GLN B C 1
ATOM 7298 O O . GLN B 1 250 ? -1.525 111.062 43.125 1 88.5 250 GLN B O 1
ATOM 7303 N N . PRO B 1 251 ? -2.475 111.562 41.125 1 88.31 251 PRO B N 1
ATOM 7304 C CA . PRO B 1 251 ? -2.807 110.125 40.938 1 88.31 251 PRO B CA 1
ATOM 7305 C C . PRO B 1 251 ? -1.571 109.25 40.875 1 88.31 251 PRO B C 1
ATOM 7307 O O . PRO B 1 251 ? -0.596 109.562 40.188 1 88.31 251 PRO B O 1
ATOM 7310 N N . ALA B 1 252 ? -1.555 108.188 41.75 1 87.69 252 ALA B N 1
ATOM 7311 C CA . ALA B 1 252 ? -0.505 107.188 41.719 1 87.69 252 ALA B CA 1
ATOM 7312 C C . ALA B 1 252 ? -0.974 105.938 41.031 1 87.69 252 ALA B C 1
ATOM 7314 O O . ALA B 1 252 ? -1.993 105.312 41.375 1 87.69 252 ALA B O 1
ATOM 7315 N N . GLU B 1 253 ? -0.215 105.562 40 1 87.06 253 GLU B N 1
ATOM 7316 C CA . GLU B 1 253 ? -0.59 104.375 39.188 1 87.06 253 GLU B CA 1
ATOM 7317 C C . GLU B 1 253 ? -0.164 103.062 39.844 1 87.06 253 GLU B C 1
ATOM 7319 O O . GLU B 1 253 ? 0.871 103.062 40.5 1 87.06 253 GLU B O 1
ATOM 7324 N N . TYR B 1 254 ? -1.037 102.062 39.781 1 83.44 254 TYR B N 1
ATOM 7325 C CA . TYR B 1 254 ? -0.681 100.75 40.25 1 83.44 254 TYR B CA 1
ATOM 7326 C C . TYR B 1 254 ? -1.242 99.688 39.312 1 83.44 254 TYR B C 1
ATOM 7328 O O . TYR B 1 254 ? -2.199 99.938 38.562 1 83.44 254 TYR B O 1
ATOM 7336 N N . ILE B 1 255 ? -0.533 98.5 39.281 1 85 255 ILE B N 1
ATOM 7337 C CA . ILE B 1 255 ? -0.98 97.375 38.5 1 85 255 ILE B CA 1
ATOM 7338 C C . ILE B 1 255 ? -1.262 96.188 39.406 1 85 255 ILE B C 1
ATOM 7340 O O . ILE B 1 255 ? -0.646 96 40.469 1 85 255 ILE B O 1
ATOM 7344 N N . THR B 1 256 ? -2.291 95.375 39.062 1 85.06 256 THR B N 1
ATOM 7345 C CA . THR B 1 256 ? -2.58 94.188 39.781 1 85.06 256 THR B CA 1
ATOM 7346 C C . THR B 1 256 ? -1.92 93 39.094 1 85.06 256 THR B C 1
ATOM 7348 O O . THR B 1 256 ? -1.316 93.125 38.031 1 85.06 256 THR B O 1
ATOM 7351 N N . TYR B 1 257 ? -1.965 91.875 39.844 1 85.06 257 TYR B N 1
ATOM 7352 C CA . TYR B 1 257 ? -1.396 90.625 39.25 1 85.06 257 TYR B CA 1
ATOM 7353 C C . TYR B 1 257 ? -2.133 90.25 37.969 1 85.06 257 TYR B C 1
ATOM 7355 O O . TYR B 1 257 ? -3.32 90.562 37.812 1 85.06 257 TYR B O 1
ATOM 7363 N N . PRO B 1 258 ? -1.404 89.625 37.062 1 88.62 258 PRO B N 1
ATOM 7364 C CA . PRO B 1 258 ? -2.041 89.25 35.812 1 88.62 258 PRO B CA 1
ATOM 7365 C C . PRO B 1 258 ? -3.059 88.125 36 1 88.62 258 PRO B C 1
ATOM 7367 O O . PRO B 1 258 ? -2.922 87.312 36.906 1 88.62 258 PRO B O 1
ATOM 7370 N N . CYS B 1 259 ? -4.09 88.188 35.125 1 87.69 259 CYS B N 1
ATOM 7371 C CA . CYS B 1 259 ? -5.047 87.062 35.094 1 87.69 259 CYS B CA 1
ATOM 7372 C C . CYS B 1 259 ? -4.406 85.812 34.531 1 87.69 259 CYS B C 1
ATOM 7374 O O . CYS B 1 259 ? -3.457 85.875 33.719 1 87.69 259 CYS B O 1
ATOM 7376 N N . PRO B 1 260 ? -4.883 84.625 35 1 87.69 260 PRO B N 1
ATOM 7377 C CA . PRO B 1 260 ? -4.359 83.438 34.406 1 87.69 260 PRO B CA 1
ATOM 7378 C C . PRO B 1 260 ? -4.793 83.188 32.969 1 87.69 260 PRO B C 1
ATOM 7380 O O . PRO B 1 260 ? -5.871 83.688 32.562 1 87.69 260 PRO B O 1
ATOM 7383 N N . PRO B 1 261 ? -3.863 82.562 32.188 1 88.56 261 PRO B N 1
ATOM 7384 C CA . PRO B 1 261 ? -4.266 82.312 30.812 1 88.56 261 PRO B CA 1
ATOM 7385 C C . PRO B 1 261 ? -5.484 81.375 30.719 1 88.56 261 PRO B C 1
ATOM 7387 O O . PRO B 1 261 ? -5.602 80.438 31.484 1 88.56 261 PRO B O 1
ATOM 7390 N N . GLU B 1 262 ? -6.395 81.75 29.828 1 82 262 GLU B N 1
ATOM 7391 C CA . GLU B 1 262 ? -7.645 81 29.688 1 82 262 GLU B CA 1
ATOM 7392 C C . GLU B 1 262 ? -7.422 79.688 28.969 1 82 262 GLU B C 1
ATOM 7394 O O . GLU B 1 262 ? -8.062 78.688 29.281 1 82 262 GLU B O 1
ATOM 7399 N N . ASN B 1 263 ? -6.57 79.75 27.906 1 87.62 263 ASN B N 1
ATOM 7400 C CA . ASN B 1 263 ? -6.391 78.5 27.109 1 87.62 263 ASN B CA 1
ATOM 7401 C C . ASN B 1 263 ? -4.934 78.062 27.109 1 87.62 263 ASN B C 1
ATOM 7403 O O . ASN B 1 263 ? -4.043 78.812 26.719 1 87.62 263 ASN B O 1
ATOM 7407 N N . ILE B 1 264 ? -4.711 76.938 27.781 1 89.31 264 ILE B N 1
ATOM 7408 C CA . ILE B 1 264 ? -3.422 76.312 27.734 1 89.31 264 ILE B CA 1
ATOM 7409 C C . ILE B 1 264 ? -3.562 74.938 27.016 1 89.31 264 ILE B C 1
ATOM 7411 O O . ILE B 1 264 ? -4.508 74.188 27.25 1 89.31 264 ILE B O 1
ATOM 7415 N N . TRP B 1 265 ? -2.719 74.688 25.984 1 89.25 265 TRP B N 1
ATOM 7416 C CA . TRP B 1 265 ? -2.729 73.375 25.344 1 89.25 265 TRP B CA 1
ATOM 7417 C C . TRP B 1 265 ? -1.316 72.938 24.969 1 89.25 265 TRP B C 1
ATOM 7419 O O . TRP B 1 265 ? -0.38 73.75 25.016 1 89.25 265 TRP B O 1
ATOM 7429 N N . VAL B 1 266 ? -1.199 71.625 24.812 1 91.12 266 VAL B N 1
ATOM 7430 C CA . VAL B 1 266 ? 0.091 71.062 24.453 1 91.12 266 VAL B CA 1
ATOM 7431 C C . VAL B 1 266 ? 0.057 70.625 23 1 91.12 266 VAL B C 1
ATOM 7433 O O . VAL B 1 266 ? -0.923 70 22.547 1 91.12 266 VAL B O 1
ATOM 7436 N N . GLU B 1 267 ? 1.102 71 22.219 1 90.25 267 GLU B N 1
ATOM 7437 C CA . GLU B 1 267 ? 1.277 70.562 20.828 1 90.25 267 GLU B CA 1
ATOM 7438 C C . GLU B 1 267 ? 2.473 69.625 20.703 1 90.25 267 GLU B C 1
ATOM 7440 O O . GLU B 1 267 ? 3.492 69.812 21.375 1 90.25 267 GLU B O 1
ATOM 7445 N N . GLU B 1 268 ? 2.191 68.5 19.953 1 89.38 268 GLU B N 1
ATOM 7446 C CA . GLU B 1 268 ? 3.258 67.562 19.625 1 89.38 268 GLU B CA 1
ATOM 7447 C C . GLU B 1 268 ? 3.4 67.375 18.109 1 89.38 268 GLU B C 1
ATOM 7449 O O . GLU B 1 268 ? 2.945 66.375 17.562 1 89.38 268 GLU B O 1
ATOM 7454 N N . PRO B 1 269 ? 4.129 68.188 17.406 1 83.19 269 PRO B N 1
ATOM 7455 C CA . PRO B 1 269 ? 4.266 68.125 15.945 1 83.19 269 PRO B CA 1
ATOM 7456 C C . PRO B 1 269 ? 5 66.812 15.523 1 83.19 269 PRO B C 1
ATOM 7458 O O . PRO B 1 269 ? 4.605 66.188 14.555 1 83.19 269 PRO B O 1
ATOM 7461 N N . THR B 1 270 ? 6.188 66.562 16.172 1 82.38 270 THR B N 1
ATOM 7462 C CA . THR B 1 270 ? 6.938 65.312 15.969 1 82.38 270 THR B CA 1
ATOM 7463 C C . THR B 1 270 ? 7.062 64.5 17.281 1 82.38 270 THR B C 1
ATOM 7465 O O . THR B 1 270 ? 7.043 65.125 18.359 1 82.38 270 THR B O 1
ATOM 7468 N N . ALA B 1 271 ? 7.145 63.188 17.062 1 80.94 271 ALA B N 1
ATOM 7469 C CA . ALA B 1 271 ? 7.215 62.375 18.266 1 80.94 271 ALA B CA 1
ATOM 7470 C C . ALA B 1 271 ? 8.375 62.781 19.156 1 80.94 271 ALA B C 1
ATOM 7472 O O . ALA B 1 271 ? 9.516 62.906 18.703 1 80.94 271 ALA B O 1
ATOM 7473 N N . GLY B 1 272 ? 7.996 63.094 20.406 1 84.56 272 GLY B N 1
ATOM 7474 C CA . GLY B 1 272 ? 9.023 63.438 21.391 1 84.56 272 GLY B CA 1
ATOM 7475 C C . GLY B 1 272 ? 9.195 64.938 21.578 1 84.56 272 GLY B C 1
ATOM 7476 O O . GLY B 1 272 ? 9.758 65.375 22.594 1 84.56 272 GLY B O 1
ATOM 7477 N N . ASN B 1 273 ? 8.82 65.688 20.578 1 89.5 273 ASN B N 1
ATOM 7478 C CA . ASN B 1 273 ? 8.953 67.188 20.656 1 89.5 273 ASN B CA 1
ATOM 7479 C C . ASN B 1 273 ? 7.633 67.812 21.016 1 89.5 273 ASN B C 1
ATOM 7481 O O . ASN B 1 273 ? 6.801 68.062 20.141 1 89.5 273 ASN B O 1
ATOM 7485 N N . CYS B 1 274 ? 7.543 68.188 22.312 1 92.31 274 CYS B N 1
ATOM 7486 C CA . CYS B 1 274 ? 6.305 68.75 22.781 1 92.31 274 CYS B CA 1
ATOM 7487 C C . CYS B 1 274 ? 6.508 70.25 23.109 1 92.31 274 CYS B C 1
ATOM 7489 O O . CYS B 1 274 ? 7.633 70.688 23.344 1 92.31 274 CYS B O 1
ATOM 7491 N N . SER B 1 275 ? 5.41 71.062 22.906 1 92.94 275 SER B N 1
ATOM 7492 C CA . SER B 1 275 ? 5.402 72.5 23.281 1 92.94 275 SER B CA 1
ATOM 7493 C C . SER B 1 275 ? 4.117 72.875 24 1 92.94 275 SER B C 1
ATOM 7495 O O . SER B 1 275 ? 3.02 72.5 23.562 1 92.94 275 SER B O 1
ATOM 7497 N N . VAL B 1 276 ? 4.297 73.438 25.172 1 93.5 276 VAL B N 1
ATOM 7498 C CA . VAL B 1 276 ? 3.146 74 25.844 1 93.5 276 VAL B CA 1
ATOM 7499 C C . VAL B 1 276 ? 2.861 75.375 25.25 1 93.5 276 VAL B C 1
ATOM 7501 O O . VAL B 1 276 ? 3.766 76.25 25.125 1 93.5 276 VAL B O 1
ATOM 7504 N N . VAL B 1 277 ? 1.587 75.625 24.828 1 93.69 277 VAL B N 1
ATOM 7505 C CA . VAL B 1 277 ? 1.189 76.875 24.203 1 93.69 277 VAL B CA 1
ATOM 7506 C C . VAL B 1 277 ? 0.024 77.5 24.969 1 93.69 277 VAL B C 1
ATOM 7508 O O . VAL B 1 277 ? -0.837 76.75 25.484 1 93.69 277 VAL B O 1
ATOM 7511 N N . TRP B 1 278 ? 0.029 78.75 25.078 1 92.88 278 TRP B N 1
ATOM 7512 C CA . TRP B 1 278 ? -1.054 79.5 25.734 1 92.88 278 TRP B CA 1
ATOM 7513 C C . TRP B 1 278 ? -1.269 80.875 25.078 1 92.88 278 TRP B C 1
ATOM 7515 O O . TRP B 1 278 ? -0.463 81.312 24.25 1 92.88 278 TRP B O 1
ATOM 7525 N N . GLU B 1 279 ? -2.42 81.375 25.438 1 90.56 279 GLU B N 1
ATOM 7526 C CA . GLU B 1 279 ? -2.771 82.688 24.875 1 90.56 279 GLU B CA 1
ATOM 7527 C C . GLU B 1 279 ? -2.105 83.812 25.656 1 90.56 279 GLU B C 1
ATOM 7529 O O . GLU B 1 279 ? -1.879 83.688 26.859 1 90.56 279 GLU B O 1
ATOM 7534 N N . GLN B 1 280 ? -1.799 84.875 24.938 1 90.25 280 GLN B N 1
ATOM 7535 C CA . GLN B 1 280 ? -1.176 86.062 25.578 1 90.25 280 GLN B CA 1
ATOM 7536 C C . GLN B 1 280 ? -2.127 86.75 26.562 1 90.25 280 GLN B C 1
ATOM 7538 O O . GLN B 1 280 ? -3.322 86.875 26.281 1 90.25 280 GLN B O 1
ATOM 7543 N N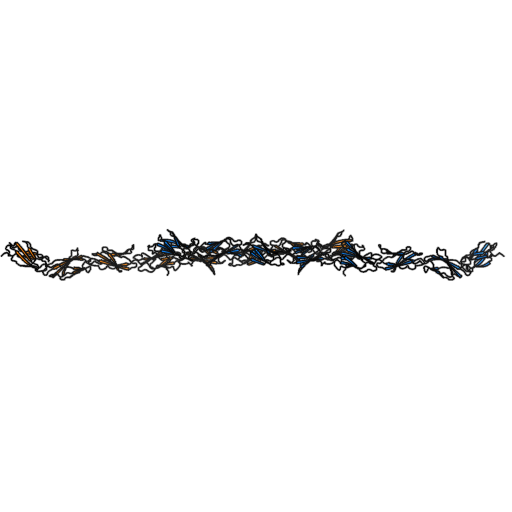 . VAL B 1 281 ? -1.562 87.062 27.75 1 90.81 281 VAL B N 1
ATOM 7544 C CA . VAL B 1 281 ? -2.312 87.75 28.797 1 90.81 281 VAL B CA 1
ATOM 7545 C C . VAL B 1 281 ? -1.819 89.188 28.922 1 90.81 281 VAL B C 1
ATOM 7547 O O . VAL B 1 281 ? -0.615 89.438 28.859 1 90.81 281 VAL B O 1
ATOM 7550 N N . PRO B 1 282 ? -2.766 90.125 29.125 1 88.5 282 PRO B N 1
ATOM 7551 C CA . PRO B 1 282 ? -2.379 91.5 29.266 1 88.5 282 PRO B CA 1
ATOM 7552 C C . PRO B 1 282 ? -1.602 91.812 30.547 1 88.5 282 PRO B C 1
ATOM 7554 O O . PRO B 1 282 ? -1.833 91.125 31.578 1 88.5 282 PRO B O 1
ATOM 7557 N N . LEU B 1 283 ? -0.677 92.812 30.516 1 89.44 283 LEU B N 1
ATOM 7558 C CA . LEU B 1 283 ? 0.091 93.312 31.625 1 89.44 283 LEU B CA 1
ATOM 7559 C C . LEU B 1 283 ? 0.991 92.25 32.219 1 89.44 283 LEU B C 1
ATOM 7561 O O . LEU B 1 283 ? 1.079 92.125 33.469 1 89.44 283 LEU B O 1
ATOM 7565 N N . VAL B 1 284 ? 1.511 91.375 31.391 1 91 284 VAL B N 1
ATOM 7566 C CA . VAL B 1 284 ? 2.412 90.312 31.828 1 91 284 VAL B CA 1
ATOM 7567 C C . VAL B 1 284 ? 3.842 90.625 31.406 1 91 284 VAL B C 1
ATOM 7569 O O . VAL B 1 284 ? 4.066 91.125 30.281 1 91 284 VAL B O 1
ATOM 7572 N N . ASP B 1 285 ? 4.871 90.438 32.312 1 91.12 285 ASP B N 1
ATOM 7573 C CA . ASP B 1 285 ? 6.285 90.625 32 1 91.12 285 ASP B CA 1
ATOM 7574 C C . ASP B 1 285 ? 6.902 89.312 31.5 1 91.12 285 ASP B C 1
ATOM 7576 O O . ASP B 1 285 ? 7.684 89.312 30.547 1 91.12 285 ASP B O 1
ATOM 7580 N N . TYR B 1 286 ? 6.574 88.312 32.219 1 90.94 286 TYR B N 1
ATOM 7581 C CA . TYR B 1 286 ? 7.039 87 31.781 1 90.94 286 TYR B CA 1
ATOM 7582 C C . TYR B 1 286 ? 6.121 85.875 32.312 1 90.94 286 TYR B C 1
ATOM 7584 O O . TYR B 1 286 ? 5.262 86.125 33.156 1 90.94 286 TYR B O 1
ATOM 7592 N N . TYR B 1 287 ? 6.246 84.75 31.703 1 93.06 287 TYR B N 1
ATOM 7593 C CA . TYR B 1 287 ? 5.469 83.562 32.094 1 93.06 287 TYR B CA 1
ATOM 7594 C C . TYR B 1 287 ? 6.371 82.438 32.656 1 93.06 287 TYR B C 1
ATOM 7596 O O . TYR B 1 287 ? 7.531 82.312 32.25 1 93.06 287 TYR B O 1
ATOM 7604 N N . ILE B 1 288 ? 5.82 81.688 33.625 1 92 288 ILE B N 1
ATOM 7605 C CA . ILE B 1 288 ? 6.457 80.438 34.062 1 92 288 ILE B CA 1
ATOM 7606 C C . ILE B 1 288 ? 5.512 79.312 33.844 1 92 288 ILE B C 1
ATOM 7608 O O . ILE B 1 288 ? 4.414 79.25 34.406 1 92 288 ILE B O 1
ATOM 7612 N N . ALA B 1 289 ? 6.004 78.5 33 1 92.44 289 ALA B N 1
ATOM 7613 C CA . ALA B 1 289 ? 5.238 77.25 32.719 1 92.44 289 ALA B CA 1
ATOM 7614 C C . ALA B 1 289 ? 5.793 76.062 33.5 1 92.44 289 ALA B C 1
ATOM 7616 O O . ALA B 1 289 ? 7.004 75.812 33.531 1 92.44 289 ALA B O 1
ATOM 7617 N N . PHE B 1 290 ? 4.82 75.375 34.219 1 88.75 290 PHE B N 1
ATOM 7618 C CA . PHE B 1 290 ? 5.188 74.188 34.969 1 88.75 290 PHE B CA 1
ATOM 7619 C C . PHE B 1 290 ? 4.695 72.938 34.25 1 88.75 290 PHE B C 1
ATOM 7621 O O . PHE B 1 290 ? 3.518 72.812 33.906 1 88.75 290 PHE B O 1
ATOM 7628 N N . ILE B 1 291 ? 5.645 72.062 34 1 89.62 291 ILE B N 1
ATOM 7629 C CA . ILE B 1 291 ? 5.352 70.75 33.375 1 89.62 291 ILE B CA 1
ATOM 7630 C C . ILE B 1 291 ? 5.648 69.625 34.344 1 89.62 291 ILE B C 1
ATOM 7632 O O . ILE B 1 291 ? 6.805 69.438 34.719 1 89.62 291 ILE B O 1
ATOM 7636 N N . LYS B 1 292 ? 4.629 68.875 34.688 1 81.81 292 LYS B N 1
ATOM 7637 C CA . LYS B 1 292 ? 4.77 67.75 35.594 1 81.81 292 LYS B CA 1
ATOM 7638 C C . LYS B 1 292 ? 4.391 66.438 34.875 1 81.81 292 LYS B C 1
ATOM 7640 O O . LYS B 1 292 ? 3.305 66.312 34.312 1 81.81 292 LYS B O 1
ATOM 7645 N N . ARG B 1 293 ? 5.305 65.5 34.938 1 82.75 293 ARG B N 1
ATOM 7646 C CA . ARG B 1 293 ? 5.039 64.188 34.375 1 82.75 293 ARG B CA 1
ATOM 7647 C C . ARG B 1 293 ? 4.34 63.312 35.375 1 82.75 293 ARG B C 1
ATOM 7649 O O . ARG B 1 293 ? 4.438 63.531 36.594 1 82.75 293 ARG B O 1
ATOM 7656 N N . ASP B 1 294 ? 3.6 62.25 34.938 1 75.5 294 ASP B N 1
ATOM 7657 C CA . ASP B 1 294 ? 2.775 61.406 35.812 1 75.5 294 ASP B CA 1
ATOM 7658 C C . ASP B 1 294 ? 3.641 60.531 36.719 1 75.5 294 ASP B C 1
ATOM 7660 O O . ASP B 1 294 ? 3.137 59.906 37.656 1 75.5 294 ASP B O 1
ATOM 7664 N N . ASP B 1 295 ? 4.918 60.438 36.5 1 72.62 295 ASP B N 1
ATOM 7665 C CA . ASP B 1 295 ? 5.777 59.719 37.438 1 72.62 295 ASP B CA 1
ATOM 7666 C C . ASP B 1 295 ? 6.32 60.625 38.531 1 72.62 295 ASP B C 1
ATOM 7668 O O . ASP B 1 295 ? 6.992 60.188 39.438 1 72.62 295 ASP B O 1
ATOM 7672 N N . GLY B 1 296 ? 6.086 61.875 38.406 1 72.88 296 GLY B N 1
ATOM 7673 C CA . GLY B 1 296 ? 6.48 62.781 39.438 1 72.88 296 GLY B CA 1
ATOM 7674 C C . GLY B 1 296 ? 7.562 63.75 39 1 72.88 296 GLY B C 1
ATOM 7675 O O . GLY B 1 296 ? 7.891 64.688 39.719 1 72.88 296 GLY B O 1
ATOM 7676 N N . MET B 1 297 ? 8.102 63.594 37.875 1 80.81 297 MET B N 1
ATOM 7677 C CA . MET B 1 297 ? 9.133 64.5 37.375 1 80.81 297 MET B CA 1
ATOM 7678 C C . MET B 1 297 ? 8.547 65.812 37.031 1 80.81 297 MET B C 1
ATOM 7680 O O . MET B 1 297 ? 7.488 65.938 36.375 1 80.81 297 MET B O 1
ATOM 7684 N N . GLU B 1 298 ? 9.172 66.875 37.562 1 85.19 298 GLU B N 1
ATOM 7685 C CA . GLU B 1 298 ? 8.695 68.188 37.312 1 85.19 298 GLU B CA 1
ATOM 7686 C C . GLU B 1 298 ? 9.75 69.062 36.562 1 85.19 298 GLU B C 1
ATOM 7688 O O . GLU B 1 298 ? 10.945 68.938 36.875 1 85.19 298 GLU B O 1
ATOM 7693 N N . LYS B 1 299 ? 9.336 69.75 35.562 1 88.38 299 LYS B N 1
ATOM 7694 C CA . LYS B 1 299 ? 10.148 70.75 34.844 1 88.38 299 LYS B CA 1
ATOM 7695 C C . LYS B 1 299 ? 9.438 72.062 34.719 1 88.38 299 LYS B C 1
ATOM 7697 O O . LYS B 1 299 ? 8.211 72.125 34.688 1 88.38 299 LYS B O 1
ATOM 7702 N N . SER B 1 300 ? 10.242 73.125 34.812 1 89.69 300 SER B N 1
ATOM 7703 C CA . SER B 1 300 ? 9.664 74.438 34.625 1 89.69 300 SER B CA 1
ATOM 7704 C C . SER B 1 300 ? 10.359 75.188 33.5 1 89.69 300 SER B C 1
ATOM 7706 O O . SER B 1 300 ? 11.508 74.938 33.156 1 89.69 300 SER B O 1
ATOM 7708 N N . CYS B 1 301 ? 9.609 76.062 32.812 1 91.44 301 CYS B N 1
ATOM 7709 C CA . CYS B 1 301 ? 10.078 76.938 31.719 1 91.44 301 CYS B CA 1
ATOM 7710 C C . CYS B 1 301 ? 9.711 78.375 31.953 1 91.44 301 CYS B C 1
ATOM 7712 O O . CYS B 1 301 ? 8.539 78.688 32.156 1 91.44 301 CYS B O 1
ATOM 7714 N N . ASN B 1 302 ? 10.82 79.125 32 1 90.81 302 ASN B N 1
ATOM 7715 C CA . ASN B 1 302 ? 10.648 80.625 32.125 1 90.81 302 ASN B CA 1
ATOM 7716 C C . ASN B 1 302 ? 10.789 81.25 30.75 1 90.81 302 ASN B C 1
ATOM 7718 O O . ASN B 1 302 ? 11.82 81.125 30.094 1 90.81 302 ASN B O 1
ATOM 7722 N N . THR B 1 303 ? 9.766 82 30.297 1 91.94 303 THR B N 1
ATOM 7723 C CA . THR B 1 303 ? 9.812 82.625 28.969 1 91.94 303 THR B CA 1
ATOM 7724 C C . THR B 1 303 ? 9.008 83.875 28.938 1 91.94 303 THR B C 1
ATOM 7726 O O . THR B 1 303 ? 8.148 84.125 29.797 1 91.94 303 THR B O 1
ATOM 7729 N N . THR B 1 304 ? 9.43 84.75 27.953 1 91.62 304 THR B N 1
ATOM 7730 C CA . THR B 1 304 ? 8.648 85.938 27.672 1 91.62 304 THR B CA 1
ATOM 7731 C C . THR B 1 304 ? 7.684 85.688 26.516 1 91.62 304 THR B C 1
ATOM 7733 O O . THR B 1 304 ? 6.828 86.562 26.219 1 91.62 304 THR B O 1
ATOM 7736 N N . GLU B 1 305 ? 7.816 84.562 25.922 1 91.69 305 GLU B N 1
ATOM 7737 C CA . GLU B 1 305 ? 6.938 84.188 24.828 1 91.69 305 GLU B CA 1
ATOM 7738 C C . GLU B 1 305 ? 5.727 83.375 25.328 1 91.69 305 GLU B C 1
ATOM 7740 O O . GLU B 1 305 ? 5.473 83.375 26.531 1 91.69 305 GLU B O 1
ATOM 7745 N N . THR B 1 306 ? 4.891 83 24.391 1 93.56 306 THR B N 1
ATOM 7746 C CA . THR B 1 306 ? 3.686 82.25 24.766 1 93.56 306 THR B CA 1
ATOM 7747 C C . THR B 1 306 ? 3.857 80.75 24.484 1 93.56 306 THR B C 1
ATOM 7749 O O . THR B 1 306 ? 2.877 80.062 24.266 1 93.56 306 THR B O 1
ATOM 7752 N N . THR B 1 307 ? 5.062 80.375 24.344 1 93.62 307 THR B N 1
ATOM 7753 C CA . THR B 1 307 ? 5.32 78.938 24.094 1 93.62 307 THR B CA 1
ATOM 7754 C C . THR B 1 307 ? 6.555 78.438 24.859 1 93.62 307 THR B C 1
ATOM 7756 O O . THR B 1 307 ? 7.469 79.25 25.109 1 93.62 307 THR B O 1
ATOM 7759 N N . CYS B 1 308 ? 6.48 77.25 25.359 1 93.38 308 CYS B N 1
ATOM 7760 C CA . CYS B 1 308 ? 7.609 76.625 26 1 93.38 308 CYS B CA 1
ATOM 7761 C C . CYS B 1 308 ? 7.805 75.188 25.438 1 93.38 308 CYS B C 1
ATOM 7763 O O . CYS B 1 308 ? 6.898 74.375 25.5 1 93.38 308 CYS B O 1
ATOM 7765 N N . GLN B 1 309 ? 9.016 74.938 24.875 1 91.56 309 GLN B N 1
ATOM 7766 C CA . GLN B 1 309 ? 9.32 73.625 24.312 1 91.56 309 GLN B CA 1
ATOM 7767 C C . GLN B 1 309 ? 9.93 72.688 25.344 1 91.56 309 GLN B C 1
ATOM 7769 O O . GLN B 1 309 ? 10.695 73.188 26.219 1 91.56 309 GLN B O 1
ATOM 7774 N N . PHE B 1 310 ? 9.555 71.375 25.328 1 90.5 310 PHE B N 1
ATOM 7775 C CA . PHE B 1 310 ? 10.148 70.375 26.203 1 90.5 310 PHE B CA 1
ATOM 7776 C C . PHE B 1 310 ? 10.141 69 25.562 1 90.5 310 PHE B C 1
ATOM 7778 O O . PHE B 1 310 ? 9.383 68.75 24.609 1 90.5 310 PHE B O 1
ATOM 7785 N N . PHE B 1 311 ? 11.094 68.188 26.047 1 89.94 311 PHE B N 1
ATOM 7786 C CA . PHE B 1 311 ? 11.148 66.812 25.578 1 89.94 311 PHE B CA 1
ATOM 7787 C C . PHE B 1 311 ? 10.125 65.938 26.312 1 89.94 311 PHE B C 1
ATOM 7789 O O . PHE B 1 311 ? 10.102 65.938 27.547 1 89.94 311 PHE B O 1
ATOM 7796 N N . CYS B 1 312 ? 9.172 65.375 25.531 1 90.06 312 CYS B N 1
ATOM 7797 C CA . CYS B 1 312 ? 8.188 64.5 26.156 1 90.06 312 CYS B CA 1
ATOM 7798 C C . CYS B 1 312 ? 8.43 63.062 25.75 1 90.06 312 CYS B C 1
ATOM 7800 O O . CYS B 1 312 ? 8.609 62.781 24.562 1 90.06 312 CYS B O 1
ATOM 7802 N N . MET B 1 313 ? 8.539 62.219 26.75 1 88.81 313 MET B N 1
ATOM 7803 C CA . MET B 1 313 ? 8.75 60.781 26.547 1 88.81 313 MET B CA 1
ATOM 7804 C C . MET B 1 313 ? 7.441 60.094 26.172 1 88.81 313 MET B C 1
ATOM 7806 O O . MET B 1 313 ? 6.359 60.594 26.469 1 88.81 313 MET B O 1
ATOM 7810 N N . CYS B 1 314 ? 7.57 58.969 25.516 1 88.62 314 CYS B N 1
ATOM 7811 C CA . CYS B 1 314 ? 6.383 58.219 25.141 1 88.62 314 CYS B CA 1
ATOM 7812 C C . CYS B 1 314 ? 5.73 57.594 26.359 1 88.62 314 CYS B C 1
ATOM 7814 O O . CYS B 1 314 ? 6.418 57.219 27.328 1 88.62 314 CYS B O 1
ATOM 7816 N N . GLY B 1 315 ? 4.344 57.5 26.297 1 87.81 315 GLY B N 1
ATOM 7817 C CA . GLY B 1 315 ? 3.57 56.75 27.281 1 87.81 315 GLY B CA 1
ATOM 7818 C C . GLY B 1 315 ? 3.348 57.5 28.578 1 87.81 315 GLY B C 1
ATOM 7819 O O . GLY B 1 315 ? 2.852 56.938 29.547 1 87.81 315 GLY B O 1
ATOM 7820 N N . TYR B 1 316 ? 3.676 58.719 28.594 1 85.06 316 TYR B N 1
ATOM 7821 C CA . TYR B 1 316 ? 3.514 59.5 29.828 1 85.06 316 TYR B CA 1
ATOM 7822 C C . TYR B 1 316 ? 2.416 60.531 29.672 1 85.06 316 TYR B C 1
ATOM 7824 O O . TYR B 1 316 ? 2.039 60.875 28.547 1 85.06 316 TYR B O 1
ATOM 7832 N N . THR B 1 317 ? 1.859 60.844 30.828 1 83.44 317 THR B N 1
ATOM 7833 C CA . THR B 1 317 ? 0.937 61.969 30.906 1 83.44 317 THR B CA 1
ATOM 7834 C C . THR B 1 317 ? 1.617 63.188 31.516 1 83.44 317 THR B C 1
ATOM 7836 O O . THR B 1 317 ? 2.289 63.062 32.562 1 83.44 317 THR B O 1
ATOM 7839 N N . TYR B 1 318 ? 1.511 64.312 30.859 1 85.44 318 TYR B N 1
ATOM 7840 C CA . TYR B 1 318 ? 2.113 65.562 31.312 1 85.44 318 TYR B CA 1
ATOM 7841 C C . TYR B 1 318 ? 1.044 66.5 31.766 1 85.44 318 TYR B C 1
ATOM 7843 O O . TYR B 1 318 ? 0.093 66.812 31.031 1 85.44 318 TYR B O 1
ATOM 7851 N N . LEU B 1 319 ? 1.223 66.938 33 1 83 319 LEU B N 1
ATOM 7852 C CA . LEU B 1 319 ? 0.385 68 33.562 1 83 319 LEU B CA 1
ATOM 7853 C C . LEU B 1 319 ? 1.062 69.375 33.406 1 83 319 LEU B C 1
ATOM 7855 O O . LEU B 1 319 ? 2.139 69.625 33.969 1 83 319 LEU B O 1
ATOM 7859 N N . THR B 1 320 ? 0.344 70.25 32.656 1 87.69 320 THR B N 1
ATOM 7860 C CA . THR B 1 320 ? 0.958 71.562 32.406 1 87.69 320 THR B CA 1
ATOM 7861 C C . THR B 1 320 ? 0.145 72.688 33.031 1 87.69 320 THR B C 1
ATOM 7863 O O . THR B 1 320 ? -1.087 72.625 33.031 1 87.69 320 THR B O 1
ATOM 7866 N N . THR B 1 321 ? 0.852 73.562 33.688 1 87.19 321 THR B N 1
ATOM 7867 C CA . THR B 1 321 ? 0.293 74.75 34.281 1 87.19 321 THR B CA 1
ATOM 7868 C C . THR B 1 321 ? 1.151 76 33.938 1 87.19 321 THR B C 1
ATOM 7870 O O . THR B 1 321 ? 2.375 75.875 33.844 1 87.19 321 THR B O 1
ATOM 7873 N N . VAL B 1 322 ? 0.417 77.125 33.656 1 91.69 322 VAL B N 1
ATOM 7874 C CA . VAL B 1 322 ? 1.128 78.375 33.281 1 91.69 322 VAL B CA 1
ATOM 7875 C C . VAL B 1 322 ? 0.732 79.5 34.25 1 91.69 322 VAL B C 1
ATOM 7877 O O . VAL B 1 322 ? -0.456 79.75 34.438 1 91.69 322 VAL B O 1
ATOM 7880 N N . PHE B 1 323 ? 1.758 80.125 34.844 1 90 323 PHE B N 1
ATOM 7881 C CA . PHE B 1 323 ? 1.558 81.25 35.719 1 90 323 PHE B CA 1
ATOM 7882 C C . PHE B 1 323 ? 2.152 82.5 35.125 1 90 323 PHE B C 1
ATOM 7884 O O . PHE B 1 323 ? 3.352 82.562 34.844 1 90 323 PHE B O 1
ATOM 7891 N N . PRO B 1 324 ? 1.281 83.5 34.875 1 92 324 PRO B N 1
ATOM 7892 C CA . PRO B 1 324 ? 1.802 84.812 34.469 1 92 324 PRO B CA 1
ATOM 7893 C C . PRO B 1 324 ? 2.322 85.625 35.625 1 92 324 PRO B C 1
ATOM 7895 O O . PRO B 1 324 ? 1.766 85.562 36.719 1 92 324 PRO B O 1
ATOM 7898 N N . TYR B 1 325 ? 3.447 86.375 35.312 1 89.06 325 TYR B N 1
ATOM 7899 C CA . TYR B 1 325 ? 4.082 87.188 36.344 1 89.06 325 TYR B CA 1
ATOM 7900 C C . TYR B 1 325 ? 4.227 88.625 35.875 1 89.06 325 TYR B C 1
ATOM 7902 O O . TYR B 1 325 ? 4.477 88.875 34.688 1 89.06 325 TYR B O 1
ATOM 7910 N N . ASN B 1 326 ? 3.965 89.5 36.812 1 87.75 326 ASN B N 1
ATOM 7911 C CA . ASN B 1 326 ? 4.328 90.875 36.656 1 87.75 326 ASN B CA 1
ATOM 7912 C C . ASN B 1 326 ? 4.895 91.438 37.969 1 87.75 326 ASN B C 1
ATOM 7914 O O . ASN B 1 326 ? 5.281 90.688 38.875 1 87.75 326 ASN B O 1
ATOM 7918 N N . LEU B 1 327 ? 5.039 92.812 38.062 1 80.62 327 LEU B N 1
ATOM 7919 C CA . LEU B 1 327 ? 5.645 93.438 39.219 1 80.62 327 LEU B CA 1
ATOM 7920 C C . LEU B 1 327 ? 4.793 93.25 40.469 1 80.62 327 LEU B C 1
ATOM 7922 O O . LEU B 1 327 ? 5.301 93.312 41.594 1 80.62 327 LEU B O 1
ATOM 7926 N N . ALA B 1 328 ? 3.561 93 40.219 1 78.81 328 ALA B N 1
ATOM 7927 C CA . ALA B 1 328 ? 2.648 92.812 41.344 1 78.81 328 ALA B CA 1
ATOM 7928 C C . ALA B 1 328 ? 2.631 91.375 41.812 1 78.81 328 ALA B C 1
ATOM 7930 O O . ALA B 1 328 ? 2.045 91.062 42.844 1 78.81 328 ALA B O 1
ATOM 7931 N N . GLY B 1 329 ? 3.312 90.5 41.062 1 80.5 329 GLY B N 1
ATOM 7932 C CA . GLY B 1 329 ? 3.348 89.125 41.406 1 80.5 329 GLY B CA 1
ATOM 7933 C C . GLY B 1 329 ? 2.734 88.188 40.344 1 80.5 329 GLY B C 1
ATOM 7934 O O . GLY B 1 329 ? 2.719 88.562 39.156 1 80.5 329 GLY B O 1
ATOM 7935 N N . SER B 1 330 ? 2.299 86.938 40.875 1 82.75 330 SER B N 1
ATOM 7936 C CA . SER B 1 330 ? 1.719 86 39.938 1 82.75 330 SER B CA 1
ATOM 7937 C C . SER B 1 330 ? 0.254 85.75 40.281 1 82.75 330 SER B C 1
ATOM 7939 O O . SER B 1 330 ? -0.211 86.062 41.375 1 82.75 330 SER B O 1
ATOM 7941 N N . SER B 1 331 ? -0.462 85.25 39.219 1 79.44 331 SER B N 1
ATOM 7942 C CA . SER B 1 331 ? -1.82 84.75 39.469 1 79.44 331 SER B CA 1
ATOM 7943 C C . SER B 1 331 ? -1.838 83.625 40.5 1 79.44 331 SER B C 1
ATOM 7945 O O . SER B 1 331 ? -0.964 82.812 40.5 1 79.44 331 SER B O 1
ATOM 7947 N N . PRO B 1 332 ? -2.719 83.75 41.531 1 73.19 332 PRO B N 1
ATOM 7948 C CA . PRO B 1 332 ? -2.77 82.75 42.594 1 73.19 332 PRO B CA 1
ATOM 7949 C C . PRO B 1 332 ? -3.209 81.375 42.094 1 73.19 332 PRO B C 1
ATOM 7951 O O . PRO B 1 332 ? -2.965 80.312 42.75 1 73.19 332 PRO B O 1
ATOM 7954 N N . TYR B 1 333 ? -3.955 81.312 41 1 74.88 333 TYR B N 1
ATOM 7955 C CA . TYR B 1 333 ? -4.418 80 40.469 1 74.88 333 TYR B CA 1
ATOM 7956 C C . TYR B 1 333 ? -4.16 79.938 38.969 1 74.88 333 TYR B C 1
ATOM 7958 O O . TYR B 1 333 ? -3.939 80.938 38.312 1 74.88 333 TYR B O 1
ATOM 7966 N N . SER B 1 334 ? -3.904 78.75 38.5 1 77.94 334 SER B N 1
ATOM 7967 C CA . SER B 1 334 ? -3.781 78.438 37.062 1 77.94 334 SER B CA 1
ATOM 7968 C C . SER B 1 334 ? -4.543 77.188 36.688 1 77.94 334 SER B C 1
ATOM 7970 O O . SER B 1 334 ? -4.789 76.312 37.531 1 77.94 334 SER B O 1
ATOM 7972 N N . HIS B 1 335 ? -5.008 77.188 35.406 1 76.44 335 HIS B N 1
ATOM 7973 C CA . HIS B 1 335 ? -5.652 76 34.875 1 76.44 335 HIS B CA 1
ATOM 7974 C C . HIS B 1 335 ? -4.629 74.875 34.562 1 76.44 335 HIS B C 1
ATOM 7976 O O . HIS B 1 335 ? -3.525 75.188 34.094 1 76.44 335 HIS B O 1
ATOM 7982 N N . VAL B 1 336 ? -5.02 73.625 34.938 1 78.38 336 VAL B N 1
ATOM 7983 C CA . VAL B 1 336 ? -4.148 72.5 34.656 1 78.38 336 VAL B CA 1
ATOM 7984 C C . VAL B 1 336 ? -4.641 71.75 33.375 1 78.38 336 VAL B C 1
ATOM 7986 O O . VAL B 1 336 ? -5.844 71.562 33.219 1 78.38 336 VAL B O 1
ATOM 7989 N N . ARG B 1 337 ? -3.695 71.562 32.5 1 79.31 337 ARG B N 1
ATOM 7990 C CA . ARG B 1 337 ? -4 70.812 31.281 1 79.31 337 ARG B CA 1
ATOM 7991 C C . ARG B 1 337 ? -3.156 69.562 31.203 1 79.31 337 ARG B C 1
ATOM 7993 O O . ARG B 1 337 ? -1.944 69.562 31.422 1 79.31 337 ARG B O 1
ATOM 8000 N N . ASN B 1 338 ? -3.957 68.375 30.891 1 78.62 338 ASN B N 1
ATOM 8001 C CA . ASN B 1 338 ? -3.268 67.125 30.766 1 78.62 338 ASN B CA 1
ATOM 8002 C C . ASN B 1 338 ? -3.039 66.688 29.312 1 78.62 338 ASN B C 1
ATOM 8004 O O . ASN B 1 338 ? -3.885 67 28.453 1 78.62 338 ASN B O 1
ATOM 8008 N N . TYR B 1 339 ? -1.81 66.25 29.078 1 83.75 339 TYR B N 1
ATOM 8009 C CA . TYR B 1 339 ? -1.482 65.688 27.75 1 83.75 339 TYR B CA 1
ATOM 8010 C C . TYR B 1 339 ? -0.793 64.375 27.859 1 83.75 339 TYR B C 1
ATOM 8012 O O . TYR B 1 339 ? 0.232 64.25 28.531 1 83.75 339 TYR B O 1
ATOM 8020 N N . THR B 1 340 ? -1.453 63.344 27.25 1 83.94 340 THR B N 1
ATOM 8021 C CA . THR B 1 340 ? -0.863 62 27.234 1 83.94 340 THR B CA 1
ATOM 8022 C C . THR B 1 340 ? -0.207 61.719 25.891 1 83.94 340 THR B C 1
ATOM 8024 O O . THR B 1 340 ? -0.794 61.969 24.844 1 83.94 340 THR B O 1
ATOM 8027 N N . THR B 1 341 ? 1.062 61.312 26 1 88.44 341 THR B N 1
ATOM 8028 C CA . THR B 1 341 ? 1.788 60.969 24.781 1 88.44 341 THR B CA 1
ATOM 8029 C C . THR B 1 341 ? 1.399 59.594 24.281 1 88.44 341 THR B C 1
ATOM 8031 O O . THR B 1 341 ? 0.712 58.844 24.984 1 88.44 341 THR B O 1
ATOM 8034 N N . ILE B 1 342 ? 1.791 59.25 22.984 1 87.75 342 ILE B N 1
ATOM 8035 C CA . ILE B 1 342 ? 1.518 57.969 22.375 1 87.75 342 ILE B CA 1
ATOM 8036 C C . ILE B 1 342 ? 2.299 56.875 23.109 1 87.75 342 ILE B C 1
ATOM 8038 O O . ILE B 1 342 ? 3.377 57.125 23.656 1 87.75 342 ILE B O 1
ATOM 8042 N N . PRO B 1 343 ? 1.712 55.656 23.156 1 91.38 343 PRO B N 1
ATOM 8043 C CA . PRO B 1 343 ? 2.449 54.562 23.812 1 91.38 343 PRO B CA 1
ATOM 8044 C C . PRO B 1 343 ? 3.799 54.281 23.156 1 91.38 343 PRO B C 1
ATOM 8046 O O . PRO B 1 343 ? 3.965 54.5 21.953 1 91.38 343 PRO B O 1
ATOM 8049 N N . CYS B 1 344 ? 4.77 53.781 24 1 91.62 344 CYS B N 1
ATOM 8050 C CA . CYS B 1 344 ? 6.098 53.469 23.484 1 91.62 344 CYS B CA 1
ATOM 8051 C C . CYS B 1 344 ? 6.07 52.188 22.688 1 91.62 344 CYS B C 1
ATOM 8053 O O . CYS B 1 344 ? 5.16 51.375 22.844 1 91.62 344 CYS B O 1
ATOM 8055 N N . CYS B 1 345 ? 7.062 52.062 21.766 1 92 345 CYS B N 1
ATOM 8056 C CA . CYS B 1 345 ? 7.234 50.812 21.047 1 92 345 CYS B CA 1
ATOM 8057 C C . CYS B 1 345 ? 7.98 49.781 21.891 1 92 345 CYS B C 1
ATOM 8059 O O . CYS B 1 345 ? 8.883 50.156 22.656 1 92 345 CYS B O 1
ATOM 8061 N N . PRO B 1 346 ? 7.539 48.5 21.75 1 91.81 346 PRO B N 1
ATOM 8062 C CA . PRO B 1 346 ? 8.32 47.5 22.453 1 91.81 346 PRO B CA 1
ATOM 8063 C C . PRO B 1 346 ? 9.703 47.281 21.859 1 91.81 346 PRO B C 1
ATOM 8065 O O . PRO B 1 346 ? 9.852 47.281 20.625 1 91.81 346 PRO B O 1
ATOM 8068 N N . ASP B 1 347 ? 10.836 47.25 22.703 1 83.62 347 ASP B N 1
ATOM 8069 C CA . ASP B 1 347 ? 12.203 47.125 22.219 1 83.62 347 ASP B CA 1
ATOM 8070 C C . ASP B 1 347 ? 12.648 45.688 22.172 1 83.62 347 ASP B C 1
ATOM 8072 O O . ASP B 1 347 ? 13.586 45.344 21.453 1 83.62 347 ASP B O 1
ATOM 8076 N N . ASP B 1 348 ? 12.078 44.781 22.875 1 90.31 348 ASP B N 1
ATOM 8077 C CA . ASP B 1 348 ? 12.555 43.406 23 1 90.31 348 ASP B CA 1
ATOM 8078 C C . ASP B 1 348 ? 11.539 42.406 22.422 1 90.31 348 ASP B C 1
ATOM 8080 O O . ASP B 1 348 ? 11.086 41.5 23.125 1 90.31 348 ASP B O 1
ATOM 8084 N N . VAL B 1 349 ? 11.242 42.531 21.109 1 92.94 349 VAL B N 1
ATOM 8085 C CA . VAL B 1 349 ? 10.289 41.625 20.5 1 92.94 349 VAL B CA 1
ATOM 8086 C C . VAL B 1 349 ? 11.008 40.344 20.094 1 92.94 349 VAL B C 1
ATOM 8088 O O . VAL B 1 349 ? 12.008 40.375 19.359 1 92.94 349 VAL B O 1
ATOM 8091 N N . THR B 1 350 ? 10.609 39.25 20.672 1 94.31 350 THR B N 1
ATOM 8092 C CA . THR B 1 350 ? 11.148 37.938 20.312 1 94.31 350 THR B CA 1
ATOM 8093 C C . THR B 1 350 ? 10.102 37.094 19.609 1 94.31 350 THR B C 1
ATOM 8095 O O . THR B 1 350 ? 8.938 37.062 20.031 1 94.31 350 THR B O 1
ATOM 8098 N N . ILE B 1 351 ? 10.492 36.5 18.484 1 93.56 351 ILE B N 1
ATOM 8099 C CA . ILE B 1 351 ? 9.609 35.625 17.719 1 93.56 351 ILE B CA 1
ATOM 8100 C C . ILE B 1 351 ? 10.164 34.219 17.719 1 93.56 351 ILE B C 1
ATOM 8102 O O . ILE B 1 351 ? 11.32 33.969 17.328 1 93.56 351 ILE B O 1
ATOM 8106 N N . ASN B 1 352 ? 9.367 33.281 18.188 1 91.31 352 ASN B N 1
ATOM 8107 C CA . ASN B 1 352 ? 9.766 31.875 18.219 1 91.31 352 ASN B CA 1
ATOM 8108 C C . ASN B 1 352 ? 8.773 31 17.469 1 91.31 352 ASN B C 1
ATOM 8110 O O . ASN B 1 352 ? 7.562 31.219 17.531 1 91.31 352 ASN B O 1
ATOM 8114 N N . LEU B 1 353 ? 9.312 30.078 16.766 1 89.44 353 LEU B N 1
ATOM 8115 C CA . LEU B 1 353 ? 8.492 29.078 16.094 1 89.44 353 LEU B CA 1
ATOM 8116 C C . LEU B 1 353 ? 8.125 27.953 17.062 1 89.44 353 LEU B C 1
ATOM 8118 O O . LEU B 1 353 ? 8.961 27.109 17.375 1 89.44 353 LEU B O 1
ATOM 8122 N N . VAL B 1 354 ? 6.883 27.844 17.531 1 86.62 354 VAL B N 1
ATOM 8123 C CA . VAL B 1 354 ? 6.457 26.859 18.516 1 86.62 354 VAL B CA 1
ATOM 8124 C C . VAL B 1 354 ? 5.934 25.609 17.812 1 86.62 354 VAL B C 1
ATOM 8126 O O . VAL B 1 354 ? 6.027 24.5 18.344 1 86.62 354 VAL B O 1
ATOM 8129 N N . SER B 1 355 ? 5.254 25.766 16.75 1 86 355 SER B N 1
ATOM 8130 C CA . SER B 1 355 ? 4.871 24.703 15.836 1 86 355 SER B CA 1
ATOM 8131 C C . SER B 1 355 ? 5.23 25.047 14.398 1 86 355 SER B C 1
ATOM 8133 O O . SER B 1 355 ? 5.672 26.156 14.117 1 86 355 SER B O 1
ATOM 8135 N N . THR B 1 356 ? 5.055 24.125 13.492 1 85.88 356 THR B N 1
ATOM 8136 C CA . THR B 1 356 ? 5.508 24.328 12.117 1 85.88 356 THR B CA 1
ATOM 8137 C C . THR B 1 356 ? 4.777 25.5 11.469 1 85.88 356 THR B C 1
ATOM 8139 O O . THR B 1 356 ? 5.277 26.094 10.508 1 85.88 356 THR B O 1
ATOM 8142 N N . GLU B 1 357 ? 3.594 25.906 11.977 1 88.06 357 GLU B N 1
ATOM 8143 C CA . GLU B 1 357 ? 2.82 26.984 11.359 1 88.06 357 GLU B CA 1
ATOM 8144 C C . GLU B 1 357 ? 2.367 28 12.398 1 88.06 357 GLU B C 1
ATOM 8146 O O . GLU B 1 357 ? 1.419 28.75 12.156 1 88.06 357 GLU B O 1
ATOM 8151 N N . THR B 1 358 ? 2.977 27.938 13.562 1 90.81 358 THR B N 1
ATOM 8152 C CA . THR B 1 358 ? 2.58 28.828 14.641 1 90.81 358 THR B CA 1
ATOM 8153 C C . THR B 1 358 ? 3.785 29.609 15.164 1 90.81 358 THR B C 1
ATOM 8155 O O . THR B 1 358 ? 4.809 29.016 15.508 1 90.81 358 THR B O 1
ATOM 8158 N N . LEU B 1 359 ? 3.613 30.938 15.25 1 92.12 359 LEU B N 1
ATOM 8159 C CA . LEU B 1 359 ? 4.625 31.828 15.805 1 92.12 359 LEU B CA 1
ATOM 8160 C C . LEU B 1 359 ? 4.176 32.406 17.156 1 92.12 359 LEU B C 1
ATOM 8162 O O . LEU B 1 359 ? 3.035 32.844 17.281 1 92.12 359 LEU B O 1
ATOM 8166 N N . GLU B 1 360 ? 5 32.25 18.062 1 93 360 GLU B N 1
ATOM 8167 C CA . GLU B 1 360 ? 4.789 32.906 19.344 1 93 360 GLU B CA 1
ATOM 8168 C C . GLU B 1 360 ? 5.621 34.188 19.469 1 93 360 GLU B C 1
ATOM 8170 O O . GLU B 1 360 ? 6.848 34.156 19.344 1 93 360 GLU B O 1
ATOM 8175 N N . ILE B 1 361 ? 4.957 35.281 19.656 1 94.75 361 ILE B N 1
ATOM 8176 C CA . ILE B 1 361 ? 5.602 36.594 19.781 1 94.75 361 ILE B CA 1
ATOM 8177 C C . ILE B 1 361 ? 5.527 37.062 21.219 1 94.75 361 ILE B C 1
ATOM 8179 O O . ILE B 1 361 ? 4.449 37.094 21.828 1 94.75 361 ILE B O 1
ATOM 8183 N N . MET B 1 362 ? 6.656 37.375 21.734 1 93.94 362 MET B N 1
ATOM 8184 C CA . MET B 1 362 ? 6.727 37.875 23.094 1 93.94 362 MET B CA 1
ATOM 8185 C C . MET B 1 362 ? 7.484 39.219 23.156 1 93.94 362 MET B C 1
ATOM 8187 O O . MET B 1 362 ? 8.422 39.438 22.391 1 93.94 362 MET B O 1
ATOM 8191 N N . TRP B 1 363 ? 7.078 40.156 24.031 1 94.19 363 TRP B N 1
ATOM 8192 C CA . TRP B 1 363 ? 7.73 41.438 24.266 1 94.19 363 TRP B CA 1
ATOM 8193 C C . TRP B 1 363 ? 7.516 41.906 25.688 1 94.19 363 TRP B C 1
ATOM 8195 O O . TRP B 1 363 ? 6.742 41.312 26.438 1 94.19 363 TRP B O 1
ATOM 8205 N N . SER B 1 364 ? 8.258 42.812 26.094 1 91.88 364 SER B N 1
ATOM 8206 C CA . SER B 1 364 ? 8.078 43.406 27.406 1 91.88 364 SER B CA 1
ATOM 8207 C C . SER B 1 364 ? 6.996 44.5 27.391 1 91.88 364 SER B C 1
ATOM 8209 O O . SER B 1 364 ? 6.859 45.219 26.406 1 91.88 364 SER B O 1
ATOM 8211 N N . PRO B 1 365 ? 6.137 44.469 28.469 1 89.94 365 PRO B N 1
ATOM 8212 C CA . PRO B 1 365 ? 5.129 45.531 28.531 1 89.94 365 PRO B CA 1
ATOM 8213 C C . PRO B 1 365 ? 5.727 46.938 28.391 1 89.94 365 PRO B C 1
ATOM 8215 O O . PRO B 1 365 ? 6.812 47.188 28.922 1 89.94 365 PRO B O 1
ATOM 8218 N N . VAL B 1 366 ? 5.02 47.812 27.656 1 90.31 366 VAL B N 1
ATOM 8219 C CA . VAL B 1 366 ? 5.52 49.156 27.438 1 90.31 366 VAL B CA 1
ATOM 8220 C C . VAL B 1 366 ? 4.605 50.156 28.125 1 90.31 366 VAL B C 1
ATOM 8222 O O . VAL B 1 366 ? 3.42 49.906 28.328 1 90.31 366 VAL B O 1
ATOM 8225 N N . LYS B 1 367 ? 5.238 51.219 28.391 1 84.88 367 LYS B N 1
ATOM 8226 C CA . LYS B 1 367 ? 4.492 52.25 29.094 1 84.88 367 LYS B CA 1
ATOM 8227 C C . LYS B 1 367 ? 3.426 52.875 28.188 1 84.88 367 LYS B C 1
ATOM 8229 O O . LYS B 1 367 ? 3.682 53.156 27.016 1 84.88 367 LYS B O 1
ATOM 8234 N N . GLY B 1 368 ? 2.24 53 28.766 1 83.44 368 GLY B N 1
ATOM 8235 C CA . GLY B 1 368 ? 1.16 53.656 28.062 1 83.44 368 GLY B CA 1
ATOM 8236 C C . GLY B 1 368 ? 0.277 52.719 27.266 1 83.44 368 GLY B C 1
ATOM 8237 O O . GLY B 1 368 ? -0.782 53.125 26.781 1 83.44 368 GLY B O 1
ATOM 8238 N N . ALA B 1 369 ? 0.753 51.531 27.109 1 88.62 369 ALA B N 1
ATOM 8239 C CA . ALA B 1 369 ? -0.003 50.594 26.281 1 88.62 369 ALA B CA 1
ATOM 8240 C C . ALA B 1 369 ? -1.104 49.906 27.078 1 88.62 369 ALA B C 1
ATOM 8242 O O . ALA B 1 369 ? -0.875 49.469 28.219 1 88.62 369 ALA B O 1
ATOM 8243 N N . GLU B 1 370 ? -2.342 49.906 26.516 1 83.44 370 GLU B N 1
ATOM 8244 C CA . GLU B 1 370 ? -3.479 49.219 27.125 1 83.44 370 GLU B CA 1
ATOM 8245 C C . GLU B 1 370 ? -3.842 47.969 26.328 1 83.44 370 GLU B C 1
ATOM 8247 O O . GLU B 1 370 ? -4.492 47.062 26.859 1 83.44 370 GLU B O 1
ATOM 8252 N N . LEU B 1 371 ? -3.516 48.031 25.125 1 88.25 371 LEU B N 1
ATOM 8253 C CA . LEU B 1 371 ? -3.77 46.938 24.188 1 88.25 371 LEU B CA 1
ATOM 8254 C C . LEU B 1 371 ? -2.654 46.844 23.156 1 88.25 371 LEU B C 1
ATOM 8256 O O . LEU B 1 371 ? -2.037 47.844 22.812 1 88.25 371 LEU B O 1
ATOM 8260 N N . TYR B 1 372 ? -2.379 45.688 22.828 1 92.38 372 TYR B N 1
ATOM 8261 C CA . TYR B 1 372 ? -1.397 45.469 21.766 1 92.38 372 TYR B CA 1
ATOM 8262 C C . TYR B 1 372 ? -2.047 44.875 20.531 1 92.38 372 TYR B C 1
ATOM 8264 O O . TYR B 1 372 ? -2.74 43.844 20.625 1 92.38 372 TYR B O 1
ATOM 8272 N N . GLU B 1 373 ? -1.843 45.469 19.422 1 92.44 373 GLU B N 1
ATOM 8273 C CA . GLU B 1 373 ? -2.242 44.906 18.125 1 92.44 373 GLU B CA 1
ATOM 8274 C C . GLU B 1 373 ? -1.049 44.312 17.391 1 92.44 373 GLU B C 1
ATOM 8276 O O . GLU B 1 373 ? -0.247 45.031 16.797 1 92.44 373 GLU B O 1
ATOM 8281 N N . THR B 1 374 ? -1.031 43.031 17.406 1 93.25 374 THR B N 1
ATOM 8282 C CA . THR B 1 374 ? 0.051 42.344 16.703 1 93.25 374 THR B CA 1
ATOM 8283 C C . THR B 1 374 ? -0.402 41.906 15.312 1 93.25 374 THR B C 1
ATOM 8285 O O . THR B 1 374 ? -1.436 41.25 15.172 1 93.25 374 THR B O 1
ATOM 8288 N N . THR B 1 375 ? 0.399 42.25 14.305 1 91.25 375 THR B N 1
ATOM 8289 C CA . THR B 1 375 ? 0.063 41.906 12.93 1 91.25 375 THR B CA 1
ATOM 8290 C C . THR B 1 375 ? 1.212 41.125 12.281 1 91.25 375 THR B C 1
ATOM 8292 O O . THR B 1 375 ? 2.383 41.406 12.555 1 91.25 375 THR B O 1
ATOM 8295 N N . ALA B 1 376 ? 0.793 40.156 11.57 1 91.19 376 ALA B N 1
ATOM 8296 C CA . ALA B 1 376 ? 1.734 39.438 10.711 1 91.19 376 ALA B CA 1
ATOM 8297 C C . ALA B 1 376 ? 1.341 39.562 9.242 1 91.19 376 ALA B C 1
ATOM 8299 O O . ALA B 1 376 ? 0.271 39.094 8.836 1 91.19 376 ALA B O 1
ATOM 8300 N N . GLU B 1 377 ? 2.264 40.156 8.516 1 91.19 377 GLU B N 1
ATOM 8301 C CA . GLU B 1 377 ? 1.966 40.438 7.117 1 91.19 377 GLU B CA 1
ATOM 8302 C C . GLU B 1 377 ? 2.844 39.625 6.188 1 91.19 377 GLU B C 1
ATOM 8304 O O . GLU B 1 377 ? 4.039 39.438 6.438 1 91.19 377 GLU B O 1
ATOM 8309 N N . GLN B 1 378 ? 2.139 39 5.289 1 87.38 378 GLN B N 1
ATOM 8310 C CA . GLN B 1 378 ? 2.791 38.375 4.152 1 87.38 378 GLN B CA 1
ATOM 8311 C C . GLN B 1 378 ? 2.311 38.969 2.834 1 87.38 378 GLN B C 1
ATOM 8313 O O . GLN B 1 378 ? 1.493 39.875 2.824 1 87.38 378 GLN B O 1
ATOM 8318 N N . THR B 1 379 ? 2.822 38.625 1.664 1 77.38 379 THR B N 1
ATOM 8319 C CA . THR B 1 379 ? 2.576 39.25 0.365 1 77.38 379 THR B CA 1
ATOM 8320 C C . THR B 1 379 ? 1.078 39.406 0.113 1 77.38 379 THR B C 1
ATOM 8322 O O . THR B 1 379 ? 0.624 40.438 -0.369 1 77.38 379 THR B O 1
ATOM 8325 N N . ASN B 1 380 ? 0.272 38.5 0.544 1 81 380 ASN B N 1
ATOM 8326 C CA . ASN B 1 380 ? -1.126 38.562 0.135 1 81 380 ASN B CA 1
ATOM 8327 C C . ASN B 1 380 ? -2.068 38.406 1.321 1 81 380 ASN B C 1
ATOM 8329 O O . ASN B 1 380 ? -3.27 38.188 1.139 1 81 380 ASN B O 1
ATOM 8333 N N . ASP B 1 381 ? -1.56 38.406 2.48 1 82.62 381 ASP B N 1
ATOM 8334 C CA . ASP B 1 381 ? -2.445 38.125 3.607 1 82.62 381 ASP B CA 1
ATOM 8335 C C . ASP B 1 381 ? -1.921 38.781 4.887 1 82.62 381 ASP B C 1
ATOM 8337 O O . ASP B 1 381 ? -0.714 38.969 5.035 1 82.62 381 ASP B O 1
ATOM 8341 N N . VAL B 1 382 ? -2.902 39.281 5.695 1 86.12 382 VAL B N 1
ATOM 8342 C CA . VAL B 1 382 ? -2.549 39.875 6.984 1 86.12 382 VAL B CA 1
ATOM 8343 C C . VAL B 1 382 ? -3.334 39.156 8.094 1 86.12 382 VAL B C 1
ATOM 8345 O O . VAL B 1 382 ? -4.559 39.062 8.016 1 86.12 382 VAL B O 1
ATOM 8348 N N . ILE B 1 383 ? -2.568 38.75 9.117 1 85.75 383 ILE B N 1
ATOM 8349 C CA . ILE B 1 383 ? -3.184 38.125 10.289 1 85.75 383 ILE B CA 1
ATOM 8350 C C . ILE B 1 383 ? -3.023 39.062 11.492 1 85.75 383 ILE B C 1
ATOM 8352 O O . ILE B 1 383 ? -1.968 39.656 11.68 1 85.75 383 ILE B O 1
ATOM 8356 N N . HIS B 1 384 ? -4.141 39.125 12.281 1 86.88 384 HIS B N 1
ATOM 8357 C CA . HIS B 1 384 ? -4.156 40.031 13.422 1 86.88 384 HIS B CA 1
ATOM 8358 C C . HIS B 1 384 ? -4.355 39.281 14.734 1 86.88 384 HIS B C 1
ATOM 8360 O O . HIS B 1 384 ? -5.055 38.281 14.773 1 86.88 384 HIS B O 1
ATOM 8366 N N . CYS B 1 385 ? -3.662 39.781 15.758 1 88.19 385 CYS B N 1
ATOM 8367 C CA . CYS B 1 385 ? -3.859 39.312 17.125 1 88.19 385 CYS B CA 1
ATOM 8368 C C . CYS B 1 385 ? -3.879 40.5 18.109 1 88.19 385 CYS B C 1
ATOM 8370 O O . CYS B 1 385 ? -2.881 41.219 18.25 1 88.19 385 CYS B O 1
ATOM 8372 N N . ASN B 1 386 ? -5.027 40.719 18.656 1 88.25 386 ASN B N 1
ATOM 8373 C CA . ASN B 1 386 ? -5.176 41.781 19.656 1 88.25 386 ASN B CA 1
ATOM 8374 C C . ASN B 1 386 ? -5.238 41.219 21.078 1 88.25 386 ASN B C 1
ATOM 8376 O O . ASN B 1 386 ? -6.062 40.344 21.359 1 88.25 386 ASN B O 1
ATOM 8380 N N . ASP B 1 387 ? -4.34 41.688 21.859 1 88.5 387 ASP B N 1
ATOM 8381 C CA . ASP B 1 387 ? -4.324 41.188 23.219 1 88.5 387 ASP B CA 1
ATOM 8382 C C . ASP B 1 387 ? -3.881 42.25 24.203 1 88.5 387 ASP B C 1
ATOM 8384 O O . ASP B 1 387 ? -3.268 43.25 23.812 1 88.5 387 ASP B O 1
ATOM 8388 N N . THR B 1 388 ? -4.352 42.094 25.406 1 86.06 388 THR B N 1
ATOM 8389 C CA . THR B 1 388 ? -3.904 43 26.453 1 86.06 388 THR B CA 1
ATOM 8390 C C . THR B 1 388 ? -2.561 42.531 27.031 1 86.06 388 THR B C 1
ATOM 8392 O O . THR B 1 388 ? -1.805 43.344 27.562 1 86.06 388 THR B O 1
ATOM 8395 N N . ALA B 1 389 ? -2.273 41.312 26.891 1 88.44 389 ALA B N 1
ATOM 8396 C CA . ALA B 1 389 ? -1.007 40.75 27.359 1 88.44 389 ALA B CA 1
ATOM 8397 C C . ALA B 1 389 ? 0.095 40.938 26.328 1 88.44 389 ALA B C 1
ATOM 8399 O O . ALA B 1 389 ? -0.179 40.969 25.125 1 88.44 389 ALA B O 1
ATOM 8400 N N . PRO B 1 390 ? 1.357 41.125 26.859 1 92.38 390 PRO B N 1
ATOM 8401 C CA . PRO B 1 390 ? 2.48 41.281 25.938 1 92.38 390 PRO B CA 1
ATOM 8402 C C . PRO B 1 390 ? 2.93 39.969 25.312 1 92.38 390 PRO B C 1
ATOM 8404 O O . PRO B 1 390 ? 4.121 39.656 25.328 1 92.38 390 PRO B O 1
ATOM 8407 N N . VAL B 1 391 ? 2.084 39.219 24.859 1 92.62 391 VAL B N 1
ATOM 8408 C CA . VAL B 1 391 ? 2.35 37.969 24.172 1 92.62 391 VAL B CA 1
ATOM 8409 C C . VAL B 1 391 ? 1.221 37.656 23.188 1 92.62 391 VAL B C 1
ATOM 8411 O O . VAL B 1 391 ? 0.059 38 23.453 1 92.62 391 VAL B O 1
ATOM 8414 N N . CYS B 1 392 ? 1.606 37.125 22.047 1 92.44 392 CYS B N 1
ATOM 8415 C CA . CYS B 1 392 ? 0.611 36.719 21.062 1 92.44 392 CYS B CA 1
ATOM 8416 C C . CYS B 1 392 ? 1.089 35.531 20.266 1 92.44 392 CYS B C 1
ATOM 8418 O O . CYS B 1 392 ? 2.291 35.344 20.078 1 92.44 392 CYS B O 1
ATOM 8420 N N . ALA B 1 393 ? 0.091 34.656 20 1 92.81 393 ALA B N 1
ATOM 8421 C CA . ALA B 1 393 ? 0.382 33.531 19.125 1 92.81 393 ALA B CA 1
ATOM 8422 C C . ALA B 1 393 ? -0.365 33.656 17.797 1 92.81 393 ALA B C 1
ATOM 8424 O O . ALA B 1 393 ? -1.569 33.938 17.781 1 92.81 393 ALA B O 1
ATOM 8425 N N . LEU B 1 394 ? 0.369 33.562 16.734 1 91.06 394 LEU B N 1
ATOM 8426 C CA . LEU B 1 394 ? -0.227 33.531 15.398 1 91.06 394 LEU B CA 1
ATOM 8427 C C . LEU B 1 394 ? -0.18 32.125 14.805 1 91.06 394 LEU B C 1
ATOM 8429 O O . LEU B 1 394 ? 0.902 31.594 14.57 1 91.06 394 LEU B O 1
ATOM 8433 N N . SER B 1 395 ? -1.355 31.562 14.594 1 89.25 395 SER B N 1
ATOM 8434 C CA . SER B 1 395 ? -1.438 30.203 14.07 1 89.25 395 SER B CA 1
ATOM 8435 C C . SER B 1 395 ? -1.999 30.188 12.656 1 89.25 395 SER B C 1
ATOM 8437 O O . SER B 1 395 ? -2.373 31.234 12.117 1 89.25 395 SER B O 1
ATOM 8439 N N . ASP B 1 396 ? -2.006 28.984 11.945 1 88.69 396 ASP B N 1
ATOM 8440 C CA . ASP B 1 396 ? -2.512 28.766 10.594 1 88.69 396 ASP B CA 1
ATOM 8441 C C . ASP B 1 396 ? -1.717 29.578 9.578 1 88.69 396 ASP B C 1
ATOM 8443 O O . ASP B 1 396 ? -2.293 30.172 8.664 1 88.69 396 ASP B O 1
ATOM 8447 N N . LEU B 1 397 ? -0.454 29.672 9.844 1 90.88 397 LEU B N 1
ATOM 8448 C CA . LEU B 1 397 ? 0.403 30.375 8.906 1 90.88 397 LEU B CA 1
ATOM 8449 C C . LEU B 1 397 ? 0.801 29.469 7.738 1 90.88 397 LEU B C 1
ATOM 8451 O O . LEU B 1 397 ? 0.801 28.25 7.871 1 90.88 397 LEU B O 1
ATOM 8455 N N . THR B 1 398 ? 1.081 30.078 6.609 1 91.56 398 THR B N 1
ATOM 8456 C CA . THR B 1 398 ? 1.532 29.328 5.445 1 91.56 398 THR B CA 1
ATOM 8457 C C . THR B 1 398 ? 2.965 28.828 5.641 1 91.56 398 THR B C 1
ATOM 8459 O O . THR B 1 398 ? 3.807 29.562 6.176 1 91.56 398 THR B O 1
ATOM 8462 N N . CYS B 1 399 ? 3.195 27.688 5.23 1 91.5 399 CYS B N 1
ATOM 8463 C CA . CYS B 1 399 ? 4.523 27.109 5.387 1 91.5 399 CYS B CA 1
ATOM 8464 C C . CYS B 1 399 ? 5.527 27.781 4.453 1 91.5 399 CYS B C 1
ATOM 8466 O O . CYS B 1 399 ? 5.145 28.328 3.418 1 91.5 399 CYS B O 1
ATOM 8468 N N . ASN B 1 400 ? 6.84 27.75 4.902 1 93 400 ASN B N 1
ATOM 8469 C CA . ASN B 1 400 ? 7.973 28.281 4.156 1 93 400 ASN B CA 1
ATOM 8470 C C . ASN B 1 400 ? 7.707 29.703 3.67 1 93 400 ASN B C 1
ATOM 8472 O O . ASN B 1 400 ? 7.926 30.016 2.496 1 93 400 ASN B O 1
ATOM 8476 N N . THR B 1 401 ? 7.195 30.578 4.488 1 91.12 401 THR B N 1
ATOM 8477 C CA . THR B 1 401 ? 6.848 31.953 4.148 1 91.12 401 THR B CA 1
ATOM 8478 C C . THR B 1 401 ? 7.395 32.938 5.188 1 91.12 401 THR B C 1
ATOM 8480 O O . THR B 1 401 ? 7.355 32.656 6.391 1 91.12 401 THR B O 1
ATOM 8483 N N . ALA B 1 402 ? 7.914 34 4.715 1 91.44 402 ALA B N 1
ATOM 8484 C CA . ALA B 1 402 ? 8.414 35.031 5.602 1 91.44 402 ALA B CA 1
ATOM 8485 C C . ALA B 1 402 ? 7.301 36 6 1 91.44 402 ALA B C 1
ATOM 8487 O O . ALA B 1 402 ? 6.602 36.531 5.137 1 91.44 402 ALA B O 1
ATOM 8488 N N . TYR B 1 403 ? 7.137 36.125 7.297 1 92.38 403 TYR B N 1
ATOM 8489 C CA . TYR B 1 403 ? 6.133 37.062 7.812 1 92.38 403 TYR B CA 1
ATOM 8490 C C . TYR B 1 403 ? 6.793 38.25 8.477 1 92.38 403 TYR B C 1
ATOM 8492 O O . TYR B 1 403 ? 7.781 38.094 9.203 1 92.38 403 TYR B O 1
ATOM 8500 N N . SER B 1 404 ? 6.281 39.406 8.141 1 93.75 404 SER B N 1
ATOM 8501 C CA . SER B 1 404 ? 6.668 40.625 8.844 1 93.75 404 SER B CA 1
ATOM 8502 C C . SER B 1 404 ? 5.746 40.906 10.031 1 93.75 404 SER B C 1
ATOM 8504 O O . SER B 1 404 ? 4.57 41.25 9.844 1 93.75 404 SER B O 1
ATOM 8506 N N . VAL B 1 405 ? 6.336 40.844 11.234 1 93.56 405 VAL B N 1
ATOM 8507 C CA . VAL B 1 405 ? 5.539 40.969 12.445 1 93.56 405 VAL B CA 1
ATOM 8508 C C . VAL B 1 405 ? 5.754 42.344 13.062 1 93.56 405 VAL B C 1
ATOM 8510 O O . VAL B 1 405 ? 6.895 42.75 13.266 1 93.56 405 VAL B O 1
ATOM 8513 N N . THR B 1 406 ? 4.66 43.031 13.305 1 94.12 406 THR B N 1
ATOM 8514 C CA . THR B 1 406 ? 4.695 44.344 13.938 1 94.12 406 THR B CA 1
ATOM 8515 C C . THR B 1 406 ? 3.795 44.344 15.172 1 94.12 406 THR B C 1
ATOM 8517 O O . THR B 1 406 ? 2.627 43.969 15.102 1 94.12 406 THR B O 1
ATOM 8520 N N . VAL B 1 407 ? 4.379 44.688 16.312 1 94.69 407 VAL B N 1
ATOM 8521 C CA . VAL B 1 407 ? 3.609 44.906 17.547 1 94.69 407 VAL B CA 1
ATOM 8522 C C . VAL B 1 407 ? 3.266 46.375 17.703 1 94.69 407 VAL B C 1
ATOM 8524 O O . VAL B 1 407 ? 4.156 47.219 17.875 1 94.69 407 VAL B O 1
ATOM 8527 N N . THR B 1 408 ? 2.006 46.688 17.656 1 94.38 408 THR B N 1
ATOM 8528 C CA . THR B 1 408 ? 1.518 48.031 17.75 1 94.38 408 THR B CA 1
ATOM 8529 C C . THR B 1 408 ? 0.802 48.281 19.062 1 94.38 408 THR B C 1
ATOM 8531 O O . THR B 1 408 ? -0.331 47.812 19.25 1 94.38 408 THR B O 1
ATOM 8534 N N . PRO B 1 409 ? 1.483 48.969 19.953 1 94.12 409 PRO B N 1
ATOM 8535 C CA . PRO B 1 409 ? 0.805 49.281 21.219 1 94.12 409 PRO B CA 1
ATOM 8536 C C . PRO B 1 409 ? -0.287 50.344 21.047 1 94.12 409 PRO B C 1
ATOM 8538 O O . PRO B 1 409 ? -0.117 51.281 20.281 1 94.12 409 PRO B O 1
ATOM 8541 N N . CYS B 1 410 ? -1.405 50.156 21.828 1 90.62 410 CYS B N 1
ATOM 8542 C CA . CYS B 1 410 ? -2.551 51.031 21.688 1 90.62 410 CYS B CA 1
ATOM 8543 C C . CYS B 1 410 ? -3.014 51.531 23.047 1 90.62 410 CYS B C 1
ATOM 8545 O O . CYS B 1 410 ? -2.791 50.875 24.062 1 90.62 410 CYS B O 1
ATOM 8547 N N . SER B 1 411 ? -3.51 52.688 23.016 1 86.38 411 SER B N 1
ATOM 8548 C CA . SER B 1 411 ? -4.16 53.281 24.188 1 86.38 411 SER B CA 1
ATOM 8549 C C . SER B 1 411 ? -5.508 53.875 23.812 1 86.38 411 SER B C 1
ATOM 8551 O O . SER B 1 411 ? -5.734 54.25 22.656 1 86.38 411 SER B O 1
ATOM 8553 N N . ASP B 1 412 ? -6.445 53.938 24.688 1 79.62 412 ASP B N 1
ATOM 8554 C CA . ASP B 1 412 ? -7.773 54.5 24.453 1 79.62 412 ASP B CA 1
ATOM 8555 C C . ASP B 1 412 ? -7.703 56 24.188 1 79.62 412 ASP B C 1
ATOM 8557 O O . ASP B 1 412 ? -8.477 56.531 23.375 1 79.62 412 ASP B O 1
ATOM 8561 N N . LEU B 1 413 ? -6.75 56.594 24.734 1 76.06 413 LEU B N 1
ATOM 8562 C CA . LEU B 1 413 ? -6.684 58.062 24.703 1 76.06 413 LEU B CA 1
ATOM 8563 C C . LEU B 1 413 ? -6.004 58.562 23.422 1 76.06 413 LEU B C 1
ATOM 8565 O O . LEU B 1 413 ? -6.43 59.531 22.828 1 76.06 413 LEU B O 1
ATOM 8569 N N . ARG B 1 414 ? -4.895 58 23.047 1 81.19 414 ARG B N 1
ATOM 8570 C CA . ARG B 1 414 ? -4.078 58.531 21.969 1 81.19 414 ARG B CA 1
ATOM 8571 C C . ARG B 1 414 ? -4.102 57.594 20.766 1 81.19 414 ARG B C 1
ATOM 8573 O O . ARG B 1 414 ? -3.545 57.906 19.703 1 81.19 414 ARG B O 1
ATOM 8580 N N . GLY B 1 415 ? -4.805 56.438 20.922 1 85.38 415 GLY B N 1
ATOM 8581 C CA . GLY B 1 415 ? -4.816 55.5 19.828 1 85.38 415 GLY B CA 1
ATOM 8582 C C . GLY B 1 415 ? -3.594 54.594 19.797 1 85.38 415 GLY B C 1
ATOM 8583 O O . GLY B 1 415 ? -3.029 54.281 20.844 1 85.38 415 GLY B O 1
ATOM 8584 N N . CYS B 1 416 ? -3.225 54.125 18.5 1 90.12 416 CYS B N 1
ATOM 8585 C CA . CYS B 1 416 ? -2.156 53.125 18.391 1 90.12 416 CYS B CA 1
ATOM 8586 C C . CYS B 1 416 ? -0.891 53.781 17.812 1 90.12 416 CYS B C 1
ATOM 8588 O O . CYS B 1 416 ? -0.965 54.688 17 1 90.12 416 CYS B O 1
ATOM 8590 N N . ASN B 1 417 ? 0.289 53.375 18.344 1 91.5 417 ASN B N 1
ATOM 8591 C CA . ASN B 1 417 ? 1.585 53.75 17.797 1 91.5 417 ASN B CA 1
ATOM 8592 C C . ASN B 1 417 ? 1.969 52.906 16.609 1 91.5 417 ASN B C 1
ATOM 8594 O O . ASN B 1 417 ? 2.523 51.812 16.781 1 91.5 417 ASN B O 1
ATOM 8598 N N . ARG B 1 418 ? 1.826 53.312 15.406 1 89.38 418 ARG B N 1
ATOM 8599 C CA . ARG B 1 418 ? 2.045 52.531 14.195 1 89.38 418 ARG B CA 1
ATOM 8600 C C . ARG B 1 418 ? 3.443 52.75 13.641 1 89.38 418 ARG B C 1
ATOM 8602 O O . ARG B 1 418 ? 3.729 52.406 12.492 1 89.38 418 ARG B O 1
ATOM 8609 N N . THR B 1 419 ? 4.32 53.375 14.367 1 88.12 419 THR B N 1
ATOM 8610 C CA . THR B 1 419 ? 5.672 53.656 13.898 1 88.12 419 THR B CA 1
ATOM 8611 C C . THR B 1 419 ? 6.645 52.562 14.367 1 88.12 419 THR B C 1
ATOM 8613 O O . THR B 1 419 ? 7.844 52.656 14.102 1 88.12 419 THR B O 1
ATOM 8616 N N . CYS B 1 420 ? 6.109 51.594 15.031 1 91.56 420 CYS B N 1
ATOM 8617 C CA . CYS B 1 420 ? 6.984 50.562 15.586 1 91.56 420 CYS B CA 1
ATOM 8618 C C . CYS B 1 420 ? 7.602 49.719 14.477 1 91.56 420 CYS B C 1
ATOM 8620 O O . CYS B 1 420 ? 6.996 49.531 13.422 1 91.56 420 CYS B O 1
ATOM 8622 N N . THR B 1 421 ? 8.836 49.281 14.695 1 91.44 421 THR B N 1
ATOM 8623 C CA . THR B 1 421 ? 9.602 48.531 13.703 1 91.44 421 THR B CA 1
ATOM 8624 C C . THR B 1 421 ? 9.07 47.094 13.578 1 91.44 421 THR B C 1
ATOM 8626 O O . THR B 1 421 ? 8.664 46.5 14.57 1 91.44 421 THR B O 1
ATOM 8629 N N . SER B 1 422 ? 9.141 46.625 12.336 1 92.25 422 SER B N 1
ATOM 8630 C CA . SER B 1 422 ? 8.711 45.25 12.07 1 92.25 422 SER B CA 1
ATOM 8631 C C . SER B 1 422 ? 9.891 44.281 12.133 1 92.25 422 SER B C 1
ATOM 8633 O O . SER B 1 422 ? 11.039 44.688 11.914 1 92.25 422 SER B O 1
ATOM 8635 N N . HIS B 1 423 ? 9.609 43.062 12.555 1 93.06 423 HIS B N 1
ATOM 8636 C CA . HIS B 1 423 ? 10.578 41.969 12.586 1 93.06 423 HIS B CA 1
ATOM 8637 C C . HIS B 1 423 ? 10.156 40.844 11.672 1 93.06 423 HIS B C 1
ATOM 8639 O O . HIS B 1 423 ? 9 40.406 11.695 1 93.06 423 HIS B O 1
ATOM 8645 N N . THR B 1 424 ? 11.047 40.375 10.836 1 91.19 424 THR B N 1
ATOM 8646 C CA . THR B 1 424 ? 10.711 39.312 9.883 1 91.19 424 THR B CA 1
ATOM 8647 C C . THR B 1 424 ? 11.133 37.938 10.422 1 91.19 424 THR B C 1
ATOM 8649 O O . THR B 1 424 ? 12.211 37.812 11.008 1 91.19 424 THR B O 1
ATOM 8652 N N . HIS B 1 425 ? 10.273 37 10.297 1 92.62 425 HIS B N 1
ATOM 8653 C CA . HIS B 1 425 ? 10.555 35.625 10.648 1 92.62 425 HIS B CA 1
ATOM 8654 C C . HIS B 1 425 ? 9.922 34.656 9.656 1 92.62 425 HIS B C 1
ATOM 8656 O O . HIS B 1 425 ? 8.797 34.875 9.188 1 92.62 425 HIS B O 1
ATOM 8662 N N . GLU B 1 426 ? 10.672 33.625 9.344 1 91.25 426 GLU B N 1
ATOM 8663 C CA . GLU B 1 426 ? 10.172 32.625 8.391 1 91.25 426 GLU B CA 1
ATOM 8664 C C . GLU B 1 426 ? 9.586 31.422 9.109 1 91.25 426 GLU B C 1
ATOM 8666 O O . GLU B 1 426 ? 10.07 31.031 10.172 1 91.25 426 GLU B O 1
ATOM 8671 N N . THR B 1 427 ? 8.469 30.859 8.492 1 92.56 427 THR B N 1
ATOM 8672 C CA . THR B 1 427 ? 7.867 29.641 9.039 1 92.56 427 THR B CA 1
ATOM 8673 C C . THR B 1 427 ? 8.609 28.406 8.555 1 92.56 427 THR B C 1
ATOM 8675 O O . THR B 1 427 ? 9.5 28.5 7.699 1 92.56 427 THR B O 1
ATOM 8678 N N . ALA B 1 428 ? 8.312 27.25 9.164 1 93.5 428 ALA B N 1
ATOM 8679 C CA . ALA B 1 428 ? 8.945 25.984 8.781 1 93.5 428 ALA B CA 1
ATOM 8680 C C . ALA B 1 428 ? 8.602 25.609 7.344 1 93.5 428 ALA B C 1
ATOM 8682 O O . ALA B 1 428 ? 7.586 26.062 6.805 1 93.5 428 ALA B O 1
ATOM 8683 N N . PRO B 1 429 ? 9.508 24.859 6.68 1 94.94 429 PRO B N 1
ATOM 8684 C CA . PRO B 1 429 ? 9.234 24.469 5.293 1 94.94 429 PRO B CA 1
ATOM 8685 C C . PRO B 1 429 ? 8.008 23.562 5.16 1 94.94 429 PRO B C 1
ATOM 8687 O O . PRO B 1 429 ? 7.609 22.922 6.129 1 94.94 429 PRO B O 1
ATOM 8690 N N . CYS B 1 430 ? 7.445 23.531 3.947 1 94.31 430 CYS B N 1
ATOM 8691 C CA . CYS B 1 430 ? 6.293 22.688 3.633 1 94.31 430 CYS B CA 1
ATOM 8692 C C . CYS B 1 430 ? 6.699 21.219 3.506 1 94.31 430 CYS B C 1
ATOM 8694 O O . CYS B 1 430 ? 7.836 20.922 3.141 1 94.31 430 CYS B O 1
ATOM 8696 N N . ALA B 1 431 ? 5.734 20.406 3.807 1 94.69 431 ALA B N 1
ATOM 8697 C CA . ALA B 1 431 ? 5.988 18.969 3.715 1 94.69 431 ALA B CA 1
ATOM 8698 C C . ALA B 1 431 ? 6.059 18.531 2.258 1 94.69 431 ALA B C 1
ATOM 8700 O O . ALA B 1 431 ? 5.164 18.828 1.464 1 94.69 431 ALA B O 1
ATOM 8701 N N . PRO B 1 432 ? 7.121 17.828 1.925 1 95.69 432 PRO B N 1
ATOM 8702 C CA . PRO B 1 432 ? 7.191 17.281 0.568 1 95.69 432 PRO B CA 1
ATOM 8703 C C . PRO B 1 432 ? 6.277 16.078 0.373 1 95.69 432 PRO B C 1
ATOM 8705 O O . PRO B 1 432 ? 5.977 15.359 1.335 1 95.69 432 PRO B O 1
ATOM 8708 N N . GLU B 1 433 ? 5.777 15.852 -0.828 1 95.19 433 GLU B N 1
ATOM 8709 C CA . GLU B 1 433 ? 4.941 14.703 -1.17 1 95.19 433 GLU B CA 1
ATOM 8710 C C . GLU B 1 433 ? 5.676 13.742 -2.096 1 95.19 433 GLU B C 1
ATOM 8712 O O . GLU B 1 433 ? 6.254 14.156 -3.104 1 95.19 433 GLU B O 1
ATOM 8717 N N . ILE B 1 434 ? 5.637 12.453 -1.692 1 95.69 434 ILE B N 1
ATOM 8718 C CA . ILE B 1 434 ? 6.266 11.453 -2.541 1 95.69 434 ILE B CA 1
ATOM 8719 C C . ILE B 1 434 ? 5.418 11.227 -3.791 1 95.69 434 ILE B C 1
ATOM 8721 O O . ILE B 1 434 ? 4.246 10.852 -3.693 1 95.69 434 ILE B O 1
ATOM 8725 N N . LEU B 1 435 ? 5.984 11.406 -4.898 1 93.88 435 LEU B N 1
ATOM 8726 C CA . LEU B 1 435 ? 5.25 11.328 -6.156 1 93.88 435 LEU B CA 1
ATOM 8727 C C . LEU B 1 435 ? 5.398 9.953 -6.789 1 93.88 435 LEU B C 1
ATOM 8729 O O . LEU B 1 435 ? 4.414 9.359 -7.238 1 93.88 435 LEU B O 1
ATOM 8733 N N . ASN B 1 436 ? 6.68 9.516 -6.879 1 93.88 436 ASN B N 1
ATOM 8734 C CA . ASN B 1 436 ? 6.922 8.242 -7.551 1 93.88 436 ASN B CA 1
ATOM 8735 C C . ASN B 1 436 ? 8.133 7.52 -6.965 1 93.88 436 ASN B C 1
ATOM 8737 O O . ASN B 1 436 ? 9.07 8.164 -6.477 1 93.88 436 ASN B O 1
ATOM 8741 N N . LEU B 1 437 ? 8 6.242 -7.004 1 93.56 437 LEU B N 1
ATOM 8742 C CA . LEU B 1 437 ? 9.094 5.352 -6.629 1 93.56 437 LEU B CA 1
ATOM 8743 C C . LEU B 1 437 ? 9.484 4.449 -7.793 1 93.56 437 LEU B C 1
ATOM 8745 O O . LEU B 1 437 ? 8.695 3.602 -8.219 1 93.56 437 LEU B O 1
ATOM 8749 N N . THR B 1 438 ? 10.656 4.609 -8.352 1 92.75 438 THR B N 1
ATOM 8750 C CA . THR B 1 438 ? 11.078 3.84 -9.523 1 92.75 438 THR B CA 1
ATOM 8751 C C . THR B 1 438 ? 12.32 3.01 -9.195 1 92.75 438 THR B C 1
ATOM 8753 O O . THR B 1 438 ? 13.258 3.506 -8.578 1 92.75 438 THR B O 1
ATOM 8756 N N . GLN B 1 439 ? 12.281 1.807 -9.602 1 90.62 439 GLN B N 1
ATOM 8757 C CA . GLN B 1 439 ? 13.438 0.937 -9.43 1 90.62 439 GLN B CA 1
ATOM 8758 C C . GLN B 1 439 ? 14.469 1.163 -10.531 1 90.62 439 GLN B C 1
ATOM 8760 O O . GLN B 1 439 ? 14.141 1.073 -11.719 1 90.62 439 GLN B O 1
ATOM 8765 N N . THR B 1 440 ? 15.672 1.463 -10.242 1 90.19 440 THR B N 1
ATOM 8766 C CA . THR B 1 440 ? 16.719 1.704 -11.219 1 90.19 440 THR B CA 1
ATOM 8767 C C . THR B 1 440 ? 17.594 0.458 -11.398 1 90.19 440 THR B C 1
ATOM 8769 O O . THR B 1 440 ? 18 0.144 -12.516 1 90.19 440 THR B O 1
ATOM 8772 N N . ASN B 1 441 ? 17.984 -0.185 -10.312 1 86.44 441 ASN B N 1
ATOM 8773 C CA . ASN B 1 441 ? 18.719 -1.449 -10.312 1 86.44 441 ASN B CA 1
ATOM 8774 C C . ASN B 1 441 ? 18.109 -2.447 -9.328 1 86.44 441 ASN B C 1
ATOM 8776 O O . ASN B 1 441 ? 17.062 -2.186 -8.742 1 86.44 441 ASN B O 1
ATOM 8780 N N . SER B 1 442 ? 18.781 -3.602 -9.156 1 83.31 442 SER B N 1
ATOM 8781 C CA . SER B 1 442 ? 18.219 -4.672 -8.336 1 83.31 442 SER B CA 1
ATOM 8782 C C . SER B 1 442 ? 18.078 -4.234 -6.879 1 83.31 442 SER B C 1
ATOM 8784 O O . SER B 1 442 ? 17.188 -4.703 -6.172 1 83.31 442 SER B O 1
ATOM 8786 N N . SER B 1 443 ? 18.938 -3.295 -6.43 1 89.62 443 SER B N 1
ATOM 8787 C CA . SER B 1 443 ? 18.875 -2.924 -5.02 1 89.62 443 SER B CA 1
ATOM 8788 C C . SER B 1 443 ? 18.797 -1.411 -4.848 1 89.62 443 SER B C 1
ATOM 8790 O O . SER B 1 443 ? 19.031 -0.891 -3.756 1 89.62 443 SER B O 1
ATOM 8792 N N . THR B 1 444 ? 18.578 -0.707 -5.973 1 93.56 444 THR B N 1
ATOM 8793 C CA . THR B 1 444 ? 18.562 0.75 -5.898 1 93.56 444 THR B CA 1
ATOM 8794 C C . THR B 1 444 ? 17.234 1.305 -6.414 1 93.56 444 THR B C 1
ATOM 8796 O O . THR B 1 444 ? 16.719 0.85 -7.438 1 93.56 444 THR B O 1
ATOM 8799 N N . TYR B 1 445 ? 16.688 2.227 -5.648 1 95 445 TYR B N 1
ATOM 8800 C CA . TYR B 1 445 ? 15.422 2.869 -6.008 1 95 445 TYR B CA 1
ATOM 8801 C C . TYR B 1 445 ? 15.562 4.387 -6 1 95 445 TYR B C 1
ATOM 8803 O O . TYR B 1 445 ? 16.234 4.949 -5.129 1 95 445 TYR B O 1
ATOM 8811 N N . ARG B 1 446 ? 15.023 5.094 -7 1 95.44 446 ARG B N 1
ATOM 8812 C CA . ARG B 1 446 ? 14.977 6.551 -7.062 1 95.44 446 ARG B CA 1
ATOM 8813 C C . ARG B 1 446 ? 13.625 7.074 -6.594 1 95.44 446 ARG B C 1
ATOM 8815 O O . ARG B 1 446 ? 12.586 6.648 -7.094 1 95.44 446 ARG B O 1
ATOM 8822 N N . VAL B 1 447 ? 13.617 7.957 -5.578 1 96.12 447 VAL B N 1
ATOM 8823 C CA . VAL B 1 447 ? 12.406 8.547 -5.008 1 96.12 447 VAL B CA 1
ATOM 8824 C C . VAL B 1 447 ? 12.219 9.961 -5.559 1 96.12 447 VAL B C 1
ATOM 8826 O O . VAL B 1 447 ? 13.094 10.82 -5.402 1 96.12 447 VAL B O 1
ATOM 8829 N N . PHE B 1 448 ? 11.109 10.164 -6.234 1 96.25 448 PHE B N 1
ATOM 8830 C CA . PHE B 1 448 ? 10.727 11.5 -6.703 1 96.25 448 PHE B CA 1
ATOM 8831 C C . PHE B 1 448 ? 9.727 12.141 -5.758 1 96.25 448 PHE B C 1
ATOM 8833 O O . PHE B 1 448 ? 8.742 11.508 -5.371 1 96.25 448 PHE B O 1
ATOM 8840 N N . PHE B 1 449 ? 9.906 13.352 -5.371 1 95.88 449 PHE B N 1
ATOM 8841 C CA . PHE B 1 449 ? 9.008 14.039 -4.453 1 95.88 449 PHE B CA 1
ATOM 8842 C C . PHE B 1 449 ? 8.844 15.5 -4.848 1 95.88 449 PHE B C 1
ATOM 8844 O O . PHE B 1 449 ? 9.633 16.031 -5.641 1 95.88 449 PHE B O 1
ATOM 8851 N N . SER B 1 450 ? 7.836 16.125 -4.336 1 94.5 450 SER B N 1
ATOM 8852 C CA . SER B 1 450 ? 7.559 17.531 -4.617 1 94.5 450 SER B CA 1
ATOM 8853 C C . SER B 1 450 ? 8.492 18.438 -3.832 1 94.5 450 SER B C 1
ATOM 8855 O O . SER B 1 450 ? 8.906 18.109 -2.721 1 94.5 450 SER B O 1
ATOM 8857 N N . SER B 1 451 ? 8.828 19.531 -4.449 1 92.25 451 SER B N 1
ATOM 8858 C CA . SER B 1 451 ? 9.68 20.531 -3.805 1 92.25 451 SER B CA 1
ATOM 8859 C C . SER B 1 451 ? 8.969 21.875 -3.701 1 92.25 451 SER B C 1
ATOM 8861 O O . SER B 1 451 ? 9.328 22.828 -4.398 1 92.25 451 SER B O 1
ATOM 8863 N N . PRO B 1 452 ? 8.039 22.031 -2.775 1 91.31 452 PRO B N 1
ATOM 8864 C CA . PRO B 1 452 ? 7.254 23.266 -2.664 1 91.31 452 PRO B CA 1
ATOM 8865 C C . PRO B 1 452 ? 8.023 24.391 -1.984 1 91.31 452 PRO B C 1
ATOM 8867 O O . PRO B 1 452 ? 7.535 25.516 -1.915 1 91.31 452 PRO B O 1
ATOM 8870 N N . ASN B 1 453 ? 9.195 24.141 -1.511 1 93.62 453 ASN B N 1
ATOM 8871 C CA . ASN B 1 453 ? 9.93 25.094 -0.68 1 93.62 453 ASN B CA 1
ATOM 8872 C C . ASN B 1 453 ? 10.953 25.875 -1.496 1 93.62 453 ASN B C 1
ATOM 8874 O O . ASN B 1 453 ? 11.133 25.609 -2.688 1 93.62 453 ASN B O 1
ATOM 8878 N N . ALA B 1 454 ? 11.523 26.922 -0.936 1 90.69 454 ALA B N 1
ATOM 8879 C CA . ALA B 1 454 ? 12.547 27.75 -1.566 1 90.69 454 ALA B CA 1
ATOM 8880 C C . ALA B 1 454 ? 13.734 26.922 -2.021 1 90.69 454 ALA B C 1
ATOM 8882 O O . ALA B 1 454 ? 13.945 25.812 -1.524 1 90.69 454 ALA B O 1
ATOM 8883 N N . PRO B 1 455 ? 14.492 27.484 -2.92 1 88.5 455 PRO B N 1
ATOM 8884 C CA . PRO B 1 455 ? 15.664 26.75 -3.395 1 88.5 455 PRO B CA 1
ATOM 8885 C C . PRO B 1 455 ? 16.688 26.5 -2.291 1 88.5 455 PRO B C 1
ATOM 8887 O O . PRO B 1 455 ? 16.781 27.266 -1.332 1 88.5 455 PRO B O 1
ATOM 8890 N N . ASN B 1 456 ? 17.438 25.547 -2.205 1 87.25 456 ASN B N 1
ATOM 8891 C CA . ASN B 1 456 ? 18.5 25.156 -1.276 1 87.25 456 ASN B CA 1
ATOM 8892 C C . ASN B 1 456 ? 17.922 24.516 -0.012 1 87.25 456 ASN B C 1
ATOM 8894 O O . ASN B 1 456 ? 18.594 24.453 1.018 1 87.25 456 ASN B O 1
ATOM 8898 N N . THR B 1 457 ? 16.641 24.266 -0.046 1 93.56 457 THR B N 1
ATOM 8899 C CA . THR B 1 457 ? 16.047 23.484 1.036 1 93.56 457 THR B CA 1
ATOM 8900 C C . THR B 1 457 ? 16.578 22.062 1.013 1 93.56 457 THR B C 1
ATOM 8902 O O . THR B 1 457 ? 16.703 21.453 -0.055 1 93.56 457 THR B O 1
ATOM 8905 N N . ASN B 1 458 ? 16.969 21.625 2.18 1 95.75 458 ASN B N 1
ATOM 8906 C CA . ASN B 1 458 ? 17.469 20.25 2.289 1 95.75 458 ASN B CA 1
ATOM 8907 C C . ASN B 1 458 ? 16.328 19.266 2.506 1 95.75 458 ASN B C 1
ATOM 8909 O O . ASN B 1 458 ? 15.492 19.453 3.395 1 95.75 458 ASN B O 1
ATOM 8913 N N . TYR B 1 459 ? 16.297 18.281 1.649 1 96.12 459 TYR B N 1
ATOM 8914 C CA . TYR B 1 459 ? 15.289 17.219 1.79 1 96.12 459 TYR B CA 1
ATOM 8915 C C . TYR B 1 459 ? 15.922 15.922 2.264 1 96.12 459 TYR B C 1
ATOM 8917 O O . TYR B 1 459 ? 16.953 15.5 1.735 1 96.12 459 TYR B O 1
ATOM 8925 N N . THR B 1 460 ? 15.352 15.359 3.299 1 96.75 460 THR B N 1
ATOM 8926 C CA . THR B 1 460 ? 15.789 14.062 3.811 1 96.75 460 THR B CA 1
ATOM 8927 C C . THR B 1 460 ? 14.719 13 3.58 1 96.75 460 THR B C 1
ATOM 8929 O O . THR B 1 460 ? 13.609 13.109 4.098 1 96.75 460 THR B O 1
ATOM 8932 N N . VAL B 1 461 ? 15.07 12.016 2.814 1 96.38 461 VAL B N 1
ATOM 8933 C CA . VAL B 1 461 ? 14.172 10.898 2.555 1 96.38 461 VAL B CA 1
ATOM 8934 C C . VAL B 1 461 ? 14.578 9.695 3.398 1 96.38 461 VAL B C 1
ATOM 8936 O O . VAL B 1 461 ? 15.75 9.297 3.395 1 96.38 461 VAL B O 1
ATOM 8939 N N . THR B 1 462 ? 13.672 9.211 4.125 1 96.06 462 THR B N 1
ATOM 8940 C CA . THR B 1 462 ? 13.953 8.078 5 1 96.06 462 THR B CA 1
ATOM 8941 C C . THR B 1 462 ? 13.062 6.895 4.648 1 96.06 462 THR B C 1
ATOM 8943 O O . THR B 1 462 ? 11.844 7.043 4.516 1 96.06 462 THR B O 1
ATOM 8946 N N . ALA B 1 463 ? 13.633 5.781 4.434 1 95.5 463 ALA B N 1
ATOM 8947 C CA . ALA B 1 463 ? 12.93 4.512 4.27 1 95.5 463 ALA B CA 1
ATOM 8948 C C . ALA B 1 463 ? 13.062 3.643 5.516 1 95.5 463 ALA B C 1
ATOM 8950 O O . ALA B 1 463 ? 14.141 3.115 5.801 1 95.5 463 ALA B O 1
ATOM 8951 N N . THR B 1 464 ? 11.953 3.467 6.172 1 94.56 464 THR B N 1
ATOM 8952 C CA . THR B 1 464 ? 11.969 2.713 7.418 1 94.56 464 THR B CA 1
ATOM 8953 C C . THR B 1 464 ? 11.391 1.314 7.211 1 94.56 464 THR B C 1
ATOM 8955 O O . THR B 1 464 ? 10.234 1.167 6.812 1 94.56 464 THR B O 1
ATOM 8958 N N . GLY B 1 465 ? 12.172 0.325 7.496 1 90.56 465 GLY B N 1
ATOM 8959 C CA . GLY B 1 465 ? 11.75 -1.063 7.426 1 90.56 465 GLY B CA 1
ATOM 8960 C C . GLY B 1 465 ? 11.539 -1.696 8.789 1 90.56 465 GLY B C 1
ATOM 8961 O O . GLY B 1 465 ? 11.523 -1 9.805 1 90.56 465 GLY B O 1
ATOM 8962 N N . HIS B 1 466 ? 11.297 -2.982 8.836 1 84.62 466 HIS B N 1
ATOM 8963 C CA . HIS B 1 466 ? 11.07 -3.699 10.078 1 84.62 466 HIS B CA 1
ATOM 8964 C C . HIS B 1 466 ? 12.336 -3.766 10.922 1 84.62 466 HIS B C 1
ATOM 8966 O O . HIS B 1 466 ? 12.289 -3.648 12.148 1 84.62 466 HIS B O 1
ATOM 8972 N N . TYR B 1 467 ? 13.523 -3.836 10.25 1 85.69 467 TYR B N 1
ATOM 8973 C CA . TYR B 1 467 ? 14.75 -4.059 11.008 1 85.69 467 TYR B CA 1
ATOM 8974 C C . TYR B 1 467 ? 15.805 -3.023 10.648 1 85.69 467 TYR B C 1
ATOM 8976 O O . TYR B 1 467 ? 16.875 -2.969 11.273 1 85.69 467 TYR B O 1
ATOM 8984 N N . ASP B 1 468 ? 15.578 -2.295 9.586 1 90.31 468 ASP B N 1
ATOM 8985 C CA . ASP B 1 468 ? 16.609 -1.367 9.133 1 90.31 468 ASP B CA 1
ATOM 8986 C C . ASP B 1 468 ? 16 -0.055 8.648 1 90.31 468 ASP B C 1
ATOM 8988 O O . ASP B 1 468 ? 14.781 0.041 8.477 1 90.31 468 ASP B O 1
ATOM 8992 N N . LYS B 1 469 ? 16.953 0.954 8.641 1 94 469 LYS B N 1
ATOM 8993 C CA . LYS B 1 469 ? 16.594 2.285 8.164 1 94 469 LYS B CA 1
ATOM 8994 C C . LYS B 1 469 ? 17.594 2.795 7.141 1 94 469 LYS B C 1
ATOM 8996 O O . LYS B 1 469 ? 18.812 2.639 7.328 1 94 469 LYS B O 1
ATOM 9001 N N . HIS B 1 470 ? 17.094 3.283 6.012 1 94.69 470 HIS B N 1
ATOM 9002 C CA . HIS B 1 470 ? 17.922 3.877 4.965 1 94.69 470 HIS B CA 1
ATOM 9003 C C . HIS B 1 470 ? 17.547 5.34 4.734 1 94.69 470 HIS B C 1
ATOM 9005 O O . HIS B 1 470 ? 16.375 5.688 4.73 1 94.69 470 HIS B O 1
ATOM 9011 N N . THR B 1 471 ? 18.594 6.184 4.637 1 95.5 471 THR B N 1
ATOM 9012 C CA . THR B 1 471 ? 18.328 7.609 4.477 1 95.5 471 THR B CA 1
ATOM 9013 C C . THR B 1 471 ? 19.109 8.172 3.295 1 95.5 471 THR B C 1
ATOM 9015 O O . THR B 1 471 ? 20.188 7.684 2.971 1 95.5 471 THR B O 1
ATOM 9018 N N . CYS B 1 472 ? 18.578 9.102 2.57 1 95 472 CYS B N 1
ATOM 9019 C CA . CYS B 1 472 ? 19.25 9.883 1.534 1 95 472 CYS B CA 1
ATOM 9020 C C 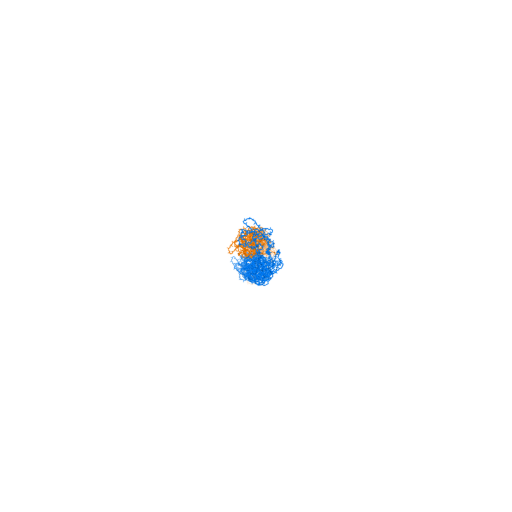. CYS B 1 472 ? 18.906 11.359 1.656 1 95 472 CYS B C 1
ATOM 9022 O O . CYS B 1 472 ? 17.781 11.711 2.047 1 95 472 CYS B O 1
ATOM 9024 N N . GLN B 1 473 ? 19.859 12.219 1.503 1 95.62 473 GLN B N 1
ATOM 9025 C CA . GLN B 1 473 ? 19.688 13.664 1.588 1 95.62 473 GLN B CA 1
ATOM 9026 C C . GLN B 1 473 ? 20 14.336 0.255 1 95.62 473 GLN B C 1
ATOM 9028 O O . GLN B 1 473 ? 20.938 13.93 -0.444 1 95.62 473 GLN B O 1
ATOM 9033 N N . THR B 1 474 ? 19.156 15.305 -0.092 1 94.62 474 THR B N 1
ATOM 9034 C CA . THR B 1 474 ? 19.375 16.016 -1.344 1 94.62 474 THR B CA 1
ATOM 9035 C C . THR B 1 474 ? 18.75 17.422 -1.281 1 94.62 474 THR B C 1
ATOM 9037 O O . THR B 1 474 ? 17.969 17.719 -0.373 1 94.62 474 THR B O 1
ATOM 9040 N N . THR B 1 475 ? 19.141 18.328 -2.174 1 94.12 475 THR B N 1
ATOM 9041 C CA . THR B 1 475 ? 18.531 19.641 -2.361 1 94.12 475 THR B CA 1
ATOM 9042 C C . THR B 1 475 ? 17.734 19.672 -3.662 1 94.12 475 THR B C 1
ATOM 9044 O O . THR B 1 475 ? 17.156 20.719 -4.012 1 94.12 475 THR B O 1
ATOM 9047 N N . ASN B 1 476 ? 17.719 18.484 -4.312 1 92.56 476 ASN B N 1
ATOM 9048 C CA . ASN B 1 476 ? 16.984 18.359 -5.57 1 92.56 476 ASN B CA 1
ATOM 9049 C C . ASN B 1 476 ? 15.633 17.703 -5.367 1 92.56 476 ASN B C 1
ATOM 9051 O O . ASN B 1 476 ? 15.148 17.609 -4.238 1 92.56 476 ASN B O 1
ATOM 9055 N N . SER B 1 477 ? 14.961 17.312 -6.469 1 93.19 477 SER B N 1
ATOM 9056 C CA . SER B 1 477 ? 13.609 16.766 -6.406 1 93.19 477 SER B CA 1
ATOM 9057 C C . SER B 1 477 ? 13.617 15.25 -6.398 1 93.19 477 SER B C 1
ATOM 9059 O O . SER B 1 477 ? 12.57 14.617 -6.535 1 93.19 477 SER B O 1
ATOM 9061 N N . SER B 1 478 ? 14.781 14.695 -6.352 1 94.81 478 SER B N 1
ATOM 9062 C CA . SER B 1 478 ? 14.852 13.234 -6.316 1 94.81 478 SER B CA 1
ATOM 9063 C C . SER B 1 478 ? 16.047 12.766 -5.496 1 94.81 478 SER B C 1
ATOM 9065 O O . SER B 1 478 ? 17.016 13.516 -5.305 1 94.81 478 SER B O 1
ATOM 9067 N N . CYS B 1 479 ? 15.93 11.609 -4.98 1 94.38 479 CYS B N 1
ATOM 9068 C CA . CYS B 1 479 ? 16.969 10.969 -4.188 1 94.38 479 CYS B CA 1
ATOM 9069 C C . CYS B 1 479 ? 17.031 9.477 -4.457 1 94.38 479 CYS B C 1
ATOM 9071 O O . CYS B 1 479 ? 16.031 8.875 -4.859 1 94.38 479 CYS B O 1
ATOM 9073 N N . GLU B 1 480 ? 18.203 8.828 -4.262 1 94.88 480 GLU B N 1
ATOM 9074 C CA . GLU B 1 480 ? 18.375 7.402 -4.516 1 94.88 480 GLU B CA 1
ATOM 9075 C C . GLU B 1 480 ? 18.625 6.637 -3.221 1 94.88 480 GLU B C 1
ATOM 9077 O O . GLU B 1 480 ? 19.469 7.035 -2.412 1 94.88 480 GLU B O 1
ATOM 9082 N N . LEU B 1 481 ? 17.844 5.688 -3.035 1 94.81 481 LEU B N 1
ATOM 9083 C CA . LEU B 1 481 ? 18.062 4.754 -1.939 1 94.81 481 LEU B CA 1
ATOM 9084 C C . LEU B 1 481 ? 18.828 3.521 -2.426 1 94.81 481 LEU B C 1
ATOM 9086 O O . LEU B 1 481 ? 18.359 2.811 -3.316 1 94.81 481 LEU B O 1
ATOM 9090 N N . THR B 1 482 ? 19.984 3.26 -1.831 1 93 482 THR B N 1
ATOM 9091 C CA . THR B 1 482 ? 20.844 2.184 -2.316 1 93 482 THR B CA 1
ATOM 9092 C C . THR B 1 482 ? 20.906 1.045 -1.303 1 93 482 THR B C 1
ATOM 9094 O O . THR B 1 482 ? 20.562 1.228 -0.133 1 93 482 THR B O 1
ATOM 9097 N N . GLN B 1 483 ? 21.234 -0.149 -1.786 1 91.81 483 GLN B N 1
ATOM 9098 C CA . GLN B 1 483 ? 21.531 -1.347 -1.006 1 91.81 483 GLN B CA 1
ATOM 9099 C C . GLN B 1 483 ? 20.297 -1.809 -0.222 1 91.81 483 GLN B C 1
ATOM 9101 O O . GLN B 1 483 ? 20.406 -2.143 0.959 1 91.81 483 GLN B O 1
ATOM 9106 N N . LEU B 1 484 ? 19.141 -1.704 -0.883 1 92.12 484 LEU B N 1
ATOM 9107 C CA . LEU B 1 484 ? 17.953 -2.24 -0.236 1 92.12 484 LEU B CA 1
ATOM 9108 C C . LEU B 1 484 ? 17.875 -3.754 -0.408 1 92.12 484 LEU B C 1
ATOM 9110 O O . LEU B 1 484 ? 17.969 -4.262 -1.527 1 92.12 484 LEU B O 1
ATOM 9114 N N . PRO B 1 485 ? 17.844 -4.434 0.672 1 92.38 485 PRO B N 1
ATOM 9115 C CA . PRO B 1 485 ? 17.766 -5.891 0.572 1 92.38 485 PRO B CA 1
ATOM 9116 C C . PRO B 1 485 ? 16.516 -6.363 -0.187 1 92.38 485 PRO B C 1
ATOM 9118 O O . PRO B 1 485 ? 15.508 -5.664 -0.218 1 92.38 485 PRO B O 1
ATOM 9121 N N . CYS B 1 486 ? 16.578 -7.574 -0.779 1 91.44 486 CYS B N 1
ATOM 9122 C CA . CYS B 1 486 ? 15.438 -8.148 -1.486 1 91.44 486 CYS B CA 1
ATOM 9123 C C . CYS B 1 486 ? 14.391 -8.672 -0.507 1 91.44 486 CYS B C 1
ATOM 9125 O O . CYS B 1 486 ? 14.719 -8.992 0.638 1 91.44 486 CYS B O 1
ATOM 9127 N N . GLY B 1 487 ? 13.133 -8.641 -1.021 1 93.06 487 GLY B N 1
ATOM 9128 C CA . GLY B 1 487 ? 12.023 -9.203 -0.262 1 93.06 487 GLY B CA 1
ATOM 9129 C C . GLY B 1 487 ? 11.688 -8.406 0.983 1 93.06 487 GLY B C 1
ATOM 9130 O O . GLY B 1 487 ? 11.328 -8.977 2.016 1 93.06 487 GLY B O 1
ATOM 9131 N N . SER B 1 488 ? 11.914 -7.176 0.968 1 91.88 488 SER B N 1
ATOM 9132 C CA . SER B 1 488 ? 11.641 -6.32 2.117 1 91.88 488 SER B CA 1
ATOM 9133 C C . SER B 1 488 ? 10.633 -5.23 1.769 1 91.88 488 SER B C 1
ATOM 9135 O O . SER B 1 488 ? 10.391 -4.957 0.592 1 91.88 488 SER B O 1
ATOM 9137 N N . THR B 1 489 ? 9.938 -4.723 2.857 1 92.25 489 THR B N 1
ATOM 9138 C CA . THR B 1 489 ? 8.992 -3.619 2.715 1 92.25 489 THR B CA 1
ATOM 9139 C C . THR B 1 489 ? 9.43 -2.416 3.543 1 92.25 489 THR B C 1
ATOM 9141 O O . THR B 1 489 ? 9.867 -2.57 4.688 1 92.25 489 THR B O 1
ATOM 9144 N N . TYR B 1 490 ? 9.32 -1.204 2.938 1 93.69 490 TYR B N 1
ATOM 9145 C CA . TYR B 1 490 ? 9.75 0.025 3.602 1 93.69 490 TYR B CA 1
ATOM 9146 C C . TYR B 1 490 ? 8.656 1.089 3.523 1 93.69 490 TYR B C 1
ATOM 9148 O O . TYR B 1 490 ? 7.902 1.142 2.551 1 93.69 490 TYR B O 1
ATOM 9156 N N . ASP B 1 491 ? 8.609 1.854 4.59 1 94.81 491 ASP B N 1
ATOM 9157 C CA . ASP B 1 491 ? 7.832 3.09 4.562 1 94.81 491 ASP B CA 1
ATOM 9158 C C . ASP B 1 491 ? 8.719 4.285 4.219 1 94.81 491 ASP B C 1
ATOM 9160 O O . ASP B 1 491 ? 9.586 4.668 5.008 1 94.81 491 ASP B O 1
ATOM 9164 N N . VAL B 1 492 ? 8.414 4.926 3.07 1 95.88 492 VAL B N 1
ATOM 9165 C CA . VAL B 1 492 ? 9.266 6.008 2.594 1 95.88 492 VAL B CA 1
ATOM 9166 C C . VAL B 1 492 ? 8.602 7.352 2.877 1 95.88 492 VAL B C 1
ATOM 9168 O O . VAL B 1 492 ? 7.438 7.562 2.529 1 95.88 492 VAL B O 1
ATOM 9171 N N . MET B 1 493 ? 9.312 8.172 3.525 1 95.81 493 MET B N 1
ATOM 9172 C CA . MET B 1 493 ? 8.82 9.508 3.85 1 95.81 493 MET B CA 1
ATOM 9173 C C . MET B 1 493 ? 9.906 10.555 3.627 1 95.81 493 MET B C 1
ATOM 9175 O O . MET B 1 493 ? 11.094 10.242 3.697 1 95.81 493 MET B O 1
ATOM 9179 N N . ALA B 1 494 ? 9.492 11.766 3.33 1 96.06 494 ALA B N 1
ATOM 9180 C CA . ALA B 1 494 ? 10.422 12.875 3.111 1 96.06 494 ALA B CA 1
ATOM 9181 C C . ALA B 1 494 ? 10.141 14.023 4.074 1 96.06 494 ALA B C 1
ATOM 9183 O O . ALA B 1 494 ? 8.984 14.266 4.441 1 96.06 494 ALA B O 1
ATOM 9184 N N . VAL B 1 495 ? 11.18 14.633 4.512 1 95.69 495 VAL B N 1
ATOM 9185 C CA . VAL B 1 495 ? 11.086 15.789 5.402 1 95.69 495 VAL B CA 1
ATOM 9186 C C . VAL B 1 495 ? 11.969 16.922 4.879 1 95.69 495 VAL B C 1
ATOM 9188 O O . VAL B 1 495 ? 13.07 16.672 4.391 1 95.69 495 VAL B O 1
ATOM 9191 N N . ALA B 1 496 ? 11.43 18.094 4.867 1 96.12 496 ALA B N 1
ATOM 9192 C CA . ALA B 1 496 ? 12.188 19.281 4.465 1 96.12 496 ALA B CA 1
ATOM 9193 C C . ALA B 1 496 ? 12.773 19.984 5.68 1 96.12 496 ALA B C 1
ATOM 9195 O O . ALA B 1 496 ? 12.117 20.094 6.719 1 96.12 496 ALA B O 1
ATOM 9196 N N . THR B 1 497 ? 13.992 20.406 5.594 1 94.62 497 THR B N 1
ATOM 9197 C CA . THR B 1 497 ? 14.672 21.141 6.66 1 94.62 497 THR B CA 1
ATOM 9198 C C . THR B 1 497 ? 15.32 22.406 6.117 1 94.62 497 THR B C 1
ATOM 9200 O O . THR B 1 497 ? 15.984 22.375 5.078 1 94.62 497 THR B O 1
ATOM 9203 N N . THR B 1 498 ? 15.078 23.5 6.688 1 91.69 498 THR B N 1
ATOM 9204 C CA . THR B 1 498 ? 15.727 24.781 6.391 1 91.69 498 THR B CA 1
ATOM 9205 C C . THR B 1 498 ? 16.5 25.281 7.602 1 91.69 498 THR B C 1
ATOM 9207 O O . THR B 1 498 ? 16.656 24.562 8.586 1 91.69 498 THR B O 1
ATOM 9210 N N . LYS B 1 499 ? 17.031 26.562 7.566 1 88.31 499 LYS B N 1
ATOM 9211 C CA . LYS B 1 499 ? 17.766 27.156 8.672 1 88.31 499 LYS B CA 1
ATOM 9212 C C . LYS B 1 499 ? 16.859 27.422 9.867 1 88.31 499 LYS B C 1
ATOM 9214 O O . LYS B 1 499 ? 17.312 27.406 11.016 1 88.31 499 LYS B O 1
ATOM 9219 N N . VAL B 1 500 ? 15.594 27.609 9.594 1 87.31 500 VAL B N 1
ATOM 9220 C CA . VAL B 1 500 ? 14.641 27.938 10.648 1 87.31 500 VAL B CA 1
ATOM 9221 C C . VAL B 1 500 ? 14.281 26.688 11.445 1 87.31 500 VAL B C 1
ATOM 9223 O O . VAL B 1 500 ? 14.062 26.766 12.656 1 87.31 500 VAL B O 1
ATOM 9226 N N . GLY B 1 501 ? 14.211 25.562 10.664 1 88.25 501 GLY B N 1
ATOM 9227 C CA . GLY B 1 501 ? 13.859 24.328 11.344 1 88.25 501 GLY B CA 1
ATOM 9228 C C . GLY B 1 501 ? 13.352 23.25 10.406 1 88.25 501 GLY B C 1
ATOM 9229 O O . GLY B 1 501 ? 13.531 23.344 9.188 1 88.25 501 GLY B O 1
ATOM 9230 N N . ARG B 1 502 ? 12.766 22.219 11.117 1 91.5 502 ARG B N 1
ATOM 9231 C CA . ARG B 1 502 ? 12.234 21.078 10.383 1 91.5 502 ARG B CA 1
ATOM 9232 C C . ARG B 1 502 ? 10.734 21.219 10.141 1 91.5 502 ARG B C 1
ATOM 9234 O O . ARG B 1 502 ? 10.008 21.703 11.016 1 91.5 502 ARG B O 1
ATOM 9241 N N . GLY B 1 503 ? 10.344 20.906 8.906 1 92.81 503 GLY B N 1
ATOM 9242 C CA . GLY B 1 503 ? 8.922 20.938 8.609 1 92.81 503 GLY B CA 1
ATOM 9243 C C . GLY B 1 503 ? 8.203 19.656 9.008 1 92.81 503 GLY B C 1
ATOM 9244 O O . GLY B 1 503 ? 8.805 18.766 9.609 1 92.81 503 GLY B O 1
ATOM 9245 N N . LEU B 1 504 ? 6.906 19.641 8.711 1 93.25 504 LEU B N 1
ATOM 9246 C CA . LEU B 1 504 ? 6.125 18.422 8.914 1 93.25 504 LEU B CA 1
ATOM 9247 C C . LEU B 1 504 ? 6.562 17.328 7.957 1 93.25 504 LEU B C 1
ATOM 9249 O O . LEU B 1 504 ? 6.918 17.594 6.805 1 93.25 504 LEU B O 1
ATOM 9253 N N . PRO B 1 505 ? 6.613 16.156 8.469 1 94.12 505 PRO B N 1
ATOM 9254 C CA . PRO B 1 505 ? 6.934 15.062 7.547 1 94.12 505 PRO B CA 1
ATOM 9255 C C . PRO B 1 505 ? 5.844 14.836 6.5 1 94.12 505 PRO B C 1
ATOM 9257 O O . PRO B 1 505 ? 4.656 14.977 6.797 1 94.12 505 PRO B O 1
ATOM 9260 N N . GLY B 1 506 ? 6.281 14.562 5.277 1 94.19 506 GLY B N 1
ATOM 9261 C CA . GLY B 1 506 ? 5.316 14.188 4.254 1 94.19 506 GLY B CA 1
ATOM 9262 C C . GLY B 1 506 ? 4.66 12.844 4.52 1 94.19 506 GLY B C 1
ATOM 9263 O O . GLY B 1 506 ? 5.07 12.109 5.426 1 94.19 506 GLY B O 1
ATOM 9264 N N . PHE B 1 507 ? 3.615 12.562 3.74 1 94.88 507 PHE B N 1
ATOM 9265 C CA . PHE B 1 507 ? 2.941 11.273 3.875 1 94.88 507 PHE B CA 1
ATOM 9266 C C . PHE B 1 507 ? 3.824 10.141 3.359 1 94.88 507 PHE B C 1
ATOM 9268 O O . PHE B 1 507 ? 4.531 10.305 2.363 1 94.88 507 PHE B O 1
ATOM 9275 N N . SER B 1 508 ? 3.713 9.102 4.031 1 95.25 508 SER B N 1
ATOM 9276 C CA . SER B 1 508 ? 4.566 7.969 3.688 1 95.25 508 SER B CA 1
ATOM 9277 C C . SER B 1 508 ? 3.947 7.133 2.572 1 95.25 508 SER B C 1
ATOM 9279 O O . SER B 1 508 ? 2.727 7.109 2.41 1 95.25 508 SER B O 1
ATOM 9281 N N . LYS B 1 509 ? 4.816 6.535 1.783 1 93.94 509 LYS B N 1
ATOM 9282 C CA . LYS B 1 509 ? 4.441 5.574 0.746 1 93.94 509 LYS B CA 1
ATOM 9283 C C . LYS B 1 509 ? 5.184 4.254 0.926 1 93.94 509 LYS B C 1
ATOM 9285 O O . LYS B 1 509 ? 6.363 4.242 1.28 1 93.94 509 LYS B O 1
ATOM 9290 N N . THR B 1 510 ? 4.48 3.227 0.726 1 92.62 510 THR B N 1
ATOM 9291 C CA . THR B 1 510 ? 5.074 1.908 0.923 1 92.62 510 THR B CA 1
ATOM 9292 C C . THR B 1 510 ? 5.918 1.508 -0.286 1 92.62 510 THR B C 1
ATOM 9294 O O . THR B 1 510 ? 5.469 1.632 -1.428 1 92.62 510 THR B O 1
ATOM 9297 N N . LEU B 1 511 ? 7.145 1.074 -0.017 1 93.25 511 LEU B N 1
ATOM 9298 C CA . LEU B 1 511 ? 8.062 0.544 -1.021 1 93.25 511 LEU B CA 1
ATOM 9299 C C . LEU B 1 511 ? 8.367 -0.927 -0.757 1 93.25 511 LEU B C 1
ATOM 9301 O O . LEU B 1 511 ? 8.859 -1.279 0.317 1 93.25 511 LEU B O 1
ATOM 9305 N N . GLU B 1 512 ? 8.023 -1.744 -1.673 1 92.69 512 GLU B N 1
ATOM 9306 C CA . GLU B 1 512 ? 8.328 -3.17 -1.573 1 92.69 512 GLU B CA 1
ATOM 9307 C C . GLU B 1 512 ? 9.391 -3.582 -2.584 1 92.69 512 GLU B C 1
ATOM 9309 O O . GLU B 1 512 ? 9.273 -3.275 -3.773 1 92.69 512 GLU B O 1
ATOM 9314 N N . THR B 1 513 ? 10.438 -4.223 -2.09 1 92.69 513 THR B N 1
ATOM 9315 C CA . THR B 1 513 ? 11.461 -4.766 -2.982 1 92.69 513 THR B CA 1
ATOM 9316 C C . THR B 1 513 ? 11.062 -6.156 -3.469 1 92.69 513 THR B C 1
ATOM 9318 O O . THR B 1 513 ? 10.359 -6.887 -2.771 1 92.69 513 THR B O 1
ATOM 9321 N N . GLY B 1 514 ? 11.453 -6.508 -4.633 1 91.88 514 GLY B N 1
ATOM 9322 C CA . GLY B 1 514 ? 11.148 -7.828 -5.16 1 91.88 514 GLY B CA 1
ATOM 9323 C C . GLY B 1 514 ? 11.648 -8.953 -4.273 1 91.88 514 GLY B C 1
ATOM 9324 O O . GLY B 1 514 ? 12.656 -8.805 -3.584 1 91.88 514 GLY B O 1
ATOM 9325 N N . PRO B 1 515 ? 10.875 -10.062 -4.324 1 94.56 515 PRO B N 1
ATOM 9326 C CA . PRO B 1 515 ? 11.328 -11.203 -3.537 1 94.56 515 PRO B CA 1
ATOM 9327 C C . PRO B 1 515 ? 12.727 -11.68 -3.943 1 94.56 515 PRO B C 1
ATOM 9329 O O . PRO B 1 515 ? 13.148 -11.469 -5.082 1 94.56 515 PRO B O 1
ATOM 9332 N N . CYS B 1 516 ? 13.445 -12.297 -2.975 1 94.94 516 CYS B N 1
ATOM 9333 C CA . CYS B 1 516 ? 14.766 -12.836 -3.268 1 94.94 516 CYS B CA 1
ATOM 9334 C C . CYS B 1 516 ? 14.664 -14.109 -4.105 1 94.94 516 CYS B C 1
ATOM 9336 O O . CYS B 1 516 ? 13.75 -14.914 -3.914 1 94.94 516 CYS B O 1
ATOM 9338 N N . CYS B 1 517 ? 15.602 -14.266 -5.008 1 94.56 517 CYS B N 1
ATOM 9339 C CA . CYS B 1 517 ? 15.688 -15.508 -5.77 1 94.56 517 CYS B CA 1
ATOM 9340 C C . CYS B 1 517 ? 16.156 -16.656 -4.887 1 94.56 517 CYS B C 1
ATOM 9342 O O . CYS B 1 517 ? 17.047 -16.484 -4.051 1 94.56 517 CYS B O 1
ATOM 9344 N N . PRO B 1 518 ? 15.5 -17.828 -5.062 1 95.12 518 PRO B N 1
ATOM 9345 C CA . PRO B 1 518 ? 16.016 -18.984 -4.332 1 95.12 518 PRO B CA 1
ATOM 9346 C C . PRO B 1 518 ? 17.5 -19.234 -4.609 1 95.12 518 PRO B C 1
ATOM 9348 O O . PRO B 1 518 ? 17.969 -19.047 -5.738 1 95.12 518 PRO B O 1
ATOM 9351 N N . SER B 1 519 ? 18.25 -19.641 -3.566 1 93.19 519 SER B N 1
ATOM 9352 C CA . SER B 1 519 ? 19.703 -19.812 -3.67 1 93.19 519 SER B CA 1
ATOM 9353 C C . SER B 1 519 ? 20.047 -21.016 -4.547 1 93.19 519 SER B C 1
ATOM 9355 O O . SER B 1 519 ? 21.125 -21.062 -5.148 1 93.19 519 SER B O 1
ATOM 9357 N N . SER B 1 520 ? 19.125 -21.984 -4.535 1 92.38 520 SER B N 1
ATOM 9358 C CA . SER B 1 520 ? 19.406 -23.172 -5.328 1 92.38 520 SER B CA 1
ATOM 9359 C C . SER B 1 520 ? 18.141 -23.766 -5.941 1 92.38 520 SER B C 1
ATOM 9361 O O . SER B 1 520 ? 17.062 -23.672 -5.348 1 92.38 520 SER B O 1
ATOM 9363 N N . VAL B 1 521 ? 18.281 -24.297 -7.156 1 94.62 521 VAL B N 1
ATOM 9364 C CA . VAL B 1 521 ? 17.234 -25.016 -7.863 1 94.62 521 VAL B CA 1
ATOM 9365 C C . VAL B 1 521 ? 17.766 -26.359 -8.352 1 94.62 521 VAL B C 1
ATOM 9367 O O . VAL B 1 521 ? 18.891 -26.438 -8.859 1 94.62 521 VAL B O 1
ATOM 9370 N N . ASN B 1 522 ? 17.016 -27.391 -8.023 1 95.25 522 ASN B N 1
ATOM 9371 C CA . ASN B 1 522 ? 17.391 -28.734 -8.461 1 95.25 522 ASN B CA 1
ATOM 9372 C C . ASN B 1 522 ? 16.297 -29.359 -9.32 1 95.25 522 ASN B C 1
ATOM 9374 O O . ASN B 1 522 ? 15.125 -29.375 -8.93 1 95.25 522 ASN B O 1
ATOM 9378 N N . VAL B 1 523 ? 16.734 -29.781 -10.508 1 94.44 523 VAL B N 1
ATOM 9379 C CA . VAL B 1 523 ? 15.82 -30.5 -11.398 1 94.44 523 VAL B CA 1
ATOM 9380 C C . VAL B 1 523 ? 16.172 -31.969 -11.438 1 94.44 523 VAL B C 1
ATOM 9382 O O . VAL B 1 523 ? 17.281 -32.344 -11.828 1 94.44 523 VAL B O 1
ATOM 9385 N N . SER B 1 524 ? 15.227 -32.781 -11 1 92.69 524 SER B N 1
ATOM 9386 C CA . SER B 1 524 ? 15.43 -34.25 -11.008 1 92.69 524 SER B CA 1
ATOM 9387 C C . SER B 1 524 ? 14.398 -34.938 -11.891 1 92.69 524 SER B C 1
ATOM 9389 O O . SER B 1 524 ? 13.195 -34.719 -11.758 1 92.69 524 SER B O 1
ATOM 9391 N N . GLN B 1 525 ? 14.898 -35.75 -12.789 1 91.19 525 GLN B N 1
ATOM 9392 C CA . GLN B 1 525 ? 14.008 -36.5 -13.656 1 91.19 525 GLN B CA 1
ATOM 9393 C C . GLN B 1 525 ? 13.422 -37.688 -12.922 1 91.19 525 GLN B C 1
ATOM 9395 O O . GLN B 1 525 ? 14.164 -38.5 -12.328 1 91.19 525 GLN B O 1
ATOM 9400 N N . VAL B 1 526 ? 12.102 -37.875 -12.891 1 90.38 526 VAL B N 1
ATOM 9401 C CA . VAL B 1 526 ? 11.406 -38.938 -12.195 1 90.38 526 VAL B CA 1
ATOM 9402 C C . VAL B 1 526 ? 11.102 -40.062 -13.172 1 90.38 526 VAL B C 1
ATOM 9404 O O . VAL B 1 526 ? 11.242 -41.25 -12.836 1 90.38 526 VAL B O 1
ATOM 9407 N N . THR B 1 527 ? 10.555 -39.781 -14.312 1 91.62 527 THR B N 1
ATOM 9408 C CA . THR B 1 527 ? 10.344 -40.688 -15.43 1 91.62 527 THR B CA 1
ATOM 9409 C C . THR B 1 527 ? 10.883 -40.062 -16.719 1 91.62 527 THR B C 1
ATOM 9411 O O . THR B 1 527 ? 11.516 -39 -16.703 1 91.62 527 THR B O 1
ATOM 9414 N N . GLN B 1 528 ? 10.695 -40.75 -17.766 1 88.31 528 GLN B N 1
ATOM 9415 C CA . GLN B 1 528 ? 11.211 -40.25 -19.031 1 88.31 528 GLN B CA 1
ATOM 9416 C C . GLN B 1 528 ? 10.57 -38.906 -19.375 1 88.31 528 GLN B C 1
ATOM 9418 O O . GLN B 1 528 ? 11.195 -38.062 -20.016 1 88.31 528 GLN B O 1
ATOM 9423 N N . ALA B 1 529 ? 9.305 -38.688 -18.938 1 90.62 529 ALA B N 1
ATOM 9424 C CA . ALA B 1 529 ? 8.594 -37.469 -19.344 1 90.62 529 ALA B CA 1
ATOM 9425 C C . ALA B 1 529 ? 8.219 -36.625 -18.141 1 90.62 529 ALA B C 1
ATOM 9427 O O . ALA B 1 529 ? 7.496 -35.625 -18.281 1 90.62 529 ALA B O 1
ATOM 9428 N N . MET B 1 530 ? 8.703 -36.969 -16.938 1 92.69 530 MET B N 1
ATOM 9429 C CA . MET B 1 530 ? 8.344 -36.25 -15.742 1 92.69 530 MET B CA 1
ATOM 9430 C C . MET B 1 530 ? 9.586 -35.781 -14.984 1 92.69 530 MET B C 1
ATOM 9432 O O . MET B 1 530 ? 10.547 -36.531 -14.859 1 92.69 530 MET B O 1
ATOM 9436 N N . THR B 1 531 ? 9.5 -34.594 -14.516 1 93 531 THR B N 1
ATOM 9437 C CA . THR B 1 531 ? 10.578 -34.031 -13.711 1 93 531 THR B CA 1
ATOM 9438 C C . THR B 1 531 ? 10.031 -33.406 -12.43 1 93 531 THR B C 1
ATOM 9440 O O . THR B 1 531 ? 8.875 -33 -12.391 1 93 531 THR B O 1
ATOM 9443 N N . ASN B 1 532 ? 10.82 -33.5 -11.422 1 94.56 532 ASN B N 1
ATOM 9444 C CA . ASN B 1 532 ? 10.555 -32.781 -10.172 1 94.56 532 ASN B CA 1
ATOM 9445 C C . ASN B 1 532 ? 11.547 -31.656 -9.945 1 94.56 532 ASN B C 1
ATOM 9447 O O . ASN B 1 532 ? 12.75 -31.891 -9.875 1 94.56 532 ASN B O 1
ATOM 9451 N N . VAL B 1 533 ? 11.031 -30.5 -9.938 1 95.38 533 VAL B N 1
ATOM 9452 C CA . VAL B 1 533 ? 11.875 -29.344 -9.68 1 95.38 533 VAL B CA 1
ATOM 9453 C C . VAL B 1 533 ? 11.727 -28.906 -8.227 1 95.38 533 VAL B C 1
ATOM 9455 O O . VAL B 1 533 ? 10.609 -28.688 -7.742 1 95.38 533 VAL B O 1
ATOM 9458 N N . THR B 1 534 ? 12.828 -28.797 -7.52 1 96.25 534 THR B N 1
ATOM 9459 C CA . THR B 1 534 ? 12.852 -28.359 -6.129 1 96.25 534 THR B CA 1
ATOM 9460 C C . THR B 1 534 ? 13.742 -27.125 -5.957 1 96.25 534 THR B C 1
ATOM 9462 O O . THR B 1 534 ? 14.742 -26.984 -6.66 1 96.25 534 THR B O 1
ATOM 9465 N N . TRP B 1 535 ? 13.406 -26.203 -5.066 1 96.31 535 TRP B N 1
ATOM 9466 C CA . TRP B 1 535 ? 14.195 -25 -4.824 1 96.31 535 TRP B CA 1
ATOM 9467 C C . TRP B 1 535 ? 14.094 -24.562 -3.367 1 96.31 535 TRP B C 1
ATOM 9469 O O . TRP B 1 535 ? 13.273 -25.078 -2.611 1 96.31 535 TRP B O 1
ATOM 9479 N N . SER B 1 536 ? 14.992 -23.734 -2.934 1 95.69 536 SER B N 1
ATOM 9480 C CA . SER B 1 536 ? 14.953 -23.156 -1.594 1 95.69 536 SER B CA 1
ATOM 9481 C C . SER B 1 536 ? 13.953 -22 -1.517 1 95.69 536 SER B C 1
ATOM 9483 O O . SER B 1 536 ? 13.555 -21.453 -2.543 1 95.69 536 SER B O 1
ATOM 9485 N N . SER B 1 537 ? 13.539 -21.719 -0.301 1 94.75 537 SER B N 1
ATOM 9486 C CA . SER B 1 537 ? 12.594 -20.625 -0.13 1 94.75 537 SER B CA 1
ATOM 9487 C C . SER B 1 537 ? 13.273 -19.281 -0.353 1 94.75 537 SER B C 1
ATOM 9489 O O . SER B 1 537 ? 14.438 -19.094 0.017 1 94.75 537 SER B O 1
ATOM 9491 N N . GLY B 1 538 ? 12.625 -18.438 -1.073 1 93.06 538 GLY B N 1
ATOM 9492 C CA . GLY B 1 538 ? 13.078 -17.062 -1.239 1 93.06 538 GLY B CA 1
ATOM 9493 C C . GLY B 1 538 ? 12.438 -16.094 -0.26 1 93.06 538 GLY B C 1
ATOM 9494 O O . GLY B 1 538 ? 11.219 -16.078 -0.106 1 93.06 538 GLY B O 1
ATOM 9495 N N . THR B 1 539 ? 13.258 -15.312 0.378 1 93.19 539 THR B N 1
ATOM 9496 C CA . THR B 1 539 ? 12.719 -14.336 1.322 1 93.19 539 THR B CA 1
ATOM 9497 C C . THR B 1 539 ? 11.75 -13.391 0.626 1 93.19 539 THR B C 1
ATOM 9499 O O . THR B 1 539 ? 12.07 -12.828 -0.423 1 93.19 539 THR B O 1
ATOM 9502 N N . GLY B 1 540 ? 10.539 -13.242 1.176 1 93.12 540 GLY B N 1
ATOM 9503 C CA . GLY B 1 540 ? 9.547 -12.328 0.637 1 93.12 540 GLY B CA 1
ATOM 9504 C C . GLY B 1 540 ? 8.648 -12.977 -0.402 1 93.12 540 GLY B C 1
ATOM 9505 O O . GLY B 1 540 ? 7.688 -12.352 -0.868 1 93.12 540 GLY B O 1
ATOM 9506 N N . ALA B 1 541 ? 8.992 -14.148 -0.819 1 95.19 541 ALA B N 1
ATOM 9507 C CA . ALA B 1 541 ? 8.195 -14.828 -1.839 1 95.19 541 ALA B CA 1
ATOM 9508 C C . ALA B 1 541 ? 7.074 -15.648 -1.206 1 95.19 541 ALA B C 1
ATOM 9510 O O . ALA B 1 541 ? 7.289 -16.328 -0.195 1 95.19 541 ALA B O 1
ATOM 9511 N N . ARG B 1 542 ? 5.898 -15.609 -1.75 1 94.12 542 ARG B N 1
ATOM 9512 C CA . ARG B 1 542 ? 4.773 -16.422 -1.304 1 94.12 542 ARG B CA 1
ATOM 9513 C C . ARG B 1 542 ? 4.523 -17.578 -2.258 1 94.12 542 ARG B C 1
ATOM 9515 O O . ARG B 1 542 ? 4.156 -18.672 -1.828 1 94.12 542 ARG B O 1
ATOM 9522 N N . SER B 1 543 ? 4.656 -17.281 -3.506 1 94.56 543 SER B N 1
ATOM 9523 C CA . SER B 1 543 ? 4.434 -18.312 -4.52 1 94.56 543 SER B CA 1
ATOM 9524 C C . SER B 1 543 ? 5.531 -18.281 -5.578 1 94.56 543 SER B C 1
ATOM 9526 O O . SER B 1 543 ? 6.336 -17.344 -5.625 1 94.56 543 SER B O 1
ATOM 9528 N N . TYR B 1 544 ? 5.598 -19.359 -6.375 1 95.56 544 TYR B N 1
ATOM 9529 C CA . TYR B 1 544 ? 6.648 -19.5 -7.375 1 95.56 544 TYR B CA 1
ATOM 9530 C C . TYR B 1 544 ? 6.074 -20 -8.695 1 95.56 544 TYR B C 1
ATOM 9532 O O . TYR B 1 544 ? 5.148 -20.812 -8.711 1 95.56 544 TYR B O 1
ATOM 9540 N N . ILE B 1 545 ? 6.609 -19.5 -9.766 1 95.56 545 ILE B N 1
ATOM 9541 C CA . ILE B 1 545 ? 6.367 -20.047 -11.094 1 95.56 545 ILE B CA 1
ATOM 9542 C C . ILE B 1 545 ? 7.672 -20.578 -11.688 1 95.56 545 ILE B C 1
ATOM 9544 O O . ILE B 1 545 ? 8.625 -19.812 -11.883 1 95.56 545 ILE B O 1
ATOM 9548 N N . THR B 1 546 ? 7.695 -21.797 -11.883 1 94.75 546 THR B N 1
ATOM 9549 C CA . THR B 1 546 ? 8.867 -22.406 -12.508 1 94.75 546 THR B CA 1
ATOM 9550 C C . THR B 1 546 ? 8.562 -22.812 -13.945 1 94.75 546 THR B C 1
ATOM 9552 O O . THR B 1 546 ? 7.469 -23.297 -14.242 1 94.75 546 THR B O 1
ATOM 9555 N N . THR B 1 547 ? 9.5 -22.547 -14.805 1 94.69 547 THR B N 1
ATOM 9556 C CA . THR B 1 547 ? 9.32 -22.828 -16.219 1 94.69 547 THR B CA 1
ATOM 9557 C C . THR B 1 547 ? 10.539 -23.531 -16.797 1 94.69 547 THR B C 1
ATOM 9559 O O . THR B 1 547 ? 11.68 -23.125 -16.531 1 94.69 547 THR B O 1
ATOM 9562 N N . LEU B 1 548 ? 10.281 -24.625 -17.469 1 94.12 548 LEU B N 1
ATOM 9563 C CA . LEU B 1 548 ? 11.273 -25.297 -18.297 1 94.12 548 LEU B CA 1
ATOM 9564 C C . LEU B 1 548 ? 11.008 -25.047 -19.781 1 94.12 548 LEU B C 1
ATOM 9566 O O . LEU B 1 548 ? 9.961 -25.453 -20.297 1 94.12 548 LEU B O 1
ATOM 9570 N N . THR B 1 549 ? 11.93 -24.406 -20.375 1 93.31 549 THR B N 1
ATOM 9571 C CA . THR B 1 549 ? 11.703 -24.031 -21.766 1 93.31 549 THR B CA 1
ATOM 9572 C C . THR B 1 549 ? 12.781 -24.625 -22.672 1 93.31 549 THR B C 1
ATOM 9574 O O . THR B 1 549 ? 13.961 -24.641 -22.312 1 93.31 549 THR B O 1
ATOM 9577 N N . SER B 1 550 ? 12.344 -25.25 -23.719 1 92.06 550 SER B N 1
ATOM 9578 C CA . SER B 1 550 ? 13.188 -25.734 -24.797 1 92.06 550 SER B CA 1
ATOM 9579 C C . SER B 1 550 ? 12.492 -25.594 -26.141 1 92.06 550 SER B C 1
ATOM 9581 O O . SER B 1 550 ? 11.305 -25.266 -26.203 1 92.06 550 SER B O 1
ATOM 9583 N N . SER B 1 551 ? 13.141 -25.688 -27.312 1 87.69 551 SER B N 1
ATOM 9584 C CA . SER B 1 551 ? 12.539 -25.625 -28.641 1 87.69 551 SER B CA 1
ATOM 9585 C C . SER B 1 551 ? 11.609 -26.812 -28.875 1 87.69 551 SER B C 1
ATOM 9587 O O . SER B 1 551 ? 10.688 -26.734 -29.688 1 87.69 551 SER B O 1
ATOM 9589 N N . ARG B 1 552 ? 11.742 -27.859 -28.094 1 87.19 552 ARG B N 1
ATOM 9590 C CA . ARG B 1 552 ? 10.969 -29.078 -28.312 1 87.19 552 ARG B CA 1
ATOM 9591 C C . ARG B 1 552 ? 9.984 -29.328 -27.172 1 87.19 552 ARG B C 1
ATOM 9593 O O . ARG B 1 552 ? 9.312 -30.344 -27.141 1 87.19 552 ARG B O 1
ATOM 9600 N N . GLY B 1 553 ? 10.016 -28.375 -26.219 1 84.31 553 GLY B N 1
ATOM 9601 C CA . GLY B 1 553 ? 9.102 -28.609 -25.109 1 84.31 553 GLY B CA 1
ATOM 9602 C C . GLY B 1 553 ? 8.969 -27.422 -24.188 1 84.31 553 GLY B C 1
ATOM 9603 O O . GLY B 1 553 ? 9.875 -26.578 -24.109 1 84.31 553 GLY B O 1
ATOM 9604 N N . HIS B 1 554 ? 7.84 -27.344 -23.5 1 89.62 554 HIS B N 1
ATOM 9605 C CA . HIS B 1 554 ? 7.547 -26.266 -22.562 1 89.62 554 HIS B CA 1
ATOM 9606 C C . HIS B 1 554 ? 6.727 -26.797 -21.375 1 89.62 554 HIS B C 1
ATOM 9608 O O . HIS B 1 554 ? 5.75 -27.516 -21.562 1 89.62 554 HIS B O 1
ATOM 9614 N N . ALA B 1 555 ? 7.281 -26.578 -20.203 1 90.38 555 ALA B N 1
ATOM 9615 C CA . ALA B 1 555 ? 6.551 -26.938 -18.984 1 90.38 555 ALA B CA 1
ATOM 9616 C C . ALA B 1 555 ? 6.555 -25.797 -17.984 1 90.38 555 ALA B C 1
ATOM 9618 O O . ALA B 1 555 ? 7.57 -25.109 -17.812 1 90.38 555 ALA B O 1
ATOM 9619 N N . LYS B 1 556 ? 5.422 -25.547 -17.375 1 92.5 556 LYS B N 1
ATOM 9620 C CA . LYS B 1 556 ? 5.258 -24.453 -16.422 1 92.5 556 LYS B CA 1
ATOM 9621 C C . LYS B 1 556 ? 4.441 -24.906 -15.211 1 92.5 556 LYS B C 1
ATOM 9623 O O . LYS B 1 556 ? 3.529 -25.734 -15.344 1 92.5 556 LYS B O 1
ATOM 9628 N N . CYS B 1 557 ? 4.793 -24.453 -14.062 1 93.19 557 CYS B N 1
ATOM 9629 C CA . CYS B 1 557 ? 4.117 -24.812 -12.82 1 93.19 557 CYS B CA 1
ATOM 9630 C C . CYS B 1 557 ? 4.051 -23.641 -11.867 1 93.19 557 CYS B C 1
ATOM 9632 O O . CYS B 1 557 ? 5.059 -22.969 -11.617 1 93.19 557 CYS B O 1
ATOM 9634 N N . HIS B 1 558 ? 2.867 -23.297 -11.391 1 92.81 558 HIS B N 1
ATOM 9635 C CA . HIS B 1 558 ? 2.635 -22.25 -10.391 1 92.81 558 HIS B CA 1
ATOM 9636 C C . HIS B 1 558 ? 2.209 -22.859 -9.062 1 92.81 558 HIS B C 1
ATOM 9638 O O . HIS B 1 558 ? 1.169 -23.516 -8.977 1 92.81 558 HIS B O 1
ATOM 9644 N N . THR B 1 559 ? 2.977 -22.609 -8 1 92.69 559 THR B N 1
ATOM 9645 C CA . THR B 1 559 ? 2.705 -23.281 -6.73 1 92.69 559 THR B CA 1
ATOM 9646 C C . THR B 1 559 ? 3.072 -22.375 -5.555 1 92.69 559 THR B C 1
ATOM 9648 O O . THR B 1 559 ? 3.764 -21.375 -5.73 1 92.69 559 THR B O 1
ATOM 9651 N N . LEU B 1 560 ? 2.523 -22.734 -4.367 1 93.44 560 LEU B N 1
ATOM 9652 C CA . LEU B 1 560 ? 2.887 -22.094 -3.105 1 93.44 560 LEU B CA 1
ATOM 9653 C C . LEU B 1 560 ? 4.031 -22.844 -2.432 1 93.44 560 LEU B C 1
ATOM 9655 O O . LEU B 1 560 ? 4.652 -22.328 -1.497 1 93.44 560 LEU B O 1
ATOM 9659 N N . ASP B 1 561 ? 4.316 -24.016 -3 1 93.25 561 ASP B N 1
ATOM 9660 C CA . ASP B 1 561 ? 5.332 -24.875 -2.404 1 93.25 561 ASP B CA 1
ATOM 9661 C C . ASP B 1 561 ? 6.711 -24.594 -3 1 93.25 561 ASP B C 1
ATOM 9663 O O . ASP B 1 561 ? 6.859 -23.688 -3.832 1 93.25 561 ASP B O 1
ATOM 9667 N N . THR B 1 562 ? 7.723 -25.312 -2.447 1 95.44 562 THR B N 1
ATOM 9668 C CA . THR B 1 562 ? 9.086 -25.141 -2.938 1 95.44 562 THR B CA 1
ATOM 9669 C C . THR B 1 562 ? 9.469 -26.281 -3.881 1 95.44 562 THR B C 1
ATOM 9671 O O . THR B 1 562 ? 10.641 -26.641 -3.986 1 95.44 562 THR B O 1
ATOM 9674 N N . HIS B 1 563 ? 8.484 -26.906 -4.422 1 94.88 563 HIS B N 1
ATOM 9675 C CA . HIS B 1 563 ? 8.688 -27.969 -5.402 1 94.88 563 HIS B CA 1
ATOM 9676 C C . HIS B 1 563 ? 7.508 -28.062 -6.363 1 94.88 563 HIS B C 1
ATOM 9678 O O . HIS B 1 563 ? 6.41 -27.609 -6.051 1 94.88 563 HIS B O 1
ATOM 9684 N N . CYS B 1 564 ? 7.766 -28.656 -7.508 1 93.75 564 CYS B N 1
ATOM 9685 C CA . CYS B 1 564 ? 6.719 -28.828 -8.508 1 93.75 564 CYS B CA 1
ATOM 9686 C C . CYS B 1 564 ? 7.016 -30.031 -9.406 1 93.75 564 CYS B C 1
ATOM 9688 O O . CYS B 1 564 ? 8.148 -30.203 -9.859 1 93.75 564 CYS B O 1
ATOM 9690 N N . LEU B 1 565 ? 6.004 -30.797 -9.492 1 93.69 565 LEU B N 1
ATOM 9691 C CA . LEU B 1 565 ? 6.07 -31.906 -10.445 1 93.69 565 LEU B CA 1
ATOM 9692 C C . LEU B 1 565 ? 5.613 -31.453 -11.828 1 93.69 565 LEU B C 1
ATOM 9694 O O . LEU B 1 565 ? 4.508 -30.938 -11.984 1 93.69 565 LEU B O 1
ATOM 9698 N N . MET B 1 566 ? 6.5 -31.609 -12.773 1 91.88 566 MET B N 1
ATOM 9699 C CA . MET B 1 566 ? 6.172 -31.172 -14.125 1 91.88 566 MET B CA 1
ATOM 9700 C C . MET B 1 566 ? 6.277 -32.344 -15.117 1 91.88 566 MET B C 1
ATOM 9702 O O . MET B 1 566 ? 7.207 -33.125 -15.031 1 91.88 566 MET B O 1
ATOM 9706 N N . GLY B 1 567 ? 5.289 -32.406 -15.961 1 89.81 567 GLY B N 1
ATOM 9707 C CA . GLY B 1 567 ? 5.273 -33.438 -16.969 1 89.81 567 GLY B CA 1
ATOM 9708 C C . GLY B 1 567 ? 5.457 -32.906 -18.375 1 89.81 567 GLY B C 1
ATOM 9709 O O . GLY B 1 567 ? 5.828 -31.734 -18.562 1 89.81 567 GLY B O 1
ATOM 9710 N N . CYS B 1 568 ? 5.387 -33.781 -19.359 1 84.5 568 CYS B N 1
ATOM 9711 C CA . CYS B 1 568 ? 5.449 -33.5 -20.797 1 84.5 568 CYS B CA 1
ATOM 9712 C C . CYS B 1 568 ? 6.84 -33.031 -21.203 1 84.5 568 CYS B C 1
ATOM 9714 O O . CYS B 1 568 ? 6.977 -32.156 -22.062 1 84.5 568 CYS B O 1
ATOM 9716 N N . ILE B 1 569 ? 7.793 -33.562 -20.516 1 89.81 569 ILE B N 1
ATOM 9717 C CA . ILE B 1 569 ? 9.18 -33.312 -20.891 1 89.81 569 ILE B CA 1
ATOM 9718 C C . ILE B 1 569 ? 9.609 -34.219 -22.016 1 89.81 569 ILE B C 1
ATOM 9720 O O . ILE B 1 569 ? 9.336 -35.438 -21.984 1 89.81 569 ILE B O 1
ATOM 9724 N N . THR B 1 570 ? 10.25 -33.625 -22.984 1 89.06 570 THR B N 1
ATOM 9725 C CA . THR B 1 570 ? 10.734 -34.406 -24.125 1 89.06 570 THR B CA 1
ATOM 9726 C C . THR B 1 570 ? 12.102 -35 -23.828 1 89.06 570 THR B C 1
ATOM 9728 O O . THR B 1 570 ? 12.984 -34.312 -23.312 1 89.06 570 THR B O 1
ATOM 9731 N N . CYS B 1 571 ? 12.266 -36.25 -24.109 1 87.25 571 CYS B N 1
ATOM 9732 C CA . CYS B 1 571 ? 13.539 -36.906 -23.875 1 87.25 571 CYS B CA 1
ATOM 9733 C C . CYS B 1 571 ? 14.625 -36.375 -24.781 1 87.25 571 CYS B C 1
ATOM 9735 O O . CYS B 1 571 ? 14.344 -35.875 -25.875 1 87.25 571 CYS B O 1
ATOM 9737 N N . GLY B 1 572 ? 15.898 -36.406 -24.203 1 86.44 572 GLY B N 1
ATOM 9738 C CA . GLY B 1 572 ? 17.078 -35.969 -24.953 1 86.44 572 GLY B CA 1
ATOM 9739 C C . GLY B 1 572 ? 17.047 -34.469 -25.297 1 86.44 572 GLY B C 1
ATOM 9740 O O . GLY B 1 572 ? 17.453 -34.094 -26.406 1 86.44 572 GLY B O 1
ATOM 9741 N N . THR B 1 573 ? 16.5 -33.688 -24.516 1 89.38 573 THR B N 1
ATOM 9742 C CA . THR B 1 573 ? 16.344 -32.25 -24.781 1 89.38 573 THR B CA 1
ATOM 9743 C C . THR B 1 573 ? 16.922 -31.422 -23.641 1 89.38 573 THR B C 1
ATOM 9745 O O . THR B 1 573 ? 16.781 -31.781 -22.469 1 89.38 573 THR B O 1
ATOM 9748 N N . ASN B 1 574 ? 17.625 -30.328 -24.047 1 91.81 574 ASN B N 1
ATOM 9749 C CA . ASN B 1 574 ? 18.125 -29.359 -23.062 1 91.81 574 ASN B CA 1
ATOM 9750 C C . ASN B 1 574 ? 17.062 -28.297 -22.75 1 91.81 574 ASN B C 1
ATOM 9752 O O . ASN B 1 574 ? 16.484 -27.719 -23.656 1 91.81 574 ASN B O 1
ATOM 9756 N N . TYR B 1 575 ? 16.875 -28.094 -21.484 1 94.25 575 TYR B N 1
ATOM 9757 C CA . TYR B 1 575 ? 15.891 -27.125 -21.047 1 94.25 575 TYR B CA 1
ATOM 9758 C C . TYR B 1 575 ? 16.547 -25.969 -20.281 1 94.25 575 TYR B C 1
ATOM 9760 O O . TYR B 1 575 ? 17.484 -26.203 -19.516 1 94.25 575 TYR B O 1
ATOM 9768 N N . SER B 1 576 ? 16.109 -24.734 -20.562 1 95.06 576 SER B N 1
ATOM 9769 C CA . SER B 1 576 ? 16.422 -23.609 -19.672 1 95.06 576 SER B CA 1
ATOM 9770 C C . SER B 1 576 ? 15.5 -23.609 -18.453 1 95.06 576 SER B C 1
ATOM 9772 O O . SER B 1 576 ? 14.312 -23.922 -18.562 1 95.06 576 SER B O 1
ATOM 9774 N N . VAL B 1 577 ? 16.125 -23.328 -17.328 1 95 577 VAL B N 1
ATOM 9775 C CA . VAL B 1 577 ? 15.367 -23.312 -16.078 1 95 577 VAL B CA 1
ATOM 9776 C C . VAL B 1 577 ? 15.188 -21.875 -15.609 1 95 577 VAL B C 1
ATOM 9778 O O . VAL B 1 577 ? 16.156 -21.203 -15.281 1 95 577 VAL B O 1
ATOM 9781 N N . ASN B 1 578 ? 13.938 -21.422 -15.602 1 95.56 578 ASN B N 1
ATOM 9782 C CA . ASN B 1 578 ? 13.57 -20.094 -15.117 1 95.56 578 ASN B CA 1
ATOM 9783 C C . ASN B 1 578 ? 12.586 -20.172 -13.953 1 95.56 578 ASN B C 1
ATOM 9785 O O . ASN B 1 578 ? 11.688 -21.016 -13.953 1 95.56 578 ASN B O 1
ATOM 9789 N N . LEU B 1 579 ? 12.867 -19.375 -12.977 1 96.44 579 LEU B N 1
ATOM 9790 C CA . LEU B 1 579 ? 11.992 -19.344 -11.812 1 96.44 579 LEU B CA 1
ATOM 9791 C C . LEU B 1 579 ? 11.586 -17.906 -11.484 1 96.44 579 LEU B C 1
ATOM 9793 O O . LEU B 1 579 ? 12.43 -17 -11.469 1 96.44 579 LEU B O 1
ATOM 9797 N N . GLU B 1 580 ? 10.289 -17.719 -11.312 1 96.19 580 GLU B N 1
ATOM 9798 C CA . GLU B 1 580 ? 9.766 -16.422 -10.867 1 96.19 580 GLU B CA 1
ATOM 9799 C C . GLU B 1 580 ? 9.289 -16.5 -9.422 1 96.19 580 GLU B C 1
ATOM 9801 O O . GLU B 1 580 ? 8.422 -17.312 -9.086 1 96.19 580 GLU B O 1
ATOM 9806 N N . ALA B 1 581 ? 9.906 -15.727 -8.617 1 96.31 581 ALA B N 1
ATOM 9807 C CA . ALA B 1 581 ? 9.438 -15.594 -7.238 1 96.31 581 ALA B CA 1
ATOM 9808 C C . ALA B 1 581 ? 8.438 -14.445 -7.109 1 96.31 581 ALA B C 1
ATOM 9810 O O . ALA B 1 581 ? 8.703 -13.328 -7.555 1 96.31 581 ALA B O 1
ATOM 9811 N N . ILE B 1 582 ? 7.281 -14.656 -6.445 1 95.69 582 ILE B N 1
ATOM 9812 C CA . ILE B 1 582 ? 6.203 -13.672 -6.387 1 95.69 582 ILE B CA 1
ATOM 9813 C C . ILE B 1 582 ? 5.848 -13.391 -4.93 1 95.69 582 ILE B C 1
ATOM 9815 O O . ILE B 1 582 ? 5.652 -14.312 -4.137 1 95.69 582 ILE B O 1
ATOM 9819 N N . SER B 1 583 ? 5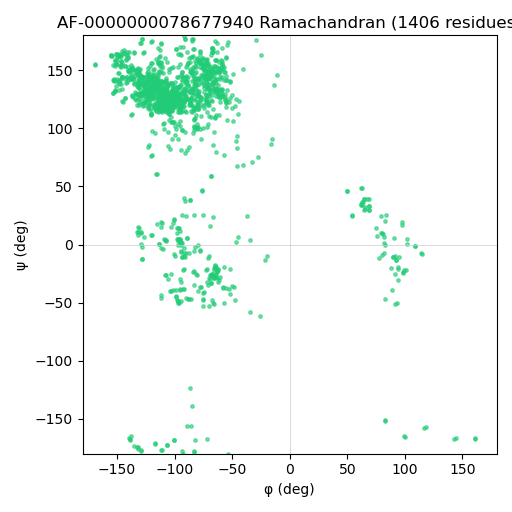.707 -12.18 -4.625 1 95.06 583 SER B N 1
ATOM 9820 C CA . SER B 1 583 ? 5.352 -11.781 -3.262 1 95.06 583 SER B CA 1
ATOM 9821 C C . SER B 1 583 ? 3.844 -11.828 -3.049 1 95.06 583 SER B C 1
ATOM 9823 O O . SER B 1 583 ? 3.088 -12.125 -3.977 1 95.06 583 SER B O 1
ATOM 9825 N N . SER B 1 584 ? 3.373 -11.555 -1.841 1 94 584 SER B N 1
ATOM 9826 C CA . SER B 1 584 ? 1.956 -11.578 -1.496 1 94 584 SER B CA 1
ATOM 9827 C C . SER B 1 584 ? 1.196 -10.461 -2.207 1 94 584 SER B C 1
ATOM 9829 O O . SER B 1 584 ? -0.003 -10.586 -2.465 1 94 584 SER B O 1
ATOM 9831 N N . THR B 1 585 ? 1.902 -9.398 -2.559 1 93.5 585 THR B N 1
ATOM 9832 C CA . THR B 1 585 ? 1.254 -8.266 -3.203 1 93.5 585 THR B CA 1
ATOM 9833 C C . THR B 1 585 ? 1.333 -8.383 -4.723 1 93.5 585 THR B C 1
ATOM 9835 O O . THR B 1 585 ? 0.746 -7.578 -5.445 1 93.5 585 THR B O 1
ATOM 9838 N N . GLY B 1 586 ? 2.139 -9.336 -5.211 1 92.62 586 GLY B N 1
ATOM 9839 C CA . GLY B 1 586 ? 2.201 -9.562 -6.645 1 92.62 586 GLY B CA 1
ATOM 9840 C C . GLY B 1 586 ? 3.508 -9.109 -7.266 1 92.62 586 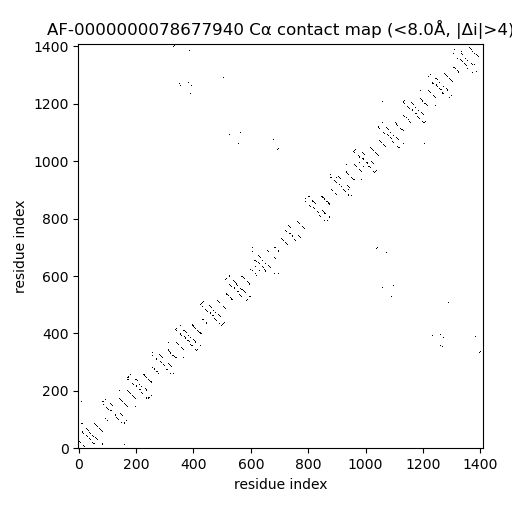GLY B C 1
ATOM 9841 O O . GLY B 1 586 ? 3.678 -9.18 -8.484 1 92.62 586 GLY B O 1
ATOM 9842 N N . HIS B 1 587 ? 4.398 -8.562 -6.477 1 92.38 587 HIS B N 1
ATOM 9843 C CA . HIS B 1 587 ? 5.715 -8.211 -6.988 1 92.38 587 HIS B CA 1
ATOM 9844 C C . HIS B 1 587 ? 6.5 -9.453 -7.402 1 92.38 587 HIS B C 1
ATOM 9846 O O . HIS B 1 587 ? 6.551 -10.43 -6.656 1 92.38 587 HIS B O 1
ATOM 9852 N N . THR B 1 588 ? 7.125 -9.422 -8.617 1 93.69 588 THR B N 1
ATOM 9853 C CA . THR B 1 588 ? 7.754 -10.609 -9.18 1 93.69 588 THR B CA 1
ATOM 9854 C C . THR B 1 588 ? 9.242 -10.375 -9.406 1 93.69 588 THR B C 1
ATOM 9856 O O . THR B 1 588 ? 9.656 -9.273 -9.781 1 93.69 588 THR B O 1
ATOM 9859 N N . SER B 1 589 ? 10.109 -11.32 -9.062 1 93.88 589 SER B N 1
ATOM 9860 C CA . SER B 1 589 ? 11.531 -11.359 -9.391 1 93.88 589 SER B CA 1
ATOM 9861 C C . SER B 1 589 ? 11.852 -12.508 -10.336 1 93.88 589 SER B C 1
ATOM 9863 O O . SER B 1 589 ? 11.469 -13.656 -10.078 1 93.88 589 SER B O 1
ATOM 9865 N N . GLU B 1 590 ? 12.477 -12.242 -11.422 1 93.62 590 GLU B N 1
ATOM 9866 C CA . GLU B 1 590 ? 12.883 -13.266 -12.383 1 93.62 590 GLU B CA 1
ATOM 9867 C C . GLU B 1 590 ? 14.25 -13.844 -12.031 1 93.62 590 GLU B C 1
ATOM 9869 O O . GLU B 1 590 ? 15.219 -13.102 -11.883 1 93.62 590 GLU B O 1
ATOM 9874 N N . CYS B 1 591 ? 14.258 -15.156 -11.883 1 94.81 591 CYS B N 1
ATOM 9875 C CA . CYS B 1 591 ? 15.477 -15.859 -11.516 1 94.81 591 CYS B CA 1
ATOM 9876 C C . CYS B 1 591 ? 15.891 -16.844 -12.594 1 94.81 591 CYS B C 1
ATOM 9878 O O . CYS B 1 591 ? 15.07 -17.656 -13.039 1 94.81 591 CYS B O 1
ATOM 9880 N N . ARG B 1 592 ? 17.172 -16.781 -12.992 1 93.69 592 ARG B N 1
ATOM 9881 C CA . ARG B 1 592 ? 17.688 -17.703 -14 1 93.69 592 ARG B CA 1
ATOM 9882 C C . ARG B 1 592 ? 18.734 -18.641 -13.406 1 93.69 592 ARG B C 1
ATOM 9884 O O . ARG B 1 592 ? 19.562 -18.219 -12.594 1 93.69 592 ARG B O 1
ATOM 9891 N N . TYR B 1 593 ? 18.578 -19.906 -13.797 1 93.75 593 TYR B N 1
ATOM 9892 C CA . TYR B 1 593 ? 19.5 -20.922 -13.273 1 93.75 593 TYR B CA 1
ATOM 9893 C C . TYR B 1 593 ? 20.109 -21.734 -14.398 1 93.75 593 TYR B C 1
ATOM 9895 O O . TYR B 1 593 ? 19.766 -21.547 -15.57 1 93.75 593 TYR B O 1
ATOM 9903 N N . ARG B 1 594 ? 21 -22.609 -13.953 1 89.81 594 ARG B N 1
ATOM 9904 C CA . ARG B 1 594 ? 21.641 -23.484 -14.93 1 89.81 594 ARG B CA 1
ATOM 9905 C C . ARG B 1 594 ? 20.625 -24.422 -15.586 1 89.81 594 ARG B C 1
ATOM 9907 O O . ARG B 1 594 ? 19.703 -24.922 -14.914 1 89.81 594 ARG B O 1
ATOM 9914 N N . GLY B 1 595 ? 20.781 -24.656 -16.781 1 89.88 595 GLY B N 1
ATOM 9915 C CA . GLY B 1 595 ? 19.859 -25.484 -17.547 1 89.88 595 GLY B CA 1
ATOM 9916 C C . GLY B 1 595 ? 19.875 -26.938 -17.125 1 89.88 595 GLY B C 1
ATOM 9917 O O . GLY B 1 595 ? 20.719 -27.359 -16.344 1 89.88 595 GLY B O 1
ATOM 9918 N N . PHE B 1 596 ? 18.891 -27.719 -17.531 1 89.88 596 PHE B N 1
ATOM 9919 C CA . PHE B 1 596 ? 18.672 -29.141 -17.297 1 89.88 596 PHE B CA 1
ATOM 9920 C C . PHE B 1 596 ? 18.594 -29.906 -18.609 1 89.88 596 PHE B C 1
ATOM 9922 O O . PHE B 1 596 ? 18.047 -29.406 -19.594 1 89.88 596 PHE B O 1
ATOM 9929 N N . SER B 1 597 ? 19.266 -30.984 -18.625 1 89.81 597 SER B N 1
ATOM 9930 C CA . SER B 1 597 ? 19.188 -31.859 -19.797 1 89.81 597 SER B CA 1
ATOM 9931 C C . SER B 1 597 ? 18.469 -33.156 -19.453 1 89.81 597 SER B C 1
ATOM 9933 O O . SER B 1 597 ? 18.891 -33.875 -18.531 1 89.81 597 SER B O 1
ATOM 9935 N N . SER B 1 598 ? 17.438 -33.469 -20.203 1 89.88 598 SER B N 1
ATOM 9936 C CA . SER B 1 598 ? 16.703 -34.719 -19.984 1 89.88 598 SER B CA 1
ATOM 9937 C C . SER B 1 598 ? 17.484 -35.906 -20.531 1 89.88 598 SER B C 1
ATOM 9939 O O . SER B 1 598 ? 18.359 -35.75 -21.375 1 89.88 598 SER B O 1
ATOM 9941 N N . SER B 1 599 ? 17.141 -37.094 -20.031 1 88.94 599 SER B N 1
ATOM 9942 C CA . SER B 1 599 ? 17.781 -38.344 -20.469 1 88.94 599 SER B CA 1
ATOM 9943 C C . SER B 1 599 ? 17.438 -38.656 -21.922 1 88.94 599 SER B C 1
ATOM 9945 O O . SER B 1 599 ? 16.406 -38.219 -22.422 1 88.94 599 SER B O 1
ATOM 9947 N N . PRO B 1 600 ? 18.359 -39.344 -22.562 1 88.62 600 PRO B N 1
ATOM 9948 C CA . PRO B 1 600 ? 18.062 -39.719 -23.938 1 88.62 600 PRO B CA 1
ATOM 9949 C C . PRO B 1 600 ? 16.797 -40.594 -24.047 1 88.62 600 PRO B C 1
ATOM 9951 O O . PRO B 1 600 ? 16.438 -41.25 -23.078 1 88.62 600 PRO B O 1
ATOM 9954 N N . CYS B 1 601 ? 16.156 -40.656 -25.266 1 87.56 601 CYS B N 1
ATOM 9955 C CA . CYS B 1 601 ? 14.93 -41.406 -25.484 1 87.56 601 CYS B CA 1
ATOM 9956 C C . CYS B 1 601 ? 15.211 -42.906 -25.562 1 87.56 601 CYS B C 1
ATOM 9958 O O . CYS B 1 601 ? 16.234 -43.312 -26.109 1 87.56 601 CYS B O 1
ATOM 9960 N N . CYS B 1 602 ? 14.25 -43.625 -25.078 1 87.25 602 CYS B N 1
ATOM 9961 C CA . CYS B 1 602 ? 14.328 -45.062 -25.25 1 87.25 602 CYS B CA 1
ATOM 9962 C C . CYS B 1 602 ? 14.109 -45.469 -26.719 1 87.25 602 CYS B C 1
ATOM 9964 O O . CYS B 1 602 ? 13.312 -44.812 -27.406 1 87.25 602 CYS B O 1
ATOM 9966 N N . PRO B 1 603 ? 14.836 -46.469 -27.125 1 87.5 603 PRO B N 1
ATOM 9967 C CA . PRO B 1 603 ? 14.656 -46.906 -28.516 1 87.5 603 PRO B CA 1
ATOM 9968 C C . PRO B 1 603 ? 13.266 -47.469 -28.766 1 87.5 603 PRO B C 1
ATOM 9970 O O . PRO B 1 603 ? 12.602 -47.938 -27.828 1 87.5 603 PRO B O 1
ATOM 9973 N N . THR B 1 604 ? 12.867 -47.344 -30.094 1 84.19 604 THR B N 1
ATOM 9974 C CA . THR B 1 604 ? 11.562 -47.875 -30.516 1 84.19 604 THR B CA 1
ATOM 9975 C C . THR B 1 604 ? 11.734 -49.062 -31.469 1 84.19 604 THR B C 1
ATOM 9977 O O . THR B 1 604 ? 12.836 -49.312 -31.953 1 84.19 604 THR B O 1
ATOM 9980 N N . ASN B 1 605 ? 10.672 -49.812 -31.609 1 84.56 605 ASN B N 1
ATOM 9981 C CA . ASN B 1 605 ? 10.633 -50.938 -32.562 1 84.56 605 ASN B CA 1
ATOM 9982 C C . ASN B 1 605 ? 11.672 -52 -32.219 1 84.56 605 ASN B C 1
ATOM 9984 O O . ASN B 1 605 ? 12.461 -52.375 -33.094 1 84.56 605 ASN B O 1
ATOM 9988 N N . LEU B 1 606 ? 11.688 -52.344 -31.031 1 87.12 606 LEU B N 1
ATOM 9989 C CA . LEU B 1 606 ? 12.594 -53.406 -30.594 1 87.12 606 LEU B CA 1
ATOM 9990 C C . LEU B 1 606 ? 12.133 -54.781 -31.125 1 87.12 606 LEU B C 1
ATOM 9992 O O . LEU B 1 606 ? 10.992 -55.188 -30.891 1 87.12 606 LEU B O 1
ATOM 9996 N N . LYS B 1 607 ? 13.055 -55.375 -31.844 1 84.25 607 LYS B N 1
ATOM 9997 C CA . LYS B 1 607 ? 12.75 -56.688 -32.406 1 84.25 607 LYS B CA 1
ATOM 9998 C C . LYS B 1 607 ? 13.867 -57.688 -32.125 1 84.25 607 LYS B C 1
ATOM 10000 O O . LYS B 1 607 ? 15.031 -57.312 -32 1 84.25 607 LYS B O 1
ATOM 10005 N N . LEU B 1 608 ? 13.453 -58.875 -31.875 1 85.69 608 LEU B N 1
ATOM 10006 C CA . LEU B 1 608 ? 14.398 -59.969 -31.672 1 85.69 608 LEU B CA 1
ATOM 10007 C C . LEU B 1 608 ? 14.328 -60.969 -32.812 1 85.69 608 LEU B C 1
ATOM 10009 O O . LEU B 1 608 ? 13.25 -61.5 -33.125 1 85.69 608 LEU B O 1
ATOM 10013 N N . TYR B 1 609 ? 15.469 -61.156 -33.469 1 81.81 609 TYR B N 1
ATOM 10014 C CA . TYR B 1 609 ? 15.578 -62.094 -34.562 1 81.81 609 TYR B CA 1
ATOM 10015 C C . TYR B 1 609 ? 16.516 -63.25 -34.219 1 81.81 609 TYR B C 1
ATOM 10017 O O . TYR B 1 609 ? 17.516 -63.062 -33.531 1 81.81 609 TYR B O 1
ATOM 10025 N N . ARG B 1 610 ? 16.109 -64.375 -34.562 1 79.62 610 ARG B N 1
ATOM 10026 C CA . ARG B 1 610 ? 17.047 -65.5 -34.531 1 79.62 610 ARG B CA 1
ATOM 10027 C C . ARG B 1 610 ? 17.734 -65.688 -35.875 1 79.62 610 ARG B C 1
ATOM 10029 O O . ARG B 1 610 ? 17.062 -65.875 -36.906 1 79.62 610 ARG B O 1
ATOM 10036 N N . MET B 1 611 ? 18.969 -65.688 -35.781 1 77.69 611 MET B N 1
ATOM 10037 C CA . MET B 1 611 ? 19.75 -65.812 -37 1 77.69 611 MET B CA 1
ATOM 10038 C C . MET B 1 611 ? 20.188 -67.25 -37.25 1 77.69 611 MET B C 1
ATOM 10040 O O . MET B 1 611 ? 20.062 -68.062 -36.344 1 77.69 611 MET B O 1
ATOM 10044 N N . ASP B 1 612 ? 20.625 -67.562 -38.469 1 72.56 612 ASP B N 1
ATOM 10045 C CA . ASP B 1 612 ? 21.016 -68.875 -38.906 1 72.56 612 ASP B CA 1
ATOM 10046 C C . ASP B 1 612 ? 22.156 -69.438 -38.031 1 72.56 612 ASP B C 1
ATOM 10048 O O . ASP B 1 612 ? 22.234 -70.625 -37.781 1 72.56 612 ASP B O 1
ATOM 10052 N N . ASN B 1 613 ? 23.047 -68.812 -37.594 1 71.94 613 ASN B N 1
ATOM 10053 C CA . ASN B 1 613 ? 24.219 -69.25 -36.875 1 71.94 613 ASN B CA 1
ATOM 10054 C C . ASN B 1 613 ? 23.969 -69.25 -35.375 1 71.94 613 ASN B C 1
ATOM 10056 O O . ASN B 1 613 ? 24.859 -69 -34.562 1 71.94 613 ASN B O 1
ATOM 10060 N N . ASN B 1 614 ? 22.75 -69.625 -34.875 1 78.38 614 ASN B N 1
ATOM 10061 C CA . ASN B 1 614 ? 22.375 -69.688 -33.469 1 78.38 614 ASN B CA 1
ATOM 10062 C C . ASN B 1 614 ? 22.641 -68.375 -32.781 1 78.38 614 ASN B C 1
ATOM 10064 O O . ASN B 1 614 ? 23.125 -68.375 -31.641 1 78.38 614 ASN B O 1
ATOM 10068 N N . THR B 1 615 ? 22.625 -67.375 -33.594 1 84.38 615 THR B N 1
ATOM 10069 C CA . THR B 1 615 ? 22.781 -66.062 -33.031 1 84.38 615 THR B CA 1
ATOM 10070 C C . THR B 1 615 ? 21.438 -65.312 -32.969 1 84.38 615 THR B C 1
ATOM 10072 O O . THR B 1 615 ? 20.578 -65.562 -33.812 1 84.38 615 THR B O 1
ATOM 10075 N N . LEU B 1 616 ? 21.312 -64.625 -31.812 1 87.06 616 LEU B N 1
ATOM 10076 C CA . LEU B 1 616 ? 20.141 -63.781 -31.672 1 87.06 616 LEU B CA 1
ATOM 10077 C C . LEU B 1 616 ? 20.484 -62.312 -31.969 1 87.06 616 LEU B C 1
ATOM 10079 O O . LEU B 1 616 ? 21.531 -61.812 -31.547 1 87.06 616 LEU B O 1
ATOM 10083 N N . ARG B 1 617 ? 19.828 -61.688 -32.812 1 90.44 617 ARG B N 1
ATOM 10084 C CA . ARG B 1 617 ? 20.016 -60.281 -33.125 1 90.44 617 ARG B CA 1
ATOM 10085 C C . ARG B 1 617 ? 18.859 -59.438 -32.562 1 90.44 617 ARG B C 1
ATOM 10087 O O . ARG B 1 617 ? 17.703 -59.688 -32.875 1 90.44 617 ARG B O 1
ATOM 10094 N N . VAL B 1 618 ? 19.234 -58.5 -31.672 1 91.44 618 VAL B N 1
ATOM 10095 C CA . VAL B 1 618 ? 18.281 -57.5 -31.219 1 91.44 618 VAL B CA 1
ATOM 10096 C C . VAL B 1 618 ? 18.406 -56.25 -32.062 1 91.44 618 VAL B C 1
ATOM 10098 O O . VAL B 1 618 ? 19.484 -55.656 -32.188 1 91.44 618 VAL B O 1
ATOM 10101 N N . GLN B 1 619 ? 17.297 -55.906 -32.75 1 91 619 GLN B N 1
ATOM 10102 C CA . GLN B 1 619 ? 17.281 -54.719 -33.594 1 91 619 GLN B CA 1
ATOM 10103 C C . GLN B 1 619 ? 16.266 -53.688 -33.094 1 91 619 GLN B C 1
ATOM 10105 O O . GLN B 1 619 ? 15.195 -54.062 -32.594 1 91 619 GLN B O 1
ATOM 10110 N N . TRP B 1 620 ? 16.672 -52.344 -33.156 1 90.44 620 TRP B N 1
ATOM 10111 C CA . TRP B 1 620 ? 15.773 -51.281 -32.688 1 90.44 620 TRP B CA 1
ATOM 10112 C C . TRP B 1 620 ? 15.914 -50.031 -33.562 1 90.44 620 TRP B C 1
ATOM 10114 O O . TRP B 1 620 ? 16.75 -50 -34.469 1 90.44 620 TRP B O 1
ATOM 10124 N N . ARG B 1 621 ? 14.93 -49.094 -33.375 1 87.25 621 ARG B N 1
ATOM 10125 C CA . ARG B 1 621 ? 15 -47.75 -33.969 1 87.25 621 ARG B CA 1
ATOM 10126 C C . ARG B 1 621 ? 15.242 -46.688 -32.906 1 87.25 621 ARG B C 1
ATOM 10128 O O . ARG B 1 621 ? 14.609 -46.688 -31.859 1 87.25 621 ARG B O 1
ATOM 10135 N N . SER B 1 622 ? 16.266 -45.969 -33.156 1 82.81 622 SER B N 1
ATOM 10136 C CA . SER B 1 622 ? 16.594 -44.875 -32.219 1 82.81 622 SER B CA 1
ATOM 10137 C C . SER B 1 622 ? 15.93 -43.594 -32.625 1 82.81 622 SER B C 1
ATOM 10139 O O . SER B 1 622 ? 15.805 -43.281 -33.812 1 82.81 622 SER B O 1
ATOM 10141 N N . ILE B 1 623 ? 15.359 -43 -31.562 1 75.94 623 ILE B N 1
ATOM 10142 C CA . ILE B 1 623 ? 14.75 -41.719 -31.781 1 75.94 623 ILE B CA 1
ATOM 10143 C C . ILE B 1 623 ? 15.758 -40.594 -31.438 1 75.94 623 ILE B C 1
ATOM 10145 O O . ILE B 1 623 ? 16.375 -40.625 -30.375 1 75.94 623 ILE B O 1
ATOM 10149 N N . GLY B 1 624 ? 16.031 -39.656 -32.375 1 69.94 624 GLY B N 1
ATOM 10150 C CA . GLY B 1 624 ? 16.906 -38.5 -32.125 1 69.94 624 GLY B CA 1
ATOM 10151 C C . GLY B 1 624 ? 18.312 -38.719 -32.688 1 69.94 624 GLY B C 1
ATOM 10152 O O . GLY B 1 624 ? 18.547 -39.625 -33.5 1 69.94 624 GLY B O 1
ATOM 10153 N N . PRO B 1 625 ? 19.266 -37.812 -32.219 1 67.25 625 PRO B N 1
ATOM 10154 C CA . PRO B 1 625 ? 20.625 -37.906 -32.75 1 67.25 625 PRO B CA 1
ATOM 10155 C C . PRO B 1 625 ? 21.359 -39.156 -32.25 1 67.25 625 PRO B C 1
ATOM 10157 O O . PRO B 1 625 ? 21.156 -39.594 -31.125 1 67.25 625 PRO B O 1
ATOM 10160 N N . GLN B 1 626 ? 21.797 -39.969 -33.094 1 69.06 626 GLN B N 1
ATOM 10161 C CA . GLN B 1 626 ? 22.453 -41.25 -32.844 1 69.06 626 GLN B CA 1
ATOM 10162 C C . GLN B 1 626 ? 23.828 -41.062 -32.219 1 69.06 626 GLN B C 1
ATOM 10164 O O . GLN B 1 626 ? 24.828 -41.531 -32.781 1 69.06 626 GLN B O 1
ATOM 10169 N N . THR B 1 627 ? 23.781 -40.406 -31.062 1 75.38 627 THR B N 1
ATOM 10170 C CA . THR B 1 627 ? 25.062 -40.062 -30.469 1 75.38 627 THR B CA 1
ATOM 10171 C C . THR B 1 627 ? 25.312 -40.906 -29.219 1 75.38 627 THR B C 1
ATOM 10173 O O . THR B 1 627 ? 26.375 -40.812 -28.594 1 75.38 627 THR B O 1
ATOM 10176 N N . HIS B 1 628 ? 24.422 -41.844 -28.922 1 85.25 628 HIS B N 1
ATOM 10177 C CA . HIS B 1 628 ? 24.594 -42.531 -27.656 1 85.25 628 HIS B CA 1
ATOM 10178 C C . HIS B 1 628 ? 24.828 -44.031 -27.875 1 85.25 628 HIS B C 1
ATOM 10180 O O . HIS B 1 628 ? 24.281 -44.625 -28.828 1 85.25 628 HIS B O 1
ATOM 10186 N N . ASN B 1 629 ? 25.641 -44.531 -26.984 1 87.88 629 ASN B N 1
ATOM 10187 C CA . ASN B 1 629 ? 25.75 -45.969 -26.938 1 87.88 629 ASN B CA 1
ATOM 10188 C C . ASN B 1 629 ? 24.469 -46.625 -26.375 1 87.88 629 ASN B C 1
ATOM 10190 O O . ASN B 1 629 ? 23.719 -45.969 -25.656 1 87.88 629 ASN B O 1
ATOM 10194 N N . HIS B 1 630 ? 24.203 -47.844 -26.875 1 92.12 630 HIS B N 1
ATOM 10195 C CA . HIS B 1 630 ? 23.047 -48.594 -26.344 1 92.12 630 HIS B CA 1
ATOM 10196 C C . HIS B 1 630 ? 23.469 -49.875 -25.656 1 92.12 630 HIS B C 1
ATOM 10198 O O . HIS B 1 630 ? 24.391 -50.562 -26.125 1 92.12 630 HIS B O 1
ATOM 10204 N N . THR B 1 631 ? 22.953 -50.062 -24.5 1 91.94 631 THR B N 1
ATOM 10205 C CA . THR B 1 631 ? 23.109 -51.344 -23.812 1 91.94 631 THR B CA 1
ATOM 10206 C C . THR B 1 631 ? 21.875 -52.219 -24.016 1 91.94 631 THR B C 1
ATOM 10208 O O . THR B 1 631 ? 20.75 -51.75 -23.828 1 91.94 631 THR B O 1
ATOM 10211 N N . VAL B 1 632 ? 22.062 -53.438 -24.406 1 93.5 632 VAL B N 1
ATOM 10212 C CA . VAL B 1 632 ? 20.969 -54.375 -24.656 1 93.5 632 VAL B CA 1
ATOM 10213 C C . VAL B 1 632 ? 21.078 -55.562 -23.688 1 93.5 632 VAL B C 1
ATOM 10215 O O . VAL B 1 632 ? 22.094 -56.25 -23.656 1 93.5 632 VAL B O 1
ATOM 10218 N N . ASP B 1 633 ? 20.047 -55.75 -22.906 1 91.94 633 ASP B N 1
ATOM 10219 C CA . ASP B 1 633 ? 19.984 -56.875 -21.953 1 91.94 633 ASP B CA 1
ATOM 10220 C C . ASP B 1 633 ? 18.891 -57.844 -22.344 1 91.94 633 ASP B C 1
ATOM 10222 O O . ASP B 1 633 ? 17.766 -57.469 -22.625 1 91.94 633 ASP B O 1
ATOM 10226 N N . LEU B 1 634 ? 19.297 -59.094 -22.375 1 89.81 634 LEU B N 1
ATOM 10227 C CA . LEU B 1 634 ? 18.359 -60.188 -22.594 1 89.81 634 LEU B CA 1
ATOM 10228 C C . LEU B 1 634 ? 18.234 -61.062 -21.344 1 89.81 634 LEU B C 1
ATOM 10230 O O . LEU B 1 634 ? 19.219 -61.688 -20.938 1 89.81 634 LEU B O 1
ATOM 10234 N N . TYR B 1 635 ? 17.047 -61.031 -20.797 1 87.62 635 TYR B N 1
ATOM 10235 C CA . TYR B 1 635 ? 16.797 -61.812 -19.609 1 87.62 635 TYR B CA 1
ATOM 10236 C C . TYR B 1 635 ? 16.016 -63.094 -19.953 1 87.62 635 TYR B C 1
ATOM 10238 O O . TYR B 1 635 ? 14.852 -63.031 -20.328 1 87.62 635 TYR B O 1
ATOM 10246 N N . GLY B 1 636 ? 16.578 -64.125 -19.766 1 77.88 636 GLY B N 1
ATOM 10247 C CA . GLY B 1 636 ? 15.93 -65.375 -20 1 77.88 636 GLY B CA 1
ATOM 10248 C C . GLY B 1 636 ? 15.711 -66.188 -18.719 1 77.88 636 GLY B C 1
ATOM 10249 O O . GLY B 1 636 ? 16.094 -65.75 -17.625 1 77.88 636 GLY B O 1
ATOM 10250 N N . THR B 1 637 ? 14.922 -67.312 -18.688 1 74.06 637 THR B N 1
ATOM 10251 C CA . THR B 1 637 ? 14.695 -68.125 -17.516 1 74.06 637 THR B CA 1
ATOM 10252 C C . THR B 1 637 ? 16 -68.812 -17.062 1 74.06 637 THR B C 1
ATOM 10254 O O . THR B 1 637 ? 16.219 -69 -15.867 1 74.06 637 THR B O 1
ATOM 10257 N N . GLY B 1 638 ? 16.891 -69.062 -17.938 1 72.06 638 GLY B N 1
ATOM 10258 C CA . GLY B 1 638 ? 18.109 -69.75 -17.562 1 72.06 638 GLY B CA 1
ATOM 10259 C C . GLY B 1 638 ? 19.344 -68.875 -17.641 1 72.06 638 GLY B C 1
ATOM 10260 O O . GLY B 1 638 ? 20.25 -69 -16.828 1 72.06 638 GLY B O 1
ATOM 10261 N N . THR B 1 639 ? 19.531 -68.125 -18.703 1 80.31 639 THR B N 1
ATOM 10262 C CA . THR B 1 639 ? 20.734 -67.312 -18.906 1 80.31 639 THR B CA 1
ATOM 10263 C C . THR B 1 639 ? 20.391 -65.875 -19.281 1 80.31 639 THR B C 1
ATOM 10265 O O . THR B 1 639 ? 19.375 -65.625 -19.953 1 80.31 639 THR B O 1
ATOM 10268 N N . ASN B 1 640 ? 21.188 -64.875 -18.641 1 88.12 640 ASN B N 1
ATOM 10269 C CA . ASN B 1 640 ? 21.094 -63.5 -19.016 1 88.12 640 ASN B CA 1
ATOM 10270 C C . ASN B 1 640 ? 22.234 -63.062 -19.922 1 88.12 640 ASN B C 1
ATOM 10272 O O . ASN B 1 640 ? 23.375 -63.531 -19.75 1 88.12 640 ASN B O 1
ATOM 10276 N N . TYR B 1 641 ? 21.922 -62.344 -20.969 1 89.88 641 TYR B N 1
ATOM 10277 C CA . TYR B 1 641 ? 22.938 -61.844 -21.891 1 89.88 641 TYR B CA 1
ATOM 10278 C C . TYR B 1 641 ? 22.953 -60.312 -21.891 1 89.88 641 TYR B C 1
ATOM 10280 O O . TYR B 1 641 ? 21.938 -59.656 -21.625 1 89.88 641 TYR B O 1
ATOM 10288 N N . THR B 1 642 ? 24.125 -59.781 -21.969 1 91.31 642 THR B N 1
ATOM 10289 C CA . THR B 1 642 ? 24.266 -58.312 -22.125 1 91.31 642 THR B CA 1
ATOM 10290 C C . THR B 1 642 ? 25.156 -58 -23.328 1 91.31 642 THR B C 1
ATOM 10292 O O . THR B 1 642 ? 26.141 -58.688 -23.578 1 91.31 642 THR B O 1
ATOM 10295 N N . CYS B 1 643 ? 24.734 -57.156 -24.172 1 91.75 643 CYS B N 1
ATOM 10296 C CA . CYS B 1 643 ? 25.516 -56.688 -25.297 1 91.75 643 CYS B CA 1
ATOM 10297 C C . CYS B 1 643 ? 25.5 -55.156 -25.375 1 91.75 643 CYS B C 1
ATOM 10299 O O . CYS B 1 643 ? 24.562 -54.5 -24.891 1 91.75 643 CYS B O 1
ATOM 10301 N N . ILE B 1 644 ? 26.594 -54.5 -25.812 1 91.69 644 ILE B N 1
ATOM 10302 C CA . ILE B 1 644 ? 26.703 -53.062 -25.969 1 91.69 644 ILE B CA 1
ATOM 10303 C C . ILE B 1 644 ? 26.828 -52.688 -27.438 1 91.69 644 ILE B C 1
ATOM 10305 O O . ILE B 1 644 ? 27.656 -53.25 -28.156 1 91.69 644 ILE B O 1
ATOM 10309 N N . ALA B 1 645 ? 25.906 -51.875 -27.891 1 91.94 645 ALA B N 1
ATOM 10310 C CA . ALA B 1 645 ? 25.969 -51.344 -29.25 1 91.94 645 ALA B CA 1
ATOM 10311 C C . ALA B 1 645 ? 26.531 -49.938 -29.266 1 91.94 645 ALA B C 1
ATOM 10313 O O . ALA B 1 645 ? 26.094 -49.062 -28.5 1 91.94 645 ALA B O 1
ATOM 10314 N N . ALA B 1 646 ? 27.562 -49.719 -30.141 1 88.94 646 ALA B N 1
ATOM 10315 C CA . ALA B 1 646 ? 28.172 -48.375 -30.234 1 88.94 646 ALA B CA 1
ATOM 10316 C C . ALA B 1 646 ? 27.188 -47.375 -30.828 1 88.94 646 ALA B C 1
ATOM 10318 O O . ALA B 1 646 ? 26.141 -47.75 -31.375 1 88.94 646 ALA B O 1
ATOM 10319 N N . ALA B 1 647 ? 27.578 -46.031 -30.734 1 86.38 647 ALA B N 1
ATOM 10320 C CA . ALA B 1 647 ? 26.734 -44.938 -31.25 1 86.38 647 ALA B CA 1
ATOM 10321 C C . ALA B 1 647 ? 26.5 -45.094 -32.75 1 86.38 647 ALA B C 1
ATOM 10323 O O . ALA B 1 647 ? 27.438 -45.344 -33.5 1 86.38 647 ALA B O 1
ATOM 10324 N N . GLY B 1 648 ? 25.266 -45.094 -33.125 1 85.88 648 GLY B N 1
ATOM 10325 C CA . GLY B 1 648 ? 24.922 -45.188 -34.531 1 85.88 648 GLY B CA 1
ATOM 10326 C C . GLY B 1 648 ? 24.5 -46.562 -34.938 1 85.88 648 GLY B C 1
ATOM 10327 O O . GLY B 1 648 ? 23.844 -46.75 -35.969 1 85.88 648 GLY B O 1
ATOM 10328 N N . ILE B 1 649 ? 24.922 -47.594 -34.125 1 89.12 649 ILE B N 1
ATOM 10329 C CA . ILE B 1 649 ? 24.531 -48.969 -34.438 1 89.12 649 ILE B CA 1
ATOM 10330 C C . ILE B 1 649 ? 23.156 -49.25 -33.844 1 89.12 649 ILE B C 1
ATOM 10332 O O . ILE B 1 649 ? 22.859 -48.875 -32.719 1 89.12 649 ILE B O 1
ATOM 10336 N N . ARG B 1 650 ? 22.297 -49.875 -34.688 1 91.38 650 ARG B N 1
ATOM 10337 C CA . ARG B 1 650 ? 20.906 -50.062 -34.25 1 91.38 650 ARG B CA 1
ATOM 10338 C C . ARG B 1 650 ? 20.625 -51.562 -34 1 91.38 650 ARG B C 1
ATOM 10340 O O . ARG B 1 650 ? 19.469 -52 -34.094 1 91.38 650 ARG B O 1
ATOM 10347 N N . TYR B 1 651 ? 21.625 -52.344 -33.844 1 92 651 TYR B N 1
ATOM 10348 C CA . TYR B 1 651 ? 21.406 -53.75 -33.562 1 92 651 TYR B CA 1
ATOM 10349 C C . TYR B 1 651 ? 22.516 -54.281 -32.656 1 92 651 TYR B C 1
ATOM 10351 O O . TYR B 1 651 ? 23.578 -53.688 -32.531 1 92 651 TYR B O 1
ATOM 10359 N N . CYS B 1 652 ? 22.25 -55.375 -31.953 1 92.06 652 CYS B N 1
ATOM 10360 C CA . CYS B 1 652 ? 23.188 -56.125 -31.125 1 92.06 652 CYS B CA 1
ATOM 10361 C C . CYS B 1 652 ? 23.031 -57.625 -31.312 1 92.06 652 CYS B C 1
ATOM 10363 O O . CYS B 1 652 ? 21.922 -58.156 -31.219 1 92.06 652 CYS B O 1
ATOM 10365 N N . ASP B 1 653 ? 24.125 -58.25 -31.594 1 90.38 653 ASP B N 1
ATOM 10366 C CA . ASP B 1 653 ? 24.094 -59.688 -31.797 1 90.38 653 ASP B CA 1
ATOM 10367 C C . ASP B 1 653 ? 24.594 -60.438 -30.562 1 90.38 653 ASP B C 1
ATOM 10369 O O . ASP B 1 653 ? 25.609 -60.062 -29.969 1 90.38 653 ASP B O 1
ATOM 10373 N N . ILE B 1 654 ? 23.859 -61.438 -30.172 1 89 654 ILE B N 1
ATOM 10374 C CA . ILE B 1 654 ? 24.188 -62.219 -29.016 1 89 654 ILE B CA 1
ATOM 10375 C C . ILE B 1 654 ? 24.203 -63.719 -29.391 1 89 654 ILE B C 1
ATOM 10377 O O . ILE B 1 654 ? 23.328 -64.188 -30.125 1 89 654 ILE B O 1
ATOM 10381 N N . GLN B 1 655 ? 25.172 -64.438 -28.922 1 84.69 655 GLN B N 1
ATOM 10382 C CA . GLN B 1 655 ? 25.266 -65.875 -29.188 1 84.69 655 GLN B CA 1
ATOM 10383 C C . GLN B 1 655 ? 24.312 -66.625 -28.281 1 84.69 655 GLN B C 1
ATOM 10385 O O . GLN B 1 655 ? 24.359 -66.5 -27.062 1 84.69 655 GLN B O 1
ATOM 10390 N N . GLU B 1 656 ? 23.344 -67.312 -28.984 1 78.81 656 GLU B N 1
ATOM 10391 C CA . GLU B 1 656 ? 22.328 -68.062 -28.25 1 78.81 656 GLU B CA 1
ATOM 10392 C C . GLU B 1 656 ? 22.891 -69.375 -27.734 1 78.81 656 GLU B C 1
ATOM 10394 O O . GLU B 1 656 ? 23.453 -70.188 -28.5 1 78.81 656 GLU B O 1
ATOM 10399 N N . GLU B 1 657 ? 22.797 -69.688 -26.516 1 72.94 657 GLU B N 1
ATOM 10400 C CA . GLU B 1 657 ? 23.281 -70.938 -25.969 1 72.94 657 GLU B CA 1
ATOM 10401 C C . GLU B 1 657 ? 22.172 -72 -25.891 1 72.94 657 GLU B C 1
ATOM 10403 O O . GLU B 1 657 ? 22.422 -73.188 -26.062 1 72.94 657 GLU B O 1
ATOM 10408 N N . ILE B 1 658 ? 20.969 -71.625 -25.531 1 70.75 658 ILE B N 1
ATOM 10409 C CA . ILE B 1 658 ? 19.859 -72.5 -25.359 1 70.75 658 ILE B CA 1
ATOM 10410 C C . ILE B 1 658 ? 18.672 -72.062 -26.188 1 70.75 658 ILE B C 1
ATOM 10412 O O . ILE B 1 658 ? 18.266 -70.875 -26.094 1 70.75 658 ILE B O 1
ATOM 10416 N N . CYS B 1 659 ? 18.203 -73 -27.062 1 69.12 659 CYS B N 1
ATOM 10417 C CA . CYS B 1 659 ? 17.031 -72.625 -27.859 1 69.12 659 CYS B CA 1
ATOM 10418 C C . CYS B 1 659 ? 15.742 -72.875 -27.078 1 69.12 659 CYS B C 1
ATOM 10420 O O . CYS B 1 659 ? 15.75 -73.562 -26.062 1 69.12 659 CYS B O 1
ATOM 10422 N N . GLY B 1 660 ? 14.617 -72.125 -27.344 1 63.78 660 GLY B N 1
ATOM 10423 C CA . GLY B 1 660 ? 13.289 -72.375 -26.797 1 63.78 660 GLY B CA 1
ATOM 10424 C C . GLY B 1 660 ? 12.992 -71.5 -25.578 1 63.78 660 GLY B C 1
ATOM 10425 O O . GLY B 1 660 ? 12.086 -71.812 -24.797 1 63.78 660 GLY B O 1
ATOM 10426 N N . GLU B 1 661 ? 13.68 -70.5 -25.359 1 70.56 661 GLU B N 1
ATOM 10427 C CA . GLU B 1 661 ? 13.461 -69.688 -24.172 1 70.56 661 GLU B CA 1
ATOM 10428 C C . GLU B 1 661 ? 12.672 -68.438 -24.5 1 70.56 661 GLU B C 1
ATOM 10430 O O . GLU B 1 661 ? 12.57 -68.062 -25.656 1 70.56 661 GLU B O 1
ATOM 10435 N N . VAL B 1 662 ? 11.953 -68 -23.422 1 74.19 662 VAL B N 1
ATOM 10436 C CA . VAL B 1 662 ? 11.32 -66.688 -23.484 1 74.19 662 VAL B CA 1
ATOM 10437 C C . VAL B 1 662 ? 12.266 -65.625 -22.922 1 74.19 662 VAL B C 1
ATOM 10439 O O . VAL B 1 662 ? 12.805 -65.812 -21.812 1 74.19 662 VAL B O 1
ATOM 10442 N N . TYR B 1 663 ? 12.555 -64.625 -23.781 1 81.12 663 TYR B N 1
ATOM 10443 C CA . TYR B 1 663 ? 13.469 -63.594 -23.359 1 81.12 663 TYR B CA 1
ATOM 10444 C C . TYR B 1 663 ? 12.727 -62.281 -23.125 1 81.12 663 TYR B C 1
ATOM 10446 O O . TYR B 1 663 ? 11.828 -61.906 -23.891 1 81.12 663 TYR B O 1
ATOM 10454 N N . ARG B 1 664 ? 13.188 -61.594 -21.953 1 86.69 664 ARG B N 1
ATOM 10455 C CA . ARG B 1 664 ? 12.859 -60.188 -21.766 1 86.69 664 ARG B CA 1
ATOM 10456 C C . ARG B 1 664 ? 14 -59.281 -22.234 1 86.69 664 ARG B C 1
ATOM 10458 O O . ARG B 1 664 ? 15.102 -59.344 -21.688 1 86.69 664 ARG B O 1
ATOM 10465 N N . VAL B 1 665 ? 13.688 -58.562 -23.25 1 89.5 665 VAL B N 1
ATOM 10466 C CA . VAL B 1 665 ? 14.742 -57.781 -23.891 1 89.5 665 VAL B CA 1
ATOM 10467 C C . VAL B 1 665 ? 14.57 -56.312 -23.531 1 89.5 665 VAL B C 1
ATOM 10469 O O . VAL B 1 665 ? 13.469 -55.75 -23.641 1 89.5 665 VAL B O 1
ATOM 10472 N N . VAL B 1 666 ? 15.672 -55.688 -23.016 1 90.56 666 VAL B N 1
ATOM 10473 C CA . VAL B 1 666 ? 15.68 -54.25 -22.734 1 90.56 666 VAL B CA 1
ATOM 10474 C C . VAL B 1 666 ? 16.844 -53.594 -23.469 1 90.56 666 VAL B C 1
ATOM 10476 O O . VAL B 1 666 ? 17.984 -54.062 -23.391 1 90.56 666 VAL B O 1
ATOM 10479 N N . ALA B 1 667 ? 16.5 -52.625 -24.266 1 91.25 667 ALA B N 1
ATOM 10480 C CA . ALA B 1 667 ? 17.516 -51.75 -24.875 1 91.25 667 ALA B CA 1
ATOM 10481 C C . ALA B 1 667 ? 17.484 -50.344 -24.312 1 91.25 667 ALA B C 1
ATOM 10483 O O . ALA B 1 667 ? 16.438 -49.688 -24.328 1 91.25 667 ALA B O 1
ATOM 10484 N N . ALA B 1 668 ? 18.609 -49.906 -23.75 1 91.44 668 ALA B N 1
ATOM 10485 C CA . ALA B 1 668 ? 18.656 -48.594 -23.109 1 91.44 668 ALA B CA 1
ATOM 10486 C C . ALA B 1 668 ? 19.875 -47.812 -23.578 1 91.44 668 ALA B C 1
ATOM 10488 O O . ALA B 1 668 ? 20.969 -48.375 -23.719 1 91.44 668 ALA B O 1
ATOM 10489 N N . PRO B 1 669 ? 19.656 -46.562 -23.875 1 90.88 669 PRO B N 1
ATOM 10490 C CA . PRO B 1 669 ? 20.812 -45.719 -24.203 1 90.88 669 PRO B CA 1
ATOM 10491 C C . PRO B 1 669 ? 21.641 -45.375 -22.969 1 90.88 669 PRO B C 1
ATOM 10493 O O . PRO B 1 669 ? 21.141 -45.375 -21.844 1 90.88 669 PRO B O 1
ATOM 10496 N N . VAL B 1 670 ? 22.938 -45.188 -23.203 1 88.19 670 VAL B N 1
ATOM 10497 C CA . VAL B 1 670 ? 23.844 -44.75 -22.141 1 88.19 670 VAL B CA 1
ATOM 10498 C C . VAL B 1 670 ? 24.141 -43.25 -22.297 1 88.19 670 VAL B C 1
ATOM 10500 O O . VAL B 1 670 ? 24.578 -42.812 -23.359 1 88.19 670 VAL B O 1
ATOM 10503 N N . GLY B 1 671 ? 23.766 -42.5 -21.25 1 79.19 671 GLY B N 1
ATOM 10504 C CA . GLY B 1 671 ? 23.953 -41.062 -21.281 1 79.19 671 GLY B CA 1
ATOM 10505 C C . GLY B 1 671 ? 25.406 -40.656 -21.359 1 79.19 671 GLY B C 1
ATOM 10506 O O . GLY B 1 671 ? 26.297 -41.5 -21.312 1 79.19 671 GLY B O 1
ATOM 10507 N N . GLN B 1 672 ? 25.625 -39.281 -21.531 1 73.62 672 GLN B N 1
ATOM 10508 C CA . GLN B 1 672 ? 26.969 -38.75 -21.641 1 73.62 672 GLN B CA 1
ATOM 10509 C C . GLN B 1 672 ? 27.766 -39 -20.359 1 73.62 672 GLN B C 1
ATOM 10511 O O . GLN B 1 672 ? 29 -39.094 -20.406 1 73.62 672 GLN B O 1
ATOM 10516 N N . ASN B 1 673 ? 27.031 -39.188 -19.297 1 74.12 673 ASN B N 1
ATOM 10517 C CA . ASN B 1 673 ? 27.703 -39.438 -18.031 1 74.12 673 ASN B CA 1
ATOM 10518 C C . ASN B 1 673 ? 27.953 -40.906 -17.812 1 74.12 673 ASN B C 1
ATOM 10520 O O . ASN B 1 673 ? 28.5 -41.312 -16.781 1 74.12 673 ASN B O 1
ATOM 10524 N N . GLY B 1 674 ? 27.656 -41.719 -18.781 1 76.38 674 GLY B N 1
ATOM 10525 C CA . GLY B 1 674 ? 27.906 -43.156 -18.703 1 76.38 674 GLY B CA 1
ATOM 10526 C C . GLY B 1 674 ? 26.828 -43.906 -17.953 1 76.38 674 GLY B C 1
ATOM 10527 O O . GLY B 1 674 ? 26.953 -45.125 -17.719 1 76.38 674 GLY B O 1
ATOM 10528 N N . VAL B 1 675 ? 25.859 -43.156 -17.531 1 81.19 675 VAL B N 1
ATOM 10529 C CA . VAL B 1 675 ? 24.828 -43.812 -16.75 1 81.19 675 VAL B CA 1
ATOM 10530 C C . VAL B 1 675 ? 23.719 -44.312 -17.672 1 81.19 675 VAL B C 1
ATOM 10532 O O . VAL B 1 675 ? 23.266 -43.594 -18.562 1 81.19 675 VAL B O 1
ATOM 10535 N N . LYS B 1 676 ? 23.422 -45.594 -17.578 1 86.88 676 LYS B N 1
ATOM 10536 C CA . LYS B 1 676 ? 22.344 -46.219 -18.344 1 86.88 676 LYS B CA 1
ATOM 10537 C C . LYS B 1 676 ? 20.984 -45.656 -17.953 1 86.88 676 LYS B C 1
ATOM 10539 O O . LYS B 1 676 ? 20.719 -45.406 -16.766 1 86.88 676 LYS B O 1
ATOM 10544 N N . VAL B 1 677 ? 20.203 -45.344 -19 1 86.94 677 VAL B N 1
ATOM 10545 C CA . VAL B 1 677 ? 18.844 -44.844 -18.75 1 86.94 677 VAL B CA 1
ATOM 10546 C C . VAL B 1 677 ? 17.984 -45.969 -18.172 1 86.94 677 VAL B C 1
ATOM 10548 O O . VAL B 1 677 ? 17.891 -47.031 -18.75 1 86.94 677 VAL B O 1
ATOM 10551 N N . ASN B 1 678 ? 17.391 -45.75 -17.047 1 84.69 678 ASN B N 1
ATOM 10552 C CA . ASN B 1 678 ? 16.641 -46.781 -16.328 1 84.69 678 ASN B CA 1
ATOM 10553 C C . ASN B 1 678 ? 15.148 -46.688 -16.594 1 84.69 678 ASN B C 1
ATOM 10555 O O . ASN B 1 678 ? 14.352 -47.406 -15.961 1 84.69 678 ASN B O 1
ATOM 10559 N N . PHE B 1 679 ? 14.742 -45.969 -17.562 1 86.19 679 PHE B N 1
ATOM 10560 C CA . PHE B 1 679 ? 13.32 -45.75 -17.781 1 86.19 679 PHE B CA 1
ATOM 10561 C C . PHE B 1 679 ? 12.797 -46.656 -18.891 1 86.19 679 PHE B C 1
ATOM 10563 O O . PHE B 1 679 ? 11.586 -46.75 -19.109 1 86.19 679 PHE B O 1
ATOM 10570 N N . CYS B 1 680 ? 13.68 -47.344 -19.578 1 87.19 680 CYS B N 1
ATOM 10571 C CA . CYS B 1 680 ? 13.25 -48.156 -20.719 1 87.19 680 CYS B CA 1
ATOM 10572 C C . CYS B 1 680 ? 12.672 -49.5 -20.25 1 87.19 680 CYS B C 1
ATOM 10574 O O . CYS B 1 680 ? 13.25 -50.156 -19.375 1 87.19 680 CYS B O 1
ATOM 10576 N N . GLN B 1 681 ? 11.547 -49.812 -20.781 1 84.19 681 GLN B N 1
ATOM 10577 C CA . GLN B 1 681 ? 10.836 -51.031 -20.344 1 84.19 681 GLN B CA 1
ATOM 10578 C C . GLN B 1 681 ? 11.242 -52.219 -21.172 1 84.19 681 GLN B C 1
ATOM 10580 O O . GLN B 1 681 ? 11.477 -52.094 -22.375 1 84.19 681 GLN B O 1
ATOM 10585 N N . PRO B 1 682 ? 11.273 -53.344 -20.484 1 86.19 682 PRO B N 1
ATOM 10586 C CA . PRO B 1 682 ? 11.617 -54.562 -21.203 1 86.19 682 PRO B CA 1
ATOM 10587 C C . PRO B 1 682 ? 10.477 -55.094 -22.078 1 86.19 682 PRO B C 1
ATOM 10589 O O . PRO B 1 682 ? 9.305 -54.812 -21.797 1 86.19 682 PRO B O 1
ATOM 10592 N N . ARG B 1 683 ? 10.883 -55.844 -23.141 1 80.88 683 ARG B N 1
ATOM 10593 C CA . ARG B 1 683 ? 9.945 -56.5 -24.031 1 80.88 683 ARG B CA 1
ATOM 10594 C C . ARG B 1 683 ? 10.188 -58.031 -24.031 1 80.88 683 ARG B C 1
ATOM 10596 O O . ARG B 1 683 ? 11.336 -58.469 -23.984 1 80.88 683 ARG B O 1
ATOM 10603 N N . THR B 1 684 ? 9.094 -58.781 -24.094 1 76.94 684 THR B N 1
ATOM 10604 C CA . THR B 1 684 ? 9.203 -60.219 -24.016 1 76.94 684 THR B CA 1
ATOM 10605 C C . THR B 1 684 ? 9.086 -60.844 -25.391 1 76.94 684 THR B C 1
ATOM 10607 O O . THR B 1 684 ? 8.188 -60.5 -26.172 1 76.94 684 THR B O 1
ATOM 10610 N N . TYR B 1 685 ? 9.977 -61.719 -25.719 1 77.38 685 TYR B N 1
ATOM 10611 C CA . TYR B 1 685 ? 10 -62.438 -26.984 1 77.38 685 TYR B CA 1
ATOM 10612 C C . TYR B 1 685 ? 10.18 -63.938 -26.734 1 77.38 685 TYR B C 1
ATOM 10614 O O . TYR B 1 685 ? 10.914 -64.375 -25.828 1 77.38 685 TYR B O 1
ATOM 10622 N N . SER B 1 686 ? 9.453 -64.75 -27.469 1 72.12 686 SER B N 1
ATOM 10623 C CA . SER B 1 686 ? 9.633 -66.188 -27.422 1 72.12 686 SER B CA 1
ATOM 10624 C C . SER B 1 686 ? 10.43 -66.688 -28.609 1 72.12 686 SER B C 1
ATOM 10626 O O . SER B 1 686 ? 10.109 -66.375 -29.766 1 72.12 686 SER B O 1
ATOM 10628 N N . VAL B 1 687 ? 11.562 -67.375 -28.297 1 72.69 687 VAL B N 1
ATOM 10629 C CA . VAL B 1 687 ? 12.398 -67.938 -29.344 1 72.69 687 VAL B CA 1
ATOM 10630 C C . VAL B 1 687 ? 12.188 -69.438 -29.422 1 72.69 687 VAL B C 1
ATOM 10632 O O . VAL B 1 687 ? 12.383 -70.188 -28.438 1 72.69 687 VAL B O 1
ATOM 10635 N N . LEU B 1 688 ? 11.711 -69.938 -30.594 1 65.69 688 LEU B N 1
ATOM 10636 C CA . LEU B 1 688 ? 11.477 -71.312 -30.781 1 65.69 688 LEU B CA 1
ATOM 10637 C C . LEU B 1 688 ? 12.719 -72 -31.359 1 65.69 688 LEU B C 1
ATOM 10639 O O . LEU B 1 688 ? 13.508 -71.375 -32.062 1 65.69 688 LEU B O 1
ATOM 10643 N N . CYS B 1 689 ? 13.141 -73.312 -30.906 1 63.31 689 CYS B N 1
ATOM 10644 C CA . CYS B 1 689 ? 14.281 -74.062 -31.391 1 63.31 689 CYS B CA 1
ATOM 10645 C C . CYS B 1 689 ? 14.055 -74.5 -32.812 1 63.31 689 CYS B C 1
ATOM 10647 O O . CYS B 1 689 ? 12.914 -74.75 -33.219 1 63.31 689 CYS B O 1
ATOM 10649 N N . PRO B 1 690 ? 15.414 -74.5 -33.562 1 54.53 690 PRO B N 1
ATOM 10650 C CA . PRO B 1 690 ? 15.344 -75.062 -34.906 1 54.53 690 PRO B CA 1
ATOM 10651 C C . PRO B 1 690 ? 15 -76.562 -34.875 1 54.53 690 PRO B C 1
ATOM 10653 O O . PRO B 1 690 ? 15.43 -77.312 -34 1 54.53 690 PRO B O 1
ATOM 10656 N N . GLY B 1 691 ? 14.234 -77.25 -35.906 1 50.97 691 GLY B N 1
ATOM 10657 C CA . GLY B 1 691 ? 13.805 -78.625 -36.031 1 50.97 691 GLY B CA 1
ATOM 10658 C C . GLY B 1 691 ? 12.438 -78.875 -35.438 1 50.97 691 GLY B C 1
ATOM 10659 O O . GLY B 1 691 ? 11.914 -80 -35.531 1 50.97 691 GLY B O 1
ATOM 10660 N N . SER B 1 692 ? 12.406 -78.438 -34.281 1 44 692 SER B N 1
ATOM 10661 C CA . SER B 1 692 ? 11.008 -78.625 -33.906 1 44 692 SER B CA 1
ATOM 10662 C C . SER B 1 692 ? 10.062 -78.188 -35 1 44 692 SER B C 1
ATOM 10664 O O . SER B 1 692 ? 10.367 -77.188 -35.719 1 44 692 SER B O 1
ATOM 10666 N N . ASN B 1 693 ? 9.344 -79.188 -35.594 1 39.34 693 ASN B N 1
ATOM 10667 C CA . ASN B 1 693 ? 8.461 -79 -36.719 1 39.34 693 ASN B CA 1
ATOM 10668 C C . ASN B 1 693 ? 8.047 -77.562 -36.875 1 39.34 693 ASN B C 1
ATOM 10670 O O . ASN B 1 693 ? 7.125 -77.25 -37.656 1 39.34 693 ASN B O 1
ATOM 10674 N N . ALA B 1 694 ? 8.375 -76.812 -35.875 1 39.91 694 ALA B N 1
ATOM 10675 C CA . ALA B 1 694 ? 7.863 -75.5 -36.031 1 39.91 694 ALA B CA 1
ATOM 10676 C C . ALA B 1 694 ? 8.898 -74.562 -36.688 1 39.91 694 ALA B C 1
ATOM 10678 O O . ALA B 1 694 ? 10.055 -74.562 -36.25 1 39.91 694 ALA B O 1
ATOM 10679 N N . GLY B 1 695 ? 9.086 -74.562 -38.125 1 32.53 695 GLY B N 1
ATOM 10680 C CA . GLY B 1 695 ? 9.906 -73.625 -38.875 1 32.53 695 GLY B CA 1
ATOM 10681 C C . GLY B 1 695 ? 10.359 -72.438 -38.031 1 32.53 695 GLY B C 1
ATOM 10682 O O . GLY B 1 695 ? 9.789 -72.125 -37 1 32.53 695 GLY B O 1
ATOM 10683 N N . VAL B 1 696 ? 11.664 -72 -38.406 1 35.5 696 VAL B N 1
ATOM 10684 C CA . VAL B 1 696 ? 12.547 -70.938 -37.969 1 35.5 696 VAL B CA 1
ATOM 10685 C C . VAL B 1 696 ? 11.758 -69.625 -37.875 1 35.5 696 VAL B C 1
ATOM 10687 O O . VAL B 1 696 ? 11.672 -68.875 -38.812 1 35.5 696 VAL B O 1
ATOM 10690 N N . GLU B 1 697 ? 10.539 -69.625 -38.125 1 36.41 697 GLU B N 1
ATOM 10691 C CA . GLU B 1 697 ? 10.031 -68.25 -38.406 1 36.41 697 GLU B CA 1
ATOM 10692 C C . GLU B 1 697 ? 10.578 -67.25 -37.406 1 36.41 697 GLU B C 1
ATOM 10694 O O . GLU B 1 697 ? 10.859 -67.625 -36.25 1 36.41 697 GLU B O 1
ATOM 10699 N N . VAL B 1 698 ? 11.219 -66.25 -37.906 1 41.16 698 VAL B N 1
ATOM 10700 C CA . VAL B 1 698 ? 11.406 -64.938 -37.344 1 41.16 698 VAL B CA 1
ATOM 10701 C C . VAL B 1 698 ? 10.406 -64.688 -36.188 1 41.16 698 VAL B C 1
ATOM 10703 O O . VAL B 1 698 ? 9.211 -64.938 -36.344 1 41.16 698 VAL B O 1
ATOM 10706 N N . ILE B 1 699 ? 10.672 -64.938 -35.156 1 44.06 699 ILE B N 1
ATOM 10707 C CA . ILE B 1 699 ? 9.688 -64.312 -34.25 1 44.06 699 ILE B CA 1
ATOM 10708 C C . ILE B 1 699 ? 9.289 -62.969 -34.781 1 44.06 699 ILE B C 1
ATOM 10710 O O . ILE B 1 699 ? 9.953 -61.969 -34.469 1 44.06 699 ILE B O 1
ATOM 10714 N N . SER B 1 700 ? 9.406 -62.688 -36.25 1 35.31 700 SER B N 1
ATOM 10715 C CA . SER B 1 700 ? 9.062 -61.406 -36.812 1 35.31 700 SER B CA 1
ATOM 10716 C C . SER B 1 700 ? 7.809 -60.844 -36.188 1 35.31 700 SER B C 1
ATOM 10718 O O . SER B 1 700 ? 6.969 -61.562 -35.656 1 35.31 700 SER B O 1
ATOM 10720 N N . ARG B 1 701 ? 7.609 -59.469 -36.094 1 35.44 701 ARG B N 1
ATOM 10721 C CA . ARG B 1 701 ? 6.688 -58.562 -36.75 1 35.44 701 ARG B CA 1
ATOM 10722 C C . ARG B 1 701 ? 6.641 -58.844 -38.25 1 35.44 701 ARG B C 1
ATOM 10724 O O . ARG B 1 701 ? 7.602 -58.562 -38.969 1 35.44 701 ARG B O 1
ATOM 10731 N N . GLY B 1 702 ? 6.18 -59.906 -38.938 1 30.55 702 GLY B N 1
ATOM 10732 C CA . GLY B 1 702 ? 6.035 -60.312 -40.312 1 30.55 702 GLY B CA 1
ATOM 10733 C C . GLY B 1 702 ? 5.941 -59.125 -41.281 1 30.55 702 GLY B C 1
ATOM 10734 O O . GLY B 1 702 ? 5.66 -58 -40.875 1 30.55 702 GLY B O 1
ATOM 10735 N N . ARG B 1 703 ? 6.184 -59.375 -42.844 1 29.84 703 ARG B N 1
ATOM 10736 C CA . ARG B 1 703 ? 6.305 -58.688 -44.125 1 29.84 703 ARG B CA 1
ATOM 10737 C C . ARG B 1 703 ? 5.133 -57.719 -44.312 1 29.84 703 ARG B C 1
ATOM 10739 O O . ARG B 1 703 ? 4.012 -58 -43.875 1 29.84 703 ARG B O 1
ATOM 10746 N N . ARG B 1 704 ? 5.445 -56.531 -45.031 1 23.33 704 ARG B N 1
ATOM 10747 C CA . ARG B 1 704 ? 4.691 -55.688 -45.969 1 23.33 704 ARG B CA 1
ATOM 10748 C C . ARG B 1 704 ? 4.047 -56.562 -47.062 1 23.33 704 ARG B C 1
ATOM 10750 O O . ARG B 1 704 ? 4.723 -57.375 -47.719 1 23.33 704 ARG B O 1
ATOM 10757 N N . SER B 1 705 ? 2.795 -56.781 -47.062 1 17.12 705 SER B N 1
ATOM 10758 C CA . SER B 1 705 ? 2.178 -56.438 -48.344 1 17.12 705 SER B CA 1
ATOM 10759 C C . SER B 1 705 ? 2.486 -55 -48.75 1 17.12 705 SER B C 1
ATOM 10761 O O . SER B 1 705 ? 2.6 -54.125 -47.875 1 17.12 705 SER B O 1
#

pLDDT: mean 83.29, std 13.51, range [17.12, 96.75]

Secondary structure (DSSP, 8-state):
---PPPEEEEEEEETTEEEEEEPPPTT-SEEEEEE-SSS-EEEEE-TTSPB--B-SSTTSEEEEEEEEE-TTS-EEEEEEEEEEPPPPPP-EEEEEEETTEEEEEEPPPTT--EEEEEEEETT---EEEEEESSSEEEE-SPPTT-EEEEEEEEE-TT--EEEEEEEEEEPPPPPP-EEEEEEE-SSS-EEEEEE---TT--EEEEEETTS-EEEESS-SEEEE-PPPSS-EEEEEEEEEETTEEPPPPPPEEEEPPPPPPS-EEEEEEETTEEEEEE---TT-SEEEEEEEETTS-EEEEEESSSEEEEE--TT-EEEEEEEEEETTEE-S---EEEEEPPPPPPS--EEEEEETTEEEEE----TT-SEEEEEEEETTEEEEEEESSSEEEE-SPPTT-EEEEEEEEEETTTEE-TTPPPEEEEPPPPPP-EEEEEE-SSS-EEEEE---SPTT-EEEEEEE-SS-EEEEEESSSEEEE--PPTT-EEEEEEEEE-SS-B-PPPPPEEEEPPPPPPS-EEEEE-SSS-EEEEEPPPTT-SEEEEEEEETTEEEEEEESSSEEEE--PPTT-EEEEEEEEE-TT--EEEEEEEEEEPPPPPPEEEEEEE-TTSEEEEEEE--S-S-SEEEEEEE-SS-EEEEEEPTT--EEEEE--SSS-EEEEEEEEE-TTSPBPS-PPPEEEE-PPTTSSB----SS-----/------EEEEE-SSTTB-EEEEPPPTT-SEEEEEE-SSS-EEEEEPTTPPB--B-SSTT--EEEEEEEE-TTS---EEEEEEEPPPPPPP--EEEEEETTEEEEE-PPPTT--EEEEEEEETT---EEEEEESSSEEEE-SPPTT-EEEEEEEEE-TT--EEEEEEEEEEPPPPPP-EEEEEEE-SSS-EEEEEE---TT--EEEEEETTS-EEEESS-SEEEE-PPPSS-EEEEEEEEEETTEEPPPPPPEEEEPPPPPPS-EEEEEEETTEEEEEE---TT-SEEEEEEEETTS-EEEEEESSSEEEEE--TT-EEEEEEEEEETTEE-S-B-EEEEEPPPPPPS--EEEEEETTEEEEE----TT-SEEEEEEEETTEEEEEEESSSEEEE-SPPTT-EEEEEEEEEETTTEE-TTPPPEEEEPPPPPP-EEEEEE-SSS-EEEEE---SPTT-EEEEEEE-SS-EEEEEESSSEEEE--PPTT-EEEEEEEEE-SS-B-PPPPPEEEEPPPPPPS-EEEEE-SSS-EEEEEPPPTT-SEEEEEEEETTEEEEEEESSSEEEE--PPTT-EEEEEEEEE-TT--EEEEEEEEEEPPPPPPEEEEEEE-TTSEEEEEEE--S-S-SEEEEEEE-SS-EEEEEEPTT--EEEEE--SSS-EEEEEEEEEPTTSPBPS-PPPEEEE-PPTTSSS----S------

Radius of gyration: 102.8 Å; Cα contacts (8 Å, |Δi|>4): 3921; chains: 2; bounding box: 89×350×204 Å

Solvent-accessible surface area (backbone atoms only — not comparable to full-atom values): 73941 Å² total; per-residue (Å²): 130,85,75,70,65,49,77,74,50,72,55,40,86,39,24,47,30,41,38,44,35,63,53,87,44,91,76,50,74,39,37,36,38,31,30,51,29,98,73,62,44,69,41,73,29,61,90,93,48,73,37,66,48,67,41,86,69,50,50,49,62,22,38,33,25,50,28,42,36,35,87,87,62,67,57,65,76,50,75,54,69,70,45,60,30,27,37,60,43,46,62,74,47,75,48,27,91,41,36,32,30,41,39,38,37,37,60,86,52,83,72,54,61,37,36,40,39,34,42,28,42,68,93,53,88,64,72,50,76,47,75,40,76,65,54,63,50,71,51,73,85,47,64,48,20,39,46,30,33,37,37,29,34,24,21,34,85,87,69,50,69,24,31,69,39,79,51,74,48,44,22,9,14,47,53,29,51,74,74,45,80,44,72,45,84,63,100,62,54,30,38,38,41,31,41,50,84,43,57,57,45,49,31,37,39,38,38,36,72,86,70,52,62,28,67,23,61,84,53,52,45,37,60,38,76,86,63,63,60,50,38,80,44,33,37,30,34,30,20,24,35,97,44,30,66,20,58,66,19,72,70,45,78,48,60,38,25,11,45,48,49,87,51,66,47,76,45,63,91,46,95,48,46,30,29,44,36,42,52,88,54,66,75,52,69,36,32,41,34,38,40,31,37,76,87,65,54,71,49,76,41,80,33,76,60,54,58,44,78,47,83,42,65,60,25,37,38,34,40,34,34,45,38,29,27,33,98,57,32,55,32,89,48,38,61,78,36,78,44,64,41,49,24,36,62,60,86,58,73,43,79,43,77,79,42,42,29,22,39,39,38,39,39,57,83,41,53,49,44,63,32,32,43,32,34,37,36,42,99,86,48,76,46,69,32,60,24,60,54,56,51,48,32,48,40,63,45,64,50,52,38,63,30,42,34,30,60,25,23,19,26,84,85,66,38,63,32,83,81,45,73,67,47,75,49,63,38,17,29,43,53,24,43,72,72,48,79,44,74,77,52,96,34,27,34,39,39,32,36,50,70,89,47,67,89,80,35,38,34,40,38,38,33,45,38,92,88,50,77,47,75,35,74,33,63,64,54,53,45,61,48,69,79,48,63,59,27,39,58,25,43,34,30,30,30,23,35,52,95,81,32,63,22,51,67,20,43,36,45,81,44,73,42,38,16,28,65,47,88,46,77,46,80,42,74,74,50,66,16,28,34,38,40,35,42,48,82,24,53,48,37,51,34,34,38,39,35,38,43,39,99,80,32,68,35,38,44,62,34,70,56,55,53,44,69,38,16,39,43,50,47,56,36,64,26,45,36,38,36,33,25,21,23,56,64,58,44,66,26,85,34,80,54,78,60,47,69,44,58,69,46,54,56,40,66,75,41,56,36,71,45,92,81,52,26,33,35,41,34,42,39,76,61,74,81,60,74,42,33,31,40,35,37,37,43,37,90,85,56,73,47,75,42,75,22,54,55,67,53,52,51,42,75,42,81,55,87,69,74,56,45,53,31,36,38,30,54,23,37,31,42,98,85,65,48,67,49,84,62,50,70,67,41,78,46,61,42,74,39,81,76,49,55,46,68,69,62,52,59,49,88,77,83,83,124,127,86,75,72,66,49,79,72,48,74,55,42,88,40,24,50,32,40,39,44,36,64,50,86,43,91,79,52,79,40,38,35,37,30,32,50,30,99,72,63,50,70,41,74,28,63,86,92,51,72,40,66,51,72,40,87,67,53,49,50,62,23,34,33,26,49,29,46,41,37,87,88,63,67,54,70,71,54,73,54,68,69,46,59,32,26,36,61,46,45,62,75,46,75,48,27,90,40,37,31,31,40,39,39,38,37,60,87,54,82,71,53,62,37,36,40,40,34,42,28,42,68,94,52,87,62,73,51,76,46,77,40,76,64,55,63,51,72,49,71,84,45,64,49,22,38,47,32,32,36,37,28,34,25,21,32,87,87,70,48,68,26,32,68,40,77,51,76,47,45,22,8,14,49,53,30,50,73,72,46,79,43,74,45,86,63,98,60,52,30,38,37,39,32,39,51,85,45,58,55,44,49,34,37,38,39,36,36,74,84,70,51,63,26,69,23,62,83,51,51,46,38,61,39,77,84,64,65,60,50,37,79,44,33,38,31,34,30,20,24,34,97,43,31,66,21,56,66,21,73,71,45,78,49,61,39,25,12,44,47,49,86,51,66,50,76,46,66,89,47,93,47,46,30,29,44,36,42,54,89,52,66,75,51,69,35,33,40,34,38,40,30,37,77,89,66,54,71,48,75,42,83,34,75,59,56,58,44,78,47,84,42,64,60,24,37,39,33,40,34,33,47,41,29,27,33,97,55,31,54,32,87,45,36,62,75,38,80,46,65,41,49,24,34,62,64,86,59,73,44,79,42,77,79,42,43,29,23,39,38,36,38,40,56,84,40,51,47,45,63,32,32,43,33,34,38,36,41,100,85,47,76,48,67,33,61,23,60,53,55,52,47,33,49,40,62,45,65,50,52,38,64,29,40,34,31,60,25,23,19,26,86,85,64,37,65,33,83,80,44,74,68,46,75,50,63,38,17,30,44,52,24,43,71,73,47,80,44,75,78,52,97,34,29,34,40,40,33,36,50,71,89,46,67,88,79,36,37,34,40,37,37,33,43,38,93,88,50,76,48,75,36,75,35,61,64,52,51,44,62,48,70,80,47,62,59,28,39,59,26,43,34,30,31,30,23,37,51,93,82,32,63,23,49,67,21,42,37,46,80,44,72,41,39,16,28,64,46,88,47,76,45,80,42,74,76,48,67,15,28,33,38,38,37,42,47,82,25,55,49,38,51,34,33,37,41,35,39,44,37,100,80,31,68,36,40,43,60,35,70,57,56,52,46,69,37,15,40,43,49,48,55,37,64,26,45,35,38,36,35,25,21,22,56,64,58,45,64,26,86,34,83,54,77,60,49,68,44,59,68,46,54,57,40,65,75,41,59,36,70,44,92,82,50,26,32,35,39,34,42,41,74,61,74,82,61,74,42,34,30,41,36,36,36,41,37,90,84,57,74,47,77,43,76,21,56,53,66,54,53,49,42,74,42,82,56,88,67,73,57,42,53,30,36,38,30,55,25,37,30,41,96,83,67,48,66,51,85,62,50,70,67,42,79,47,66,44,76,38,80,78,47,58,46,71,72,64,54,55,56,89,76,84,83,127

Sequence (1410 aa):
APEVPAIEQAYSKHSDSITVEFTEVSGATSYVLRAESDIAILQRAKRGHPVNPVVTLACCLTPLAIHKTMRTGFSLYLREDRMYTVVQAPMLTTTSPNDRTIFVNWTSVEHAVLYTLCIIREGSSLRHKVNTSNTELTFDGLEAGTTYCIKGTVWDSEGRPGDDLTVCQITRPLSPNVIHIQMTQGRSLEVAVYWLSVQGAENYIAVTSNGQNCSSESQTYCFITPVECGQNHSITVIAYNSAGPSNPSQPAEYITYPCPPENIWVEEPTAGNCSVVWEQVPLVDYYIAFIKRDDGMEKSCNTTETTCQFFCMCGYTYLTTVFPYNLAGSSPYSHVRNYTTIPCCPDDVTINLVSTETLEIMWSPVKGAELYETTAEQTNDVIHCNDTAPVCALSDLTCNTAYSVTVTPCSDLRGCNRTCTSHTHETAPCAPEILNLTQTNSSTYRVFFSSPNAPNTNYTVTATGHYDKHTCQTTNSSCELTQLPCGSTYDVMAVATTKVGRGLPGFSKTLETGPCCPSSVNVSQVTQAMTNVTWSSGTGARSYITTLTSSRGHAKCHTLDTHCLMGCITCGTNYSVNLEAISSTGHTSECRYRGFSSSPCCPTNLKLYRMDNNTLRVQWRSIGPQTHNHTVDLYGTGTNYTCIAAAGIRYCDIQEEICGEVYRVVAAPVGQNGVKVNFCQPRTYSVLCPGSNAGVEVISRGRRSAPEVPAIEQAYSKHSDSITVEFTEVSGATSYVLRAESDIAILQRAKRGHPVNPVVTLACCLTPLAIHKTMRTGFSLYLREDRMYTVVQAPMLTTTSPNDRTIFVNWTSVEHAVLYTLCIIREGSSLRHKVNTSNTELTFDGLEAGTTYCIKGTVWDSEGRPGDDLTVCQITRPLSPNVIHIQMTQGRSLEVAVYWLSVQGAENYIAVTSNGQNCSSESQTYCFITPVECGQNHSITVIAYNSAGPSNPSQPAEYITYPCPPENIWVEEPTAGNCSVVWEQVPLVDYYIAFIKRDDGMEKSCNTTETTCQFFCMCGYTYLTTVFPYNLAGSSPYSHVRNYTTIPCCPDDVTINLVSTETLEIMWSPVKGAELYETTAEQTNDVIHCNDTAPVCALSDLTCNTAYSVTVTPCSDLRGCNRTCTSHTHETAPCAPEILNLTQTNSSTYRVFFSSPNAPNTNYTVTATGHYDKHTCQTTNSSCELTQLPCGSTYDVMAVATTKVGRGLPGFSKTLETGPCCPSSVNVSQVTQAMTNVTWSSGTGARSYITTLTSSRGHAKCHTLDTHCLMGCITCGTNYSVNLEAISSTGHTSECRYRGFSSSPCCPTNLKLYRMDNNTLRVQWRSIGPQTHNHTVDLYGTGTNYTCIAAAGIRYCDIQEEICGEVYRVVAAPVGQNGVKVNFCQPRTYSVLCPGSNAGVEVISRGRRS

InterPro domains:
  IPR003961 Fibronectin type III [PS50853] (161-259)
  IPR003961 Fibronectin type III [PS50853] (260-344)
  IPR003961 Fibronectin type III [PS50853] (431-516)
  IPR003961 Fibronectin type III [SM00060] (86-161)
  IPR003961 Fibronectin type III [SM00060] (173-246)
  IPR003961 Fibronectin type III [SM00060] (258-331)
  IPR003961 Fibronectin type III [SM00060] (343-417)
  IPR003961 Fibronectin type III [SM00060] (429-503)
  IPR003961 Fibronectin type III [SM00060] (518-588)
  IPR003961 Fibronectin type III [cd00063] (429-513)
  IPR013783 Immunoglobulin-like fold [G3DSA:2.60.40.10] (89-163)
  IPR013783 Immunoglobulin-like fold [G3DSA:2.60.40.10] (171-258)
  IPR013783 Immunoglobulin-like fold [G3DSA:2.60.40.10] (341-426)
  IPR013783 Immunoglobulin-like fold [G3DSA:2.60.40.10] (427-515)
  IPR036116 Fibronectin type III superfamily [SSF49265] (92-256)
  IPR036116 Fibronectin type III superfamily [SSF49265] (194-343)
  IPR036116 Fibronectin type III superfamily [SSF49265] (342-505)
  IPR036116 Fibronectin type III superfamily [SSF49265] (512-588)

Nearest PDB structures (foldseek):
  8vse-assembly1_B  TM=3.269E-01  e=1.182E-08  Homo sapiens
  7u08-assembly1_A  TM=6.334E-01  e=5.291E-05  Homo sapiens
  7y6e-assembly7_G  TM=4.173E-01  e=7.284E-06  Chelicerata
  6msv-assembly14_D  TM=7.477E-01  e=3.044E-03  Homo sapiens
  5fn6-assembly1_A  TM=4.596E-01  e=3.438E-05  Homo sapiens

Foldseek 3Di:
DFDDKDFPDWAAPAQFKIWTDIDDGPQFQWKWKFFPDPDTQTDIDGPPDTDIGGHHGGFFFGFIWIWGAGPVGDTDIDRDDTDHHFWAAWDWDWAAPAQFKIKIFTDDTPQFQKKKKWKAWVPDPDIDIDIDRDRIDMDGGHHGLTKMKMKMWTAGPVGDTYDIDIDIDTHAWAAKAWDDWAFDPDPATKIKTFIDDIHNFQKKWKAKPVGWIFIDGPHRMTITDDDDAFDKIWIWMWTAHPNGIYDIYDTDIDHAAWDAFPDWDKDDPDAFKIKIFTDDTHQFQWKKKWKAKPVGDIDIDIGRDRMDIDGDDAQIKIWMWMWTADPNGTDPDTDIDIDHHHWDAFPDWDWAAPALFKIKIATDDTHNFQKKWKWKDFPPDIDIDIDRHRMDMDGPHDGQTKIWIGIWGAHPPPGIDPPHHTDIDHGHHDAKEFDDWADDDQFKIKTFIDDPHDQPWKKKKWWDWPPDIFIFIDRDRMTMTGRHDALTKTWIKMWTADPSGTHDIYHTDMDHHHWADFPDKDWAAPAQFKIKIFTDDTHQFQKKWKWWDFPQDIWIDIGRDRMDMTGRHHAQTKTWIWMWGAHPVGGIDIDGDDIDGGHHDFWADWFWFQDPQQKIKTFTHGDDQQQWKKWKWKDWPPDIDIFIGHRPDGMTIDRHDDFFIKIWMWIFTQDPVRHTDPNTGTDIATGHDPPPVPPRPRSDPDDDD/DFDDKDFPDWAAPAQFKIWTDIDDGPQQQWKWKFFPDVDTPTDIDGPPDTDMDGHHHGFFFTWIWIWGQHPVGDTDIDGDDTDTHFWAAWDWDWAAPAQFKIKIFTDDTPQFQKKKKWKAWVPDPDIDIDIDRDRIDMDGGHHGLTKMKMKMWTAGPVGDIYDIDIDIDHHAWAAKEWDDWAFDPDPATKIKTFIDDIHNFQKKWKAKPVGWIFIDGPHRMTITDDDDAFDKIWIWMWTAHPNGIYDIYDTDIDHAAWDAFPDWDKDDPDPFKIKIFTDDTHQFQWKKKWKAKPVGDIDIDIGRDRMDIDGDDAQIKIKMWMWTADPNGTDPDTDIDIDHHAWDAFDDWDWAAPALFKIKIATDDTHNFQKKWKWKDFPPDIDIDIDRHRMDMDGPHDGQTKIWIGIWGAHPPPGIDPPHHTDIDHGHHDAKAWDDWADDDQFKIKTFIDDPHDQPWKKKKWWDWPPDIFIFIDRDRMTMTGDHDALTKTWIKMWTADPSGTHDIYHTDMDHHHWADFPDKDWAAPAQFKIKIFTDDTHQFQKKKKWWDFPQDIWIDIGRDRMDMTGRHHAQTKTWIWMWGAHPVGGIDIDGDDIDGGHHDFWADWFWWQDPQQKIKTFTHGDDQQQWKKWKWKDWPPDIDIFIGHRPDGMTIDRHDDFFIKIWMWIFTQDPVRHTDPNTGTDIQTGHDPPPVPDSPTSDPDDDD

Organism: Tetraodon nigroviridis (NCBI:txid99883)